Protein AF-A0A9P6S4E8-F1 (afdb_monomer)

Mean predicted aligned error: 19.09 Å

Secondary structure (DSSP, 8-state):
-----EEEEEETTTEEEEEEEETTTTEEEEEEEE--B-SSTTS--BPPPP-SSEEE-SSPPPBPP------THHHHS-GGG--SS--HHHHH---B-TTT--EEEEEEEGGGGSTTPPPEEEEEEE--STTTS--TT-GGG-THHHHHHHHHTT---EEEEE----HHHHS---HHHHHHHHHHHHH-SSPPPGGGG-SS-HHHHHHHHHHHHHHHHGGGGTEEEEEEEEEEETHHHHHHHHHHH-GGGTTS-SEEEEES--TTSS--EEIIIIIHHHHHHHHHHTT--TTS-HHHHHHHHHHS-HHHHHHHHHHHS-TT----EE-SSSSS-SSS-HHHHTT-GGGS-TT--EEEEEEETBTTHHHHHHH----GGGHHHHHHHH--STTTHHHHHHHH---SSHHHHHHHHHHHHIIIIIIHHHHHHHHHHHHHHHHT-GGGPPEEEEEEE----HHHHHH-TT-SSBTTTTHHHHH---HHHH---HHHHHHHHHHHHHHHHHHTT--SS-TT-----TTT-TTEEE-TT-------SS---------------TTSS-----SS----HHHHHHHH----HHHHHHHHHHSB--HHHHHHHHHHHHHHHHHT-TTTTGGGS----TTSPPPP--HHHHHHHHHHS--SBHHHHHHHHHHHHHTT--TT-EEEEGGGGSEEEE-SEEEE--EETTEE-EEEEEESS-GGGTT-EEEEETTEEHHHHHHHHHHHH--S-S-HHHHHHHHS-EEEEETTTTEEEEE--TTTEESSPPSSSEEEEEEEETTEEEEEEEE-EEEE-SS----SSHHHIIIIIIBPPP---SSS------TTHHHHHHHTS--------GGGT-------S------------S-EEE-S---SSEEEEEESSSTTEEEEEE--B--SS-HHHHHHHHHHHHHHHHHTT--EEEEE-TT---B-HHHHHHHHHHH-TTS-GGGSS--EEE---HHHHHHHHHHTTT-TT-TT-TTSS-BTTTTB-------S------GGGTTSTTTT-GGGEEEEE-S---THHHHHHHIIIIIT--EEEEESS-TTS--BS-S-----EEEHHHHHHHHHHHTS--SSPPPSBSEEEEEE-EEEB-TT-SSBTTS-SS--B-SEEEPPPTTTTT-HHHHHHHHHHHHT--

Foldseek 3Di:
DPPFDWDWFAFPQAGIEIWGADPVLQKTKFALAALWWDPAFQFATHGDHHDPDYHYRHDHAAAEQADADQQCLCVLAPLLQPLPQGACCVNVVHHYDLTRNFGKMKMFRNQLVDPPHAAAFEEEEFEAQLLHTDHNPRLLQPQSNLQSLCVVVVLHYMYMYTHFHGFCRAAAFAPLSLVVLVVVQVPDPDHDALLSSFGGHNRLSSVLSVLVCCLRTCVSRRHHSQLYEYEYFHLSLQSVQLLFQFPVNFPSHQEYEREQDYVQLADAAANYPLNHLLLVQLCVLVVPDPPDDSNVSVVVLSVDDSNRSNVSSVVRDDSNSGDDHPRCPRRDHNPDGVLVLLLALVSGRLSHAEYEYEYEPQAQLSVCSRPDPLALVCVVVVCCVPVVDPVCSVVLCVVLNRDPGSVSSSSSRRCCSSCNNGVVSRLSNLVSVVVNQVVLDDPSGYHYWYKYAQDDFPSVVSSPVSQGRYRVSCSCLQSVRDCVSRVGDPLSVVSSSLNSVLVSCVSVVHDSDDPDDQPPPPPRPPRMGIDPPSDDPPPDPDDDDDDDDDDDDDDDPVPPPDDDDDDDDPDQLVLCCLPVVADALCSLVCLQQPAFADLVLLVQVLQFLLCCLVFFFACQVCLQPFQEDPPLDADRAHLNVQSVVLNVDDDGHHLVSQVSNQLSQLSSLFPQFGWDQQLQLQKKWAWQFAWDWFQDPNDTFIAGCGGNPDRQRHGWTFQDKQNHGPLVVLLVVLSRPHSLFSASQLSSVQQHKFWAQDPVVRDTDIDGHCVRMPSGSDPDQWMWTWTQGPVGIDIDIIGIDIDRDDPQSPDNGSVRSCVRRWFDDDPDDPPDDPDPPPPVVVVVLVVVLDDDDDVPPCVVVDDPDPDDPDDDDDPPPPDDDAFWDWFADAAQQWTKIAGPVCNLEIEIEGNEQADPDDLVVRLVRVLVRLVRSQVSNHQAYEYELANYAYYDLQNLLVVLCLQEVPDDSLLRDWAKAFRDDPLLVLLLVLCPPPDPPDPSNNQDHQDLVVRDDDDDPPNYDDDDDDVVRVPHNRHLNLLRYEYEYQQSQHASSQSNQCCSCVRSPRAYEHEGTDPVDFGARYGYHFDRKDKSVSSVVSCSSSVHDNPHDPNRTPIITMHRRMFTAHVVGSDGPSRDYHRHRGPYYDYHHSPCSSPVNVVVVVCVCVSDVD

Solvent-accessible surface area (backbone atoms only — not comparable to full-atom values): 63477 Å² total; per-residue (Å²): 135,81,79,75,49,67,49,78,43,62,38,95,83,41,35,31,36,30,19,35,45,42,79,90,62,42,34,33,36,33,22,39,44,69,45,31,29,33,86,46,88,88,48,66,61,41,72,63,76,61,51,87,63,74,44,77,10,68,49,85,47,36,34,41,57,54,51,82,54,79,47,44,58,66,80,51,35,64,82,85,64,48,60,74,62,48,36,54,47,82,77,71,70,36,52,68,29,82,39,65,12,32,23,28,30,38,36,33,35,47,73,39,68,40,93,86,48,72,65,25,32,28,39,39,36,35,58,28,44,42,44,35,43,54,51,43,78,41,61,44,64,37,46,63,48,42,26,31,49,21,46,75,69,76,48,51,35,31,42,33,25,38,31,48,47,18,26,77,66,7,30,46,28,26,64,41,57,45,52,44,48,53,49,51,54,72,70,43,96,58,90,70,56,59,52,66,67,43,52,16,42,42,20,60,52,39,47,50,42,43,33,52,42,42,43,76,43,34,53,63,63,26,25,28,48,87,39,26,26,38,33,18,33,34,46,15,8,22,49,55,46,48,37,36,53,26,76,95,39,50,70,57,40,32,27,40,37,27,31,48,33,33,66,52,38,55,80,90,35,34,32,84,54,56,18,30,54,53,44,55,45,44,33,58,72,67,70,45,70,86,85,55,56,49,60,57,49,51,53,50,59,70,67,46,54,70,71,58,49,33,49,44,48,61,71,65,46,65,77,79,70,33,53,70,36,51,45,80,43,32,54,35,71,63,90,53,59,67,61,61,43,59,56,38,49,90,45,45,37,87,55,51,40,34,40,36,41,36,40,45,69,27,38,10,25,55,53,38,62,41,76,50,78,50,34,53,90,43,44,68,60,49,44,47,69,77,30,67,52,77,82,42,40,63,54,52,37,69,74,60,48,80,60,89,39,36,66,42,31,41,49,35,45,15,52,51,43,18,38,65,31,36,51,52,29,42,50,55,38,49,58,20,50,53,50,34,28,65,69,32,58,74,99,64,38,38,45,79,46,41,44,38,37,57,49,58,50,69,71,55,38,73,51,39,74,76,31,54,15,18,57,76,54,58,43,54,38,44,26,40,31,70,69,86,68,75,63,68,50,76,64,54,48,52,48,17,53,57,48,33,53,31,58,45,27,47,59,69,74,40,75,68,60,71,96,90,60,78,63,74,58,87,86,76,51,79,46,50,46,52,42,89,80,77,58,82,79,78,73,69,98,68,87,90,80,88,83,84,90,82,91,83,87,85,86,90,75,93,78,74,90,71,90,86,81,84,82,75,83,76,66,52,36,30,16,49,40,41,67,65,79,57,64,47,40,69,42,52,53,43,26,45,60,64,38,64,45,48,69,68,52,51,53,46,39,50,53,32,51,51,49,44,48,73,47,45,30,37,58,54,72,53,35,54,63,53,60,44,64,82,82,40,44,58,79,63,39,57,61,68,58,47,54,50,50,59,71,70,54,89,64,78,25,34,51,60,52,56,50,52,53,29,50,47,36,40,65,71,27,40,75,50,34,41,50,46,54,45,55,68,41,31,41,29,34,32,46,52,58,28,41,34,61,30,44,56,97,88,40,79,43,29,27,28,67,41,31,77,82,49,66,86,49,44,69,16,33,40,52,25,40,77,87,34,52,29,55,63,46,51,46,56,48,20,70,75,69,44,25,61,19,51,36,62,20,23,20,43,36,56,32,24,43,46,62,43,75,34,84,90,77,72,42,74,39,86,38,72,9,49,73,30,42,29,55,59,83,67,98,56,61,56,50,44,36,36,30,48,37,100,92,41,81,44,80,47,78,44,54,41,44,48,39,77,58,50,95,74,66,77,27,60,27,55,67,38,35,45,55,64,44,24,40,41,76,77,82,72,72,92,72,85,73,98,62,79,80,53,86,66,55,60,59,46,51,66,64,52,74,56,77,90,73,68,92,64,65,53,72,79,80,63,70,79,79,79,79,74,93,85,74,94,77,80,89,78,72,83,70,90,79,68,46,65,48,79,41,73,70,72,41,84,27,36,41,38,33,35,30,63,92,44,55,44,32,29,35,44,38,37,58,35,40,48,59,100,65,63,65,68,58,45,52,50,37,52,53,53,32,52,51,54,40,37,76,67,58,25,48,33,37,36,41,36,33,44,68,8,66,18,50,41,54,63,50,24,43,49,56,51,38,70,42,34,64,88,57,56,71,80,81,52,51,69,50,53,29,62,59,88,32,70,68,42,50,54,45,29,61,43,29,63,94,78,55,91,91,50,99,61,44,72,77,40,37,42,43,81,93,74,75,50,85,42,93,55,83,77,86,68,76,87,80,77,89,67,78,89,55,84,82,44,68,40,53,71,29,36,89,27,36,33,40,35,22,34,11,37,12,12,26,22,35,14,51,34,45,46,44,41,36,77,76,54,60,22,52,28,36,24,40,47,44,45,90,93,54,86,44,35,43,40,29,41,47,54,44,53,63,48,38,53,70,54,51,52,52,48,21,59,75,27,73,43,88,64,94,64,57,79,59,58,42,33,57,50,42,34,26,31,38,25,37,29,25,46,80,95,50,94,43,46,50,76,49,38,88,72,71,54,55,32,80,39,76,44,75,27,31,82,61,38,65,76,30,70,50,54,40,50,51,52,48,51,51,71,75,66,62,129

Nearest PDB structures (foldseek):
  6emi-assembly1_A  TM=8.366E-01  e=3.484E-32  Homo sapiens
  4tpk-assembly2_B  TM=8.397E-01  e=1.160E-31  Homo sapiens
  8am2-assembly1_A  TM=8.288E-01  e=8.933E-32  Homo sapiens
  6ep4-assembly1_A  TM=8.294E-01  e=1.288E-31  Homo sapiens
  1w76-assembly1_B  TM=8.508E-01  e=3.856E-29  Tetronarce californica

Structure (mmCIF, N/CA/C/O backbone):
data_AF-A0A9P6S4E8-F1
#
_entry.id   AF-A0A9P6S4E8-F1
#
loop_
_atom_site.group_PDB
_atom_site.id
_atom_site.type_symbol
_atom_site.label_atom_id
_atom_site.label_alt_id
_atom_site.label_comp_id
_atom_site.label_asym_id
_atom_site.label_entity_id
_atom_site.label_seq_id
_atom_site.pdbx_PDB_ins_code
_atom_site.Cartn_x
_atom_site.Cartn_y
_atom_site.Cartn_z
_atom_site.occupancy
_atom_site.B_iso_or_equiv
_atom_site.auth_seq_id
_atom_site.auth_comp_id
_atom_site.auth_asym_id
_atom_site.auth_atom_id
_atom_site.pdbx_PDB_model_num
ATOM 1 N N . MET A 1 1 ? 14.312 -62.614 -5.361 1.00 31.05 1 MET A N 1
ATOM 2 C CA . MET A 1 1 ? 13.147 -61.709 -5.361 1.00 31.05 1 MET A CA 1
ATOM 3 C C . MET A 1 1 ? 12.627 -61.646 -3.935 1.00 31.05 1 MET A C 1
ATOM 5 O O . MET A 1 1 ? 11.891 -62.528 -3.521 1.00 31.05 1 MET A O 1
ATOM 9 N N . SER A 1 2 ? 13.133 -60.696 -3.148 1.00 33.31 2 SER A N 1
ATOM 10 C CA . SER A 1 2 ? 12.588 -60.382 -1.824 1.00 33.31 2 SER A CA 1
ATOM 11 C C . SER A 1 2 ? 11.302 -59.605 -2.072 1.00 33.31 2 SER A C 1
ATOM 13 O O . SER A 1 2 ? 11.372 -58.550 -2.695 1.00 33.31 2 SER A O 1
ATOM 15 N N . THR A 1 3 ? 10.144 -60.134 -1.686 1.00 43.81 3 THR A N 1
ATOM 16 C CA . THR A 1 3 ? 8.875 -59.398 -1.747 1.00 43.81 3 THR A CA 1
ATOM 17 C C . THR A 1 3 ? 9.039 -58.122 -0.930 1.00 43.81 3 THR A C 1
ATOM 19 O O . THR A 1 3 ? 9.299 -58.213 0.268 1.00 43.81 3 THR A O 1
ATOM 22 N N . ALA A 1 4 ? 8.978 -56.952 -1.573 1.00 63.09 4 ALA A N 1
ATOM 23 C CA . ALA A 1 4 ? 8.935 -55.688 -0.849 1.00 63.09 4 ALA A CA 1
ATOM 24 C C . ALA A 1 4 ? 7.734 -55.738 0.102 1.00 63.09 4 ALA A C 1
ATOM 26 O O . ALA A 1 4 ? 6.643 -56.146 -0.301 1.00 63.09 4 ALA A O 1
ATOM 27 N N . GLU A 1 5 ? 7.953 -55.415 1.372 1.00 88.25 5 GLU A N 1
ATOM 28 C CA . GLU A 1 5 ? 6.874 -55.378 2.348 1.00 88.25 5 GLU A CA 1
ATOM 29 C C . GLU A 1 5 ? 5.882 -54.283 1.934 1.00 88.25 5 GLU A C 1
ATOM 31 O O . GLU A 1 5 ? 6.279 -53.210 1.472 1.00 88.25 5 GLU A O 1
ATOM 36 N N . THR A 1 6 ? 4.588 -54.588 2.003 1.00 94.56 6 THR A N 1
ATOM 37 C CA . THR A 1 6 ? 3.515 -53.684 1.568 1.00 94.56 6 THR A CA 1
ATOM 38 C C . THR A 1 6 ? 2.557 -53.430 2.713 1.00 94.56 6 THR A C 1
ATOM 40 O O . THR A 1 6 ? 2.434 -54.251 3.623 1.00 94.56 6 THR A O 1
ATOM 43 N N . ILE A 1 7 ? 1.885 -52.285 2.665 1.00 95.75 7 ILE A N 1
ATOM 44 C CA . ILE A 1 7 ? 0.932 -51.862 3.685 1.00 95.75 7 ILE A CA 1
ATOM 45 C C . ILE A 1 7 ? -0.312 -51.266 3.029 1.00 95.75 7 ILE A C 1
ATOM 47 O O . ILE A 1 7 ? -0.205 -50.457 2.106 1.00 95.75 7 ILE A O 1
ATOM 51 N N . ASP A 1 8 ? -1.485 -51.670 3.514 1.00 96.94 8 ASP A N 1
ATOM 52 C CA . ASP A 1 8 ? -2.780 -51.222 3.002 1.00 96.94 8 ASP A CA 1
ATOM 53 C C . ASP A 1 8 ? -3.402 -50.202 3.962 1.00 96.94 8 ASP A C 1
ATOM 55 O O . ASP A 1 8 ? -3.561 -50.478 5.151 1.00 96.94 8 ASP A O 1
ATOM 59 N N . ILE A 1 9 ? -3.796 -49.039 3.440 1.00 96.56 9 ILE A N 1
ATOM 60 C CA . ILE A 1 9 ? -4.473 -47.974 4.192 1.00 96.56 9 ILE A CA 1
ATOM 61 C C . ILE A 1 9 ? -5.787 -47.626 3.503 1.00 96.56 9 ILE A C 1
ATOM 63 O O . ILE A 1 9 ? -5.840 -47.474 2.286 1.00 96.56 9 ILE A O 1
ATOM 67 N N . THR A 1 10 ? -6.868 -47.500 4.272 1.00 95.94 10 THR A N 1
ATOM 68 C CA . THR A 1 10 ? -8.190 -47.148 3.731 1.00 95.94 10 THR A CA 1
ATOM 69 C C . THR A 1 10 ? -8.468 -45.664 3.909 1.00 95.94 10 THR A C 1
ATOM 71 O O . THR A 1 10 ? -8.546 -45.176 5.033 1.00 95.94 10 THR A O 1
ATOM 74 N N . LEU A 1 11 ? -8.647 -44.958 2.792 1.00 94.88 11 LEU A N 1
ATOM 75 C CA . LEU A 1 11 ? -9.002 -43.544 2.761 1.00 94.88 11 LEU A CA 1
ATOM 76 C C . LEU A 1 11 ? -10.533 -43.390 2.872 1.00 94.88 11 LEU A C 1
ATOM 78 O O . LEU A 1 11 ? -11.239 -43.930 2.015 1.00 94.88 11 LEU A O 1
ATOM 82 N N . PRO A 1 12 ? -11.065 -42.645 3.863 1.00 85.12 12 PRO A N 1
ATOM 83 C CA . PRO A 1 12 ? -12.494 -42.626 4.197 1.00 85.12 12 PRO A CA 1
ATOM 84 C C . PRO A 1 12 ? -13.455 -42.316 3.042 1.00 85.12 12 PRO A C 1
ATOM 86 O O . PRO A 1 12 ? -14.548 -42.872 3.000 1.00 85.12 12 PRO A O 1
ATOM 89 N N . ASN A 1 13 ? -13.053 -41.452 2.106 1.00 84.75 13 ASN A N 1
ATOM 90 C CA . ASN A 1 13 ? -13.916 -40.962 1.025 1.00 84.75 13 ASN A CA 1
ATOM 91 C C . ASN A 1 13 ? -13.570 -41.533 -0.358 1.00 84.75 13 ASN A C 1
ATOM 93 O O . ASN A 1 13 ? -14.162 -41.105 -1.345 1.00 84.75 13 ASN A O 1
ATOM 97 N N . TYR A 1 14 ? -12.617 -42.467 -0.446 1.00 92.69 14 TYR A N 1
ATOM 98 C CA . TYR A 1 14 ? -12.125 -42.959 -1.736 1.00 92.69 14 TYR A CA 1
ATOM 99 C C . TYR A 1 14 ? -12.048 -44.483 -1.816 1.00 92.69 14 TYR A C 1
ATOM 101 O O . TYR A 1 14 ? -12.737 -45.085 -2.632 1.00 92.69 14 TYR A O 1
ATOM 109 N N . GLY A 1 15 ? -11.214 -45.116 -0.994 1.00 94.06 15 GLY A N 1
ATOM 110 C CA . GLY A 1 15 ? -10.929 -46.545 -1.089 1.00 94.06 15 GLY A CA 1
ATOM 111 C C . GLY A 1 15 ? -9.581 -46.901 -0.469 1.00 94.06 15 GLY A C 1
ATOM 112 O O . GLY A 1 15 ? -8.918 -46.061 0.142 1.00 94.06 15 GLY A O 1
ATOM 113 N N . THR A 1 16 ? -9.166 -48.158 -0.609 1.00 97.44 16 THR A N 1
ATOM 114 C CA . THR A 1 16 ? -7.897 -48.640 -0.047 1.00 97.44 16 THR A CA 1
ATOM 115 C C . THR A 1 16 ? -6.741 -48.372 -1.009 1.00 97.44 16 THR A C 1
ATOM 117 O O . THR A 1 16 ? -6.879 -48.588 -2.213 1.00 97.44 16 THR A O 1
ATOM 120 N N . ILE A 1 17 ? -5.605 -47.912 -0.487 1.00 97.75 17 ILE A N 1
ATOM 121 C CA . ILE A 1 17 ? -4.327 -47.771 -1.198 1.00 97.75 17 ILE A CA 1
ATOM 122 C C . ILE A 1 17 ? -3.306 -48.755 -0.629 1.00 97.75 17 ILE A C 1
ATOM 124 O O . ILE A 1 17 ? -3.286 -48.980 0.581 1.00 97.75 17 ILE A O 1
ATOM 128 N N . ARG A 1 18 ? -2.449 -49.314 -1.487 1.00 97.94 18 ARG A N 1
ATOM 129 C CA . ARG A 1 18 ? -1.331 -50.186 -1.098 1.00 97.94 18 ARG A CA 1
ATOM 130 C C . ARG A 1 18 ? 0.002 -49.503 -1.338 1.00 97.94 18 ARG A C 1
ATOM 132 O O . ARG A 1 18 ? 0.370 -49.295 -2.487 1.00 97.94 18 ARG A O 1
ATOM 139 N N . GLY A 1 19 ? 0.724 -49.195 -0.269 1.00 97.25 19 GLY A N 1
ATOM 140 C CA . GLY A 1 19 ? 2.067 -48.622 -0.317 1.00 97.25 19 GLY A CA 1
ATOM 141 C C . GLY A 1 19 ? 3.172 -49.662 -0.131 1.00 97.25 19 GLY A C 1
ATOM 142 O O . GLY A 1 19 ? 2.920 -50.821 0.205 1.00 97.25 19 GLY A O 1
ATOM 143 N N . THR A 1 20 ? 4.415 -49.226 -0.323 1.00 96.94 20 THR A N 1
ATOM 144 C CA . THR A 1 20 ? 5.632 -49.986 0.017 1.00 96.94 20 THR A CA 1
ATOM 145 C C . THR A 1 20 ? 6.155 -49.591 1.390 1.00 96.94 20 THR A C 1
ATOM 147 O O . THR A 1 20 ? 6.039 -48.429 1.771 1.00 96.94 20 THR A O 1
ATOM 150 N N . VAL A 1 21 ? 6.815 -50.511 2.086 1.00 95.50 21 VAL A N 1
ATOM 151 C CA . VAL A 1 21 ? 7.513 -50.246 3.347 1.00 95.50 21 VAL A CA 1
ATOM 152 C C . VAL A 1 21 ? 9.022 -50.378 3.149 1.00 95.50 21 VAL A C 1
ATOM 154 O O . VAL A 1 21 ? 9.515 -51.421 2.718 1.00 95.50 21 VAL A O 1
ATOM 157 N N . ASP A 1 22 ? 9.766 -49.329 3.497 1.00 90.94 22 ASP A N 1
ATOM 158 C CA . ASP A 1 22 ? 11.217 -49.387 3.654 1.00 90.94 22 ASP A CA 1
ATOM 159 C C . ASP A 1 22 ? 11.556 -49.676 5.121 1.00 90.94 22 ASP A C 1
ATOM 161 O O . ASP A 1 22 ? 11.611 -48.786 5.973 1.00 90.94 22 ASP A O 1
ATOM 165 N N . THR A 1 23 ? 11.777 -50.954 5.426 1.00 87.62 23 THR A N 1
ATOM 166 C CA . THR A 1 23 ? 12.084 -51.419 6.784 1.00 87.62 23 THR A CA 1
ATOM 167 C C . THR A 1 23 ? 13.456 -50.985 7.287 1.00 87.62 23 THR A C 1
ATOM 169 O O . THR A 1 23 ? 13.696 -51.038 8.492 1.00 87.62 23 THR A O 1
ATOM 172 N N . LYS A 1 24 ? 14.375 -50.536 6.423 1.00 86.56 24 LYS A N 1
ATOM 173 C CA . LYS A 1 24 ? 15.703 -50.092 6.877 1.00 86.56 24 LYS A CA 1
ATOM 174 C C . LYS A 1 24 ? 15.640 -48.728 7.545 1.00 86.56 24 LYS A C 1
ATOM 176 O O . LYS A 1 24 ? 16.311 -48.513 8.547 1.00 86.56 24 LYS A O 1
ATOM 181 N N . ILE A 1 25 ? 14.832 -47.832 6.989 1.00 88.19 25 ILE A N 1
ATOM 182 C CA . ILE A 1 25 ? 14.649 -46.465 7.493 1.00 88.19 25 ILE A CA 1
ATOM 183 C C . ILE A 1 25 ? 13.302 -46.264 8.200 1.00 88.19 25 ILE A C 1
ATOM 185 O O . ILE A 1 25 ? 13.038 -45.174 8.691 1.00 88.19 25 ILE A O 1
ATOM 189 N N . GLN A 1 26 ? 12.480 -47.317 8.288 1.00 93.75 26 GLN A N 1
ATOM 190 C CA . GLN A 1 26 ? 11.189 -47.340 8.984 1.00 93.75 26 GLN A CA 1
ATOM 191 C C . GLN A 1 26 ? 10.168 -46.339 8.408 1.00 93.75 26 GLN A C 1
ATOM 193 O O . GLN A 1 26 ? 9.489 -45.629 9.151 1.00 93.75 26 GLN A O 1
ATOM 198 N N . VAL A 1 27 ? 10.031 -46.303 7.077 1.00 95.31 27 VAL A N 1
ATOM 199 C CA . VAL A 1 27 ? 9.114 -45.392 6.361 1.00 95.31 27 VAL A CA 1
ATOM 200 C C . VAL A 1 27 ? 8.192 -46.169 5.414 1.00 95.31 27 VAL A C 1
ATOM 202 O O . VAL A 1 27 ? 8.657 -46.965 4.600 1.00 95.31 27 VAL A O 1
ATOM 205 N N . ALA A 1 28 ? 6.885 -45.917 5.489 1.00 97.38 28 ALA A N 1
ATOM 206 C CA . ALA A 1 28 ? 5.897 -46.320 4.491 1.00 97.38 28 ALA A CA 1
ATOM 207 C C . ALA A 1 28 ? 5.759 -45.250 3.399 1.00 97.38 28 ALA A C 1
ATOM 209 O O . ALA A 1 28 ? 5.809 -44.051 3.671 1.00 97.38 28 ALA A O 1
ATOM 210 N N . ILE A 1 29 ? 5.579 -45.689 2.155 1.00 97.19 29 ILE A N 1
ATOM 211 C CA . ILE A 1 29 ? 5.563 -44.826 0.974 1.00 97.19 29 ILE A CA 1
ATOM 212 C C . ILE A 1 29 ? 4.371 -45.203 0.105 1.00 97.19 29 ILE A C 1
ATOM 214 O O . ILE A 1 29 ? 4.265 -46.346 -0.347 1.00 97.19 29 ILE A O 1
ATOM 218 N N . PHE A 1 30 ? 3.509 -44.229 -0.161 1.00 98.12 30 PHE A N 1
ATOM 219 C CA . PHE A 1 30 ? 2.349 -44.358 -1.035 1.00 98.12 30 PHE A CA 1
ATOM 220 C C . PHE A 1 30 ? 2.544 -43.429 -2.227 1.00 98.12 30 PHE A C 1
ATOM 222 O O . PHE A 1 30 ? 2.514 -42.213 -2.074 1.00 98.12 30 PHE A O 1
ATOM 229 N N . ARG A 1 31 ? 2.783 -43.993 -3.405 1.00 96.00 31 ARG A N 1
ATOM 230 C CA . ARG A 1 31 ? 2.985 -43.269 -4.663 1.00 96.00 31 ARG A CA 1
ATOM 231 C C . ARG A 1 31 ? 1.700 -43.223 -5.480 1.00 96.00 31 ARG A C 1
ATOM 233 O O . ARG A 1 31 ? 0.837 -44.075 -5.302 1.00 96.00 31 ARG A O 1
ATOM 240 N N . ASN A 1 32 ? 1.574 -42.268 -6.399 1.00 95.50 32 ASN A N 1
ATOM 241 C CA . ASN A 1 32 ? 0.439 -42.203 -7.333 1.00 95.50 32 ASN A CA 1
ATOM 242 C C . ASN A 1 32 ? -0.950 -42.184 -6.650 1.00 95.50 32 ASN A C 1
ATOM 244 O O . ASN A 1 32 ? -1.913 -42.801 -7.125 1.00 95.50 32 ASN A O 1
ATOM 248 N N . VAL A 1 33 ? -1.069 -41.504 -5.508 1.00 97.75 33 VAL A N 1
ATOM 249 C CA . VAL A 1 33 ? -2.364 -41.321 -4.845 1.00 97.75 33 VAL A CA 1
ATOM 250 C C . VAL A 1 33 ? -3.098 -40.185 -5.568 1.00 97.75 33 VAL A C 1
ATOM 252 O O . VAL A 1 33 ? -2.624 -39.050 -5.521 1.00 97.75 33 VAL A O 1
ATOM 255 N N . PRO A 1 34 ? -4.213 -40.441 -6.280 1.00 96.75 34 PRO A N 1
ATOM 256 C CA . PRO A 1 34 ? -4.893 -39.400 -7.041 1.00 96.75 34 PRO A CA 1
ATOM 257 C C . PRO A 1 34 ? -5.633 -38.457 -6.092 1.00 96.75 34 PRO A C 1
ATOM 259 O O . PRO A 1 34 ? -6.352 -38.908 -5.195 1.00 96.75 34 PRO A O 1
ATOM 262 N N . TYR A 1 35 ? -5.498 -37.152 -6.320 1.00 97.50 35 TYR A N 1
ATOM 263 C CA . TYR A 1 35 ? -6.255 -36.139 -5.578 1.00 97.50 35 TYR A CA 1
ATOM 264 C C . TYR A 1 35 ? -7.253 -35.384 -6.453 1.00 97.50 35 TYR A C 1
ATOM 266 O O . TYR A 1 35 ? -8.238 -34.855 -5.936 1.00 97.50 35 TYR A O 1
ATOM 274 N N . ALA A 1 36 ? -7.032 -35.376 -7.767 1.00 97.12 36 ALA A N 1
ATOM 275 C CA . ALA A 1 36 ? -7.933 -34.821 -8.762 1.00 97.12 36 ALA A CA 1
ATOM 276 C C . ALA A 1 36 ? -7.738 -35.536 -10.110 1.00 97.12 36 ALA A C 1
ATOM 278 O O . ALA A 1 36 ? -6.813 -36.327 -10.278 1.00 97.12 36 ALA A O 1
ATOM 279 N N . HIS A 1 37 ? -8.619 -35.265 -11.068 1.00 95.19 37 HIS A N 1
ATOM 280 C CA . HIS A 1 37 ? -8.402 -35.568 -12.479 1.00 95.19 37 HIS A CA 1
ATOM 281 C C . HIS A 1 37 ? -8.888 -34.399 -13.333 1.00 95.19 37 HIS A C 1
ATOM 283 O O . HIS A 1 37 ? -9.798 -33.663 -12.939 1.00 95.19 37 HIS A O 1
ATOM 289 N N . VAL A 1 38 ? -8.288 -34.229 -14.505 1.00 96.44 38 VAL A N 1
ATOM 290 C CA . VAL A 1 38 ? -8.667 -33.172 -15.445 1.00 96.44 38 VAL A CA 1
ATOM 291 C C . VAL A 1 38 ? -9.726 -33.735 -16.397 1.00 96.44 38 VAL A C 1
ATOM 293 O O . VAL A 1 38 ? -9.400 -34.617 -17.194 1.00 96.44 38 VAL A O 1
ATOM 296 N N . PRO A 1 39 ? -10.990 -33.273 -16.335 1.00 93.00 39 PRO A N 1
ATOM 297 C CA . PRO A 1 39 ? -12.054 -33.827 -17.177 1.00 93.00 39 PRO A CA 1
ATOM 298 C C . PRO A 1 39 ? -11.852 -33.476 -18.656 1.00 93.00 39 PRO A C 1
ATOM 300 O O . PRO A 1 39 ? -12.189 -34.251 -19.546 1.00 93.00 39 PRO A O 1
ATOM 303 N N . GLU A 1 40 ? -11.285 -32.299 -18.912 1.00 92.25 40 GLU A N 1
ATOM 304 C CA . GLU A 1 40 ? -10.992 -31.776 -20.238 1.00 92.25 40 GLU A CA 1
ATOM 305 C C . GLU A 1 40 ? -9.848 -30.756 -20.120 1.00 92.25 40 GLU A C 1
ATOM 307 O O . GLU A 1 40 ? -9.741 -30.060 -19.104 1.00 92.25 40 GLU A O 1
ATOM 312 N N . ARG A 1 41 ? -9.001 -30.635 -21.152 1.00 94.06 41 ARG A N 1
ATOM 313 C CA . ARG A 1 41 ? -7.935 -29.617 -21.224 1.00 94.06 41 ARG A CA 1
ATOM 314 C C . ARG A 1 41 ? -8.498 -28.233 -20.853 1.00 94.06 41 ARG A C 1
ATOM 316 O O . ARG A 1 41 ? -9.635 -27.922 -21.193 1.00 94.06 41 ARG A O 1
ATOM 323 N N . TRP A 1 42 ? -7.750 -27.402 -20.127 1.00 94.38 42 TRP A N 1
ATOM 324 C CA . TRP A 1 42 ? -8.190 -26.036 -19.764 1.00 94.38 42 TRP A CA 1
ATOM 325 C C . TRP A 1 42 ? -9.554 -25.954 -19.052 1.00 94.38 42 TRP A C 1
ATOM 327 O O . TRP A 1 42 ? -10.335 -25.019 -19.244 1.00 94.38 42 TRP A O 1
ATOM 337 N N . ARG A 1 43 ? -9.858 -26.962 -18.230 1.00 92.25 43 ARG A N 1
ATOM 338 C CA . ARG A 1 43 ? -10.940 -26.936 -17.241 1.00 92.25 43 ARG A CA 1
ATOM 339 C C . ARG A 1 43 ? -10.390 -27.102 -15.841 1.00 92.25 43 ARG A C 1
ATOM 341 O O . ARG A 1 43 ? -9.305 -27.650 -15.641 1.00 92.25 43 ARG A O 1
ATOM 348 N N . VAL A 1 44 ? -11.157 -26.659 -14.858 1.00 93.75 44 VAL A N 1
ATOM 349 C CA . VAL A 1 44 ? -10.869 -26.954 -13.454 1.00 93.75 44 VAL A CA 1
ATOM 350 C C . VAL A 1 44 ? -10.892 -28.466 -13.247 1.00 93.75 44 VAL A C 1
ATOM 352 O O . VAL A 1 44 ? -11.749 -29.166 -13.789 1.00 93.75 44 VAL A O 1
ATOM 355 N N . ALA A 1 45 ? -9.898 -28.978 -12.523 1.00 96.00 45 ALA A N 1
ATOM 356 C CA . ALA A 1 45 ? -9.839 -30.391 -12.194 1.00 96.00 45 ALA A CA 1
ATOM 357 C C . ALA A 1 45 ? -10.923 -30.745 -11.169 1.00 96.00 45 ALA A C 1
ATOM 359 O O . ALA A 1 45 ? -11.384 -29.900 -10.406 1.00 96.00 45 ALA A O 1
ATOM 360 N N . VAL A 1 46 ? -11.332 -32.007 -11.132 1.00 93.56 46 VAL A N 1
ATOM 361 C CA . VAL A 1 46 ? -12.387 -32.469 -10.225 1.00 93.56 46 VAL A CA 1
ATOM 362 C C . VAL A 1 46 ? -11.889 -33.621 -9.363 1.00 93.56 46 VAL A C 1
ATOM 364 O O . VAL A 1 46 ? -10.975 -34.356 -9.739 1.00 93.56 46 VAL A O 1
ATOM 367 N N . LYS A 1 47 ? -12.493 -33.788 -8.184 1.00 93.88 47 LYS A N 1
ATOM 368 C CA . LYS A 1 47 ? -12.129 -34.854 -7.238 1.00 93.88 47 LYS A CA 1
ATOM 369 C C . LYS A 1 47 ? -12.301 -36.233 -7.899 1.00 93.88 47 LYS A C 1
ATOM 371 O O . LYS A 1 47 ? -13.251 -36.426 -8.665 1.00 93.88 47 LYS A O 1
ATOM 376 N N . PRO A 1 48 ? -11.400 -37.198 -7.641 1.00 92.25 48 PRO A N 1
ATOM 377 C CA . PRO A 1 48 ? -11.504 -38.521 -8.229 1.00 92.25 48 PRO A CA 1
ATOM 378 C C . PRO A 1 48 ? -12.724 -39.245 -7.663 1.00 92.25 48 PRO A C 1
ATOM 380 O O . PRO A 1 48 ? -13.130 -39.026 -6.520 1.00 92.25 48 PRO A O 1
ATOM 383 N N . GLN A 1 49 ? -13.305 -40.129 -8.468 1.00 89.94 49 GLN A N 1
ATOM 384 C CA . GLN A 1 49 ? -14.365 -41.005 -7.985 1.00 89.94 49 GLN A CA 1
ATOM 385 C C . GLN A 1 49 ? -13.792 -42.028 -6.989 1.00 89.94 49 GLN A C 1
ATOM 387 O O . GLN A 1 49 ? -12.655 -42.481 -7.176 1.00 89.94 49 GLN A O 1
ATOM 392 N N . PRO A 1 50 ? -14.557 -42.428 -5.956 1.00 92.69 50 PRO A N 1
ATOM 393 C CA . PRO A 1 50 ? -14.176 -43.539 -5.091 1.00 92.69 50 PRO A CA 1
ATOM 394 C C . PRO A 1 50 ? -13.903 -44.806 -5.912 1.00 92.69 50 PRO A C 1
ATOM 396 O O . PRO A 1 50 ? -14.629 -45.105 -6.862 1.00 92.69 50 PRO A O 1
ATOM 399 N N . TRP A 1 51 ? -12.870 -45.567 -5.548 1.00 93.25 51 TRP A N 1
ATOM 400 C CA . TRP A 1 51 ? -12.514 -46.813 -6.228 1.00 93.25 51 TRP A CA 1
ATOM 401 C C . TRP A 1 51 ? -12.845 -48.031 -5.370 1.00 93.25 51 TRP A C 1
ATOM 403 O O . TRP A 1 51 ? -12.724 -48.027 -4.146 1.00 93.25 51 TRP A O 1
ATOM 413 N N . THR A 1 52 ? -13.242 -49.117 -6.028 1.00 90.12 52 THR A N 1
ATOM 414 C CA . THR A 1 52 ? -13.482 -50.404 -5.371 1.00 90.12 52 THR A CA 1
ATOM 415 C C . THR A 1 52 ? -12.201 -51.227 -5.306 1.00 90.12 52 THR A C 1
ATOM 417 O O . THR A 1 52 ? -11.488 -51.338 -6.302 1.00 90.12 52 THR A O 1
ATOM 420 N N . GLY A 1 53 ? -11.951 -51.876 -4.170 1.00 91.56 53 GLY A N 1
ATOM 421 C CA . GLY A 1 53 ? -10.764 -52.708 -3.970 1.00 91.56 53 GLY A CA 1
ATOM 422 C C . GLY A 1 53 ? -9.535 -51.902 -3.542 1.00 91.56 53 GLY A C 1
ATOM 423 O O . GLY A 1 53 ? -9.653 -50.822 -2.965 1.00 91.56 53 GLY A O 1
ATOM 424 N N . VAL A 1 54 ? -8.352 -52.465 -3.793 1.00 96.00 54 VAL A N 1
ATOM 425 C CA . VAL A 1 54 ? -7.065 -51.883 -3.394 1.00 96.00 54 VAL A CA 1
ATOM 426 C C . VAL A 1 54 ? -6.395 -51.260 -4.615 1.00 96.00 54 VAL A C 1
ATOM 428 O O . VAL A 1 54 ? -6.079 -51.968 -5.570 1.00 96.00 54 VAL A O 1
ATOM 431 N N . ARG A 1 55 ? -6.177 -49.944 -4.586 1.00 95.44 55 ARG A N 1
ATOM 432 C CA . ARG A 1 55 ? -5.401 -49.223 -5.598 1.00 95.44 55 ARG A CA 1
ATOM 433 C C . ARG A 1 55 ? -3.914 -49.393 -5.311 1.00 95.44 55 ARG A C 1
ATOM 435 O O . ARG A 1 55 ? -3.470 -49.199 -4.180 1.00 95.44 55 ARG A O 1
ATOM 442 N N . ASP A 1 56 ? -3.158 -49.742 -6.342 1.00 95.81 56 ASP A N 1
ATOM 443 C CA . ASP A 1 56 ? -1.710 -49.874 -6.243 1.00 95.81 56 ASP A CA 1
ATOM 444 C C . ASP A 1 56 ? -1.055 -48.489 -6.144 1.00 95.81 56 ASP A C 1
ATOM 446 O O . ASP A 1 56 ? -1.120 -47.693 -7.080 1.00 95.81 56 ASP A O 1
ATOM 450 N N . ALA A 1 57 ? -0.458 -48.216 -4.986 1.00 96.69 57 ALA A N 1
ATOM 451 C CA . ALA A 1 57 ? 0.318 -47.022 -4.684 1.00 96.69 57 ALA A CA 1
ATOM 452 C C . ALA A 1 57 ? 1.798 -47.384 -4.435 1.00 96.69 57 ALA A C 1
ATOM 454 O O . ALA A 1 57 ? 2.498 -46.728 -3.663 1.00 96.69 57 ALA A O 1
ATOM 455 N N . THR A 1 58 ? 2.292 -48.467 -5.046 1.00 95.06 58 THR A N 1
ATOM 456 C CA . THR A 1 58 ? 3.692 -48.905 -4.922 1.00 95.06 58 THR A CA 1
ATOM 457 C C . THR A 1 58 ? 4.600 -48.346 -6.020 1.00 95.06 58 THR A C 1
ATOM 459 O O . THR A 1 58 ? 5.816 -48.268 -5.832 1.00 95.06 58 THR A O 1
ATOM 462 N N . VAL A 1 59 ? 4.015 -47.901 -7.135 1.00 91.00 59 VAL A N 1
ATOM 463 C CA . VAL A 1 59 ? 4.703 -47.418 -8.343 1.00 91.00 59 VAL A CA 1
ATOM 464 C C . VAL A 1 59 ? 4.433 -45.938 -8.600 1.00 91.00 59 VAL A C 1
ATOM 466 O O . VAL A 1 59 ? 3.416 -45.402 -8.161 1.00 91.00 59 VAL A O 1
ATOM 469 N N . GLN A 1 60 ? 5.347 -45.272 -9.310 1.00 89.50 60 GLN A N 1
ATOM 470 C CA . GLN A 1 60 ? 5.163 -43.866 -9.667 1.00 89.50 60 GLN A CA 1
ATOM 471 C C . GLN A 1 60 ? 3.984 -43.674 -10.623 1.00 89.50 60 GLN A C 1
ATOM 473 O O . GLN A 1 60 ? 3.725 -44.509 -11.490 1.00 89.50 60 GLN A O 1
ATOM 478 N N . GLY A 1 61 ? 3.267 -42.570 -10.426 1.00 91.56 61 GLY A N 1
ATOM 479 C CA . GLY A 1 61 ? 2.172 -42.143 -11.290 1.00 91.56 61 GLY A CA 1
ATOM 480 C C . GLY A 1 61 ? 2.672 -41.324 -12.473 1.00 91.56 61 GLY A C 1
ATOM 481 O O . GLY A 1 61 ? 3.834 -40.917 -12.480 1.00 91.56 61 GLY A O 1
ATOM 482 N N . PRO A 1 62 ? 1.803 -41.046 -13.455 1.00 93.94 62 PRO A N 1
ATOM 483 C CA . PRO A 1 62 ? 2.167 -40.175 -14.557 1.00 93.94 62 PRO A CA 1
ATOM 484 C C . PRO A 1 62 ? 2.462 -38.753 -14.060 1.00 93.94 62 PRO A C 1
ATOM 486 O O . PRO A 1 62 ? 1.863 -38.277 -13.089 1.00 93.94 62 PRO A O 1
ATOM 489 N N . VAL A 1 63 ? 3.368 -38.064 -14.747 1.00 92.81 63 VAL A N 1
ATOM 490 C CA . VAL A 1 63 ? 3.706 -36.658 -14.491 1.00 92.81 63 VAL A CA 1
ATOM 491 C C . VAL A 1 63 ? 2.922 -35.732 -15.416 1.00 92.81 63 VAL A C 1
ATOM 493 O O . VAL A 1 63 ? 2.383 -36.155 -16.443 1.00 92.81 63 VAL A O 1
ATOM 496 N N . CYS A 1 64 ? 2.829 -34.456 -15.046 1.00 94.69 64 CYS A N 1
ATOM 497 C CA . CYS A 1 64 ? 2.169 -33.465 -15.889 1.00 94.69 64 CYS A CA 1
ATOM 498 C C . CYS A 1 64 ? 2.923 -33.285 -17.213 1.00 94.69 64 CYS A C 1
ATOM 500 O O . CYS A 1 64 ? 4.161 -33.355 -17.209 1.00 94.69 64 CYS A O 1
ATOM 502 N N . PRO A 1 65 ? 2.206 -33.015 -18.319 1.00 92.62 65 PRO A N 1
ATOM 503 C CA . PRO A 1 65 ? 2.831 -32.773 -19.603 1.00 92.62 65 PRO A CA 1
ATOM 504 C C . PRO A 1 65 ? 3.824 -31.618 -19.542 1.00 92.62 65 PRO A C 1
ATOM 506 O O . PRO A 1 65 ? 3.505 -30.545 -19.027 1.00 92.62 65 PRO A O 1
ATOM 509 N N . GLN A 1 66 ? 5.030 -31.859 -20.041 1.00 87.94 66 GLN A N 1
ATOM 510 C CA . GLN A 1 66 ? 6.129 -30.895 -20.060 1.00 87.94 66 GLN A CA 1
ATOM 511 C C . GLN A 1 66 ? 7.156 -31.318 -21.113 1.00 87.94 66 GLN A C 1
ATOM 513 O O . GLN A 1 66 ? 7.269 -32.506 -21.431 1.00 87.94 66 GLN A O 1
ATOM 518 N N . GLY A 1 67 ? 7.898 -30.371 -21.686 1.00 78.25 67 GLY A N 1
ATOM 519 C CA . GLY A 1 67 ? 8.912 -30.668 -22.693 1.00 78.25 67 GLY A CA 1
ATOM 520 C C . GLY A 1 67 ? 10.220 -31.185 -22.107 1.00 78.25 67 GLY A C 1
ATOM 521 O O . GLY A 1 67 ? 10.379 -31.312 -20.894 1.00 78.25 67 GLY A O 1
ATOM 522 N N . GLN A 1 68 ? 11.179 -31.528 -22.969 1.00 66.94 68 GLN A N 1
ATOM 523 C CA . GLN A 1 68 ? 12.533 -31.847 -22.520 1.00 66.94 68 GLN A CA 1
ATOM 524 C C . GLN A 1 68 ? 13.230 -30.548 -22.116 1.00 66.94 68 GLN A C 1
ATOM 526 O O . GLN A 1 68 ? 13.406 -29.639 -22.928 1.00 66.94 68 GLN A O 1
ATOM 531 N N . THR A 1 69 ? 13.613 -30.440 -20.854 1.00 56.25 69 THR A N 1
ATOM 532 C CA . THR A 1 69 ? 14.207 -29.213 -20.344 1.00 56.25 69 THR A CA 1
ATOM 533 C C . THR A 1 69 ? 15.609 -29.011 -20.900 1.00 56.25 69 THR A C 1
ATOM 535 O O . THR A 1 69 ? 16.509 -29.820 -20.692 1.00 56.25 69 THR A O 1
ATOM 538 N N . THR A 1 70 ? 15.819 -27.898 -21.593 1.00 44.56 70 THR A N 1
ATOM 539 C CA . THR A 1 70 ? 17.121 -27.476 -22.112 1.00 44.56 70 THR A CA 1
ATOM 540 C C . THR A 1 70 ? 17.823 -26.547 -21.120 1.00 44.56 70 THR A C 1
ATOM 542 O O . THR A 1 70 ? 18.169 -25.430 -21.482 1.00 44.56 70 THR A O 1
ATOM 545 N N . TYR A 1 71 ? 18.032 -26.959 -19.865 1.00 47.38 71 TYR A N 1
ATOM 546 C CA . TYR A 1 71 ? 18.959 -26.242 -18.975 1.00 47.38 71 TYR A CA 1
ATOM 547 C C . TYR A 1 71 ? 20.389 -26.647 -19.329 1.00 47.38 71 TYR A C 1
ATOM 549 O O . TYR A 1 71 ? 20.684 -27.812 -19.129 1.00 47.38 71 TYR A O 1
ATOM 557 N N . PRO A 1 72 ? 21.307 -25.788 -19.795 1.00 36.16 72 PRO A N 1
ATOM 558 C CA . PRO A 1 72 ? 22.735 -26.098 -19.939 1.00 36.16 72 PRO A CA 1
ATOM 559 C C . PRO A 1 72 ? 23.406 -26.841 -18.774 1.00 36.16 72 PRO A C 1
ATOM 561 O O . PRO A 1 72 ? 24.411 -27.504 -19.010 1.00 36.16 72 PRO A O 1
ATOM 564 N N . LEU A 1 73 ? 22.831 -26.837 -17.563 1.00 39.88 73 LEU A N 1
ATOM 565 C CA . LEU A 1 73 ? 23.194 -27.784 -16.503 1.00 39.88 73 LEU A CA 1
ATOM 566 C C . LEU A 1 73 ? 23.198 -29.241 -17.010 1.00 39.88 73 LEU A C 1
ATOM 568 O O . LEU A 1 73 ? 24.164 -29.943 -16.761 1.00 39.88 73 LEU A O 1
ATOM 572 N N . HIS A 1 74 ? 22.253 -29.680 -17.851 1.00 38.66 74 HIS A N 1
ATOM 573 C CA . HIS A 1 74 ? 22.279 -31.034 -18.431 1.00 38.66 74 HIS A CA 1
ATOM 574 C C . HIS A 1 74 ? 23.518 -31.342 -19.290 1.00 38.66 74 HIS A C 1
ATOM 576 O O . HIS A 1 74 ? 23.827 -32.506 -19.525 1.00 38.66 74 HIS A O 1
ATOM 582 N N . LYS A 1 75 ? 24.218 -30.311 -19.786 1.00 37.47 75 LYS A N 1
ATOM 583 C CA . LYS A 1 75 ? 25.471 -30.446 -20.550 1.00 37.47 75 LYS A CA 1
ATOM 584 C C . LYS A 1 75 ? 26.719 -30.335 -19.673 1.00 37.47 75 LYS A C 1
ATOM 586 O O . LYS A 1 75 ? 27.791 -30.738 -20.113 1.00 37.47 75 LYS A O 1
ATOM 591 N N . LEU A 1 76 ? 26.587 -29.768 -18.474 1.00 38.56 76 LEU A N 1
ATOM 592 C CA . LEU A 1 76 ? 27.669 -29.562 -17.505 1.00 38.56 76 LEU A CA 1
ATOM 593 C C . LEU A 1 76 ? 27.673 -30.644 -16.407 1.00 38.56 76 LEU A C 1
ATOM 595 O O . LEU A 1 76 ? 28.685 -30.864 -15.749 1.00 38.56 76 LEU A O 1
ATOM 599 N N . VAL A 1 77 ? 26.551 -31.342 -16.227 1.00 39.94 77 VAL A N 1
ATOM 600 C CA . VAL A 1 77 ? 26.303 -32.316 -15.164 1.00 39.94 77 VAL A CA 1
ATOM 601 C C . VAL A 1 77 ? 26.306 -33.735 -15.755 1.00 39.94 77 VAL A C 1
ATOM 603 O O . VAL A 1 77 ? 25.528 -34.004 -16.670 1.00 39.94 77 VAL A O 1
ATOM 606 N N . PRO A 1 78 ? 27.153 -34.669 -15.272 1.00 41.53 78 PRO A N 1
ATOM 607 C CA . PRO A 1 78 ? 27.123 -36.062 -15.718 1.00 41.53 78 PRO A CA 1
ATOM 608 C C . PRO A 1 78 ? 25.726 -36.677 -15.562 1.00 41.53 78 PRO A C 1
ATOM 610 O O . PRO A 1 78 ? 25.082 -36.456 -14.544 1.00 41.53 78 PRO A O 1
ATOM 613 N N . GLU A 1 79 ? 25.308 -37.510 -16.520 1.00 45.50 79 GLU A N 1
ATOM 614 C CA . GLU A 1 79 ? 23.943 -38.056 -16.677 1.00 45.50 79 GLU A CA 1
ATOM 615 C C . GLU A 1 79 ? 23.311 -38.627 -15.390 1.00 45.50 79 GLU A C 1
ATOM 617 O O . GLU A 1 79 ? 22.116 -38.508 -15.161 1.00 45.50 79 GLU A O 1
ATOM 622 N N . LYS A 1 80 ? 24.128 -39.173 -14.484 1.00 43.09 80 LYS A N 1
ATOM 623 C CA . LYS A 1 80 ? 23.692 -39.701 -13.178 1.00 43.09 80 LYS A CA 1
ATOM 624 C C . LYS A 1 80 ? 23.308 -38.645 -12.124 1.00 43.09 80 LYS A C 1
ATOM 626 O O . LYS A 1 80 ? 22.856 -39.024 -11.051 1.00 43.09 80 LYS A O 1
ATOM 631 N N . TYR A 1 81 ? 23.536 -37.358 -12.386 1.00 41.78 81 TYR A N 1
ATOM 632 C CA . TYR A 1 81 ? 23.320 -36.244 -11.450 1.00 41.78 81 TYR A CA 1
ATOM 633 C C . TYR A 1 81 ? 22.295 -35.215 -11.971 1.00 41.78 81 TYR A C 1
ATOM 635 O O . TYR A 1 81 ? 22.155 -34.147 -11.383 1.00 41.78 81 TYR A O 1
ATOM 643 N N . LEU A 1 82 ? 21.569 -35.527 -13.051 1.00 46.72 82 LEU A N 1
ATOM 644 C CA . LEU A 1 82 ? 20.629 -34.650 -13.773 1.00 46.72 82 LEU A CA 1
ATOM 645 C C . LEU A 1 82 ? 19.342 -34.270 -13.007 1.00 46.72 82 LEU A C 1
ATOM 647 O O . LEU A 1 82 ? 18.426 -33.685 -13.575 1.00 46.72 82 LEU A O 1
ATOM 651 N N . GLN A 1 83 ? 19.290 -34.501 -11.697 1.00 46.94 83 GLN A N 1
ATOM 652 C CA . GLN A 1 83 ? 18.064 -34.505 -10.894 1.00 46.94 83 GLN A CA 1
ATOM 653 C C . GLN A 1 83 ? 17.406 -33.125 -10.666 1.00 46.94 83 GLN A C 1
ATOM 655 O O . GLN A 1 83 ? 16.441 -33.039 -9.908 1.00 46.94 83 GLN A O 1
ATOM 660 N N . VAL A 1 84 ? 17.891 -32.043 -11.289 1.00 41.06 84 VAL A N 1
ATOM 661 C CA . VAL A 1 84 ? 17.295 -30.701 -11.180 1.00 41.06 84 VAL A CA 1
ATOM 662 C C . VAL A 1 84 ? 16.657 -30.306 -12.511 1.00 41.06 84 VAL A C 1
ATOM 664 O O . VAL A 1 84 ? 17.339 -29.987 -13.484 1.00 41.06 84 VAL A O 1
ATOM 667 N N . GLY A 1 85 ? 15.324 -30.287 -12.530 1.00 46.97 85 GLY A N 1
ATOM 668 C CA . GLY A 1 85 ? 14.543 -29.609 -13.565 1.00 46.97 85 GLY A CA 1
ATOM 669 C C . GLY A 1 85 ? 14.456 -30.319 -14.912 1.00 46.97 85 GLY A C 1
ATOM 670 O O . GLY A 1 85 ? 14.059 -29.682 -15.878 1.00 46.97 85 GLY A O 1
ATOM 671 N N . THR A 1 86 ? 14.804 -31.595 -15.030 1.00 51.47 86 THR A N 1
ATOM 672 C CA . THR A 1 86 ? 14.610 -32.402 -16.244 1.00 51.47 86 THR A CA 1
ATOM 673 C C . THR A 1 86 ? 13.214 -33.018 -16.307 1.00 51.47 86 THR A C 1
ATOM 675 O O . THR A 1 86 ? 12.475 -33.074 -15.326 1.00 51.47 86 THR A O 1
ATOM 678 N N . ASN A 1 87 ? 12.836 -33.486 -17.493 1.00 62.84 87 ASN A N 1
ATOM 679 C CA . ASN A 1 87 ? 11.565 -34.158 -17.704 1.00 62.84 87 ASN A CA 1
ATOM 680 C C . ASN A 1 87 ? 11.628 -35.618 -17.215 1.00 62.84 87 ASN A C 1
ATOM 682 O O . ASN A 1 87 ? 12.360 -36.418 -17.815 1.00 62.84 87 ASN A O 1
ATOM 686 N N . PRO A 1 88 ? 10.813 -36.008 -16.216 1.00 65.31 88 PRO A N 1
ATOM 687 C CA . PRO A 1 88 ? 10.829 -37.361 -15.660 1.00 65.31 88 PRO A CA 1
ATOM 688 C C . PRO A 1 88 ? 10.560 -38.478 -16.678 1.00 65.31 88 PRO A C 1
ATOM 690 O O . PRO A 1 88 ? 11.007 -39.607 -16.473 1.00 65.31 88 PRO A O 1
ATOM 693 N N . LYS A 1 89 ? 9.874 -38.182 -17.792 1.00 71.62 89 LYS A N 1
ATOM 694 C CA . LYS A 1 89 ? 9.625 -39.142 -18.882 1.00 71.62 89 LYS A CA 1
ATOM 695 C C . LYS A 1 89 ? 10.911 -39.638 -19.514 1.00 71.62 89 LYS A C 1
ATOM 697 O O . LYS A 1 89 ? 11.071 -40.838 -19.712 1.00 71.62 89 LYS A O 1
ATOM 702 N N . TYR A 1 90 ? 11.824 -38.721 -19.819 1.00 63.72 90 TYR A N 1
ATOM 703 C CA . TYR A 1 90 ? 13.062 -39.064 -20.514 1.00 63.72 90 TYR A CA 1
ATOM 704 C C . TYR A 1 90 ? 14.127 -39.611 -19.563 1.00 63.72 90 TYR A C 1
ATOM 706 O O . TYR A 1 90 ? 14.917 -40.452 -19.976 1.00 63.72 90 TYR A O 1
ATOM 714 N N . GLU A 1 91 ? 14.132 -39.173 -18.302 1.00 61.41 91 GLU A N 1
ATOM 715 C CA . GLU A 1 91 ? 15.175 -39.554 -17.340 1.00 61.41 91 GLU A CA 1
ATOM 716 C C . GLU A 1 91 ? 14.824 -40.793 -16.506 1.00 61.41 91 GLU A C 1
ATOM 718 O O . GLU A 1 91 ? 15.684 -41.632 -16.249 1.00 61.41 91 GLU A O 1
ATOM 723 N N . PHE A 1 92 ? 13.555 -40.948 -16.114 1.00 68.81 92 PHE A N 1
ATOM 724 C CA . PHE A 1 92 ? 13.114 -42.009 -15.197 1.00 68.81 92 PHE A CA 1
ATOM 725 C C . PHE A 1 92 ? 12.099 -42.974 -15.825 1.00 68.81 92 PHE A C 1
ATOM 727 O O . PHE A 1 92 ? 11.640 -43.898 -15.154 1.00 68.81 92 PHE A O 1
ATOM 734 N N . GLY A 1 93 ? 11.743 -42.776 -17.100 1.00 72.56 93 GLY A N 1
ATOM 735 C CA . GLY A 1 93 ? 10.783 -43.624 -17.810 1.00 72.56 93 GLY A CA 1
ATOM 736 C C . GLY A 1 93 ? 9.359 -43.531 -17.258 1.00 72.56 93 GLY A C 1
ATOM 737 O O . GLY A 1 93 ? 8.631 -44.519 -17.296 1.00 72.56 93 GLY A O 1
ATOM 738 N N . VAL A 1 94 ? 8.978 -42.374 -16.705 1.00 82.69 94 VAL A N 1
ATOM 739 C CA . VAL A 1 94 ? 7.639 -42.140 -16.140 1.00 82.69 94 VAL A CA 1
ATOM 740 C C . VAL A 1 94 ? 6.711 -41.539 -17.197 1.00 82.69 94 VAL A C 1
ATOM 742 O O . VAL A 1 94 ? 7.063 -40.568 -17.862 1.00 82.69 94 VAL A O 1
ATOM 745 N N 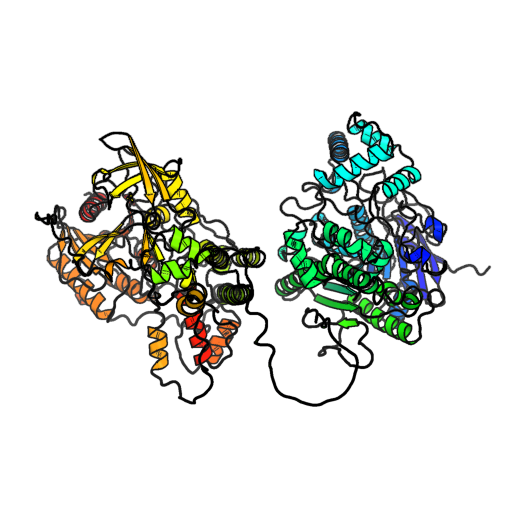. ASP A 1 95 ? 5.507 -42.085 -17.349 1.00 90.06 95 ASP A N 1
ATOM 746 C CA . ASP A 1 95 ? 4.554 -41.597 -18.350 1.00 90.06 95 ASP A CA 1
ATOM 747 C C . ASP A 1 95 ? 4.109 -40.145 -18.092 1.00 90.06 95 ASP A C 1
ATOM 749 O O . ASP A 1 95 ? 4.118 -39.656 -16.963 1.00 90.06 95 ASP A O 1
ATOM 753 N N . GLN A 1 96 ? 3.682 -39.451 -19.150 1.00 92.06 96 GLN A N 1
ATOM 754 C CA . GLN A 1 96 ? 3.017 -38.146 -19.058 1.00 92.06 96 GLN A CA 1
ATOM 755 C C . GLN A 1 96 ? 1.527 -38.301 -19.354 1.00 92.06 96 GLN A C 1
ATOM 757 O O . GLN A 1 96 ? 1.150 -39.060 -20.246 1.00 92.06 96 GLN A O 1
ATOM 762 N N . SER A 1 97 ? 0.678 -37.560 -18.643 1.00 93.94 97 SER A N 1
ATOM 763 C CA . SER A 1 97 ? -0.771 -37.587 -18.864 1.00 93.94 97 SER A CA 1
ATOM 764 C C . SER A 1 97 ? -1.405 -36.229 -18.591 1.00 93.94 97 SER A C 1
ATOM 766 O O . SER A 1 97 ? -1.149 -35.638 -17.555 1.00 93.94 97 SER A O 1
ATOM 768 N N . GLU A 1 98 ? -2.323 -35.781 -19.447 1.00 93.25 98 GLU A N 1
ATOM 769 C CA . GLU A 1 98 ? -3.136 -34.585 -19.177 1.00 93.25 98 GLU A CA 1
ATOM 770 C C . GLU A 1 98 ? -4.237 -34.831 -18.142 1.00 93.25 98 GLU A C 1
ATOM 772 O O . GLU A 1 98 ? -4.517 -33.947 -17.337 1.00 93.25 98 GLU A O 1
ATOM 777 N N . GLN A 1 99 ? -4.872 -36.010 -18.169 1.00 93.81 99 GLN A N 1
ATOM 778 C CA . GLN A 1 99 ? -6.026 -36.303 -17.312 1.00 93.81 99 GLN A CA 1
ATOM 779 C C . GLN A 1 99 ? -5.633 -36.800 -15.915 1.00 93.81 99 GLN A C 1
ATOM 781 O O . GLN A 1 99 ? -6.187 -36.332 -14.920 1.00 93.81 99 GLN A O 1
ATOM 786 N N . ASP A 1 100 ? -4.666 -37.719 -15.848 1.00 93.62 100 ASP A N 1
ATOM 787 C CA . ASP A 1 100 ? -4.366 -38.513 -14.649 1.00 93.62 100 ASP A CA 1
ATOM 788 C C . ASP A 1 100 ? -3.094 -38.093 -13.881 1.00 93.62 100 ASP A C 1
ATOM 790 O O . ASP A 1 100 ? -2.699 -38.750 -12.913 1.00 93.62 100 ASP A O 1
ATOM 794 N N . SER A 1 101 ? -2.425 -37.004 -14.273 1.00 95.44 101 SER A N 1
ATOM 795 C CA . SER A 1 101 ? -1.174 -36.563 -13.631 1.00 95.44 101 SER A CA 1
ATOM 796 C C . SER A 1 101 ? -1.351 -35.887 -12.268 1.00 95.44 101 SER A C 1
ATOM 798 O O . SER A 1 101 ? -0.360 -35.670 -11.570 1.00 95.44 101 SER A O 1
ATOM 800 N N . LEU A 1 102 ? -2.585 -35.567 -11.860 1.00 98.25 102 LEU A N 1
ATOM 801 C CA . LEU A 1 102 ? -2.900 -34.907 -10.586 1.00 98.25 102 LEU A CA 1
ATOM 802 C C . LEU A 1 102 ? -2.908 -35.908 -9.418 1.00 98.25 102 LEU A C 1
ATOM 804 O O . LEU A 1 102 ? -3.935 -36.251 -8.820 1.00 98.25 102 LEU A O 1
ATOM 808 N N . ASN A 1 103 ? -1.708 -36.392 -9.112 1.00 97.69 103 ASN A N 1
ATOM 809 C CA . ASN A 1 103 ? -1.418 -37.351 -8.056 1.00 97.69 103 ASN A CA 1
ATOM 810 C C . ASN A 1 103 ? -0.356 -36.825 -7.073 1.00 97.69 103 ASN A C 1
ATOM 812 O O . ASN A 1 103 ? 0.319 -35.819 -7.314 1.00 97.69 103 ASN A O 1
ATOM 816 N N . MET A 1 104 ? -0.233 -37.508 -5.937 1.00 98.31 104 MET A N 1
ATOM 817 C CA . MET A 1 104 ? 0.738 -37.207 -4.888 1.00 98.31 104 MET A CA 1
ATOM 818 C C . MET A 1 104 ? 1.482 -38.454 -4.411 1.00 98.31 104 MET A C 1
ATOM 820 O O . MET A 1 104 ? 0.967 -39.575 -4.505 1.00 98.31 104 MET A O 1
ATOM 824 N N . ASN A 1 105 ? 2.667 -38.231 -3.845 1.00 97.81 105 ASN A N 1
ATOM 825 C CA . ASN A 1 105 ? 3.414 -39.229 -3.091 1.00 97.81 105 ASN A CA 1
ATOM 826 C C . ASN A 1 105 ? 3.377 -38.870 -1.602 1.00 97.81 105 ASN A C 1
ATOM 828 O O . ASN A 1 105 ? 3.511 -37.702 -1.246 1.00 97.81 105 ASN A O 1
ATOM 832 N N . ILE A 1 106 ? 3.194 -39.863 -0.733 1.00 98.62 106 ILE A N 1
ATOM 833 C CA . ILE A 1 106 ? 3.056 -39.687 0.716 1.00 98.62 106 ILE A CA 1
ATOM 834 C C . ILE A 1 106 ? 4.081 -40.565 1.427 1.00 98.62 106 ILE A C 1
ATOM 836 O O . ILE A 1 106 ? 4.124 -41.777 1.212 1.00 98.62 106 ILE A O 1
ATOM 840 N N . PHE A 1 107 ? 4.878 -39.952 2.295 1.00 98.19 107 PHE A N 1
ATOM 841 C CA . PHE A 1 107 ? 5.935 -40.585 3.074 1.00 98.19 107 PHE A CA 1
ATOM 842 C C . PHE A 1 107 ? 5.571 -40.509 4.556 1.00 98.19 107 PHE A C 1
ATOM 844 O O . PHE A 1 107 ? 5.391 -39.418 5.101 1.00 98.19 107 PHE A O 1
ATOM 851 N N . VAL A 1 108 ? 5.444 -41.665 5.204 1.00 98.38 108 VAL A N 1
ATOM 852 C CA . VAL A 1 108 ? 4.901 -41.788 6.562 1.00 98.38 108 VAL A CA 1
ATOM 853 C C . VAL A 1 108 ? 5.862 -42.606 7.428 1.00 98.38 108 VAL A C 1
ATOM 855 O O . VAL A 1 108 ? 6.200 -43.724 7.037 1.00 98.38 108 VAL A O 1
ATOM 858 N N . PRO A 1 109 ? 6.297 -42.125 8.606 1.00 97.00 109 PRO A N 1
ATOM 859 C CA . PRO A 1 109 ? 7.030 -42.966 9.548 1.00 97.00 109 PRO A CA 1
ATOM 860 C C . PRO A 1 109 ? 6.171 -44.155 9.990 1.00 97.00 109 PRO A C 1
ATOM 862 O O . PRO A 1 109 ? 4.998 -43.980 10.312 1.00 97.00 109 PRO A O 1
ATOM 865 N N . LEU A 1 110 ? 6.735 -45.362 10.069 1.00 95.69 110 LEU A N 1
ATOM 866 C CA . LEU A 1 110 ? 5.959 -46.542 10.480 1.00 95.69 110 LEU A CA 1
ATOM 867 C C . LEU A 1 110 ? 5.364 -46.408 11.887 1.00 95.69 110 LEU A C 1
ATOM 869 O O . LEU A 1 110 ? 4.243 -46.860 12.109 1.00 95.69 110 LEU A O 1
ATOM 873 N N . SER A 1 111 ? 6.062 -45.722 12.796 1.00 93.69 111 SER A N 1
ATOM 874 C CA . SER A 1 111 ? 5.582 -45.441 14.155 1.00 93.69 111 SER A CA 1
ATOM 875 C C . SER A 1 111 ? 4.269 -44.649 14.189 1.00 93.69 111 SER A C 1
ATOM 877 O O . SER A 1 111 ? 3.504 -44.770 15.139 1.00 93.69 111 SER A O 1
ATOM 879 N N . VAL A 1 112 ? 3.971 -43.867 13.146 1.00 96.00 112 VAL A N 1
ATOM 880 C CA . VAL A 1 112 ? 2.736 -43.071 13.025 1.00 96.00 112 VAL A CA 1
ATOM 881 C C . VAL A 1 112 ? 1.545 -43.924 12.571 1.00 96.00 112 VAL A C 1
ATOM 883 O O . VAL A 1 112 ? 0.395 -43.572 12.820 1.00 96.00 112 VAL A O 1
ATOM 886 N N . LEU A 1 113 ? 1.805 -45.072 11.938 1.00 94.69 113 LEU A N 1
ATOM 887 C CA . LEU A 1 113 ? 0.773 -46.017 11.500 1.00 94.69 113 LEU A CA 1
ATOM 888 C C . LEU A 1 113 ? 0.411 -47.047 12.584 1.00 94.69 113 LEU A C 1
ATOM 890 O O . LEU A 1 113 ? -0.481 -47.875 12.383 1.00 94.69 113 LEU A O 1
ATOM 894 N N . GLU A 1 114 ? 1.080 -47.010 13.738 1.00 91.38 114 GLU A N 1
ATOM 895 C CA . GLU A 1 114 ? 0.752 -47.861 14.876 1.00 91.38 114 GLU A CA 1
ATOM 896 C C . GLU A 1 114 ? -0.605 -47.488 15.487 1.00 91.38 114 GLU A C 1
ATOM 898 O O . GLU A 1 114 ? -1.017 -46.327 15.565 1.00 91.38 114 GLU A O 1
ATOM 903 N N . LYS A 1 115 ? -1.334 -48.500 15.963 1.00 85.69 115 LYS A N 1
ATOM 904 C CA . LYS A 1 115 ? -2.657 -48.288 16.550 1.00 85.69 115 LYS A CA 1
ATOM 905 C C . LYS A 1 115 ? -2.545 -47.463 17.836 1.00 85.69 115 LYS A C 1
ATOM 907 O O . LYS A 1 115 ? -2.013 -47.945 18.830 1.00 85.69 115 LYS A O 1
ATOM 912 N N . GLY A 1 116 ? -3.167 -46.285 17.839 1.00 84.81 116 GLY A N 1
ATOM 913 C CA . GLY A 1 116 ? -3.181 -45.377 18.989 1.00 84.81 116 GLY A CA 1
ATOM 914 C C . GLY A 1 116 ? -2.057 -44.340 18.986 1.00 84.81 116 GLY A C 1
ATOM 915 O O . GLY A 1 116 ? -1.917 -43.640 19.984 1.00 84.81 116 GLY A O 1
ATOM 916 N N . ALA A 1 117 ? -1.282 -44.231 17.901 1.00 91.56 117 ALA A N 1
ATOM 917 C CA . ALA A 1 117 ? -0.355 -43.122 17.704 1.00 91.56 117 ALA A CA 1
ATOM 918 C C . ALA A 1 117 ? -1.103 -41.777 17.630 1.00 91.56 117 ALA A C 1
ATOM 920 O O . ALA A 1 117 ? -2.210 -41.690 17.088 1.00 91.56 117 ALA A O 1
ATOM 921 N N . GLU A 1 118 ? -0.489 -40.729 18.178 1.00 93.06 118 GLU A N 1
ATOM 922 C CA . GLU A 1 118 ? -1.025 -39.368 18.114 1.00 93.06 118 GLU A CA 1
ATOM 923 C C . GLU A 1 118 ? -0.842 -38.769 16.705 1.00 93.06 118 GLU A C 1
ATOM 925 O O . GLU A 1 118 ? 0.186 -39.020 16.069 1.00 93.06 118 GLU A O 1
ATOM 930 N N . PRO A 1 119 ? -1.791 -37.949 16.209 1.00 96.25 119 PRO A N 1
ATOM 931 C CA . PRO A 1 119 ? -1.664 -37.307 14.903 1.00 96.25 119 PRO A CA 1
ATOM 932 C C . PRO A 1 119 ? -0.462 -36.357 14.808 1.00 96.25 119 PRO A C 1
ATOM 934 O O . PRO A 1 119 ? -0.282 -35.487 15.663 1.00 96.25 119 PRO A O 1
ATOM 937 N N . VAL A 1 120 ? 0.308 -36.454 13.722 1.00 98.25 120 VAL A N 1
ATOM 938 C CA . VAL A 1 120 ? 1.556 -35.687 13.527 1.00 98.25 120 VAL A CA 1
ATOM 939 C C . VAL A 1 120 ? 1.421 -34.552 12.501 1.00 98.25 120 VAL A C 1
ATOM 941 O O . VAL A 1 120 ? 0.515 -34.605 11.665 1.00 98.25 120 VAL A O 1
ATOM 944 N N . PRO A 1 121 ? 2.291 -33.520 12.512 1.00 98.44 121 PRO A N 1
ATOM 945 C CA . PRO A 1 121 ? 2.284 -32.474 11.487 1.00 98.44 121 PRO A CA 1
ATOM 946 C C . PRO A 1 121 ? 2.482 -33.024 10.069 1.00 98.44 121 PRO A C 1
ATOM 948 O O . PRO A 1 121 ? 3.162 -34.035 9.863 1.00 98.44 121 PRO A O 1
ATOM 951 N N . VAL A 1 122 ? 1.909 -32.329 9.084 1.00 98.75 122 VAL A N 1
ATOM 952 C CA . VAL A 1 122 ? 1.988 -32.706 7.667 1.00 98.75 122 VAL A CA 1
ATOM 953 C C . VAL A 1 122 ? 2.672 -31.601 6.879 1.00 98.75 122 VAL A C 1
ATOM 955 O O . VAL A 1 122 ? 2.194 -30.472 6.854 1.00 98.75 122 VAL A O 1
ATOM 958 N N . VAL A 1 123 ? 3.759 -31.932 6.192 1.00 98.69 123 VAL A N 1
ATOM 959 C CA . VAL A 1 123 ? 4.480 -31.029 5.295 1.00 98.69 123 VAL A CA 1
ATOM 960 C C . VAL A 1 123 ? 4.112 -31.369 3.853 1.00 98.69 123 VAL A C 1
ATOM 962 O O . VAL A 1 123 ? 4.328 -32.491 3.405 1.00 98.69 123 VAL A O 1
ATOM 965 N N . THR A 1 124 ? 3.539 -30.422 3.117 1.00 98.81 124 THR A N 1
ATOM 966 C CA . THR A 1 124 ? 3.125 -30.613 1.719 1.00 98.81 124 THR A CA 1
ATOM 967 C C . THR A 1 124 ? 4.019 -29.797 0.794 1.00 98.81 124 THR A C 1
ATOM 969 O O . THR A 1 124 ? 3.983 -28.569 0.818 1.00 98.81 124 THR A O 1
ATOM 972 N N . TRP A 1 125 ? 4.823 -30.496 -0.002 1.00 98.25 125 TRP A N 1
ATOM 973 C CA . TRP A 1 125 ? 5.781 -29.958 -0.957 1.00 98.25 125 TRP A CA 1
ATOM 974 C C . TRP A 1 125 ? 5.128 -29.607 -2.296 1.00 98.25 125 TRP A C 1
ATOM 976 O O . TRP A 1 125 ? 4.561 -30.479 -2.966 1.00 98.25 125 TRP A O 1
ATOM 986 N N . VAL A 1 126 ? 5.281 -28.346 -2.703 1.00 98.31 126 VAL A N 1
ATOM 987 C CA . VAL A 1 126 ? 4.914 -27.813 -4.018 1.00 98.31 126 VAL A CA 1
ATOM 988 C C . VAL A 1 126 ? 6.201 -27.499 -4.777 1.00 98.31 126 VAL A C 1
ATOM 990 O O . VAL A 1 126 ? 6.948 -26.598 -4.400 1.00 98.31 126 VAL A O 1
ATOM 993 N N . HIS A 1 127 ? 6.475 -28.253 -5.842 1.00 93.44 127 HIS A N 1
ATOM 994 C CA . HIS A 1 127 ? 7.729 -28.117 -6.581 1.00 93.44 127 HIS A CA 1
ATOM 995 C C . HIS A 1 127 ? 7.809 -26.813 -7.396 1.00 93.44 127 HIS A C 1
ATOM 997 O O . HIS A 1 127 ? 6.801 -26.312 -7.909 1.00 93.44 127 HIS A O 1
ATOM 1003 N N . GLY A 1 128 ? 9.036 -26.308 -7.556 1.00 88.81 128 GLY A N 1
ATOM 1004 C CA . GLY A 1 128 ? 9.391 -25.230 -8.478 1.00 88.81 128 GLY A CA 1
ATOM 1005 C C . GLY A 1 128 ? 9.426 -25.674 -9.946 1.00 88.81 128 GLY A C 1
ATOM 1006 O O . GLY A 1 128 ? 8.776 -26.650 -10.323 1.00 88.81 128 GLY A O 1
ATOM 1007 N N . GLY A 1 129 ? 10.192 -24.948 -10.769 1.00 84.25 129 GLY A N 1
ATOM 1008 C CA . GLY A 1 129 ? 10.343 -25.222 -12.209 1.00 84.25 129 GLY A CA 1
ATOM 1009 C C . GLY A 1 129 ? 9.655 -24.211 -13.135 1.00 84.25 129 GLY A C 1
ATOM 1010 O O . GLY A 1 129 ? 9.174 -24.573 -14.212 1.00 84.25 129 GLY A O 1
ATOM 1011 N N . ALA A 1 130 ? 9.590 -22.939 -12.711 1.00 84.81 130 ALA A N 1
ATOM 1012 C CA . ALA A 1 130 ? 9.064 -21.807 -13.491 1.00 84.81 130 ALA A CA 1
ATOM 1013 C C . ALA A 1 130 ? 7.649 -22.033 -14.064 1.00 84.81 130 ALA A C 1
ATOM 1015 O O . ALA A 1 130 ? 7.357 -21.624 -15.1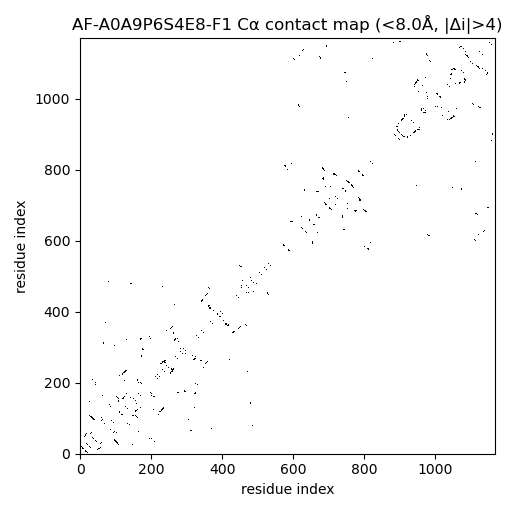84 1.00 84.81 130 ALA A O 1
ATOM 1016 N N . PHE A 1 131 ? 6.793 -22.757 -13.329 1.00 89.50 131 PHE A N 1
ATOM 1017 C CA . PHE A 1 131 ? 5.456 -23.182 -13.772 1.00 89.50 131 PHE A CA 1
ATOM 1018 C C . PHE A 1 131 ? 5.433 -24.016 -15.062 1.00 89.50 131 PHE A C 1
ATOM 1020 O O . PHE A 1 131 ? 4.361 -24.267 -15.600 1.00 89.50 131 PHE A O 1
ATOM 1027 N N . ARG A 1 132 ? 6.589 -24.463 -15.561 1.00 85.19 132 ARG A N 1
ATOM 1028 C CA . ARG A 1 132 ? 6.771 -25.098 -16.873 1.00 85.19 132 ARG A CA 1
ATOM 1029 C C . ARG A 1 132 ? 7.224 -26.549 -16.761 1.00 85.19 132 ARG A C 1
ATOM 1031 O O . ARG A 1 132 ? 6.807 -27.380 -17.558 1.00 85.19 132 ARG A O 1
ATOM 1038 N N . ASN A 1 133 ? 8.077 -26.848 -15.789 1.00 82.12 133 ASN A N 1
ATOM 1039 C CA . ASN A 1 133 ? 8.604 -28.184 -15.527 1.00 82.12 133 ASN A CA 1
ATOM 1040 C C . ASN A 1 133 ? 8.527 -28.521 -14.032 1.00 82.12 133 ASN A C 1
ATOM 1042 O O . ASN A 1 133 ? 8.176 -27.675 -13.211 1.00 82.12 133 ASN A O 1
ATOM 1046 N N . GLY A 1 134 ? 8.812 -29.779 -13.705 1.00 85.62 134 GLY A N 1
ATOM 1047 C CA . GLY A 1 134 ? 8.811 -30.296 -12.341 1.00 85.62 134 GLY A CA 1
ATOM 1048 C C . GLY A 1 134 ? 7.835 -31.456 -12.138 1.00 85.62 134 GLY A C 1
ATOM 1049 O O . GLY A 1 134 ? 6.985 -31.745 -12.985 1.00 85.62 134 GLY A O 1
ATOM 1050 N N . SER A 1 135 ? 8.011 -32.175 -11.028 1.00 89.19 135 SER A N 1
ATOM 1051 C CA . SER A 1 135 ? 7.164 -33.306 -10.642 1.00 89.19 135 SER A CA 1
ATOM 1052 C C . SER A 1 135 ? 7.367 -33.692 -9.174 1.00 89.19 135 SER A C 1
ATOM 1054 O O . SER A 1 135 ? 8.439 -33.494 -8.599 1.00 89.19 135 SER A O 1
ATOM 1056 N N . ASN A 1 136 ? 6.356 -34.335 -8.593 1.00 90.81 136 ASN A N 1
ATOM 1057 C CA . ASN A 1 136 ? 6.379 -34.965 -7.276 1.00 90.81 136 ASN A CA 1
ATOM 1058 C C . ASN A 1 136 ? 7.361 -36.143 -7.144 1.00 90.81 136 ASN A C 1
ATOM 1060 O O . ASN A 1 136 ? 7.604 -36.607 -6.025 1.00 90.81 136 ASN A O 1
ATOM 1064 N N . CYS A 1 137 ? 7.869 -36.658 -8.267 1.00 84.75 137 CYS A N 1
ATOM 1065 C CA . CYS A 1 137 ? 8.679 -37.871 -8.334 1.00 84.75 137 CYS A CA 1
ATOM 1066 C C . CYS A 1 137 ? 10.150 -37.606 -8.670 1.00 84.75 137 CYS A C 1
ATOM 1068 O O . CYS A 1 137 ? 10.889 -38.561 -8.908 1.00 84.75 137 CYS A O 1
ATOM 1070 N N . ILE A 1 138 ? 10.570 -36.338 -8.719 1.00 80.00 138 ILE A N 1
ATOM 1071 C CA . ILE A 1 138 ? 11.980 -35.985 -8.898 1.00 80.00 138 ILE A CA 1
ATOM 1072 C C . ILE A 1 138 ? 12.766 -36.529 -7.688 1.00 80.00 138 ILE A C 1
ATOM 1074 O O . ILE A 1 138 ? 12.381 -36.231 -6.554 1.00 80.00 138 ILE A O 1
ATOM 1078 N N . PRO A 1 139 ? 13.851 -37.306 -7.888 1.00 76.25 139 PRO A N 1
ATOM 1079 C CA . PRO A 1 139 ? 14.578 -37.951 -6.788 1.00 76.25 139 PRO A CA 1
ATOM 1080 C C . PRO A 1 139 ? 15.119 -36.979 -5.733 1.00 76.25 139 PRO A C 1
ATOM 1082 O O . PRO A 1 139 ? 15.197 -37.327 -4.556 1.00 76.25 139 PRO A O 1
ATOM 1085 N N . LEU A 1 140 ? 15.413 -35.739 -6.134 1.00 75.31 140 LEU A N 1
ATOM 1086 C CA . LEU A 1 140 ? 15.809 -34.656 -5.237 1.00 75.31 140 LEU A CA 1
ATOM 1087 C C . LEU A 1 140 ? 14.788 -34.386 -4.118 1.00 75.31 140 LEU A C 1
ATOM 1089 O O . LEU A 1 140 ? 15.171 -33.973 -3.028 1.00 75.31 140 LEU A O 1
ATOM 1093 N N . TYR A 1 141 ? 13.503 -34.626 -4.381 1.00 80.69 141 TYR A N 1
ATOM 1094 C CA . TYR A 1 141 ? 12.402 -34.388 -3.444 1.00 80.69 141 TYR A CA 1
ATOM 1095 C C . TYR A 1 141 ? 11.970 -35.670 -2.717 1.00 80.69 141 TYR A C 1
ATOM 1097 O O . TYR A 1 141 ? 10.897 -35.716 -2.110 1.00 80.69 141 TYR A O 1
ATOM 1105 N N . ASP A 1 142 ? 12.768 -36.741 -2.793 1.00 84.44 142 ASP A N 1
ATOM 1106 C CA . ASP A 1 142 ? 12.486 -37.973 -2.068 1.00 84.44 142 ASP A CA 1
ATOM 1107 C C . ASP A 1 142 ? 12.644 -37.751 -0.559 1.00 84.44 142 ASP A C 1
ATOM 1109 O O . ASP A 1 142 ? 13.743 -37.699 -0.006 1.00 84.44 142 ASP A O 1
ATOM 1113 N N . ALA A 1 143 ? 11.506 -37.641 0.120 1.00 92.00 143 ALA A N 1
ATOM 1114 C CA . ALA A 1 143 ? 11.444 -37.278 1.526 1.00 92.00 143 ALA A CA 1
ATOM 1115 C C . ALA A 1 143 ? 11.691 -38.447 2.491 1.00 92.00 143 ALA A C 1
ATOM 1117 O O . ALA A 1 143 ? 11.548 -38.269 3.700 1.00 92.00 143 ALA A O 1
ATOM 1118 N N . ARG A 1 144 ? 12.061 -39.641 2.008 1.00 90.69 144 ARG A N 1
ATOM 1119 C CA . ARG A 1 144 ? 12.313 -40.816 2.860 1.00 90.69 144 ARG A CA 1
ATOM 1120 C C . ARG A 1 144 ? 13.273 -40.527 4.011 1.00 90.69 144 ARG A C 1
ATOM 1122 O O . ARG A 1 144 ? 12.971 -40.854 5.155 1.00 90.69 144 ARG A O 1
ATOM 1129 N N . ASN A 1 145 ? 14.415 -39.914 3.712 1.00 88.69 145 ASN A N 1
ATOM 1130 C CA . ASN A 1 145 ? 15.444 -39.641 4.713 1.00 88.69 145 ASN A CA 1
ATOM 1131 C C . ASN A 1 145 ? 15.029 -38.517 5.662 1.00 88.69 145 ASN A C 1
ATOM 1133 O O . ASN A 1 145 ? 15.198 -38.662 6.869 1.00 88.69 145 ASN A O 1
ATOM 1137 N N . PHE A 1 146 ? 14.414 -37.454 5.138 1.00 93.62 146 PHE A N 1
ATOM 1138 C CA . PHE A 1 146 ? 13.829 -36.381 5.942 1.00 93.62 146 PHE A CA 1
ATOM 1139 C C . PHE A 1 146 ? 12.806 -36.924 6.958 1.00 93.62 146 PHE A C 1
ATOM 1141 O O . PHE A 1 146 ? 12.876 -36.642 8.155 1.00 93.62 146 PHE A O 1
ATOM 1148 N N . VAL A 1 147 ? 11.886 -37.777 6.498 1.00 96.69 147 VAL A N 1
ATOM 1149 C CA . VAL A 1 147 ? 10.844 -38.413 7.318 1.00 96.69 147 VAL A CA 1
ATOM 1150 C C . VAL A 1 147 ? 11.458 -39.371 8.338 1.00 96.69 147 VAL A C 1
ATOM 1152 O O . VAL A 1 147 ? 11.099 -39.321 9.516 1.00 96.69 147 VAL A O 1
ATOM 1155 N N . ALA A 1 148 ? 12.424 -40.196 7.930 1.00 94.19 148 ALA A N 1
ATOM 1156 C CA . ALA A 1 148 ? 13.138 -41.090 8.838 1.00 94.19 148 ALA A CA 1
ATOM 1157 C C . ALA A 1 148 ? 13.875 -40.313 9.939 1.00 94.19 148 ALA A C 1
ATOM 1159 O O . ALA A 1 148 ? 13.792 -40.671 11.114 1.00 94.19 148 ALA A O 1
ATOM 1160 N N . HIS A 1 149 ? 14.548 -39.219 9.583 1.00 94.12 149 HIS A N 1
ATOM 1161 C CA . HIS A 1 149 ? 15.245 -38.373 10.543 1.00 94.12 149 HIS A CA 1
ATOM 1162 C C . HIS A 1 149 ? 14.267 -37.694 11.512 1.00 94.12 149 HIS A C 1
ATOM 1164 O O . HIS A 1 149 ? 14.510 -37.694 12.716 1.00 94.12 149 HIS A O 1
ATOM 1170 N N . SER A 1 150 ? 13.107 -37.227 11.039 1.00 96.69 150 SER A N 1
ATOM 1171 C CA . SER A 1 150 ? 12.056 -36.681 11.913 1.00 96.69 150 SER A CA 1
ATOM 1172 C C . SER A 1 150 ? 11.596 -37.669 12.990 1.00 96.69 150 SER A C 1
ATOM 1174 O O . SER A 1 150 ? 11.449 -37.306 14.158 1.00 96.69 150 SER A O 1
ATOM 1176 N N . ALA A 1 151 ? 11.464 -38.950 12.635 1.00 94.88 151 ALA A N 1
ATOM 1177 C CA . ALA A 1 151 ? 11.132 -39.999 13.590 1.00 94.88 151 ALA A CA 1
ATOM 1178 C C . ALA A 1 151 ? 12.277 -40.251 14.587 1.00 94.88 151 ALA A C 1
ATOM 1180 O O . ALA A 1 151 ? 12.022 -40.420 15.777 1.00 94.88 151 ALA A O 1
ATOM 1181 N N . GLN A 1 152 ? 13.535 -40.215 14.132 1.00 94.38 152 GLN A N 1
ATOM 1182 C CA . GLN A 1 152 ? 14.718 -40.351 14.998 1.00 94.38 152 GLN A CA 1
ATOM 1183 C C . GLN A 1 152 ? 14.851 -39.202 16.006 1.00 94.38 152 GLN A C 1
ATOM 1185 O O . GLN A 1 152 ? 15.323 -39.419 17.120 1.00 94.38 152 GLN A O 1
ATOM 1190 N N . LEU A 1 153 ? 14.398 -38.000 15.643 1.00 94.00 153 LEU A N 1
ATOM 1191 C CA . LEU A 1 153 ? 14.340 -36.834 16.529 1.00 94.00 153 LEU A CA 1
ATOM 1192 C C . LEU A 1 153 ? 13.161 -36.880 17.513 1.00 94.00 153 LEU A C 1
ATOM 1194 O O . LEU A 1 153 ? 13.003 -35.962 18.312 1.00 94.00 153 LEU A O 1
ATOM 1198 N N . ASN A 1 154 ? 12.328 -37.929 17.467 1.00 93.69 154 ASN A N 1
ATOM 1199 C CA . ASN A 1 154 ? 11.062 -38.014 18.199 1.00 93.69 154 ASN A CA 1
ATOM 1200 C C . ASN A 1 154 ? 10.112 -36.842 17.876 1.00 93.69 154 ASN A C 1
ATOM 1202 O O . ASN A 1 154 ? 9.325 -36.395 18.710 1.00 93.69 154 ASN A O 1
ATOM 1206 N N . GLN A 1 155 ? 10.202 -36.345 16.642 1.00 96.25 155 GLN A N 1
ATOM 1207 C CA . GLN A 1 155 ? 9.376 -35.286 16.074 1.00 96.25 155 GLN A CA 1
ATOM 1208 C C . GLN A 1 155 ? 8.865 -35.736 14.702 1.00 96.25 155 GLN A C 1
ATOM 1210 O O . GLN A 1 155 ? 9.152 -35.093 13.691 1.00 96.25 155 GLN A O 1
ATOM 1215 N N . PRO A 1 156 ? 8.139 -36.867 14.631 1.00 97.56 156 PRO A N 1
ATOM 1216 C CA . PRO A 1 156 ? 7.707 -37.431 13.361 1.00 97.56 156 PRO A CA 1
ATOM 1217 C C . PRO A 1 156 ? 6.886 -36.418 12.561 1.00 97.56 156 PRO A C 1
ATOM 1219 O O . PRO A 1 156 ? 6.058 -35.701 13.123 1.00 97.56 156 PRO A O 1
ATOM 1222 N N . VAL A 1 157 ? 7.105 -36.374 11.250 1.00 98.31 157 VAL A N 1
ATOM 1223 C CA . VAL A 1 157 ? 6.271 -35.626 10.303 1.00 98.31 157 VAL A CA 1
ATOM 1224 C C . VAL A 1 157 ? 5.915 -36.505 9.112 1.00 98.31 157 VAL A C 1
ATOM 1226 O O . VAL A 1 157 ? 6.672 -37.402 8.737 1.00 98.31 157 VAL A O 1
ATOM 1229 N N . ILE A 1 158 ? 4.764 -36.235 8.505 1.00 98.75 158 ILE A N 1
ATOM 1230 C CA . ILE A 1 158 ? 4.391 -36.811 7.210 1.00 98.75 158 ILE A CA 1
ATOM 1231 C C . ILE A 1 158 ? 4.771 -35.820 6.122 1.00 98.75 158 ILE A C 1
ATOM 1233 O O . ILE A 1 158 ? 4.470 -34.635 6.252 1.00 98.75 158 ILE A O 1
ATOM 1237 N N . VAL A 1 159 ? 5.382 -36.299 5.039 1.00 98.69 159 VAL A N 1
ATOM 1238 C CA . VAL A 1 159 ? 5.653 -35.469 3.858 1.00 98.69 159 VAL A CA 1
ATOM 1239 C C . VAL A 1 159 ? 4.776 -35.916 2.695 1.00 98.69 159 VAL A C 1
ATOM 1241 O O . VAL A 1 159 ? 4.674 -37.109 2.408 1.00 98.69 159 VAL A O 1
ATOM 1244 N N . VAL A 1 160 ? 4.152 -34.953 2.023 1.00 98.81 160 VAL A N 1
ATOM 1245 C CA . VAL A 1 160 ? 3.359 -35.139 0.805 1.00 98.81 160 VAL A CA 1
ATOM 1246 C C . VAL A 1 160 ? 4.022 -34.352 -0.321 1.00 98.81 160 VAL A C 1
ATOM 1248 O O . VAL A 1 160 ? 4.248 -33.163 -0.154 1.00 98.81 160 VAL A O 1
ATOM 1251 N N . THR A 1 161 ? 4.314 -34.963 -1.467 1.00 97.94 161 THR A N 1
ATOM 1252 C CA . THR A 1 161 ? 4.778 -34.250 -2.673 1.00 97.94 161 THR A CA 1
ATOM 1253 C C . THR A 1 161 ? 3.691 -34.309 -3.743 1.00 97.94 161 THR A C 1
ATOM 1255 O O . THR A 1 161 ? 3.117 -35.374 -3.976 1.00 97.94 161 THR A O 1
ATOM 1258 N N . ILE A 1 162 ? 3.367 -33.183 -4.388 1.00 98.50 162 ILE A N 1
ATOM 1259 C CA . ILE A 1 162 ? 2.219 -33.089 -5.312 1.00 98.50 162 ILE A CA 1
ATOM 1260 C C . ILE A 1 162 ? 2.652 -32.733 -6.735 1.00 98.50 162 ILE A C 1
ATOM 1262 O O . ILE A 1 162 ? 3.610 -31.990 -6.924 1.00 98.50 162 ILE A O 1
ATOM 1266 N N . ASN A 1 163 ? 1.940 -33.258 -7.731 1.00 97.56 163 ASN A N 1
ATOM 1267 C CA . ASN A 1 163 ? 1.960 -32.716 -9.092 1.00 97.56 163 ASN A CA 1
ATOM 1268 C C . ASN A 1 163 ? 0.892 -31.627 -9.219 1.00 97.56 163 ASN A C 1
ATOM 1270 O O . ASN A 1 163 ? -0.141 -31.724 -8.565 1.00 97.56 163 ASN A O 1
ATOM 1274 N N . TYR A 1 164 ? 1.089 -30.649 -10.100 1.00 97.88 164 TYR A N 1
ATOM 1275 C CA . TYR A 1 164 ? 0.069 -29.690 -10.556 1.00 97.88 164 TYR A CA 1
ATOM 1276 C C . TYR A 1 164 ? 0.300 -29.381 -12.040 1.00 97.88 164 TYR A C 1
ATOM 1278 O O . TYR A 1 164 ? 1.419 -29.574 -12.519 1.00 97.88 164 TYR A O 1
ATOM 1286 N N . ARG A 1 165 ? -0.720 -28.966 -12.808 1.00 97.44 165 ARG A N 1
ATOM 1287 C CA . ARG A 1 165 ? -0.526 -28.697 -14.246 1.00 97.44 165 ARG A CA 1
ATOM 1288 C C . ARG A 1 165 ? 0.468 -27.563 -14.493 1.00 97.44 165 ARG A C 1
ATOM 1290 O O . ARG A 1 165 ? 0.482 -26.567 -13.775 1.00 97.44 165 ARG A O 1
ATOM 1297 N N . LEU A 1 166 ? 1.239 -27.710 -15.567 1.00 93.31 166 LEU A N 1
ATOM 1298 C CA . LEU A 1 166 ? 2.350 -26.837 -15.948 1.00 93.31 166 LEU A CA 1
ATOM 1299 C C . LEU A 1 166 ? 2.169 -26.296 -17.371 1.00 93.31 166 LEU A C 1
ATOM 1301 O O . LEU A 1 166 ? 1.330 -26.783 -18.134 1.00 93.31 166 LEU A O 1
ATOM 1305 N N . GLY A 1 167 ? 2.968 -25.291 -17.719 1.00 91.88 167 GLY A N 1
ATOM 1306 C CA . GLY A 1 167 ? 3.088 -24.697 -19.043 1.00 91.88 167 GLY A CA 1
ATOM 1307 C C . GLY A 1 167 ? 1.736 -24.354 -19.657 1.00 91.88 167 GLY A C 1
ATOM 1308 O O . GLY A 1 167 ? 0.816 -23.898 -18.975 1.00 91.88 167 GLY A O 1
ATOM 1309 N N . VAL A 1 168 ? 1.589 -24.675 -20.942 1.00 93.56 168 VAL A N 1
ATOM 1310 C CA . VAL A 1 168 ? 0.349 -24.468 -21.698 1.00 93.56 168 VAL A CA 1
ATOM 1311 C C . VAL A 1 168 ? -0.870 -25.199 -21.110 1.00 93.56 168 VAL A C 1
ATOM 1313 O O . VAL A 1 168 ? -2.004 -24.819 -21.380 1.00 93.56 168 VAL A O 1
ATOM 1316 N N . PHE A 1 169 ? -0.690 -26.232 -20.282 1.00 95.62 169 PHE A N 1
ATOM 1317 C CA . PHE A 1 169 ? -1.808 -26.982 -19.694 1.00 95.62 169 PHE A CA 1
ATOM 1318 C C . PHE A 1 169 ? -2.314 -26.371 -18.382 1.00 95.62 169 PHE A C 1
ATOM 1320 O O . PHE A 1 169 ? -3.502 -26.491 -18.074 1.00 95.62 169 PHE A O 1
ATOM 1327 N N . GLY A 1 170 ? -1.429 -25.737 -17.608 1.00 94.81 170 GLY A N 1
ATOM 1328 C CA . GLY A 1 170 ? -1.747 -25.139 -16.307 1.00 94.81 170 GLY A CA 1
ATOM 1329 C C . GLY A 1 170 ? -1.946 -23.626 -16.338 1.00 94.81 170 GLY A C 1
ATOM 1330 O O . GLY A 1 170 ? -2.755 -23.116 -15.561 1.00 94.81 170 GLY A O 1
ATOM 1331 N N . PHE A 1 171 ? -1.242 -22.940 -17.243 1.00 93.81 171 PHE A N 1
ATOM 1332 C CA . PHE A 1 171 ? -1.067 -21.487 -17.251 1.00 93.81 171 PHE A CA 1
ATOM 1333 C C . PHE A 1 171 ? -1.191 -20.896 -18.661 1.00 93.81 171 PHE A C 1
ATOM 1335 O O . PHE A 1 171 ? -0.298 -20.217 -19.150 1.00 93.81 171 PHE A O 1
ATOM 1342 N N . PHE A 1 172 ? -2.296 -21.173 -19.353 1.00 93.81 172 PHE A N 1
ATOM 1343 C CA . PHE A 1 172 ? -2.556 -20.635 -20.692 1.00 93.81 172 PHE A CA 1
ATOM 1344 C C . PHE A 1 172 ? -3.832 -19.803 -20.704 1.00 93.81 172 PHE A C 1
ATOM 1346 O O . PHE A 1 172 ? -4.891 -20.274 -20.293 1.00 93.81 172 PHE A O 1
ATOM 1353 N N . ALA A 1 173 ? -3.733 -18.564 -21.166 1.00 93.69 173 ALA A N 1
ATOM 1354 C CA . ALA A 1 173 ? -4.848 -17.633 -21.172 1.00 93.69 173 ALA A CA 1
ATOM 1355 C C . ALA A 1 173 ? -4.942 -16.910 -22.508 1.00 93.69 173 ALA A C 1
ATOM 1357 O O . ALA A 1 173 ? -3.925 -16.615 -23.118 1.00 93.69 173 ALA A O 1
ATOM 1358 N N . SER A 1 174 ? -6.159 -16.612 -22.951 1.00 95.00 174 SER A N 1
ATOM 1359 C CA . SER A 1 174 ? -6.409 -15.742 -24.099 1.00 95.00 174 SER A CA 1
ATOM 1360 C C . SER A 1 174 ? -7.845 -15.242 -24.083 1.00 95.00 174 SER A C 1
ATOM 1362 O O . SER A 1 174 ? -8.694 -15.761 -23.346 1.00 95.00 174 SER A O 1
ATOM 1364 N N . LYS A 1 175 ? -8.141 -14.263 -24.939 1.00 95.44 175 LYS A N 1
ATOM 1365 C CA . LYS A 1 175 ? -9.515 -13.790 -25.125 1.00 95.44 175 LYS A CA 1
ATOM 1366 C C . LYS A 1 175 ? -10.400 -14.888 -25.711 1.00 95.44 175 LYS A C 1
ATOM 1368 O O . LYS A 1 175 ? -11.550 -15.009 -25.305 1.00 95.44 175 LYS A O 1
ATOM 1373 N N . GLU A 1 176 ? -9.873 -15.715 -26.610 1.00 96.44 176 GLU A N 1
ATOM 1374 C CA . GLU A 1 176 ? -10.596 -16.844 -27.197 1.00 96.44 176 GLU A CA 1
ATOM 1375 C C . GLU A 1 176 ? -10.950 -17.907 -26.150 1.00 96.44 176 GLU A C 1
ATOM 1377 O O . GLU A 1 176 ? -12.082 -18.388 -26.122 1.00 96.44 176 GLU A O 1
ATOM 1382 N N . LEU A 1 177 ? -10.020 -18.236 -25.245 1.00 95.50 177 LEU A N 1
ATOM 1383 C CA . LEU A 1 177 ? -10.296 -19.148 -24.131 1.00 95.50 177 LEU A CA 1
ATOM 1384 C C . LEU A 1 177 ? -11.319 -18.569 -23.155 1.00 95.50 177 LEU A C 1
ATOM 1386 O O . LEU A 1 177 ? -12.167 -19.306 -22.656 1.00 95.50 177 LEU A O 1
ATOM 1390 N N . GLN A 1 178 ? -11.273 -17.258 -22.901 1.00 94.56 178 GLN A N 1
ATOM 1391 C CA . GLN A 1 178 ? -12.284 -16.595 -22.082 1.00 94.56 178 GLN A CA 1
ATOM 1392 C C . GLN A 1 178 ? -13.665 -16.645 -22.741 1.00 94.56 178 GLN A C 1
ATOM 1394 O O . GLN A 1 178 ? -14.636 -16.984 -22.072 1.00 94.56 178 GLN A O 1
ATOM 1399 N N . GLN A 1 179 ? -13.761 -16.381 -24.045 1.00 95.38 179 GLN A N 1
ATOM 1400 C CA . GLN A 1 179 ? -15.024 -16.474 -24.784 1.00 95.38 179 GLN A CA 1
ATOM 1401 C C . GLN A 1 179 ? -15.603 -17.893 -24.764 1.00 95.38 179 GLN A C 1
ATOM 1403 O O . GLN A 1 179 ? -16.809 -18.062 -24.573 1.00 95.38 179 GLN A O 1
ATOM 1408 N N . GLU A 1 180 ? -14.746 -18.903 -24.919 1.00 95.00 180 GLU A N 1
ATOM 1409 C CA . GLU A 1 180 ? -15.133 -20.312 -24.841 1.00 95.00 180 GLU A CA 1
ATOM 1410 C C . GLU A 1 180 ? -15.609 -20.689 -23.431 1.00 95.00 180 GLU A C 1
ATOM 1412 O O . GLU A 1 180 ? -16.652 -21.324 -23.282 1.00 95.00 180 GLU A O 1
ATOM 1417 N N . MET A 1 181 ? -14.916 -20.226 -22.385 1.00 94.12 181 MET A N 1
ATOM 1418 C CA . MET A 1 181 ? -15.358 -20.403 -21.000 1.00 94.12 181 MET A CA 1
ATOM 1419 C C . MET A 1 181 ? -16.702 -19.712 -20.740 1.00 94.12 181 MET A C 1
ATOM 1421 O O . MET A 1 181 ? -17.586 -20.304 -20.125 1.00 94.12 181 MET A O 1
ATOM 1425 N N . ASP A 1 182 ? -16.904 -18.491 -21.236 1.00 94.06 182 ASP A N 1
ATOM 1426 C CA . ASP A 1 182 ? -18.167 -17.773 -21.062 1.00 94.06 182 ASP A CA 1
ATOM 1427 C C . ASP A 1 182 ? -19.329 -18.516 -21.742 1.00 94.06 182 ASP A C 1
ATOM 1429 O O . ASP A 1 182 ? -20.450 -18.531 -21.229 1.00 94.06 182 ASP A O 1
ATOM 1433 N N . GLU A 1 183 ? -19.090 -19.147 -22.896 1.00 94.56 183 GLU A N 1
ATOM 1434 C CA . GLU A 1 183 ? -20.078 -20.009 -23.547 1.00 94.56 183 GLU A CA 1
ATOM 1435 C C . GLU A 1 183 ? -20.350 -21.285 -22.750 1.00 94.56 183 GLU A C 1
ATOM 1437 O O . GLU A 1 183 ? -21.514 -21.637 -22.543 1.00 94.56 183 GLU A O 1
ATOM 1442 N N . TYR A 1 184 ? -19.301 -21.939 -22.252 1.00 92.25 184 TYR A N 1
ATOM 1443 C CA . TYR A 1 184 ? -19.425 -23.101 -21.379 1.00 92.25 184 TYR A CA 1
ATOM 1444 C C . TYR A 1 184 ? -20.263 -22.781 -20.130 1.00 92.25 184 TYR A C 1
ATOM 1446 O O . TYR A 1 184 ? -21.188 -23.522 -19.798 1.00 92.25 184 TYR A O 1
ATOM 1454 N N . VAL A 1 185 ? -20.023 -21.630 -19.492 1.00 93.88 185 VAL A N 1
ATOM 1455 C CA . VAL A 1 185 ? -20.799 -21.149 -18.338 1.00 93.88 185 VAL A CA 1
ATOM 1456 C C . VAL A 1 185 ? -22.253 -20.864 -18.714 1.00 93.88 185 VAL A C 1
ATOM 1458 O O . VAL A 1 185 ? -23.151 -21.290 -17.988 1.00 93.88 185 VAL A O 1
ATOM 1461 N N . ARG A 1 186 ? -22.516 -20.199 -19.849 1.00 94.75 186 ARG A N 1
ATOM 1462 C CA . ARG A 1 186 ? -23.889 -19.926 -20.325 1.00 94.75 186 ARG A CA 1
ATOM 1463 C C . ARG A 1 186 ? -24.685 -21.198 -20.612 1.00 94.75 186 ARG A C 1
ATOM 1465 O O . ARG A 1 186 ? -25.891 -21.218 -20.381 1.00 94.75 186 ARG A O 1
ATOM 1472 N N . ASN A 1 187 ? -24.021 -22.231 -21.125 1.00 93.31 187 ASN A N 1
ATOM 1473 C CA . ASN A 1 187 ? -24.650 -23.493 -21.514 1.00 93.31 187 ASN A CA 1
ATOM 1474 C C . ASN A 1 187 ? -24.686 -24.528 -20.378 1.00 93.31 187 ASN A C 1
ATOM 1476 O O . ASN A 1 187 ? -25.305 -25.584 -20.532 1.00 93.31 187 ASN A O 1
ATOM 1480 N N . SER A 1 188 ? -24.034 -24.253 -19.245 1.00 90.56 188 SER A N 1
ATOM 1481 C CA . SER A 1 188 ? -23.992 -25.174 -18.115 1.00 90.56 188 SER A CA 1
ATOM 1482 C C . SER A 1 188 ? -25.378 -25.314 -17.466 1.00 90.56 188 SER A C 1
ATOM 1484 O O . SER A 1 188 ? -26.007 -24.310 -17.122 1.00 90.56 188 SER A O 1
ATOM 1486 N N . PRO A 1 189 ? -25.864 -26.546 -17.220 1.00 89.56 189 PRO A N 1
ATOM 1487 C CA . PRO A 1 189 ? -27.137 -26.769 -16.532 1.00 89.56 189 PRO A CA 1
ATOM 1488 C C . PRO A 1 189 ? -27.079 -26.395 -15.041 1.00 89.56 189 PRO A C 1
ATOM 1490 O O . PRO A 1 189 ? -28.118 -26.297 -14.388 1.00 89.56 189 PRO A O 1
ATOM 1493 N N . THR A 1 190 ? -25.876 -26.205 -14.493 1.00 89.81 190 THR A N 1
ATOM 1494 C CA . THR A 1 190 ? -25.629 -25.839 -13.096 1.00 89.81 190 THR A CA 1
ATOM 1495 C C . THR A 1 190 ? -24.732 -24.604 -13.009 1.00 89.81 190 THR A C 1
ATOM 1497 O O . THR A 1 190 ? -23.760 -24.523 -13.764 1.00 89.81 190 THR A O 1
ATOM 1500 N N . PRO A 1 191 ? -24.991 -23.663 -12.080 1.00 88.69 191 PRO A N 1
ATOM 1501 C CA . PRO A 1 191 ? -24.121 -22.509 -11.883 1.00 88.69 191 PRO A CA 1
ATOM 1502 C C . PRO A 1 191 ? -22.682 -22.938 -11.588 1.00 88.69 191 PRO A C 1
ATOM 1504 O O . PRO A 1 191 ? -22.446 -23.724 -10.672 1.00 88.69 191 PRO A O 1
ATOM 1507 N N . ILE A 1 192 ? -21.737 -22.404 -12.358 1.00 89.25 192 ILE A N 1
ATOM 1508 C CA . ILE A 1 192 ? -20.305 -22.614 -12.138 1.00 89.25 192 ILE A CA 1
ATOM 1509 C C . ILE A 1 192 ? -19.813 -21.512 -11.191 1.00 89.25 192 ILE A C 1
ATOM 1511 O O . ILE A 1 192 ? -20.016 -20.331 -11.499 1.00 89.25 192 ILE A O 1
ATOM 1515 N N . PRO A 1 193 ? -19.198 -21.844 -10.041 1.00 89.19 193 PRO A N 1
ATOM 1516 C CA . PRO A 1 193 ? -18.625 -20.859 -9.129 1.00 89.19 193 PRO A CA 1
ATOM 1517 C C . PRO A 1 193 ? -17.650 -19.916 -9.834 1.00 89.19 193 PRO A C 1
ATOM 1519 O O . PRO A 1 193 ? -16.896 -20.341 -10.700 1.00 89.19 193 PRO A O 1
ATOM 1522 N N . LEU A 1 194 ? -17.625 -18.642 -9.436 1.00 88.81 194 LEU A N 1
ATOM 1523 C CA . LEU A 1 194 ? -16.845 -17.608 -10.126 1.00 88.81 194 LEU A CA 1
ATOM 1524 C C . LEU A 1 194 ? -15.352 -17.964 -10.269 1.00 88.81 194 LEU A C 1
ATOM 1526 O O . LEU A 1 194 ? -14.786 -17.800 -11.344 1.00 88.81 194 LEU A O 1
ATOM 1530 N N . TYR A 1 195 ? -14.736 -18.522 -9.225 1.00 87.12 195 TYR A N 1
ATOM 1531 C CA . TYR A 1 195 ? -13.330 -18.940 -9.259 1.00 87.12 195 TYR A CA 1
ATOM 1532 C C . TYR A 1 195 ? -13.070 -20.114 -10.215 1.00 87.12 195 TYR A C 1
ATOM 1534 O O . TYR A 1 195 ? -11.978 -20.230 -10.770 1.00 87.12 195 TYR A O 1
ATOM 1542 N N . GLU A 1 196 ? -14.080 -20.949 -10.477 1.00 88.56 196 GLU A N 1
ATOM 1543 C CA . GLU A 1 196 ? -13.984 -22.040 -11.450 1.00 88.56 196 GLU A CA 1
ATOM 1544 C C . GLU A 1 196 ? -14.113 -21.551 -12.903 1.00 88.56 196 GLU A C 1
ATOM 1546 O O . GLU A 1 196 ? -13.773 -22.276 -13.836 1.00 88.56 196 GLU A O 1
ATOM 1551 N N . GLN A 1 197 ? -14.549 -20.303 -13.104 1.00 91.69 197 GLN A N 1
ATOM 1552 C CA . GLN A 1 197 ? -14.598 -19.640 -14.413 1.00 91.69 197 GLN A CA 1
ATOM 1553 C C . GLN A 1 197 ? -13.250 -19.004 -14.799 1.00 91.69 197 GLN A C 1
ATOM 1555 O O . GLN A 1 197 ? -13.132 -18.397 -15.864 1.00 91.69 197 GLN A O 1
ATOM 1560 N N . SER A 1 198 ? -12.239 -19.100 -13.928 1.00 91.38 198 SER A N 1
ATOM 1561 C CA . SER A 1 198 ? -10.886 -18.599 -14.172 1.00 91.38 198 SER A CA 1
ATOM 1562 C C . SER A 1 198 ? -10.244 -19.257 -15.397 1.00 91.38 198 SER A C 1
ATOM 1564 O O . SER A 1 198 ? -10.319 -20.475 -15.585 1.00 91.38 198 SER A O 1
ATOM 1566 N N . VAL A 1 199 ? -9.571 -18.440 -16.206 1.00 91.44 199 VAL A N 1
ATOM 1567 C CA . VAL A 1 199 ? -8.798 -18.862 -17.377 1.00 91.44 199 VAL A CA 1
ATOM 1568 C C . VAL A 1 199 ? -7.329 -18.544 -17.118 1.00 91.44 199 VAL A C 1
ATOM 1570 O O . VAL A 1 199 ? -6.995 -17.418 -16.760 1.00 91.44 199 VAL A O 1
ATOM 1573 N N . GLY A 1 200 ? -6.455 -19.541 -17.282 1.00 91.31 200 GLY A N 1
ATOM 1574 C CA . GLY A 1 200 ? -5.007 -19.381 -17.113 1.00 91.31 200 GLY A CA 1
ATOM 1575 C C . GLY A 1 200 ? -4.445 -19.672 -15.723 1.00 91.31 200 GLY A C 1
ATOM 1576 O O . GLY A 1 200 ? -3.236 -19.612 -15.557 1.00 91.31 200 GLY A O 1
ATOM 1577 N N . ASN A 1 201 ? -5.267 -20.028 -14.731 1.00 94.12 201 ASN A N 1
ATOM 1578 C CA . ASN A 1 201 ? -4.797 -20.310 -13.364 1.00 94.12 201 ASN A CA 1
ATOM 1579 C C . ASN A 1 201 ? -5.117 -21.735 -12.885 1.00 94.12 201 ASN A C 1
ATOM 1581 O O . ASN A 1 201 ? -5.292 -21.978 -11.688 1.00 94.12 201 ASN A O 1
ATOM 1585 N N . TRP A 1 202 ? -5.223 -22.701 -13.798 1.00 95.75 202 TRP A N 1
ATOM 1586 C CA . TRP A 1 202 ? -5.602 -24.069 -13.438 1.00 95.75 202 TRP A CA 1
ATOM 1587 C C . TRP A 1 202 ? -4.547 -24.777 -12.592 1.00 95.75 202 TRP A C 1
ATOM 1589 O O . TRP A 1 202 ? -4.920 -25.526 -11.696 1.00 95.75 202 TRP A O 1
ATOM 1599 N N . GLY A 1 203 ? -3.259 -24.486 -12.801 1.00 96.50 203 GLY A N 1
ATOM 1600 C CA . GLY A 1 203 ? -2.193 -25.019 -11.950 1.00 96.50 203 GLY A CA 1
ATOM 1601 C C . GLY A 1 203 ? -2.359 -24.626 -10.474 1.00 96.50 203 GLY A C 1
ATOM 1602 O O . GLY A 1 203 ? -2.207 -25.475 -9.600 1.00 96.50 203 GLY A O 1
ATOM 1603 N N . LEU A 1 204 ? -2.770 -23.383 -10.177 1.00 96.25 204 LEU A N 1
ATOM 1604 C CA . LEU A 1 204 ? -3.082 -22.958 -8.801 1.00 96.25 204 LEU A CA 1
ATOM 1605 C C . LEU A 1 204 ? -4.324 -23.674 -8.248 1.00 96.25 204 LEU A C 1
ATOM 1607 O O . LEU A 1 204 ? -4.363 -24.043 -7.075 1.00 96.25 204 LEU A O 1
ATOM 1611 N N . GLN A 1 205 ? -5.343 -23.901 -9.078 1.00 96.19 205 GLN A N 1
ATOM 1612 C CA . GLN A 1 205 ? -6.533 -24.641 -8.647 1.00 96.19 205 GLN A CA 1
ATOM 1613 C C . GLN A 1 205 ? -6.237 -26.124 -8.381 1.00 96.19 205 GLN A C 1
ATOM 1615 O O . GLN A 1 205 ? -6.805 -26.704 -7.456 1.00 96.19 205 GLN A O 1
ATOM 1620 N N . ASP A 1 206 ? -5.310 -26.730 -9.123 1.00 98.25 206 ASP A N 1
ATOM 1621 C CA . ASP A 1 206 ? -4.848 -28.094 -8.859 1.00 98.25 206 ASP A CA 1
ATOM 1622 C C . ASP A 1 206 ? -4.163 -28.180 -7.487 1.00 98.25 206 ASP A C 1
ATOM 1624 O O . ASP A 1 206 ? -4.497 -29.039 -6.671 1.00 98.25 206 ASP A O 1
ATOM 1628 N N . GLN A 1 207 ? -3.272 -27.230 -7.180 1.00 98.38 207 GLN A N 1
ATOM 1629 C CA . GLN A 1 207 ? -2.613 -27.152 -5.873 1.00 98.38 207 GLN A CA 1
ATOM 1630 C C . GLN A 1 207 ? -3.626 -26.961 -4.733 1.00 98.38 207 GLN A C 1
ATOM 1632 O O . GLN A 1 207 ? -3.547 -27.656 -3.717 1.00 98.38 207 GLN A O 1
ATOM 1637 N N . LYS A 1 208 ? -4.640 -26.100 -4.919 1.00 97.56 208 LYS A N 1
ATOM 1638 C CA . LYS A 1 208 ? -5.767 -25.946 -3.979 1.00 97.56 208 LYS A CA 1
ATOM 1639 C C . LYS A 1 208 ? -6.447 -27.288 -3.693 1.00 97.56 208 LYS A C 1
ATOM 1641 O O . LYS A 1 208 ? -6.655 -27.630 -2.530 1.00 97.56 208 LYS A O 1
ATOM 1646 N N . LEU A 1 209 ? -6.775 -28.063 -4.731 1.00 97.56 209 LEU A N 1
ATOM 1647 C CA . LEU A 1 209 ? -7.413 -29.375 -4.575 1.00 97.56 209 LEU A CA 1
ATOM 1648 C C . LEU A 1 209 ? -6.514 -30.378 -3.845 1.00 97.56 209 LEU A C 1
ATOM 1650 O O . LEU A 1 209 ? -7.019 -31.182 -3.060 1.00 97.56 209 LEU A O 1
ATOM 1654 N N . ALA A 1 210 ? -5.199 -30.317 -4.054 1.00 98.56 210 ALA A N 1
ATOM 1655 C CA . ALA A 1 210 ? -4.253 -31.151 -3.326 1.00 98.56 210 ALA A CA 1
ATOM 1656 C C . ALA A 1 210 ? -4.243 -30.820 -1.823 1.00 98.56 210 ALA A C 1
ATOM 1658 O O . ALA A 1 210 ? -4.349 -31.728 -0.998 1.00 98.56 210 ALA A O 1
ATOM 1659 N N . PHE A 1 211 ? -4.204 -29.536 -1.448 1.00 98.62 211 PHE A N 1
ATOM 1660 C CA . PHE A 1 211 ? -4.296 -29.121 -0.043 1.00 98.62 211 PHE A CA 1
ATOM 1661 C C . PHE A 1 211 ? -5.648 -29.483 0.587 1.00 98.62 211 PHE A C 1
ATOM 1663 O O . PHE A 1 211 ? -5.685 -29.999 1.706 1.00 98.62 211 PHE A O 1
ATOM 1670 N N . GLU A 1 212 ? -6.762 -29.305 -0.133 1.00 97.25 212 GLU A N 1
ATOM 1671 C CA . GLU A 1 212 ? -8.076 -29.779 0.324 1.00 97.25 212 GLU A CA 1
ATOM 1672 C C . GLU A 1 212 ? -8.084 -31.291 0.569 1.00 97.25 212 GLU A C 1
ATOM 1674 O O . GLU A 1 212 ? -8.636 -31.761 1.569 1.00 97.25 212 GLU A O 1
ATOM 1679 N N . TRP A 1 213 ? -7.463 -32.062 -0.329 1.00 97.88 213 TRP A N 1
ATOM 1680 C CA . TRP A 1 213 ? -7.332 -33.503 -0.173 1.00 97.88 213 TRP A CA 1
ATOM 1681 C C . TRP A 1 213 ? -6.521 -33.846 1.076 1.00 97.88 213 TRP A C 1
ATOM 1683 O O . TRP A 1 213 ? -6.969 -34.676 1.870 1.00 97.88 213 TRP A O 1
ATOM 1693 N N . VAL A 1 214 ? -5.378 -33.183 1.289 1.00 98.25 214 VAL A N 1
ATOM 1694 C CA . VAL A 1 214 ? -4.518 -33.399 2.461 1.00 98.25 214 VAL A CA 1
ATOM 1695 C C . VAL A 1 214 ? -5.304 -33.135 3.741 1.00 98.25 214 VAL A C 1
ATOM 1697 O O . VAL A 1 214 ? -5.418 -34.034 4.575 1.00 98.25 214 VAL A O 1
ATOM 1700 N N . ARG A 1 215 ? -5.937 -31.963 3.878 1.00 96.69 215 ARG A N 1
ATOM 1701 C CA . ARG A 1 215 ? -6.716 -31.617 5.080 1.00 96.69 215 ARG A CA 1
ATOM 1702 C C . ARG A 1 215 ? -7.825 -32.627 5.375 1.00 96.69 215 ARG A C 1
ATOM 1704 O O . ARG A 1 215 ? -8.065 -32.949 6.537 1.00 96.69 215 ARG A O 1
ATOM 1711 N N . ALA A 1 216 ? -8.492 -33.130 4.336 1.00 95.44 216 ALA A N 1
ATOM 1712 C CA . ALA A 1 216 ? -9.633 -34.027 4.487 1.00 95.44 216 ALA A CA 1
ATOM 1713 C C . ALA A 1 216 ? -9.257 -35.501 4.725 1.00 95.44 216 ALA A C 1
ATOM 1715 O O . ALA A 1 216 ? -10.050 -36.223 5.327 1.00 95.44 216 ALA A O 1
ATOM 1716 N N . ASN A 1 217 ? -8.094 -35.969 4.251 1.00 96.00 217 ASN A N 1
ATOM 1717 C CA . ASN A 1 217 ? -7.812 -37.410 4.160 1.00 96.00 217 ASN A CA 1
ATOM 1718 C C . ASN A 1 217 ? -6.538 -37.865 4.881 1.00 96.00 217 ASN A C 1
ATOM 1720 O O . ASN A 1 217 ? -6.415 -39.055 5.174 1.00 96.00 217 ASN A O 1
ATOM 1724 N N . ILE A 1 218 ? -5.606 -36.964 5.208 1.00 97.38 218 ILE A N 1
ATOM 1725 C CA . ILE A 1 218 ? -4.290 -37.361 5.738 1.00 97.38 218 ILE A CA 1
ATOM 1726 C C . ILE A 1 218 ? -4.349 -37.999 7.135 1.00 97.38 218 ILE A C 1
ATOM 1728 O O . ILE A 1 218 ? -3.436 -38.720 7.533 1.00 97.38 218 ILE A O 1
ATOM 1732 N N . SER A 1 219 ? -5.454 -37.817 7.862 1.00 96.19 219 SER A N 1
ATOM 1733 C CA . SER A 1 219 ? -5.702 -38.473 9.152 1.00 96.19 219 SER A CA 1
ATOM 1734 C C . SER A 1 219 ? -5.770 -39.996 9.058 1.00 96.19 219 SER A C 1
ATOM 1736 O O . SER A 1 219 ? -5.396 -40.676 10.010 1.00 96.19 219 SER A O 1
ATOM 1738 N N . ALA A 1 220 ? -6.150 -40.548 7.901 1.00 95.50 220 ALA A N 1
ATOM 1739 C CA . ALA A 1 220 ? -6.108 -41.990 7.649 1.00 95.50 220 ALA A CA 1
ATOM 1740 C C . ALA A 1 220 ? -4.678 -42.560 7.648 1.00 95.50 220 ALA A C 1
ATOM 1742 O O . ALA A 1 220 ? -4.490 -43.763 7.808 1.00 95.50 220 ALA A O 1
ATOM 1743 N N . LEU A 1 221 ? -3.683 -41.690 7.472 1.00 97.19 221 LEU A N 1
ATOM 1744 C CA . LEU A 1 221 ? -2.254 -41.997 7.463 1.00 97.19 221 LEU A CA 1
ATOM 1745 C C . LEU A 1 221 ? -1.559 -41.490 8.743 1.00 97.19 221 LEU A C 1
ATOM 1747 O O . LEU A 1 221 ? -0.337 -41.430 8.786 1.00 97.19 221 LEU A O 1
ATOM 1751 N N . GLY A 1 222 ? -2.332 -41.108 9.770 1.00 96.62 222 GLY A N 1
ATOM 1752 C CA . GLY A 1 222 ? -1.832 -40.596 11.052 1.00 96.62 222 GLY A CA 1
ATOM 1753 C C . GLY A 1 222 ? -1.414 -39.120 11.041 1.00 96.62 222 GLY A C 1
ATOM 1754 O O . GLY A 1 222 ? -0.795 -38.643 11.988 1.00 96.62 222 GLY A O 1
ATOM 1755 N N . GLY A 1 223 ? -1.759 -38.366 9.993 1.00 97.62 223 GLY A N 1
ATOM 1756 C CA . GLY A 1 223 ? -1.481 -36.932 9.904 1.00 97.62 223 GLY A CA 1
ATOM 1757 C C . GLY A 1 223 ? -2.551 -36.050 10.546 1.00 97.62 223 GLY A C 1
ATOM 1758 O O . GLY A 1 223 ? -3.742 -36.364 10.558 1.00 97.62 223 GLY A O 1
ATOM 1759 N N . ASN A 1 224 ? -2.149 -34.881 11.024 1.00 97.62 224 ASN A N 1
ATOM 1760 C CA . ASN A 1 224 ? -3.046 -33.852 11.523 1.00 97.62 224 ASN A CA 1
ATOM 1761 C C . ASN A 1 224 ? -3.409 -32.865 10.402 1.00 97.62 224 ASN A C 1
ATOM 1763 O O . ASN A 1 224 ? -2.680 -31.915 10.134 1.00 97.62 224 ASN A O 1
ATOM 1767 N N . GLY A 1 225 ? -4.592 -33.030 9.801 1.00 95.75 225 GLY A N 1
ATOM 1768 C CA . GLY A 1 225 ? -5.114 -32.117 8.770 1.00 95.75 225 GLY A CA 1
ATOM 1769 C C . GLY A 1 225 ? -5.389 -30.674 9.234 1.00 95.75 225 GLY A C 1
ATOM 1770 O O . GLY A 1 225 ? -5.841 -29.865 8.432 1.00 95.75 225 GLY A O 1
ATOM 1771 N N . ARG A 1 226 ? -5.145 -30.343 10.513 1.00 95.25 226 ARG A N 1
ATOM 1772 C CA . ARG A 1 226 ? -5.208 -28.984 11.092 1.00 95.25 226 ARG A CA 1
ATOM 1773 C C . ARG A 1 226 ? -3.836 -28.436 11.518 1.00 95.25 226 ARG A C 1
ATOM 1775 O O . ARG A 1 226 ? -3.774 -27.444 12.240 1.00 95.25 226 ARG A O 1
ATOM 1782 N N . ASN A 1 227 ? -2.763 -29.129 11.147 1.00 97.12 227 ASN A N 1
ATOM 1783 C CA . ASN A 1 227 ? -1.387 -28.665 11.266 1.00 97.12 227 ASN A CA 1
ATOM 1784 C C . ASN A 1 227 ? -0.658 -29.019 9.963 1.00 97.12 227 ASN A C 1
ATOM 1786 O O . ASN A 1 227 ? 0.074 -30.010 9.883 1.00 97.12 227 ASN A O 1
ATOM 1790 N N . VAL A 1 228 ? -0.971 -28.245 8.921 1.00 98.62 228 VAL A N 1
ATOM 1791 C CA . VAL A 1 228 ? -0.416 -28.425 7.578 1.00 98.62 228 VAL A CA 1
ATOM 1792 C C . VAL A 1 228 ? 0.586 -27.312 7.291 1.00 98.62 228 VAL A C 1
ATOM 1794 O O . VAL A 1 228 ? 0.224 -26.136 7.283 1.00 98.62 228 VAL A O 1
ATOM 1797 N N . THR A 1 229 ? 1.827 -27.697 7.010 1.00 98.69 229 THR A N 1
ATOM 1798 C CA . THR A 1 229 ? 2.898 -26.817 6.542 1.00 98.69 229 THR A CA 1
ATOM 1799 C C . THR A 1 229 ? 3.019 -26.946 5.032 1.00 98.69 229 THR A C 1
ATOM 1801 O O . THR A 1 229 ? 3.400 -27.999 4.524 1.00 98.69 229 THR A O 1
ATOM 1804 N N . ALA A 1 230 ? 2.716 -25.886 4.296 1.00 98.81 230 ALA A N 1
ATOM 1805 C CA . ALA A 1 230 ? 3.063 -25.790 2.890 1.00 98.81 230 ALA A CA 1
ATOM 1806 C C . ALA A 1 230 ? 4.561 -25.501 2.743 1.00 98.81 230 ALA A C 1
ATOM 1808 O O . ALA A 1 230 ? 5.102 -24.649 3.441 1.00 98.81 230 ALA A O 1
ATOM 1809 N N . TRP A 1 231 ? 5.238 -26.207 1.848 1.00 98.31 231 TRP A N 1
ATOM 1810 C CA . TRP A 1 231 ? 6.669 -26.061 1.609 1.00 98.31 231 TRP A CA 1
ATOM 1811 C C . TRP A 1 231 ? 6.909 -25.942 0.108 1.00 98.31 231 TRP A C 1
ATOM 1813 O O . TRP A 1 231 ? 6.484 -26.812 -0.645 1.00 98.31 231 TRP A O 1
ATOM 1823 N N . GLY A 1 232 ? 7.532 -24.857 -0.344 1.00 97.25 232 GLY A N 1
ATOM 1824 C CA . GLY A 1 232 ? 7.755 -24.637 -1.766 1.00 97.25 232 GLY A CA 1
ATOM 1825 C C . GLY A 1 232 ? 9.030 -23.867 -2.050 1.00 97.25 232 GLY A C 1
ATOM 1826 O O . GLY A 1 232 ? 9.484 -23.065 -1.234 1.00 97.25 232 GLY A O 1
ATOM 1827 N N . GLU A 1 233 ? 9.570 -24.107 -3.238 1.00 94.31 233 GLU A N 1
ATOM 1828 C CA . GLU A 1 233 ? 10.763 -23.453 -3.769 1.00 94.31 233 GLU A CA 1
ATOM 1829 C C . GLU A 1 233 ? 10.464 -22.856 -5.145 1.00 94.31 233 GLU A C 1
ATOM 1831 O O . GLU A 1 233 ? 9.634 -23.394 -5.889 1.00 94.31 233 GLU A O 1
ATOM 1836 N N . SER A 1 234 ? 11.071 -21.707 -5.459 1.00 92.75 234 SER A N 1
ATOM 1837 C CA . SER A 1 234 ? 10.882 -21.007 -6.735 1.00 92.75 234 SER A CA 1
ATOM 1838 C C . SER A 1 234 ? 9.388 -20.831 -7.047 1.00 92.75 234 SER A C 1
ATOM 1840 O O . SER A 1 234 ? 8.621 -20.434 -6.171 1.00 92.75 234 SER A O 1
ATOM 1842 N N . ALA A 1 235 ? 8.918 -21.183 -8.248 1.00 91.31 235 ALA A N 1
ATOM 1843 C CA . ALA A 1 235 ? 7.495 -21.158 -8.623 1.00 91.31 235 ALA A CA 1
ATOM 1844 C C . ALA A 1 235 ? 6.550 -21.860 -7.616 1.00 91.31 235 ALA A C 1
ATOM 1846 O O . ALA A 1 235 ? 5.402 -21.437 -7.443 1.00 91.31 235 ALA A O 1
ATOM 1847 N N . GLY A 1 236 ? 7.020 -22.886 -6.901 1.00 95.31 236 GLY A N 1
ATOM 1848 C CA . GLY A 1 236 ? 6.278 -23.510 -5.808 1.00 95.31 236 GLY A CA 1
ATOM 1849 C C . GLY A 1 236 ? 6.073 -22.543 -4.643 1.00 95.31 236 GLY A C 1
ATOM 1850 O O . GLY A 1 236 ? 4.940 -22.328 -4.218 1.00 95.31 236 GLY A O 1
ATOM 1851 N N . SER A 1 237 ? 7.141 -21.867 -4.204 1.00 96.81 237 SER A N 1
ATOM 1852 C CA . SER A 1 237 ? 7.085 -20.797 -3.195 1.00 96.81 237 SER A CA 1
ATOM 1853 C C . SER A 1 237 ? 6.195 -19.626 -3.629 1.00 96.81 237 SER A C 1
ATOM 1855 O O . SER A 1 237 ? 5.402 -19.113 -2.835 1.00 96.81 237 SER A O 1
ATOM 1857 N N . PHE A 1 238 ? 6.249 -19.236 -4.910 1.00 91.81 238 PHE A N 1
ATOM 1858 C CA . PHE A 1 238 ? 5.370 -18.188 -5.443 1.00 91.81 238 PHE A CA 1
ATOM 1859 C C . PHE A 1 238 ? 3.919 -18.605 -5.270 1.00 91.81 238 PHE A C 1
ATOM 1861 O O . PHE A 1 238 ? 3.104 -17.817 -4.798 1.00 91.81 238 PHE A O 1
ATOM 1868 N N . SER A 1 239 ? 3.603 -19.849 -5.639 1.00 95.31 239 SER A N 1
ATOM 1869 C CA . SER A 1 239 ? 2.248 -20.376 -5.547 1.00 95.31 239 SER A CA 1
ATOM 1870 C C . SER A 1 239 ? 1.729 -20.337 -4.112 1.00 95.31 239 SER A C 1
ATOM 1872 O O . SER A 1 239 ? 0.602 -19.899 -3.888 1.00 95.31 239 SER A O 1
ATOM 1874 N N . LEU A 1 240 ? 2.563 -20.697 -3.126 1.00 97.94 240 LEU A N 1
ATOM 1875 C CA . LEU A 1 240 ? 2.198 -20.586 -1.709 1.00 97.94 240 LEU A CA 1
ATOM 1876 C C . LEU A 1 240 ? 1.847 -19.149 -1.330 1.00 97.94 240 LEU A C 1
ATOM 1878 O O . LEU A 1 240 ? 0.841 -18.911 -0.664 1.00 97.94 240 LEU A O 1
ATOM 1882 N N . HIS A 1 241 ? 2.632 -18.185 -1.804 1.00 96.44 241 HIS A N 1
ATOM 1883 C CA . HIS A 1 241 ? 2.340 -16.782 -1.567 1.00 96.44 241 HIS A CA 1
ATOM 1884 C C . HIS A 1 241 ? 1.018 -16.343 -2.226 1.00 96.44 241 HIS A C 1
ATOM 1886 O O . HIS A 1 241 ? 0.201 -15.697 -1.574 1.00 96.44 241 HIS A O 1
ATOM 1892 N N . TYR A 1 242 ? 0.734 -16.768 -3.461 1.00 94.38 242 TYR A N 1
ATOM 1893 C CA . TYR A 1 242 ? -0.574 -16.547 -4.091 1.00 94.38 242 TYR A CA 1
ATOM 1894 C C . TYR A 1 242 ? -1.723 -17.152 -3.274 1.00 94.38 242 TYR A C 1
ATOM 1896 O O . TYR A 1 242 ? -2.744 -16.495 -3.073 1.00 94.38 242 TYR A O 1
ATOM 1904 N N . HIS A 1 243 ? -1.572 -18.373 -2.756 1.00 96.56 243 HIS A N 1
ATOM 1905 C CA . HIS A 1 243 ? -2.589 -19.005 -1.910 1.00 96.56 243 HIS A CA 1
ATOM 1906 C C . HIS A 1 243 ? -2.882 -18.211 -0.631 1.00 96.56 243 HIS A C 1
ATOM 1908 O O . HIS A 1 243 ? -4.034 -18.168 -0.207 1.00 96.56 243 HIS A O 1
ATOM 1914 N N . MET A 1 244 ? -1.884 -17.527 -0.066 1.00 96.62 244 MET A N 1
ATOM 1915 C CA . MET A 1 244 ? -2.077 -16.653 1.095 1.00 96.62 244 MET A CA 1
ATOM 1916 C C . MET A 1 244 ? -2.754 -15.319 0.765 1.00 96.62 244 MET A C 1
ATOM 1918 O O . MET A 1 244 ? -3.152 -14.623 1.690 1.00 96.62 244 MET A O 1
ATOM 1922 N N . LEU A 1 245 ? -2.889 -14.946 -0.511 1.00 93.81 245 LEU A N 1
ATOM 1923 C CA . LEU A 1 245 ? -3.462 -13.660 -0.937 1.00 93.81 245 LEU A CA 1
ATOM 1924 C C . LEU A 1 245 ? -4.785 -13.798 -1.695 1.00 93.81 245 LEU A C 1
ATOM 1926 O O . LEU A 1 245 ? -5.526 -12.827 -1.818 1.00 93.81 245 LEU A O 1
ATOM 1930 N N . ILE A 1 246 ? -5.090 -14.985 -2.221 1.00 92.44 246 ILE A N 1
ATOM 1931 C CA . ILE A 1 246 ? -6.345 -15.274 -2.916 1.00 92.44 246 ILE A CA 1
ATOM 1932 C C . ILE A 1 246 ? -7.396 -15.665 -1.866 1.00 92.44 246 ILE A C 1
ATOM 1934 O O . ILE A 1 246 ? -7.289 -16.749 -1.294 1.00 92.44 246 ILE A O 1
ATOM 1938 N N . PRO A 1 247 ? -8.460 -14.869 -1.636 1.00 90.44 247 PRO A N 1
ATOM 1939 C CA . PRO A 1 247 ? -9.426 -15.157 -0.571 1.00 90.44 247 PRO A CA 1
ATOM 1940 C C . PRO A 1 247 ? -10.119 -16.521 -0.705 1.00 90.44 247 PRO A C 1
ATOM 1942 O O . PRO A 1 247 ? -10.407 -17.180 0.291 1.00 90.44 247 PRO A O 1
ATOM 1945 N N . ALA A 1 248 ? -10.336 -16.994 -1.938 1.00 88.88 248 ALA A N 1
ATOM 1946 C CA . ALA A 1 248 ? -10.899 -18.320 -2.213 1.00 88.88 248 ALA A CA 1
ATOM 1947 C C . ALA A 1 248 ? -9.960 -19.490 -1.837 1.00 88.88 248 ALA A C 1
ATOM 1949 O O . ALA A 1 248 ? -10.373 -20.650 -1.881 1.00 88.88 248 ALA A O 1
ATOM 1950 N N . HIS A 1 249 ? -8.701 -19.195 -1.501 1.00 94.19 249 HIS A N 1
ATOM 1951 C CA . HIS A 1 249 ? -7.659 -20.141 -1.100 1.00 94.19 249 HIS A CA 1
ATOM 1952 C C . HIS A 1 249 ? -7.299 -20.044 0.392 1.00 94.19 249 HIS A C 1
ATOM 1954 O O . HIS A 1 249 ? -6.394 -20.741 0.844 1.00 94.19 249 HIS A O 1
ATOM 1960 N N . PHE A 1 250 ? -7.990 -19.216 1.178 1.00 95.62 250 PHE A N 1
ATOM 1961 C CA . PHE A 1 250 ? -7.705 -19.097 2.606 1.00 95.62 250 PHE A CA 1
ATOM 1962 C C . PHE A 1 250 ? -8.035 -20.393 3.363 1.00 95.62 250 PHE A C 1
ATOM 1964 O O . PHE A 1 250 ? -9.033 -21.063 3.091 1.00 95.62 250 PHE A O 1
ATOM 1971 N N . GLY A 1 251 ? -7.188 -20.748 4.330 1.00 95.62 251 GLY A N 1
ATOM 1972 C CA . GLY A 1 251 ? -7.328 -21.931 5.177 1.00 95.62 251 GLY A CA 1
ATOM 1973 C C . GLY A 1 251 ? -6.844 -23.246 4.553 1.00 95.62 251 GLY A C 1
ATOM 1974 O O . GLY A 1 251 ? -7.112 -24.312 5.116 1.00 95.62 251 GLY A O 1
ATOM 1975 N N . LEU A 1 252 ? -6.138 -23.211 3.414 1.00 97.31 252 LEU A N 1
ATOM 1976 C CA . LEU A 1 252 ? -5.559 -24.413 2.791 1.00 97.31 252 LEU A CA 1
ATOM 1977 C C . LEU A 1 252 ? -4.417 -25.025 3.615 1.00 97.31 252 LEU A C 1
ATOM 1979 O O . LEU A 1 252 ? -4.265 -26.247 3.659 1.00 97.31 252 LEU A O 1
ATOM 1983 N N . PHE A 1 253 ? -3.641 -24.193 4.302 1.00 98.38 253 PHE A N 1
ATOM 1984 C CA . PHE A 1 253 ? -2.550 -24.601 5.182 1.00 98.38 253 PHE A CA 1
ATOM 1985 C C . PHE A 1 253 ? -2.418 -23.627 6.353 1.00 98.38 253 PHE A C 1
ATOM 1987 O O . PHE A 1 253 ? -2.949 -22.521 6.328 1.00 98.38 253 PHE A O 1
ATOM 1994 N N . ASP A 1 254 ? -1.742 -24.075 7.405 1.00 97.19 254 ASP A N 1
ATOM 1995 C CA . ASP A 1 254 ? -1.576 -23.342 8.659 1.00 97.19 254 ASP A CA 1
ATOM 1996 C C . ASP A 1 254 ? -0.208 -22.637 8.721 1.00 97.19 254 ASP A C 1
ATOM 1998 O O . ASP A 1 254 ? -0.058 -21.614 9.393 1.00 97.19 254 ASP A O 1
ATOM 2002 N N . HIS A 1 255 ? 0.784 -23.175 8.003 1.00 97.75 255 HIS A N 1
ATOM 2003 C CA . HIS A 1 255 ? 2.180 -22.740 8.036 1.00 97.75 255 HIS A CA 1
ATOM 2004 C C . HIS A 1 255 ? 2.785 -22.757 6.629 1.00 97.75 255 HIS A C 1
ATOM 2006 O O . HIS A 1 255 ? 2.379 -23.581 5.812 1.00 97.75 255 HIS A O 1
ATOM 2012 N N . ALA A 1 256 ? 3.756 -21.889 6.339 1.00 98.38 256 ALA A N 1
ATOM 2013 C CA . ALA A 1 256 ? 4.412 -21.832 5.031 1.00 98.38 256 ALA A CA 1
ATOM 2014 C C . ALA A 1 256 ? 5.940 -21.762 5.148 1.00 98.38 256 ALA A C 1
ATOM 2016 O O . ALA A 1 256 ? 6.469 -21.007 5.955 1.00 98.38 256 ALA A O 1
ATOM 2017 N N . ILE A 1 257 ? 6.645 -22.517 4.309 1.00 98.19 257 ILE A N 1
ATOM 2018 C CA . ILE A 1 257 ? 8.083 -22.391 4.067 1.00 98.19 257 ILE A CA 1
ATOM 2019 C C . ILE A 1 257 ? 8.260 -21.950 2.615 1.00 98.19 257 ILE A C 1
ATOM 2021 O O . ILE A 1 257 ? 7.916 -22.693 1.694 1.00 98.19 257 ILE A O 1
ATOM 2025 N N . MET A 1 258 ? 8.777 -20.740 2.437 1.00 97.75 258 MET A N 1
ATOM 2026 C CA . MET A 1 258 ? 8.902 -20.034 1.168 1.00 97.75 258 MET A CA 1
ATOM 2027 C C . MET A 1 258 ? 10.376 -19.859 0.803 1.00 97.75 258 MET A C 1
ATOM 2029 O O . MET A 1 258 ? 11.070 -19.022 1.382 1.00 97.75 258 MET A O 1
ATOM 2033 N N . GLN A 1 259 ? 10.858 -20.664 -0.140 1.00 95.06 259 GLN A N 1
ATOM 2034 C CA . GLN A 1 259 ? 12.256 -20.664 -0.563 1.00 95.06 259 GLN A CA 1
ATOM 2035 C C . GLN A 1 259 ? 12.404 -19.995 -1.928 1.00 95.06 259 GLN A C 1
ATOM 2037 O O . GLN A 1 259 ? 11.775 -20.420 -2.900 1.00 95.06 259 GLN A O 1
ATOM 2042 N N . SER A 1 260 ? 13.226 -18.949 -2.003 1.00 92.94 260 SER A N 1
ATOM 2043 C CA . SER A 1 260 ? 13.668 -18.341 -3.263 1.00 92.94 260 SER A CA 1
ATOM 2044 C C . SER A 1 260 ? 12.517 -17.955 -4.201 1.00 92.94 260 SER A C 1
ATOM 2046 O O . SER A 1 260 ? 12.569 -18.175 -5.411 1.00 92.94 260 SER A O 1
ATOM 2048 N N . GLY A 1 261 ? 11.425 -17.403 -3.657 1.00 91.88 261 GLY A N 1
ATOM 2049 C CA . GLY A 1 261 ? 10.305 -17.002 -4.500 1.00 91.88 261 GLY A CA 1
ATOM 2050 C C . GLY A 1 261 ? 9.100 -16.403 -3.786 1.00 91.88 261 GLY A C 1
ATOM 2051 O O . GLY A 1 261 ? 8.616 -16.943 -2.791 1.00 91.88 261 GLY A O 1
ATOM 2052 N N . VAL A 1 262 ? 8.572 -15.310 -4.336 1.00 93.62 262 VAL A N 1
ATOM 2053 C CA . VAL A 1 262 ? 7.382 -14.600 -3.849 1.00 93.62 262 VAL A CA 1
ATOM 2054 C C . VAL A 1 262 ? 6.594 -13.976 -5.009 1.00 93.62 262 VAL A C 1
ATOM 2056 O O . VAL A 1 262 ? 7.081 -13.878 -6.134 1.00 93.62 262 VAL A O 1
ATOM 2059 N N . VAL A 1 263 ? 5.377 -13.485 -4.746 1.00 88.44 263 VAL A N 1
ATOM 2060 C CA . VAL A 1 263 ? 4.727 -12.502 -5.625 1.00 88.44 263 VAL A CA 1
ATOM 2061 C C . VAL A 1 263 ? 5.677 -11.321 -5.862 1.00 88.44 263 VAL A C 1
ATOM 2063 O O . VAL A 1 263 ? 6.173 -10.729 -4.908 1.00 88.44 263 VAL A O 1
ATOM 2066 N N . GLY A 1 264 ? 5.922 -10.991 -7.133 1.00 78.75 264 GLY A N 1
ATOM 2067 C CA . GLY A 1 264 ? 6.896 -9.976 -7.553 1.00 78.75 264 GLY A CA 1
ATOM 2068 C C . GLY A 1 264 ? 8.172 -10.553 -8.173 1.00 78.75 264 GLY A C 1
ATOM 2069 O O . GLY A 1 264 ? 8.819 -9.849 -8.938 1.00 78.75 264 GLY A O 1
ATOM 2070 N N . THR A 1 265 ? 8.485 -11.836 -7.942 1.00 79.75 265 THR A N 1
ATOM 2071 C CA . THR A 1 265 ? 9.629 -12.517 -8.583 1.00 79.75 265 THR A CA 1
ATOM 2072 C C . THR A 1 265 ? 9.406 -12.736 -10.088 1.00 79.75 265 THR A C 1
ATOM 2074 O O . THR A 1 265 ? 10.352 -12.783 -10.865 1.00 79.75 265 THR A O 1
ATOM 2077 N N . THR A 1 266 ? 8.153 -12.775 -10.549 1.00 71.88 266 THR A N 1
ATOM 2078 C CA . THR A 1 266 ? 7.798 -12.600 -11.969 1.00 71.88 266 THR A CA 1
ATOM 2079 C C . THR A 1 266 ? 6.852 -11.414 -12.146 1.00 71.88 266 THR A C 1
ATOM 2081 O O . THR A 1 266 ? 6.021 -11.170 -11.258 1.00 71.88 266 THR A O 1
ATOM 2084 N N . PRO A 1 267 ? 6.916 -10.703 -13.290 1.00 66.56 267 PRO A N 1
ATOM 2085 C CA . PRO A 1 267 ? 5.946 -9.665 -13.622 1.00 66.56 267 PRO A CA 1
ATOM 2086 C C . PRO A 1 267 ? 4.507 -10.187 -13.568 1.00 66.56 267 PRO A C 1
ATOM 2088 O O . PRO A 1 267 ? 4.250 -11.367 -13.821 1.00 66.56 267 PRO A O 1
ATOM 2091 N N . ALA A 1 268 ? 3.568 -9.298 -13.240 1.00 69.06 268 ALA A N 1
ATOM 2092 C CA . ALA A 1 268 ? 2.146 -9.609 -13.326 1.00 69.06 268 ALA A CA 1
ATOM 2093 C C . ALA A 1 268 ? 1.779 -9.880 -14.789 1.00 69.06 268 ALA A C 1
ATOM 2095 O O . ALA A 1 268 ? 2.154 -9.097 -15.658 1.00 69.06 268 ALA A O 1
ATOM 2096 N N . GLN A 1 269 ? 1.038 -10.956 -15.045 1.00 82.00 269 GLN A N 1
ATOM 2097 C CA . GLN A 1 269 ? 0.547 -11.279 -16.382 1.00 82.00 269 GLN A CA 1
ATOM 2098 C C . GLN A 1 269 ? -0.952 -11.009 -16.468 1.00 82.00 269 GLN A C 1
ATOM 2100 O O . GLN A 1 269 ? -1.684 -11.216 -15.498 1.00 82.00 269 GLN A O 1
ATOM 2105 N N . THR A 1 270 ? -1.423 -10.566 -17.626 1.00 86.75 270 THR A N 1
ATOM 2106 C CA . THR A 1 270 ? -2.844 -10.345 -17.919 1.00 86.75 270 THR A CA 1
ATOM 2107 C C . THR A 1 270 ? -3.293 -11.238 -19.066 1.00 86.75 270 THR A C 1
ATOM 2109 O O . THR A 1 270 ? -2.498 -11.618 -19.932 1.00 86.75 270 THR A O 1
ATOM 2112 N N . VAL A 1 271 ? -4.580 -11.585 -19.085 1.00 87.56 271 VAL A N 1
ATOM 2113 C CA . VAL A 1 271 ? -5.158 -12.365 -20.189 1.00 87.56 271 VAL A CA 1
ATOM 2114 C C . VAL A 1 271 ? -5.032 -11.592 -21.507 1.00 87.56 271 VAL A C 1
ATOM 2116 O O . VAL A 1 271 ? -4.780 -12.175 -22.560 1.00 87.56 271 VAL A O 1
ATOM 2119 N N . GLU A 1 272 ? -5.186 -10.269 -21.455 1.00 87.62 272 GLU A N 1
ATOM 2120 C CA . GLU A 1 272 ? -5.291 -9.404 -22.624 1.00 87.62 272 GLU A CA 1
ATOM 2121 C C . GLU A 1 272 ? -3.960 -9.097 -23.314 1.00 87.62 272 GLU A C 1
ATOM 2123 O O . GLU A 1 272 ? -3.994 -8.783 -24.509 1.00 87.62 272 GLU A O 1
ATOM 2128 N N . LEU A 1 273 ? -2.837 -9.152 -22.589 1.00 87.19 273 LEU A N 1
ATOM 2129 C CA . LEU A 1 273 ? -1.501 -8.845 -23.107 1.00 87.19 273 LEU A CA 1
ATOM 2130 C C . LEU A 1 273 ? -0.646 -10.106 -23.224 1.00 87.19 273 LEU A C 1
ATOM 2132 O O . LEU A 1 273 ? -0.486 -10.634 -24.323 1.00 87.19 273 LEU A O 1
ATOM 2136 N N . GLU A 1 274 ? -0.109 -10.600 -22.108 1.00 88.25 274 GLU A N 1
ATOM 2137 C CA . GLU A 1 274 ? 0.818 -11.733 -22.099 1.00 88.25 274 GLU A CA 1
ATOM 2138 C C . GLU A 1 274 ? 0.116 -13.013 -22.555 1.00 88.25 274 GLU A C 1
ATOM 2140 O O . GLU A 1 274 ? 0.641 -13.733 -23.402 1.00 88.25 274 GLU A O 1
ATOM 2145 N N . GLY A 1 275 ? -1.105 -13.255 -22.065 1.00 90.25 275 GLY A N 1
ATOM 2146 C CA . GLY A 1 275 ? -1.900 -14.412 -22.468 1.00 90.25 275 GLY A CA 1
ATOM 2147 C C . GLY A 1 275 ? -2.170 -14.415 -23.973 1.00 90.25 275 GLY A C 1
ATOM 2148 O O . GLY A 1 275 ? -1.860 -15.384 -24.666 1.00 90.25 275 GLY A O 1
ATOM 2149 N N . GLN A 1 276 ? -2.667 -13.295 -24.507 1.00 93.00 276 GLN A N 1
ATOM 2150 C CA . GLN A 1 276 ? -2.943 -13.181 -25.937 1.00 93.00 276 GLN A CA 1
ATOM 2151 C C . GLN A 1 276 ? -1.682 -13.335 -26.796 1.00 93.00 276 GLN A C 1
ATOM 2153 O O . GLN A 1 276 ? -1.728 -14.027 -27.808 1.00 93.00 276 GLN A O 1
ATOM 2158 N N . ALA A 1 277 ? -0.550 -12.752 -26.390 1.00 90.25 277 ALA A N 1
ATOM 2159 C CA . ALA A 1 277 ? 0.709 -12.904 -27.119 1.00 90.25 277 ALA A CA 1
ATOM 2160 C C . ALA A 1 277 ? 1.160 -14.373 -27.177 1.00 90.25 277 ALA A C 1
ATOM 2162 O O . ALA A 1 277 ? 1.572 -14.854 -28.236 1.00 90.25 277 ALA A O 1
ATOM 2163 N N . ILE A 1 278 ? 1.024 -15.101 -26.062 1.00 89.69 278 ILE A N 1
ATOM 2164 C CA . ILE A 1 278 ? 1.300 -16.540 -26.010 1.00 89.69 278 ILE A CA 1
ATOM 2165 C C . ILE A 1 278 ? 0.335 -17.290 -26.937 1.00 89.69 278 ILE A C 1
ATOM 2167 O O . ILE A 1 278 ? 0.746 -18.127 -27.736 1.00 89.69 278 ILE A O 1
ATOM 2171 N N . PHE A 1 279 ? -0.954 -16.970 -26.898 1.00 93.44 279 PHE A N 1
ATOM 2172 C CA . PHE A 1 279 ? -1.944 -17.606 -27.763 1.00 93.44 279 PHE A CA 1
ATOM 2173 C C . PHE A 1 279 ? -1.654 -17.398 -29.253 1.00 93.44 279 PHE A C 1
ATOM 2175 O O . PHE A 1 279 ? -1.588 -18.372 -30.002 1.00 93.44 279 PHE A O 1
ATOM 2182 N N . ASP A 1 280 ? -1.423 -16.158 -29.678 1.00 93.00 280 ASP A N 1
ATOM 2183 C CA . ASP A 1 280 ? -1.201 -15.807 -31.082 1.00 93.00 280 ASP A CA 1
ATOM 2184 C C . ASP A 1 280 ? 0.048 -16.496 -31.646 1.00 93.00 280 ASP A C 1
ATOM 2186 O O . ASP A 1 280 ? 0.041 -17.010 -32.768 1.00 93.00 280 ASP A O 1
ATOM 2190 N N . GLN A 1 281 ? 1.118 -16.569 -30.852 1.00 91.56 281 GLN A N 1
ATOM 2191 C CA . GLN A 1 281 ? 2.341 -17.244 -31.263 1.00 91.56 281 GLN A CA 1
ATOM 2192 C C . GLN A 1 281 ? 2.161 -18.764 -31.338 1.00 91.56 281 GLN A C 1
ATOM 2194 O O . GLN A 1 281 ? 2.685 -19.394 -32.256 1.00 91.56 281 GLN A O 1
ATOM 2199 N N . LEU A 1 282 ? 1.394 -19.362 -30.422 1.00 92.81 282 LEU A N 1
ATOM 2200 C CA . LEU A 1 282 ? 1.095 -20.793 -30.464 1.00 92.81 282 LEU A CA 1
ATOM 2201 C C . LEU A 1 282 ? 0.241 -21.157 -31.687 1.00 92.81 282 LEU A C 1
ATOM 2203 O O . LEU A 1 282 ? 0.517 -22.153 -32.353 1.00 92.81 282 LEU A O 1
ATOM 2207 N N . ILE A 1 283 ? -0.753 -20.326 -32.013 1.00 94.19 283 ILE A N 1
ATOM 2208 C CA . ILE A 1 283 ? -1.565 -20.437 -33.234 1.00 94.19 283 ILE A CA 1
ATOM 2209 C C . ILE A 1 283 ? -0.673 -20.401 -34.480 1.00 94.19 283 ILE A C 1
ATOM 2211 O O . ILE A 1 283 ? -0.843 -21.235 -35.369 1.00 94.19 283 ILE A O 1
ATOM 2215 N N . ALA A 1 284 ? 0.300 -19.486 -34.521 1.00 92.88 284 ALA A N 1
ATOM 2216 C CA . ALA A 1 284 ? 1.245 -19.376 -35.627 1.00 92.88 284 ALA A CA 1
ATOM 2217 C C . ALA A 1 284 ? 2.175 -20.596 -35.741 1.00 92.88 284 ALA A C 1
ATOM 2219 O O . ALA A 1 284 ? 2.371 -21.101 -36.840 1.00 92.88 284 ALA A O 1
ATOM 2220 N N . VAL A 1 285 ? 2.725 -21.094 -34.627 1.00 93.06 285 VAL A N 1
ATOM 2221 C CA . VAL A 1 285 ? 3.620 -22.271 -34.619 1.00 93.06 285 VAL A CA 1
ATOM 2222 C C . VAL A 1 285 ? 2.898 -23.551 -35.051 1.00 93.06 285 VAL A C 1
ATOM 2224 O O . VAL A 1 285 ? 3.517 -24.423 -35.652 1.00 93.06 285 VAL A O 1
ATOM 2227 N N . LEU A 1 286 ? 1.601 -23.661 -34.762 1.00 94.62 286 LEU A N 1
ATOM 2228 C CA . LEU A 1 286 ? 0.766 -24.810 -35.129 1.00 94.62 286 LEU A CA 1
ATOM 2229 C C . LEU A 1 286 ? 0.072 -24.654 -36.494 1.00 94.62 286 LEU A C 1
ATOM 2231 O O . LEU A 1 286 ? -0.803 -25.455 -36.821 1.00 94.62 286 LEU A O 1
ATOM 2235 N N . ASP A 1 287 ? 0.411 -23.615 -37.266 1.00 93.94 287 ASP A N 1
ATOM 2236 C CA . ASP A 1 287 ? -0.201 -23.301 -38.564 1.00 93.94 287 ASP A CA 1
ATOM 2237 C C . ASP A 1 287 ? -1.746 -23.252 -38.520 1.00 93.94 287 ASP A C 1
ATOM 2239 O O . ASP A 1 287 ? -2.445 -23.589 -39.484 1.00 93.94 287 ASP A O 1
ATOM 2243 N N . ILE A 1 288 ? -2.317 -22.821 -37.389 1.00 94.81 288 ILE A N 1
ATOM 2244 C CA . ILE A 1 288 ? -3.761 -22.617 -37.257 1.00 94.81 288 ILE A CA 1
ATOM 2245 C C . ILE A 1 288 ? -4.102 -21.263 -37.906 1.00 94.81 288 ILE A C 1
ATOM 2247 O O . ILE A 1 288 ? -3.538 -20.243 -37.511 1.00 94.81 288 ILE A O 1
ATOM 2251 N N . PRO A 1 289 ? -5.024 -21.197 -38.891 1.00 93.44 289 PRO A N 1
ATOM 2252 C CA . PRO A 1 289 ? -5.316 -19.937 -39.569 1.00 93.44 289 PRO A CA 1
ATOM 2253 C C . PRO A 1 289 ? -5.830 -18.859 -38.604 1.00 93.44 289 PRO A C 1
ATOM 2255 O O . PRO A 1 289 ? -6.794 -19.062 -37.858 1.00 93.44 289 PRO A O 1
ATOM 2258 N N . ALA A 1 290 ? -5.173 -17.697 -38.623 1.00 89.62 290 ALA A N 1
ATOM 2259 C CA . ALA A 1 290 ? -5.432 -16.601 -37.692 1.00 89.62 290 ALA A CA 1
ATOM 2260 C C . ALA A 1 290 ? -6.803 -15.923 -37.894 1.00 89.62 290 ALA A C 1
ATOM 2262 O O . ALA A 1 290 ? -7.272 -15.225 -36.997 1.00 89.62 290 ALA A O 1
ATOM 2263 N N . ASP A 1 291 ? -7.455 -16.132 -39.039 1.00 92.00 291 ASP A N 1
ATOM 2264 C CA . ASP A 1 291 ? -8.766 -15.584 -39.405 1.00 92.00 291 ASP A CA 1
ATOM 2265 C C . ASP A 1 291 ? -9.954 -16.466 -38.983 1.00 92.00 291 ASP A C 1
ATOM 2267 O O . ASP A 1 291 ? -11.106 -16.066 -39.154 1.00 92.00 291 ASP A O 1
ATOM 2271 N N . LEU A 1 292 ? -9.698 -17.648 -38.409 1.00 94.94 292 LEU A N 1
ATOM 2272 C CA . LEU A 1 292 ? -10.751 -18.492 -37.845 1.00 94.94 292 LEU A CA 1
ATOM 2273 C C . LEU A 1 292 ? -11.475 -17.805 -36.681 1.00 94.94 292 LEU A C 1
ATOM 2275 O O . LEU A 1 292 ? -10.894 -17.016 -35.931 1.00 94.94 292 LEU A O 1
ATOM 2279 N N . ASP A 1 293 ? -12.741 -18.182 -36.498 1.00 95.12 293 ASP A N 1
ATOM 2280 C CA . ASP A 1 293 ? -13.512 -17.812 -35.314 1.00 95.12 293 ASP A CA 1
ATOM 2281 C C . ASP A 1 293 ? -12.815 -18.281 -34.024 1.00 95.12 293 ASP A C 1
ATOM 2283 O O . ASP A 1 293 ? -12.175 -19.338 -33.993 1.00 95.12 293 ASP A O 1
ATOM 2287 N N . ALA A 1 294 ? -12.956 -17.496 -32.955 1.00 92.94 294 ALA A N 1
ATOM 2288 C CA . ALA A 1 294 ? -12.319 -17.734 -31.663 1.00 92.94 294 ALA A CA 1
ATOM 2289 C C . ALA A 1 294 ? -12.579 -19.146 -31.115 1.00 92.94 294 ALA A C 1
ATOM 2291 O O . ALA A 1 294 ? -11.649 -19.834 -30.684 1.00 92.94 294 ALA A O 1
ATOM 2292 N N . LEU A 1 295 ? -13.827 -19.614 -31.185 1.00 95.12 295 LEU A N 1
ATOM 2293 C CA . LEU A 1 295 ? -14.218 -20.921 -30.658 1.00 95.12 295 LEU A CA 1
ATOM 2294 C C . LEU A 1 295 ? -13.643 -22.054 -31.509 1.00 95.12 295 LEU A C 1
ATOM 2296 O O . LEU A 1 295 ? -13.214 -23.083 -30.985 1.00 95.12 295 LEU A O 1
ATOM 2300 N N . GLU A 1 296 ? -13.577 -21.855 -32.827 1.00 97.19 296 GLU A N 1
ATOM 2301 C CA . GLU A 1 296 ? -12.968 -22.816 -33.746 1.00 97.19 296 GLU A CA 1
ATOM 2302 C C . GLU A 1 296 ? -11.447 -22.905 -33.536 1.00 97.19 296 GLU A C 1
ATOM 2304 O O . GLU A 1 296 ? -10.899 -24.009 -33.568 1.00 97.19 296 GLU A O 1
ATOM 2309 N N . LYS A 1 297 ? -10.761 -21.792 -33.233 1.00 96.31 297 LYS A N 1
ATOM 2310 C CA . LYS A 1 297 ? -9.341 -21.813 -32.837 1.00 96.31 297 LYS A CA 1
ATOM 2311 C C . LYS A 1 297 ? -9.122 -22.630 -31.565 1.00 96.31 297 LYS A C 1
ATOM 2313 O O . LYS A 1 297 ? -8.282 -23.530 -31.562 1.00 96.31 297 LYS A O 1
ATOM 2318 N N . VAL A 1 298 ? -9.900 -22.375 -30.507 1.00 96.31 298 VAL A N 1
ATOM 2319 C CA . VAL A 1 298 ? -9.799 -23.125 -29.239 1.00 96.31 298 VAL A CA 1
ATOM 2320 C C . VAL A 1 298 ? -10.093 -24.607 -29.456 1.00 96.31 298 VAL A C 1
ATOM 2322 O O . VAL A 1 298 ? -9.358 -25.462 -28.964 1.00 96.31 298 VAL A O 1
ATOM 2325 N N . LYS A 1 299 ? -11.121 -24.935 -30.243 1.00 95.88 299 LYS A N 1
ATOM 2326 C CA . LYS A 1 299 ? -11.461 -26.317 -30.595 1.00 95.88 299 LYS A CA 1
ATOM 2327 C C . LYS A 1 299 ? -10.323 -27.026 -31.330 1.00 95.88 299 LYS A C 1
ATOM 2329 O O . LYS A 1 299 ? -10.026 -28.177 -31.014 1.00 95.88 299 LYS A O 1
ATOM 2334 N N . ARG A 1 300 ? -9.668 -26.357 -32.285 1.00 96.31 300 ARG A N 1
ATOM 2335 C CA . ARG A 1 300 ? -8.499 -26.913 -32.984 1.00 96.31 300 ARG A CA 1
ATOM 2336 C C . ARG A 1 300 ? -7.336 -27.131 -32.037 1.00 96.31 300 ARG A C 1
ATOM 2338 O O . ARG A 1 300 ? -6.787 -28.224 -32.032 1.00 96.31 300 ARG A O 1
ATOM 2345 N N . LEU A 1 301 ? -7.029 -26.154 -31.187 1.00 95.44 301 LEU A N 1
ATOM 2346 C CA . LEU A 1 301 ? -5.979 -26.299 -30.186 1.00 95.44 301 LEU A CA 1
ATOM 2347 C C . LEU A 1 301 ? -6.259 -27.441 -29.191 1.00 95.44 301 LEU A C 1
ATOM 2349 O O . LEU A 1 301 ? -5.343 -28.177 -28.835 1.00 95.44 301 LEU A O 1
ATOM 2353 N N . ARG A 1 302 ? -7.514 -27.646 -28.765 1.00 94.50 302 ARG A N 1
ATOM 2354 C CA . ARG A 1 302 ? -7.921 -28.799 -27.932 1.00 94.50 302 ARG A CA 1
ATOM 2355 C C . ARG A 1 302 ? -7.715 -30.140 -28.642 1.00 94.50 302 ARG A C 1
ATOM 2357 O O . ARG A 1 302 ? -7.437 -31.134 -27.980 1.00 94.50 302 ARG A O 1
ATOM 2364 N N . ALA A 1 303 ? -7.842 -30.170 -29.968 1.00 95.81 303 ALA A N 1
ATOM 2365 C CA . ALA A 1 303 ? -7.636 -31.370 -30.775 1.00 95.81 303 ALA A CA 1
ATOM 2366 C C . ALA A 1 303 ? -6.153 -31.684 -31.046 1.00 95.81 303 ALA A C 1
ATOM 2368 O O . ALA A 1 303 ? -5.852 -32.792 -31.493 1.00 95.81 303 ALA A O 1
ATOM 2369 N N . VAL A 1 304 ? -5.233 -30.749 -30.773 1.00 96.81 304 VAL A N 1
ATOM 2370 C CA . VAL A 1 304 ? -3.790 -30.985 -30.929 1.00 96.81 304 VAL A CA 1
ATOM 2371 C C . VAL A 1 304 ? -3.339 -32.066 -29.937 1.00 96.81 304 VAL A C 1
ATOM 2373 O O . VAL A 1 304 ? -3.637 -31.950 -28.737 1.00 96.81 304 VAL A O 1
ATOM 2376 N N . PRO A 1 305 ? -2.623 -33.109 -30.397 1.00 96.25 305 PRO A N 1
ATOM 2377 C CA . PRO A 1 305 ? -2.041 -34.126 -29.528 1.00 96.25 305 PRO A CA 1
ATOM 2378 C C . PRO A 1 305 ? -1.168 -33.526 -28.419 1.00 96.25 305 PRO A C 1
ATOM 2380 O O . PRO A 1 305 ? -0.456 -32.551 -28.637 1.00 96.25 305 PRO A O 1
ATOM 2383 N N . MET A 1 306 ? -1.192 -34.136 -27.232 1.00 94.19 306 MET A N 1
ATOM 2384 C CA . MET A 1 306 ? -0.463 -33.670 -26.042 1.00 94.19 306 MET A CA 1
ATOM 2385 C C . MET A 1 306 ? 1.025 -33.395 -26.308 1.00 94.19 306 MET A C 1
ATOM 2387 O O . MET A 1 306 ? 1.512 -32.307 -26.000 1.00 94.19 306 MET A O 1
ATOM 2391 N N . ASP A 1 307 ? 1.733 -34.357 -26.909 1.00 90.88 307 ASP A N 1
ATOM 2392 C CA . ASP A 1 307 ? 3.172 -34.239 -27.178 1.00 90.88 307 ASP A CA 1
ATOM 2393 C C . ASP A 1 307 ? 3.462 -33.116 -28.201 1.00 90.88 307 ASP A C 1
ATOM 2395 O O . ASP A 1 307 ? 4.418 -32.360 -28.035 1.00 90.88 307 ASP A O 1
ATOM 2399 N N . GLU A 1 308 ? 2.608 -32.958 -29.221 1.00 94.19 308 GLU A N 1
ATOM 2400 C CA . GLU A 1 308 ? 2.732 -31.907 -30.244 1.00 94.19 308 GLU A CA 1
ATOM 2401 C C . GLU A 1 308 ? 2.483 -30.516 -29.650 1.00 94.19 308 GLU A C 1
ATOM 2403 O O . GLU A 1 308 ? 3.279 -29.600 -29.856 1.00 94.19 308 GLU A O 1
ATOM 2408 N N . LEU A 1 309 ? 1.429 -30.368 -28.841 1.00 93.38 309 LEU A N 1
ATOM 2409 C CA . LEU A 1 309 ? 1.116 -29.116 -28.154 1.00 93.38 309 LEU A CA 1
ATOM 2410 C C . LEU A 1 309 ? 2.231 -28.719 -27.180 1.00 93.38 309 LEU A C 1
ATOM 2412 O O . LEU A 1 309 ? 2.609 -27.551 -27.108 1.00 93.38 309 LEU A O 1
ATOM 2416 N N . THR A 1 310 ? 2.779 -29.699 -26.461 1.00 89.75 310 THR A N 1
ATOM 2417 C CA . THR A 1 310 ? 3.922 -29.500 -25.566 1.00 89.75 310 THR A CA 1
ATOM 2418 C C . THR A 1 310 ? 5.125 -28.986 -26.354 1.00 89.75 310 THR A C 1
ATOM 2420 O O . THR A 1 310 ? 5.687 -27.952 -26.008 1.00 89.75 310 THR A O 1
ATOM 2423 N N . GLN A 1 311 ? 5.497 -29.647 -27.453 1.00 87.69 311 GLN A N 1
ATOM 2424 C CA . GLN A 1 311 ? 6.639 -29.243 -28.277 1.00 87.69 311 GLN A CA 1
ATOM 2425 C C . GLN A 1 311 ? 6.457 -27.857 -28.913 1.00 87.69 311 GLN A C 1
ATOM 2427 O O . GLN A 1 311 ? 7.400 -27.060 -28.931 1.00 87.69 311 GLN A O 1
ATOM 2432 N N . ALA A 1 312 ? 5.256 -27.554 -29.412 1.00 89.81 312 ALA A N 1
ATOM 2433 C CA . ALA A 1 312 ? 4.928 -26.247 -29.972 1.00 89.81 312 ALA A CA 1
ATOM 2434 C C . ALA A 1 312 ? 5.047 -25.142 -28.914 1.00 89.81 312 ALA A C 1
ATOM 2436 O O . ALA A 1 312 ? 5.696 -24.127 -29.156 1.00 89.81 312 ALA A O 1
ATOM 2437 N N . SER A 1 313 ? 4.509 -25.387 -27.715 1.00 87.25 313 SER A N 1
ATOM 2438 C CA . SER A 1 313 ? 4.663 -24.518 -26.546 1.00 87.25 313 SER A CA 1
ATOM 2439 C C . SER A 1 313 ? 6.139 -24.260 -26.222 1.00 87.25 313 SER A C 1
ATOM 2441 O O . SER A 1 313 ? 6.547 -23.110 -26.083 1.00 87.25 313 SER A O 1
ATOM 2443 N N . GLU A 1 314 ? 6.974 -25.302 -26.163 1.00 79.38 314 GLU A N 1
ATOM 2444 C CA . GLU A 1 314 ? 8.400 -25.120 -25.854 1.00 79.38 314 GLU A CA 1
ATOM 2445 C C . GLU A 1 314 ? 9.193 -24.392 -26.933 1.00 79.38 314 GLU A C 1
ATOM 2447 O O . GLU A 1 314 ? 10.212 -23.774 -26.636 1.00 79.38 314 GLU A O 1
ATOM 2452 N N . THR A 1 315 ? 8.748 -24.483 -28.182 1.00 78.31 315 THR A N 1
ATOM 2453 C CA . THR A 1 315 ? 9.382 -23.783 -29.302 1.00 78.31 315 THR A CA 1
ATOM 2454 C C . THR A 1 315 ? 8.999 -22.307 -29.307 1.00 78.31 315 THR A C 1
ATOM 2456 O O . THR A 1 315 ? 9.815 -21.451 -29.647 1.00 78.31 315 THR A O 1
ATOM 2459 N N . ALA A 1 316 ? 7.753 -22.008 -28.947 1.00 75.00 316 ALA A N 1
ATOM 2460 C CA . ALA A 1 316 ? 7.204 -20.668 -29.012 1.00 75.00 316 ALA A CA 1
ATOM 2461 C C . ALA A 1 316 ? 7.702 -19.763 -27.872 1.00 75.00 316 ALA A C 1
ATOM 2463 O O . ALA A 1 316 ? 7.952 -18.581 -28.110 1.00 75.00 316 ALA A O 1
ATOM 2464 N N . PHE A 1 317 ? 7.878 -20.288 -26.654 1.00 76.00 317 PHE A N 1
ATOM 2465 C CA . PHE A 1 317 ? 7.999 -19.437 -25.464 1.00 76.00 317 PHE A CA 1
ATOM 2466 C C . PHE A 1 317 ? 9.318 -19.579 -24.695 1.00 76.00 317 PHE A C 1
ATOM 2468 O O . PHE A 1 317 ? 9.836 -20.685 -24.532 1.00 76.00 317 PHE A O 1
ATOM 2475 N N . PRO A 1 318 ? 9.854 -18.472 -24.142 1.00 66.38 318 PRO A N 1
ATOM 2476 C CA . PRO A 1 318 ? 10.965 -18.536 -23.201 1.00 66.38 318 PRO A CA 1
ATOM 2477 C C . PRO A 1 318 ? 10.538 -19.162 -21.859 1.00 66.38 318 PRO A C 1
ATOM 2479 O O . PRO A 1 318 ? 9.366 -19.160 -21.493 1.00 66.38 318 PRO A O 1
ATOM 2482 N N . ILE A 1 319 ? 11.512 -19.642 -21.075 1.00 62.81 319 ILE A N 1
ATOM 2483 C CA . ILE A 1 319 ? 11.280 -20.407 -19.831 1.00 62.81 319 ILE A CA 1
ATOM 2484 C C . ILE A 1 319 ? 10.423 -19.681 -18.776 1.00 62.81 319 ILE A C 1
ATOM 2486 O O . ILE A 1 319 ? 9.709 -20.349 -18.037 1.00 62.81 319 ILE A O 1
ATOM 2490 N N . MET A 1 320 ? 10.449 -18.346 -18.732 1.00 70.00 320 MET A N 1
ATOM 2491 C CA . MET A 1 320 ? 9.703 -17.530 -17.757 1.00 70.00 320 MET A CA 1
ATOM 2492 C C . MET A 1 320 ? 8.383 -16.967 -18.317 1.00 70.00 320 MET A C 1
ATOM 2494 O O . MET A 1 320 ? 7.849 -16.003 -17.775 1.00 70.00 320 MET A O 1
ATOM 2498 N N . ALA A 1 321 ? 7.874 -17.520 -19.424 1.00 74.69 321 ALA A N 1
ATOM 2499 C CA . ALA A 1 321 ? 6.632 -17.050 -20.039 1.00 74.69 321 ALA A CA 1
ATOM 2500 C C . ALA A 1 321 ? 5.374 -17.469 -19.265 1.00 74.69 321 ALA A C 1
ATOM 2502 O O . ALA A 1 321 ? 4.366 -16.778 -19.327 1.00 74.69 321 ALA A O 1
ATOM 2503 N N . TYR A 1 322 ? 5.424 -18.579 -18.525 1.00 83.50 322 TYR A N 1
ATOM 2504 C CA . TYR A 1 322 ? 4.265 -19.122 -17.821 1.00 83.50 322 TYR A CA 1
ATOM 2505 C C . TYR A 1 322 ? 4.213 -18.674 -16.360 1.00 83.50 322 TYR A C 1
ATOM 2507 O O . TYR A 1 322 ? 5.217 -18.697 -15.651 1.00 83.50 322 TYR A O 1
ATOM 2515 N N . GLY A 1 323 ? 3.020 -18.296 -15.904 1.00 88.44 323 GLY A N 1
ATOM 2516 C CA . GLY A 1 323 ? 2.751 -17.923 -14.520 1.00 88.44 323 GLY A CA 1
ATOM 2517 C C . GLY A 1 323 ? 1.279 -17.563 -14.303 1.00 88.44 323 GLY A C 1
ATOM 2518 O O . GLY A 1 323 ? 0.490 -17.620 -15.247 1.00 88.44 323 GLY A O 1
ATOM 2519 N N . PRO A 1 324 ? 0.882 -17.222 -13.066 1.00 89.75 324 PRO A N 1
ATOM 2520 C CA . PRO A 1 324 ? -0.490 -16.818 -12.771 1.00 89.75 324 PRO A CA 1
ATOM 2521 C C . PRO A 1 324 ? -0.914 -15.534 -13.503 1.00 89.75 324 PRO A C 1
ATOM 2523 O O . PRO A 1 324 ? -0.154 -14.567 -13.567 1.00 89.75 324 PRO A O 1
ATOM 2526 N N . PHE A 1 325 ? -2.156 -15.508 -13.993 1.00 88.62 325 PHE A N 1
ATOM 2527 C CA . PHE A 1 325 ? -2.756 -14.393 -14.730 1.00 88.62 325 PHE A CA 1
ATOM 2528 C C . PHE A 1 325 ? -3.783 -13.634 -13.896 1.00 88.62 325 PHE A C 1
ATOM 2530 O O . PHE A 1 325 ? -4.652 -14.234 -13.262 1.00 88.62 325 PHE A O 1
ATOM 2537 N N . HIS A 1 326 ? -3.772 -12.308 -13.998 1.00 87.56 326 HIS A N 1
ATOM 2538 C CA . HIS A 1 326 ? -4.901 -11.464 -13.630 1.00 87.56 326 HIS A CA 1
ATOM 2539 C C . HIS A 1 326 ? -6.091 -11.761 -14.550 1.00 87.56 326 HIS A C 1
ATOM 2541 O O . HIS A 1 326 ? -6.115 -11.347 -15.704 1.00 87.56 326 HIS A O 1
ATOM 2547 N N . ASP A 1 327 ? -7.086 -12.478 -14.028 1.00 84.44 327 ASP A N 1
ATOM 2548 C CA . ASP A 1 327 ? -8.216 -13.036 -14.787 1.00 84.44 327 ASP A CA 1
ATOM 2549 C C . ASP A 1 327 ? -9.519 -12.221 -14.666 1.00 84.44 327 ASP A C 1
ATOM 2551 O O . ASP A 1 327 ? -10.627 -12.721 -14.912 1.00 84.44 327 ASP A O 1
ATOM 2555 N N . GLY A 1 328 ? -9.383 -10.949 -14.281 1.00 80.88 328 GLY A N 1
ATOM 2556 C CA . GLY A 1 328 ? -10.489 -10.001 -14.182 1.00 80.88 328 GLY A CA 1
ATOM 2557 C C . GLY A 1 328 ? -11.399 -10.210 -12.969 1.00 80.88 328 GLY A C 1
ATOM 2558 O O . GLY A 1 328 ? -12.583 -9.893 -13.051 1.00 80.88 328 GLY A O 1
ATOM 2559 N N . GLY A 1 329 ? -10.886 -10.733 -11.850 1.00 83.50 329 GLY A N 1
ATOM 2560 C CA . GLY A 1 329 ? -11.677 -10.898 -10.624 1.00 83.50 329 GLY A CA 1
ATOM 2561 C C . GLY A 1 329 ? -12.265 -12.288 -10.417 1.00 83.50 329 GLY A C 1
ATOM 2562 O O . GLY A 1 329 ? -13.097 -12.441 -9.525 1.00 83.50 329 GLY A O 1
ATOM 2563 N N . LYS A 1 330 ? -11.908 -13.278 -11.248 1.00 89.00 330 LYS A N 1
ATOM 2564 C CA . LYS A 1 330 ? -12.522 -14.612 -11.178 1.00 89.00 330 LYS A CA 1
ATOM 2565 C C . LYS A 1 330 ? -11.887 -15.431 -10.065 1.00 89.00 330 LYS A C 1
ATOM 2567 O O . LYS A 1 330 ? -12.563 -15.782 -9.100 1.00 89.00 330 LYS A O 1
ATOM 2572 N N . LEU A 1 331 ? -10.586 -15.689 -10.181 1.00 89.44 331 LEU A N 1
ATOM 2573 C CA . LEU A 1 331 ? -9.762 -16.238 -9.107 1.00 89.44 331 LEU A CA 1
ATOM 2574 C C . LEU A 1 331 ? -8.877 -15.156 -8.486 1.00 89.44 331 LEU A C 1
ATOM 2576 O O . LEU A 1 331 ? -8.763 -15.081 -7.263 1.00 89.44 331 LEU A O 1
ATOM 2580 N N . MET A 1 332 ? -8.263 -14.319 -9.321 1.00 86.25 332 MET A N 1
ATOM 2581 C CA . MET A 1 332 ? -7.372 -13.254 -8.872 1.00 86.25 332 MET A CA 1
ATOM 2582 C C . MET A 1 332 ? -8.179 -12.010 -8.492 1.00 86.25 332 MET A C 1
ATOM 2584 O O . MET A 1 332 ? -9.088 -11.651 -9.238 1.00 86.25 332 MET A O 1
ATOM 2588 N N . PRO A 1 333 ? -7.865 -11.306 -7.389 1.00 75.94 333 PRO A N 1
ATOM 2589 C CA . PRO A 1 333 ? -8.578 -10.084 -7.015 1.00 75.94 333 PRO A CA 1
ATOM 2590 C C . PRO A 1 333 ? -8.564 -9.020 -8.130 1.00 75.94 333 PRO A C 1
ATOM 2592 O O . PRO A 1 333 ? -7.523 -8.755 -8.730 1.00 75.94 333 PRO A O 1
ATOM 2595 N N . SER A 1 334 ? -9.718 -8.397 -8.399 1.00 66.31 334 SER A N 1
ATOM 2596 C CA . SER A 1 334 ? -9.884 -7.365 -9.441 1.00 66.31 334 SER A CA 1
ATOM 2597 C C . SER A 1 334 ? -9.602 -5.938 -8.968 1.00 66.31 334 SER A C 1
ATOM 2599 O O . SER A 1 334 ? -9.467 -5.039 -9.793 1.00 66.31 334 SER A O 1
ATOM 2601 N N . THR A 1 335 ? -9.552 -5.707 -7.655 1.00 56.22 335 THR A N 1
ATOM 2602 C CA . THR A 1 335 ? -9.482 -4.363 -7.063 1.00 56.22 335 THR A CA 1
ATOM 2603 C C . THR A 1 335 ? -8.086 -3.750 -7.114 1.00 56.22 335 THR A C 1
ATOM 2605 O O . THR A 1 335 ? -7.972 -2.530 -7.186 1.00 56.22 335 THR A O 1
ATOM 2608 N N . MET A 1 336 ? -7.032 -4.572 -7.083 1.00 60.69 336 MET A N 1
ATOM 2609 C CA . MET A 1 336 ? -5.630 -4.151 -7.134 1.00 60.69 336 MET A CA 1
ATOM 2610 C C . MET A 1 336 ? -4.750 -5.261 -7.737 1.00 60.69 336 MET A C 1
ATOM 2612 O O . MET A 1 336 ? -5.071 -6.441 -7.565 1.00 60.69 336 MET A O 1
ATOM 2616 N N . PRO A 1 337 ? -3.616 -4.923 -8.387 1.00 75.81 337 PRO A N 1
ATOM 2617 C CA . PRO A 1 337 ? -2.598 -5.904 -8.749 1.00 75.81 337 PRO A CA 1
ATOM 2618 C C . PRO A 1 337 ? -2.158 -6.721 -7.530 1.00 75.81 337 PRO A C 1
ATOM 2620 O O . PRO A 1 337 ? -2.075 -6.206 -6.412 1.00 75.81 337 PRO A O 1
ATOM 2623 N N . ILE A 1 338 ? -1.845 -7.999 -7.732 1.00 76.31 338 ILE A N 1
ATOM 2624 C CA . ILE A 1 338 ? -1.538 -8.920 -6.632 1.00 76.31 338 ILE A CA 1
ATOM 2625 C C . ILE A 1 338 ? -0.230 -8.526 -5.939 1.00 76.31 338 ILE A C 1
ATOM 2627 O O . ILE A 1 338 ? -0.110 -8.704 -4.734 1.00 76.31 338 ILE A O 1
ATOM 2631 N N . GLN A 1 339 ? 0.696 -7.891 -6.665 1.00 80.75 339 GLN A N 1
ATOM 2632 C CA . GLN A 1 339 ? 1.898 -7.267 -6.109 1.00 80.75 339 GLN A CA 1
ATOM 2633 C C . GLN A 1 339 ? 1.564 -6.108 -5.164 1.00 80.75 339 GLN A C 1
ATOM 2635 O O . GLN A 1 339 ? 2.251 -5.888 -4.174 1.00 80.75 339 GLN A O 1
ATOM 2640 N N . THR A 1 340 ? 0.504 -5.347 -5.435 1.00 80.88 340 THR A N 1
ATOM 2641 C CA . THR A 1 340 ? 0.061 -4.289 -4.522 1.00 80.88 340 THR A CA 1
ATOM 2642 C C . THR A 1 340 ? -0.534 -4.910 -3.260 1.00 80.88 340 THR A C 1
ATOM 2644 O O . THR A 1 340 ? -0.156 -4.522 -2.151 1.00 80.88 340 THR A O 1
ATOM 2647 N N . LEU A 1 341 ? -1.389 -5.929 -3.421 1.00 82.75 341 LEU A N 1
ATOM 2648 C CA . LEU A 1 341 ? -1.998 -6.672 -2.312 1.00 82.75 341 LEU A CA 1
ATOM 2649 C C . LEU A 1 341 ? -0.957 -7.359 -1.426 1.00 82.75 341 LEU A C 1
ATOM 2651 O O . LEU A 1 341 ? -1.054 -7.279 -0.204 1.00 82.75 341 LEU A O 1
ATOM 2655 N N . SER A 1 342 ? 0.081 -7.954 -2.016 1.00 86.31 342 SER A N 1
ATOM 2656 C CA . SER A 1 342 ? 1.143 -8.644 -1.280 1.00 86.31 342 SER A CA 1
ATOM 2657 C C . SER A 1 342 ? 1.947 -7.723 -0.362 1.00 86.31 342 SER A C 1
ATOM 2659 O O . SER A 1 342 ? 2.640 -8.220 0.524 1.00 86.31 342 SER A O 1
ATOM 2661 N N . THR A 1 343 ? 1.846 -6.397 -0.536 1.00 85.06 343 THR A N 1
ATOM 2662 C CA . THR A 1 343 ? 2.481 -5.399 0.343 1.00 85.06 343 THR A CA 1
ATOM 2663 C C . THR A 1 343 ? 1.568 -4.844 1.444 1.00 85.06 343 THR A C 1
ATOM 2665 O O . THR A 1 343 ? 2.013 -4.014 2.251 1.00 85.06 343 THR A O 1
ATOM 2668 N N . SER A 1 344 ? 0.311 -5.295 1.493 1.00 86.75 344 SER A N 1
ATOM 2669 C CA . SER A 1 344 ? -0.693 -4.920 2.489 1.00 86.75 344 SER A CA 1
ATOM 2670 C C . SER A 1 344 ? -0.932 -6.078 3.469 1.00 86.75 344 SER A C 1
ATOM 2672 O O . SER A 1 344 ? -1.477 -7.107 3.065 1.00 86.75 344 SER A O 1
ATOM 2674 N N . PRO A 1 345 ? -0.571 -5.933 4.759 1.00 87.25 345 PRO A N 1
ATOM 2675 C CA . PRO A 1 345 ? -0.787 -6.968 5.774 1.00 87.25 345 PRO A CA 1
ATOM 2676 C C . PRO A 1 345 ? -2.230 -7.494 5.837 1.00 87.25 345 PRO A C 1
ATOM 2678 O O . PRO A 1 345 ? -2.450 -8.704 5.888 1.00 87.25 345 PRO A O 1
ATOM 2681 N N . ALA A 1 346 ? -3.219 -6.604 5.720 1.00 87.56 346 ALA A N 1
ATOM 2682 C CA . ALA A 1 346 ? -4.640 -6.949 5.765 1.00 87.56 346 ALA A CA 1
ATOM 2683 C C . ALA A 1 346 ? -5.109 -7.879 4.624 1.00 87.56 346 ALA A C 1
ATOM 2685 O O . ALA A 1 346 ? -6.206 -8.426 4.701 1.00 87.56 346 ALA A O 1
ATOM 2686 N N . SER A 1 347 ? -4.304 -8.059 3.570 1.00 90.31 347 SER A N 1
ATOM 2687 C CA . SER A 1 347 ? -4.651 -8.908 2.420 1.00 90.31 347 SER A CA 1
ATOM 2688 C C . SER A 1 347 ? -4.283 -10.383 2.611 1.00 90.31 347 SER A C 1
ATOM 2690 O O . SER A 1 347 ? -4.712 -11.215 1.816 1.00 90.31 347 SER A O 1
ATOM 2692 N N . TYR A 1 348 ? -3.485 -10.718 3.631 1.00 94.06 348 TYR A N 1
ATOM 2693 C CA . TYR A 1 348 ? -3.038 -12.090 3.875 1.00 94.06 348 TYR A CA 1
ATOM 2694 C C . TYR A 1 348 ? -4.101 -12.924 4.590 1.00 94.06 348 TYR A C 1
ATOM 2696 O O . TYR A 1 348 ? -4.783 -12.430 5.490 1.00 94.06 348 TYR A O 1
ATOM 2704 N N . ASP A 1 349 ? -4.147 -14.220 4.276 1.00 95.00 349 ASP A N 1
ATOM 2705 C CA . ASP A 1 349 ? -5.001 -15.219 4.919 1.00 95.00 349 ASP A CA 1
ATOM 2706 C C . ASP A 1 349 ? -4.943 -15.085 6.450 1.00 95.00 349 ASP A C 1
ATOM 2708 O O . ASP A 1 349 ? -3.873 -15.276 7.041 1.00 95.00 349 ASP A O 1
ATOM 2712 N N . PRO A 1 350 ? -6.051 -14.763 7.139 1.00 92.56 350 PRO A N 1
ATOM 2713 C CA . PRO A 1 350 ? -6.061 -14.641 8.596 1.00 92.56 350 PRO A CA 1
ATOM 2714 C C . PRO A 1 350 ? -5.683 -15.948 9.308 1.00 92.56 350 PRO A C 1
ATOM 2716 O O . PRO A 1 350 ? -5.268 -15.910 10.462 1.00 92.56 350 PRO A O 1
ATOM 2719 N N . ASN A 1 351 ? -5.770 -17.096 8.630 1.00 91.88 351 ASN A N 1
ATOM 2720 C CA . ASN A 1 351 ? -5.472 -18.404 9.204 1.00 91.88 351 ASN A CA 1
ATOM 2721 C C . ASN A 1 351 ? -3.985 -18.784 9.157 1.00 91.88 351 ASN A C 1
ATOM 2723 O O . ASN A 1 351 ? -3.619 -19.776 9.792 1.00 91.88 351 ASN A O 1
ATOM 2727 N N . ILE A 1 352 ? -3.127 -18.037 8.444 1.00 95.38 352 ILE A N 1
ATOM 2728 C CA . ILE A 1 352 ? -1.688 -18.334 8.431 1.00 95.38 352 ILE A CA 1
ATOM 2729 C C . ILE A 1 352 ? -1.063 -18.003 9.793 1.00 95.38 352 ILE A C 1
ATOM 2731 O O . ILE A 1 352 ? -1.158 -16.877 10.286 1.00 95.38 352 ILE A O 1
ATOM 2735 N N . LYS A 1 353 ? -0.433 -19.003 10.415 1.00 93.81 353 LYS A N 1
ATOM 2736 C CA . LYS A 1 353 ? 0.110 -18.931 11.783 1.00 93.81 353 LYS A CA 1
ATOM 2737 C C . LYS A 1 353 ? 1.619 -18.793 11.815 1.00 93.81 353 LYS A C 1
ATOM 2739 O O . LYS A 1 353 ? 2.147 -18.159 12.726 1.00 93.81 353 LYS A O 1
ATOM 2744 N N . SER A 1 354 ? 2.333 -19.380 10.856 1.00 94.06 354 SER A N 1
ATOM 2745 C CA . SER A 1 354 ? 3.778 -19.185 10.770 1.00 94.06 354 SER A CA 1
ATOM 2746 C C . SER A 1 354 ? 4.316 -19.231 9.350 1.00 94.06 354 SER A C 1
ATOM 2748 O O . SER A 1 354 ? 3.799 -19.951 8.497 1.00 94.06 354 SER A O 1
ATOM 2750 N N . ILE A 1 355 ? 5.353 -18.435 9.101 1.00 95.50 355 ILE A N 1
ATOM 2751 C CA . ILE A 1 355 ? 6.041 -18.343 7.816 1.00 95.50 355 ILE A CA 1
ATOM 2752 C C . ILE A 1 355 ? 7.549 -18.426 8.057 1.00 95.50 355 ILE A C 1
ATOM 2754 O O . ILE A 1 355 ? 8.095 -17.696 8.883 1.00 95.50 355 ILE A O 1
ATOM 2758 N N . MET A 1 356 ? 8.223 -19.302 7.321 1.00 93.69 356 MET A N 1
ATOM 2759 C CA . MET A 1 356 ? 9.669 -19.294 7.141 1.00 93.69 356 MET A CA 1
ATOM 2760 C C . MET A 1 356 ? 9.974 -18.833 5.719 1.00 93.69 356 MET A C 1
ATOM 2762 O O . MET A 1 356 ? 9.392 -19.363 4.779 1.00 93.69 356 MET A O 1
ATOM 2766 N N . ILE A 1 357 ? 10.876 -17.869 5.551 1.00 94.44 357 ILE A N 1
ATOM 2767 C CA . ILE A 1 357 ? 11.228 -17.320 4.236 1.00 94.44 357 ILE A CA 1
ATOM 2768 C C . ILE A 1 357 ? 12.743 -17.168 4.080 1.00 94.44 357 ILE A C 1
ATOM 2770 O O . ILE A 1 357 ? 13.431 -16.784 5.027 1.00 94.44 357 ILE A O 1
ATOM 2774 N N . GLY A 1 358 ? 13.277 -17.470 2.899 1.00 91.31 358 GLY A N 1
ATOM 2775 C CA . GLY A 1 358 ? 14.709 -17.347 2.638 1.00 91.31 358 GLY A CA 1
ATOM 2776 C C . GLY A 1 358 ? 15.083 -17.437 1.165 1.00 91.31 358 GLY A C 1
ATOM 2777 O O . GLY A 1 358 ? 14.228 -17.664 0.312 1.00 91.31 358 GLY A O 1
ATOM 2778 N N . ALA A 1 359 ? 16.367 -17.221 0.896 1.00 91.88 359 ALA A N 1
ATOM 2779 C CA . ALA A 1 359 ? 16.971 -17.220 -0.434 1.00 91.88 359 ALA A CA 1
ATOM 2780 C C . ALA A 1 359 ? 18.410 -17.750 -0.364 1.00 91.88 359 ALA A C 1
ATOM 2782 O O . ALA A 1 359 ? 19.022 -17.751 0.716 1.00 91.88 359 ALA A O 1
ATOM 2783 N N . THR A 1 360 ? 18.957 -18.169 -1.500 1.00 88.75 360 THR A N 1
ATOM 2784 C CA . THR A 1 360 ? 20.369 -18.541 -1.631 1.00 88.75 360 THR A CA 1
ATOM 2785 C C . THR A 1 360 ? 21.240 -17.313 -1.919 1.00 88.75 360 THR A C 1
ATOM 2787 O O . THR A 1 360 ? 20.734 -16.234 -2.226 1.00 88.75 360 THR A O 1
ATOM 2790 N N . ARG A 1 361 ? 22.565 -17.428 -1.762 1.00 88.38 361 ARG A N 1
ATOM 2791 C CA . ARG A 1 361 ? 23.494 -16.320 -2.050 1.00 88.38 361 ARG A CA 1
ATOM 2792 C C . ARG A 1 361 ? 23.566 -15.998 -3.544 1.00 88.38 361 ARG A C 1
ATOM 2794 O O . ARG A 1 361 ? 23.531 -14.830 -3.911 1.00 88.38 361 ARG A O 1
ATOM 2801 N N . ASP A 1 362 ? 23.672 -17.017 -4.393 1.00 88.31 362 ASP A N 1
ATOM 2802 C CA . ASP A 1 362 ? 23.955 -16.866 -5.827 1.00 88.31 362 ASP A CA 1
ATOM 2803 C C . ASP A 1 362 ? 22.740 -17.251 -6.680 1.00 88.31 362 ASP A C 1
ATOM 2805 O O . ASP A 1 362 ? 22.823 -18.071 -7.594 1.00 88.31 362 ASP A O 1
ATOM 2809 N N . GLU A 1 363 ? 21.580 -16.669 -6.369 1.00 89.94 363 GLU A N 1
ATOM 2810 C CA . GLU A 1 363 ? 20.298 -16.966 -7.024 1.00 89.94 363 GLU A CA 1
ATOM 2811 C C . GLU A 1 363 ? 20.374 -16.897 -8.560 1.00 89.94 363 GLU A C 1
ATOM 2813 O O . GLU A 1 363 ? 19.775 -17.706 -9.263 1.00 89.94 363 GLU A O 1
ATOM 2818 N N . GLY A 1 364 ? 21.148 -15.962 -9.119 1.00 88.00 364 GLY A N 1
ATOM 2819 C CA . GLY A 1 364 ? 21.239 -15.784 -10.567 1.00 88.00 364 GLY A CA 1
ATOM 2820 C C . GLY A 1 364 ? 22.111 -16.810 -11.295 1.00 88.00 364 GLY A C 1
ATOM 2821 O O . GLY A 1 364 ? 21.936 -16.999 -12.500 1.00 88.00 364 GLY A O 1
ATOM 2822 N N . SER A 1 365 ? 23.036 -17.495 -10.620 1.00 86.94 365 SER A N 1
ATOM 2823 C CA . SER A 1 365 ? 24.173 -18.172 -11.265 1.00 86.94 365 SER A CA 1
ATOM 2824 C C . SER A 1 365 ? 23.739 -19.315 -12.188 1.00 86.94 365 SER A C 1
ATOM 2826 O O . SER A 1 365 ? 24.221 -19.435 -13.321 1.00 86.94 365 SER A O 1
ATOM 2828 N N . ALA A 1 366 ? 22.758 -20.108 -11.746 1.00 79.69 366 ALA A N 1
ATOM 2829 C CA . ALA A 1 366 ? 22.161 -21.183 -12.531 1.00 79.69 366 ALA A CA 1
ATOM 2830 C C . ALA A 1 366 ? 21.447 -20.645 -13.782 1.00 79.69 366 ALA A C 1
ATOM 2832 O O . ALA A 1 366 ? 21.524 -21.256 -14.850 1.00 79.69 366 ALA A O 1
ATOM 2833 N N . PHE A 1 367 ? 20.804 -19.476 -13.682 1.00 80.25 367 PHE A N 1
ATOM 2834 C CA . PHE A 1 367 ? 20.140 -18.814 -14.806 1.00 80.25 367 PHE A CA 1
ATOM 2835 C C . PHE A 1 367 ? 21.164 -18.266 -15.805 1.00 80.25 367 PHE A C 1
ATOM 2837 O O . PHE A 1 367 ? 20.981 -18.422 -17.011 1.00 80.25 367 PHE A O 1
ATOM 2844 N N . VAL A 1 368 ? 22.279 -17.692 -15.344 1.00 81.19 368 VAL A N 1
ATOM 2845 C CA . VAL A 1 368 ? 23.342 -17.227 -16.250 1.00 81.19 368 VAL A CA 1
ATOM 2846 C C . VAL A 1 368 ? 23.888 -18.380 -17.084 1.00 81.19 368 VAL A C 1
ATOM 2848 O O . VAL A 1 368 ? 23.940 -18.273 -18.310 1.00 81.19 368 VAL A O 1
ATOM 2851 N N . LEU A 1 369 ? 24.224 -19.505 -16.442 1.00 73.88 369 LEU A N 1
ATOM 2852 C CA . LEU A 1 369 ? 24.673 -20.703 -17.156 1.00 73.88 369 LEU A CA 1
ATOM 2853 C C . LEU A 1 369 ? 23.596 -21.249 -18.089 1.00 73.88 369 LEU A C 1
ATOM 2855 O O . LEU A 1 369 ? 23.927 -21.788 -19.143 1.00 73.88 369 LEU A O 1
ATOM 2859 N N . ALA A 1 370 ? 22.323 -21.120 -17.712 1.00 65.81 370 ALA A N 1
ATOM 2860 C CA . ALA A 1 370 ? 21.223 -21.656 -18.489 1.00 65.81 370 ALA A CA 1
ATOM 2861 C C . ALA A 1 370 ? 20.844 -20.817 -19.725 1.00 65.81 370 ALA A C 1
ATOM 2863 O O . ALA A 1 370 ? 20.370 -21.379 -20.714 1.00 65.81 370 ALA A O 1
ATOM 2864 N N . PHE A 1 371 ? 21.033 -19.494 -19.678 1.00 63.28 371 PHE A N 1
ATOM 2865 C CA . PHE A 1 371 ? 20.429 -18.558 -20.637 1.00 63.28 371 PHE A CA 1
ATOM 2866 C C . PHE A 1 371 ? 21.411 -17.608 -21.334 1.00 63.28 371 PHE A C 1
ATOM 2868 O O . PHE A 1 371 ? 21.000 -16.927 -22.274 1.00 63.28 371 PHE A O 1
ATOM 2875 N N . GLY A 1 372 ? 22.669 -17.519 -20.891 1.00 61.09 372 GLY A N 1
ATOM 2876 C CA . GLY A 1 372 ? 23.601 -16.483 -21.341 1.00 61.09 372 GLY A CA 1
ATOM 2877 C C . GLY A 1 372 ? 24.851 -17.003 -22.049 1.00 61.09 372 GLY A C 1
ATOM 2878 O O . GLY A 1 372 ? 25.508 -17.933 -21.589 1.00 61.09 372 GLY A O 1
ATOM 2879 N N . GLU A 1 373 ? 25.264 -16.313 -23.115 1.00 65.00 373 GLU A N 1
ATOM 2880 C CA . GLU A 1 373 ? 26.693 -16.180 -23.397 1.00 65.00 373 GLU A CA 1
ATOM 2881 C C . GLU A 1 373 ? 27.231 -15.106 -22.446 1.00 65.00 373 GLU A C 1
ATOM 2883 O O . GLU A 1 373 ? 27.099 -13.914 -22.721 1.00 65.00 373 GLU A O 1
ATOM 2888 N N . ALA A 1 374 ? 27.793 -15.509 -21.304 1.00 78.19 374 ALA A N 1
ATOM 2889 C CA . ALA A 1 374 ? 28.461 -14.599 -20.372 1.00 78.19 374 ALA A CA 1
ATOM 2890 C C . ALA A 1 374 ? 29.779 -14.089 -20.984 1.00 78.19 374 ALA A C 1
ATOM 2892 O O . ALA A 1 374 ? 30.866 -14.470 -20.564 1.00 78.19 374 ALA A O 1
ATOM 2893 N N . LYS A 1 375 ? 29.669 -13.287 -22.046 1.00 84.81 375 LYS A N 1
ATOM 2894 C CA . LYS A 1 375 ? 30.782 -12.748 -22.823 1.00 84.81 375 LYS A CA 1
ATOM 2895 C C . LYS A 1 375 ? 30.738 -11.235 -22.837 1.00 84.81 375 LYS A C 1
ATOM 2897 O O . LYS A 1 375 ? 29.673 -10.650 -23.034 1.00 84.81 375 LYS A O 1
ATOM 2902 N N . VAL A 1 376 ? 31.899 -10.590 -22.747 1.00 87.50 376 VAL A N 1
ATOM 2903 C CA . VAL A 1 376 ? 32.012 -9.120 -22.845 1.00 87.50 376 VAL A CA 1
ATOM 2904 C C . VAL A 1 376 ? 31.416 -8.606 -24.155 1.00 87.50 376 VAL A C 1
ATOM 2906 O O . VAL A 1 376 ? 30.771 -7.560 -24.177 1.00 87.50 376 VAL A O 1
ATOM 2909 N N . SER A 1 377 ? 31.551 -9.369 -25.244 1.00 86.12 377 SER A N 1
ATOM 2910 C CA . SER A 1 377 ? 30.971 -9.021 -26.545 1.00 86.12 377 SER A CA 1
ATOM 2911 C C . SER A 1 377 ? 29.442 -8.917 -26.538 1.00 86.12 377 SER A C 1
ATOM 2913 O O . SER A 1 377 ? 28.900 -8.204 -27.373 1.00 86.12 377 SER A O 1
ATOM 2915 N N . ALA A 1 378 ? 28.758 -9.605 -25.618 1.00 85.12 378 ALA A N 1
ATOM 2916 C CA . ALA A 1 378 ? 27.301 -9.578 -25.476 1.00 85.12 378 ALA A CA 1
ATOM 2917 C C . ALA A 1 378 ? 26.814 -8.476 -24.515 1.00 85.12 378 ALA A C 1
ATOM 2919 O O . ALA A 1 378 ? 25.611 -8.264 -24.377 1.00 85.12 378 ALA A O 1
ATOM 2920 N N . TYR A 1 379 ? 27.724 -7.754 -23.849 1.00 85.81 379 TYR A N 1
ATOM 2921 C CA . TYR A 1 379 ? 27.365 -6.725 -22.873 1.00 85.81 379 TYR A CA 1
ATOM 2922 C C . TYR A 1 379 ? 26.449 -5.613 -23.425 1.00 85.81 379 TYR A C 1
ATOM 2924 O O . TYR A 1 379 ? 25.500 -5.251 -22.729 1.00 85.81 379 TYR A O 1
ATOM 2932 N N . PRO A 1 380 ? 26.638 -5.092 -24.657 1.00 84.31 380 PRO A N 1
ATOM 2933 C CA . PRO A 1 380 ? 25.712 -4.106 -25.219 1.00 84.31 380 PRO A CA 1
ATOM 2934 C C . PRO A 1 380 ? 24.270 -4.626 -25.317 1.00 84.31 380 PRO A C 1
ATOM 2936 O O . PRO A 1 380 ? 23.339 -3.916 -24.938 1.00 84.31 380 PRO A O 1
ATOM 2939 N N . ASP A 1 381 ? 24.094 -5.879 -25.745 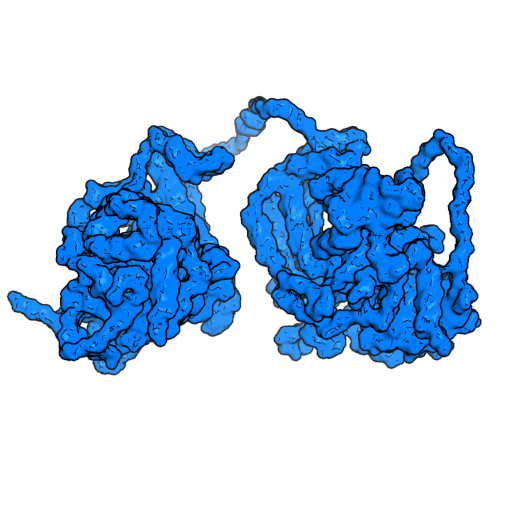1.00 82.88 381 ASP A N 1
ATOM 2940 C CA . ASP A 1 381 ? 22.778 -6.514 -25.874 1.00 82.88 381 ASP A CA 1
ATOM 2941 C C . ASP A 1 381 ? 22.153 -6.784 -24.496 1.00 82.88 381 ASP A C 1
ATOM 2943 O O . ASP A 1 381 ? 20.951 -6.606 -24.304 1.00 82.88 381 ASP A O 1
ATOM 2947 N N . ILE A 1 382 ? 22.975 -7.160 -23.509 1.00 81.50 382 ILE A N 1
ATOM 2948 C CA . ILE A 1 382 ? 22.574 -7.325 -22.103 1.00 81.50 382 ILE A CA 1
ATOM 2949 C C . ILE A 1 382 ? 22.029 -6.005 -21.545 1.00 81.50 382 ILE A C 1
ATOM 2951 O O . ILE A 1 382 ? 20.932 -5.981 -20.988 1.00 81.50 382 ILE A O 1
ATOM 2955 N N . VAL A 1 383 ? 22.758 -4.901 -21.730 1.00 82.19 383 VAL A N 1
ATOM 2956 C CA . VAL A 1 383 ? 22.324 -3.569 -21.286 1.00 82.19 383 VAL A CA 1
ATOM 2957 C C . VAL A 1 383 ? 21.041 -3.157 -22.000 1.00 82.19 383 VAL A C 1
ATOM 2959 O O . VAL A 1 383 ? 20.111 -2.700 -21.347 1.00 82.19 383 VAL A O 1
ATOM 2962 N N . GLN A 1 384 ? 20.939 -3.373 -23.314 1.00 81.50 384 GLN A N 1
ATOM 2963 C CA . GLN A 1 384 ? 19.717 -3.070 -24.060 1.00 81.50 384 GLN A CA 1
ATOM 2964 C C . GLN A 1 384 ? 18.515 -3.896 -23.574 1.00 81.50 384 GLN A C 1
ATOM 2966 O O . GLN A 1 384 ? 17.394 -3.393 -23.546 1.00 81.50 384 GLN A O 1
ATOM 2971 N N . LYS A 1 385 ? 18.734 -5.156 -23.182 1.00 78.06 385 LYS A N 1
ATOM 2972 C CA . LYS A 1 385 ? 17.681 -6.053 -22.697 1.00 78.06 385 LYS A CA 1
ATOM 2973 C C . LYS A 1 385 ? 17.194 -5.689 -21.293 1.00 78.06 385 LYS A C 1
ATOM 2975 O O . LYS A 1 385 ? 15.992 -5.730 -21.051 1.00 78.06 385 LYS A O 1
ATOM 2980 N N . PHE A 1 386 ? 18.103 -5.367 -20.374 1.00 76.56 386 PHE A N 1
ATOM 2981 C CA . PHE A 1 386 ? 17.773 -5.144 -18.959 1.00 76.56 386 PHE A CA 1
ATOM 2982 C C . PHE A 1 386 ? 17.584 -3.670 -18.582 1.00 76.56 386 PHE A C 1
ATOM 2984 O O . PHE A 1 386 ? 16.889 -3.369 -17.616 1.00 76.56 386 PHE A O 1
ATOM 2991 N N . ALA A 1 387 ? 18.140 -2.751 -19.368 1.00 78.19 387 ALA A N 1
ATOM 2992 C CA . ALA A 1 387 ? 17.957 -1.308 -19.254 1.00 78.19 387 ALA A CA 1
ATOM 2993 C C . ALA A 1 387 ? 17.555 -0.717 -20.625 1.00 78.19 387 ALA A C 1
ATOM 2995 O O . ALA A 1 387 ? 18.312 0.058 -21.214 1.00 78.19 387 ALA A O 1
ATOM 2996 N N . PRO A 1 388 ? 16.368 -1.079 -21.161 1.00 72.94 388 PRO A N 1
ATOM 2997 C CA . PRO A 1 388 ? 15.938 -0.664 -22.498 1.00 72.94 388 PRO A CA 1
ATOM 2998 C C . PRO A 1 388 ? 15.704 0.848 -22.618 1.00 72.94 388 PRO A C 1
ATOM 3000 O O . PRO A 1 388 ? 15.798 1.394 -23.717 1.00 72.94 388 PRO A O 1
ATOM 3003 N N . ASP A 1 389 ? 15.420 1.535 -21.504 1.00 78.50 389 ASP A N 1
ATOM 3004 C CA . ASP A 1 389 ? 15.433 2.998 -21.447 1.00 78.50 389 ASP A CA 1
ATOM 3005 C C . ASP A 1 389 ? 16.888 3.489 -21.290 1.00 78.50 389 ASP A C 1
ATOM 3007 O O . ASP A 1 389 ? 17.527 3.182 -20.276 1.00 78.50 389 ASP A O 1
ATOM 3011 N N . PRO A 1 390 ? 17.412 4.308 -22.225 1.00 77.12 390 PRO A N 1
ATOM 3012 C CA . PRO A 1 390 ? 18.755 4.882 -22.132 1.00 77.12 390 PRO A CA 1
ATOM 3013 C C . PRO A 1 390 ? 19.051 5.613 -20.814 1.00 77.12 390 PRO A C 1
ATOM 3015 O O . PRO A 1 390 ? 20.212 5.716 -20.422 1.00 77.12 390 PRO A O 1
ATOM 3018 N N . LYS A 1 391 ? 18.028 6.112 -20.107 1.00 80.12 391 LYS A N 1
ATOM 3019 C CA . LYS A 1 391 ? 18.172 6.766 -18.797 1.00 80.12 391 LYS A CA 1
ATOM 3020 C C . LYS A 1 391 ? 18.520 5.796 -17.666 1.00 80.12 391 LYS A C 1
ATOM 3022 O O . LYS A 1 391 ? 19.076 6.230 -16.662 1.00 80.12 391 LYS A O 1
ATOM 3027 N N . LEU A 1 392 ? 18.205 4.508 -17.815 1.00 78.12 392 LEU A N 1
ATOM 3028 C CA . LEU A 1 392 ? 18.499 3.468 -16.823 1.00 78.12 392 LEU A CA 1
ATOM 3029 C C . LEU A 1 392 ? 19.905 2.887 -16.986 1.00 78.12 392 LEU A C 1
ATOM 3031 O O . LEU A 1 392 ? 20.438 2.311 -16.041 1.00 78.12 392 LEU A O 1
ATOM 3035 N N . VAL A 1 393 ? 20.535 3.078 -18.148 1.00 80.69 393 VAL A N 1
ATOM 3036 C CA . VAL A 1 393 ? 21.878 2.556 -18.436 1.00 80.69 393 VAL A CA 1
ATOM 3037 C C . VAL A 1 393 ? 22.932 3.057 -17.438 1.00 80.69 393 VAL A C 1
ATOM 3039 O O . VAL A 1 393 ? 23.657 2.215 -16.906 1.00 80.69 393 VAL A O 1
ATOM 3042 N N . PRO A 1 394 ? 23.018 4.362 -17.094 1.00 81.81 394 PRO A N 1
ATOM 3043 C CA . PRO A 1 394 ? 23.976 4.828 -16.090 1.00 81.81 394 PRO A CA 1
ATOM 3044 C C . PRO A 1 394 ? 23.720 4.232 -14.703 1.00 81.81 394 PRO A C 1
ATOM 3046 O O . PRO A 1 394 ? 24.672 3.927 -13.991 1.00 81.81 394 PRO A O 1
ATOM 3049 N N . LEU A 1 395 ? 22.450 4.031 -14.329 1.00 80.25 395 LEU A N 1
ATOM 3050 C CA . LEU A 1 395 ? 22.084 3.419 -13.052 1.00 80.25 395 LEU A CA 1
ATOM 3051 C C . LEU A 1 395 ? 22.516 1.950 -13.014 1.00 80.25 395 LEU A C 1
ATOM 3053 O O . LEU A 1 395 ? 23.238 1.557 -12.102 1.00 80.25 395 LEU A O 1
ATOM 3057 N N . PHE A 1 396 ? 22.161 1.174 -14.039 1.00 80.00 396 PHE A N 1
ATOM 3058 C CA . PHE A 1 396 ? 22.572 -0.221 -14.190 1.00 80.00 396 PHE A CA 1
ATOM 3059 C C . PHE A 1 396 ? 24.101 -0.366 -14.121 1.00 80.00 396 PHE A C 1
ATOM 3061 O O . PHE A 1 396 ? 24.618 -1.174 -13.355 1.00 80.00 396 PHE A O 1
ATOM 3068 N N . GLN A 1 397 ? 24.831 0.489 -14.844 1.00 83.62 397 GLN A N 1
ATOM 3069 C CA . GLN A 1 397 ? 26.297 0.520 -14.830 1.00 83.62 397 GLN A CA 1
ATOM 3070 C C . GLN A 1 397 ? 26.883 0.948 -13.480 1.00 83.62 397 GLN A C 1
ATOM 3072 O O . GLN A 1 397 ? 27.945 0.465 -13.102 1.00 83.62 397 GLN A O 1
ATOM 3077 N N . SER A 1 398 ? 26.223 1.850 -12.750 1.00 81.62 398 SER A N 1
ATOM 3078 C CA . SER A 1 398 ? 26.690 2.294 -11.431 1.00 81.62 398 SER A CA 1
ATOM 3079 C C . SER A 1 398 ? 26.525 1.225 -10.350 1.00 81.62 398 SER A C 1
ATOM 3081 O O . SER A 1 398 ? 27.364 1.139 -9.458 1.00 81.62 398 SER A O 1
ATOM 3083 N N . VAL A 1 399 ? 25.469 0.410 -10.445 1.00 82.12 399 VAL A N 1
ATOM 3084 C CA . VAL A 1 399 ? 25.155 -0.643 -9.471 1.00 82.12 399 VAL A CA 1
ATOM 3085 C C . VAL A 1 399 ? 25.967 -1.904 -9.759 1.00 82.12 399 VAL A C 1
ATOM 3087 O O . VAL A 1 399 ? 26.604 -2.437 -8.855 1.00 82.12 399 VAL A O 1
ATOM 3090 N N . TYR A 1 400 ? 25.999 -2.350 -11.018 1.00 83.69 400 TYR A N 1
ATOM 3091 C CA . TYR A 1 400 ? 26.597 -3.637 -11.392 1.00 83.69 400 TYR A CA 1
ATOM 3092 C C . TYR A 1 400 ? 27.979 -3.526 -12.055 1.00 83.69 400 TYR A C 1
ATOM 3094 O O . TYR A 1 400 ? 28.639 -4.537 -12.299 1.00 83.69 400 TYR A O 1
ATOM 3102 N N . GLY A 1 401 ? 28.450 -2.305 -12.316 1.00 85.75 401 GLY A N 1
ATOM 3103 C CA . GLY A 1 401 ? 29.730 -2.043 -12.969 1.00 85.75 401 GLY A CA 1
ATOM 3104 C C . GLY A 1 401 ? 29.696 -2.214 -14.491 1.00 85.75 401 GLY A C 1
ATOM 3105 O O . GLY A 1 401 ? 28.688 -2.578 -15.093 1.00 85.75 401 GLY A O 1
ATOM 3106 N N . ILE A 1 402 ? 30.833 -1.928 -15.133 1.00 88.19 402 ILE A N 1
ATOM 3107 C CA . ILE A 1 402 ? 31.054 -2.184 -16.563 1.00 88.19 402 ILE A CA 1
ATOM 3108 C C . ILE A 1 402 ? 32.050 -3.347 -16.678 1.00 88.19 402 ILE A C 1
ATOM 3110 O O . ILE A 1 402 ? 33.218 -3.169 -16.309 1.00 88.19 402 ILE A O 1
ATOM 3114 N N . PRO A 1 403 ? 31.630 -4.517 -17.186 1.00 88.56 403 PRO A N 1
ATOM 3115 C CA . PRO A 1 403 ? 32.455 -5.716 -17.184 1.00 88.56 403 PRO A CA 1
ATOM 3116 C C . PRO A 1 403 ? 33.644 -5.574 -18.141 1.00 88.56 403 PRO A C 1
ATOM 3118 O O . PRO A 1 403 ? 33.496 -5.068 -19.254 1.00 88.56 403 PRO A O 1
ATOM 3121 N N . GLN A 1 404 ? 34.826 -6.023 -17.708 1.00 90.81 404 GLN A N 1
ATOM 3122 C CA . GLN A 1 404 ? 36.054 -6.019 -18.518 1.00 90.81 404 GLN A CA 1
ATOM 3123 C C . GLN A 1 404 ? 36.419 -7.421 -19.021 1.00 90.81 404 GLN A C 1
ATOM 3125 O O . GLN A 1 404 ? 37.142 -7.564 -20.006 1.00 90.81 404 GLN A O 1
ATOM 3130 N N . THR A 1 405 ? 35.918 -8.457 -18.351 1.00 91.38 405 THR A N 1
ATOM 3131 C CA . THR A 1 405 ? 36.158 -9.868 -18.650 1.00 91.38 405 THR A CA 1
ATOM 3132 C C . THR A 1 405 ? 34.848 -10.654 -18.709 1.00 91.38 405 THR A C 1
ATOM 3134 O O . THR A 1 405 ? 33.824 -10.226 -18.180 1.00 91.38 405 THR A O 1
ATOM 3137 N N . ASP A 1 406 ? 34.871 -11.830 -19.337 1.00 87.69 406 ASP A N 1
ATOM 3138 C CA . ASP A 1 406 ? 33.708 -12.730 -19.408 1.00 87.69 406 ASP A CA 1
ATOM 3139 C C . ASP A 1 406 ? 33.240 -13.162 -18.001 1.00 87.69 406 ASP A C 1
ATOM 3141 O O . ASP A 1 406 ? 32.044 -13.289 -17.741 1.00 87.69 406 ASP A O 1
ATOM 3145 N N . ALA A 1 407 ? 34.178 -13.292 -17.056 1.00 86.69 407 ALA A N 1
ATOM 3146 C CA . ALA A 1 407 ? 33.874 -13.542 -15.649 1.00 86.69 407 ALA A CA 1
ATOM 3147 C C . ALA A 1 407 ? 33.132 -12.363 -14.992 1.00 86.69 407 ALA A C 1
ATOM 3149 O O . ALA A 1 407 ? 32.204 -12.588 -14.215 1.00 86.69 407 ALA A O 1
ATOM 3150 N N . ASP A 1 408 ? 33.480 -11.119 -15.340 1.00 88.38 408 ASP A N 1
ATOM 3151 C CA . ASP A 1 408 ? 32.752 -9.939 -14.858 1.00 88.38 408 ASP A CA 1
ATOM 3152 C C . ASP A 1 408 ? 31.323 -9.908 -15.408 1.00 88.38 408 ASP A C 1
ATOM 3154 O O . ASP A 1 408 ? 30.402 -9.543 -14.685 1.00 88.38 408 ASP A O 1
ATOM 3158 N N . VAL A 1 409 ? 31.117 -10.324 -16.667 1.00 88.25 409 VAL A N 1
ATOM 3159 C CA . VAL A 1 409 ? 29.767 -10.450 -17.246 1.00 88.25 409 VAL A CA 1
ATOM 3160 C C . VAL A 1 409 ? 28.965 -11.514 -16.511 1.00 88.25 409 VAL A C 1
ATOM 3162 O O . VAL A 1 409 ? 27.799 -11.285 -16.200 1.00 88.25 409 VAL A O 1
ATOM 3165 N N . PHE A 1 410 ? 29.579 -12.661 -16.205 1.00 88.56 410 PHE A N 1
ATOM 3166 C CA . PHE A 1 410 ? 28.923 -13.708 -15.427 1.00 88.56 410 PHE A CA 1
ATOM 3167 C C . PHE A 1 410 ? 28.476 -13.185 -14.062 1.00 88.56 410 PHE A C 1
ATOM 3169 O O . PHE A 1 410 ? 27.309 -13.331 -13.705 1.00 88.56 410 PHE A O 1
ATOM 3176 N N . LYS A 1 411 ? 29.387 -12.537 -13.327 1.00 88.38 411 LYS A N 1
ATOM 3177 C CA . LYS A 1 411 ? 29.099 -11.959 -12.012 1.00 88.38 411 LYS A CA 1
ATOM 3178 C C . LYS A 1 411 ? 27.998 -10.900 -12.097 1.00 88.38 411 LYS A C 1
ATOM 3180 O O . LYS A 1 411 ? 27.046 -10.963 -11.334 1.00 88.38 411 LYS A O 1
ATOM 3185 N N . LEU A 1 412 ? 28.089 -9.978 -13.054 1.00 89.75 412 LEU A N 1
ATOM 3186 C CA . LEU A 1 412 ? 27.076 -8.946 -13.281 1.00 89.75 412 LEU A CA 1
ATOM 3187 C C . LEU A 1 412 ? 25.692 -9.553 -13.522 1.00 89.75 412 LEU A C 1
ATOM 3189 O O . LEU A 1 412 ? 24.713 -9.088 -12.949 1.00 89.75 412 LEU A O 1
ATOM 3193 N N . LEU A 1 413 ? 25.601 -10.586 -14.362 1.00 86.50 413 LEU A N 1
ATOM 3194 C CA . LEU A 1 413 ? 24.330 -11.249 -14.643 1.00 86.50 413 LEU A CA 1
ATOM 3195 C C . LEU A 1 413 ? 23.821 -12.053 -13.442 1.00 86.50 413 LEU A C 1
ATOM 3197 O O . LEU A 1 413 ? 22.616 -12.063 -13.213 1.00 86.50 413 LEU A O 1
ATOM 3201 N N . ASN A 1 414 ? 24.707 -12.705 -12.684 1.00 89.56 414 ASN A N 1
ATOM 3202 C CA . ASN A 1 414 ? 24.350 -13.406 -11.451 1.00 89.56 414 ASN A CA 1
ATOM 3203 C C . ASN A 1 414 ? 23.738 -12.435 -10.441 1.00 89.56 414 ASN A C 1
ATOM 3205 O O . ASN A 1 414 ? 22.627 -12.667 -9.976 1.00 89.56 414 ASN A O 1
ATOM 3209 N N . ASP A 1 415 ? 24.441 -11.336 -10.170 1.00 88.69 415 ASP A N 1
ATOM 3210 C CA . ASP A 1 415 ? 24.030 -10.327 -9.199 1.00 88.69 415 ASP A CA 1
ATOM 3211 C C . ASP A 1 415 ? 22.722 -9.661 -9.661 1.00 88.69 415 ASP A C 1
ATOM 3213 O O . ASP A 1 415 ? 21.755 -9.621 -8.913 1.00 88.69 415 ASP A O 1
ATOM 3217 N N . PHE A 1 416 ? 22.623 -9.239 -10.929 1.00 86.88 416 PHE A N 1
ATOM 3218 C CA . PHE A 1 416 ? 21.406 -8.607 -11.452 1.00 86.88 416 PHE A CA 1
ATOM 3219 C C . PHE A 1 416 ? 20.186 -9.534 -11.414 1.00 86.88 416 PHE A C 1
ATOM 3221 O O . PHE A 1 416 ? 19.107 -9.121 -10.989 1.00 86.88 416 PHE A O 1
ATOM 3228 N N . ILE A 1 417 ? 20.330 -10.779 -11.881 1.00 84.94 417 ILE A N 1
ATOM 3229 C CA . ILE A 1 417 ? 19.227 -11.745 -11.880 1.00 84.94 417 ILE A CA 1
ATOM 3230 C C . ILE A 1 417 ? 18.849 -12.091 -10.439 1.00 84.94 417 ILE A C 1
ATOM 3232 O O . ILE A 1 417 ? 17.664 -12.084 -10.113 1.00 84.94 417 ILE A O 1
ATOM 3236 N N . GLY A 1 418 ? 19.832 -12.361 -9.579 1.00 88.25 418 GLY A N 1
ATOM 3237 C CA . GLY A 1 418 ? 19.596 -12.673 -8.175 1.00 88.25 418 GLY A CA 1
ATOM 3238 C C . GLY A 1 418 ? 18.866 -11.545 -7.453 1.00 88.25 418 GLY A C 1
ATOM 3239 O O . GLY A 1 418 ? 17.821 -11.784 -6.848 1.00 88.25 418 GLY A O 1
ATOM 3240 N N . ASP A 1 419 ? 19.348 -10.313 -7.607 1.00 85.75 419 ASP A N 1
ATOM 3241 C CA . ASP A 1 419 ? 18.766 -9.125 -6.992 1.00 85.75 419 ASP A CA 1
ATOM 3242 C C . ASP A 1 419 ? 17.350 -8.861 -7.496 1.00 85.75 419 ASP A C 1
ATOM 3244 O O . ASP A 1 419 ? 16.409 -8.794 -6.709 1.00 85.75 419 ASP A O 1
ATOM 3248 N N . MET A 1 420 ? 17.183 -8.700 -8.809 1.00 83.00 420 MET A N 1
ATOM 3249 C CA . MET A 1 420 ? 15.945 -8.161 -9.371 1.00 83.00 420 MET A CA 1
ATOM 3250 C C . MET A 1 420 ? 14.821 -9.186 -9.442 1.00 83.00 420 MET A C 1
ATOM 3252 O O . MET A 1 420 ? 13.653 -8.809 -9.355 1.00 83.00 420 MET A O 1
ATOM 3256 N N . ILE A 1 421 ? 15.157 -10.464 -9.621 1.00 83.88 421 ILE A N 1
ATOM 3257 C CA . ILE A 1 421 ? 14.160 -11.528 -9.706 1.00 83.88 421 ILE A CA 1
ATOM 3258 C C . ILE A 1 421 ? 13.852 -12.030 -8.295 1.00 83.88 421 ILE A C 1
ATOM 3260 O O . ILE A 1 421 ? 12.692 -12.041 -7.904 1.00 83.88 421 ILE A O 1
ATOM 3264 N N . PHE A 1 422 ? 14.851 -12.374 -7.482 1.00 88.06 422 PHE A N 1
ATOM 3265 C CA . PHE A 1 422 ? 14.616 -13.101 -6.231 1.00 88.06 422 PHE A CA 1
ATOM 3266 C C . PHE A 1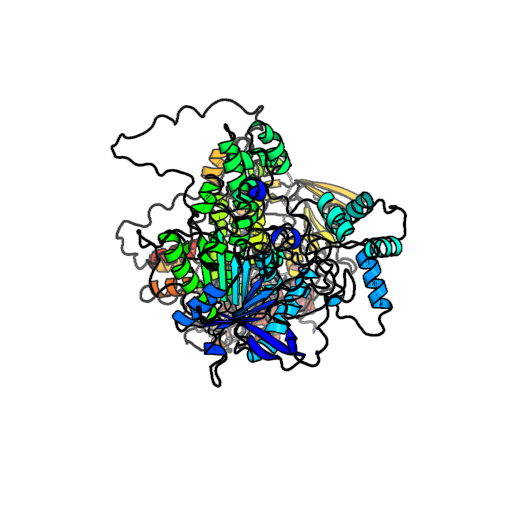 422 ? 14.706 -12.219 -4.988 1.00 88.06 422 PHE A C 1
ATOM 3268 O O . PHE A 1 422 ? 13.712 -12.063 -4.275 1.00 88.06 422 PHE A O 1
ATOM 3275 N N . LEU A 1 423 ? 15.875 -11.634 -4.725 1.00 87.88 423 LEU A N 1
ATOM 3276 C CA . LEU A 1 423 ? 16.177 -11.012 -3.436 1.00 87.88 423 LEU A CA 1
ATOM 3277 C C . LEU A 1 423 ? 15.325 -9.765 -3.187 1.00 87.88 423 LEU A C 1
ATOM 3279 O O . LEU A 1 423 ? 14.704 -9.654 -2.134 1.00 87.88 423 LEU A O 1
ATOM 3283 N N . TYR A 1 424 ? 15.225 -8.856 -4.159 1.00 86.12 424 TYR A N 1
ATOM 3284 C CA . TYR A 1 424 ? 14.472 -7.613 -3.998 1.00 86.12 424 TYR A CA 1
ATOM 3285 C C . TYR A 1 424 ? 12.979 -7.855 -3.719 1.00 86.12 424 TYR A C 1
ATOM 3287 O O . TYR A 1 424 ? 12.479 -7.317 -2.725 1.00 86.12 424 TYR A O 1
ATOM 3295 N N . PRO A 1 425 ? 12.250 -8.687 -4.495 1.00 87.44 425 PRO A N 1
ATOM 3296 C CA . PRO A 1 425 ? 10.873 -9.028 -4.150 1.00 87.44 425 PRO A CA 1
ATOM 3297 C C . PRO A 1 425 ? 10.756 -9.707 -2.783 1.00 87.44 425 PRO A C 1
ATOM 3299 O O . PRO A 1 425 ? 9.858 -9.362 -2.016 1.00 87.44 425 PRO A O 1
ATOM 3302 N N . ILE A 1 426 ? 11.665 -10.627 -2.435 1.00 90.12 426 ILE A N 1
ATOM 3303 C CA . ILE A 1 426 ? 11.655 -11.290 -1.122 1.00 90.12 426 ILE A CA 1
ATOM 3304 C C . ILE A 1 426 ? 11.769 -10.259 0.005 1.00 90.12 426 ILE A C 1
ATOM 3306 O O . ILE A 1 426 ? 10.963 -10.318 0.932 1.00 90.12 426 ILE A O 1
ATOM 3310 N N . GLU A 1 427 ? 12.671 -9.275 -0.089 1.00 85.62 427 GLU A N 1
ATOM 3311 C CA . GLU A 1 427 ? 12.792 -8.218 0.927 1.00 85.62 427 GLU A CA 1
ATOM 3312 C C . GLU A 1 427 ? 11.503 -7.410 1.094 1.00 85.62 427 GLU A C 1
ATOM 3314 O O . GLU A 1 427 ? 11.048 -7.188 2.217 1.00 85.62 427 GLU A O 1
ATOM 3319 N N . GLN A 1 428 ? 10.864 -7.011 -0.010 1.00 84.81 428 GLN A N 1
ATOM 3320 C CA . GLN A 1 428 ? 9.602 -6.263 0.052 1.00 84.81 428 GLN A CA 1
ATOM 3321 C C . GLN A 1 428 ? 8.497 -7.044 0.776 1.00 84.81 428 GLN A C 1
ATOM 3323 O O . GLN A 1 428 ? 7.652 -6.472 1.483 1.00 84.81 428 GLN A O 1
ATOM 3328 N N . ILE A 1 429 ? 8.487 -8.361 0.588 1.00 91.69 429 ILE A N 1
ATOM 3329 C CA . ILE A 1 429 ? 7.522 -9.249 1.222 1.00 91.69 429 ILE A CA 1
ATOM 3330 C C . ILE A 1 429 ? 7.885 -9.500 2.678 1.00 91.69 429 ILE A C 1
ATOM 3332 O O . ILE A 1 429 ? 6.995 -9.399 3.518 1.00 91.69 429 ILE A O 1
ATOM 3336 N N . VAL A 1 430 ? 9.159 -9.708 3.015 1.00 88.44 430 VAL A N 1
ATOM 3337 C CA . VAL A 1 430 ? 9.625 -9.802 4.408 1.00 88.44 430 VAL A CA 1
ATOM 3338 C C . VAL A 1 430 ? 9.192 -8.571 5.203 1.00 88.44 430 VAL A C 1
ATOM 3340 O O . VAL A 1 430 ? 8.569 -8.725 6.252 1.00 88.44 430 VAL A O 1
ATOM 3343 N N . ASP A 1 431 ? 9.401 -7.363 4.675 1.00 85.38 431 ASP A N 1
ATOM 3344 C CA . ASP A 1 431 ? 8.942 -6.118 5.305 1.00 85.38 431 ASP A CA 1
ATOM 3345 C C . ASP A 1 431 ? 7.433 -6.123 5.581 1.00 85.38 431 ASP A C 1
ATOM 3347 O O . ASP A 1 431 ? 6.956 -5.607 6.596 1.00 85.38 431 ASP A O 1
ATOM 3351 N N . THR A 1 432 ? 6.655 -6.710 4.675 1.00 88.75 432 THR A N 1
ATOM 3352 C CA . THR A 1 432 ? 5.204 -6.826 4.832 1.00 88.75 432 THR A CA 1
ATOM 3353 C C . THR A 1 432 ? 4.825 -7.880 5.867 1.00 88.75 432 THR A C 1
ATOM 3355 O O . THR A 1 432 ? 3.937 -7.632 6.681 1.00 88.75 432 THR A O 1
ATOM 3358 N N . LEU A 1 433 ? 5.519 -9.017 5.896 1.00 90.06 433 LEU A N 1
ATOM 3359 C CA . LEU A 1 433 ? 5.308 -10.074 6.882 1.00 90.06 433 LEU A CA 1
ATOM 3360 C C . LEU A 1 433 ? 5.686 -9.625 8.300 1.00 90.06 433 LEU A C 1
ATOM 3362 O O . LEU A 1 433 ? 5.013 -10.011 9.254 1.00 90.06 433 LEU A O 1
ATOM 3366 N N . ILE A 1 434 ? 6.701 -8.766 8.452 1.00 87.44 434 ILE A N 1
ATOM 3367 C CA . ILE A 1 434 ? 7.038 -8.130 9.735 1.00 87.44 434 ILE A CA 1
ATOM 3368 C C . ILE A 1 434 ? 5.868 -7.266 10.216 1.00 87.44 434 ILE A C 1
ATOM 3370 O O . ILE A 1 434 ? 5.448 -7.390 11.367 1.00 87.44 434 ILE A O 1
ATOM 3374 N N . ARG A 1 435 ? 5.301 -6.422 9.339 1.00 87.88 435 ARG A N 1
ATOM 3375 C CA . ARG A 1 435 ? 4.110 -5.621 9.676 1.00 87.88 435 ARG A CA 1
ATOM 3376 C C . ARG A 1 435 ? 2.928 -6.516 10.054 1.00 87.88 435 ARG A C 1
ATOM 3378 O O . ARG A 1 435 ? 2.310 -6.300 11.090 1.00 87.88 435 ARG A O 1
ATOM 3385 N N . LEU A 1 436 ? 2.681 -7.577 9.285 1.00 88.00 436 LEU A N 1
ATOM 3386 C CA . LEU A 1 436 ? 1.628 -8.555 9.568 1.00 88.00 436 LEU A CA 1
ATOM 3387 C C . LEU A 1 436 ? 1.797 -9.226 10.938 1.00 88.00 436 LEU A C 1
ATOM 3389 O O . LEU A 1 436 ? 0.833 -9.355 11.693 1.00 88.00 436 LEU A O 1
ATOM 3393 N N . GLN A 1 437 ? 3.022 -9.626 11.287 1.00 87.31 437 GLN A N 1
ATOM 3394 C CA . GLN A 1 437 ? 3.335 -10.179 12.603 1.00 87.31 437 GLN A CA 1
ATOM 3395 C C . GLN A 1 437 ? 3.070 -9.180 13.733 1.00 87.31 437 GLN A C 1
ATOM 3397 O O . GLN A 1 437 ? 2.575 -9.579 14.789 1.00 87.31 437 GLN A O 1
ATOM 3402 N N . GLN A 1 438 ? 3.409 -7.906 13.533 1.00 85.12 438 GLN A N 1
ATOM 3403 C CA . GLN A 1 438 ? 3.174 -6.850 14.518 1.00 85.12 438 GLN A CA 1
ATOM 3404 C C . GLN A 1 438 ? 1.677 -6.575 14.716 1.00 85.12 438 GLN A C 1
ATOM 3406 O O . GLN A 1 438 ? 1.249 -6.346 15.847 1.00 85.12 438 GLN A O 1
ATOM 3411 N N . GLU A 1 439 ? 0.883 -6.640 13.645 1.00 85.81 439 GLU A N 1
ATOM 3412 C CA . GLU A 1 439 ? -0.565 -6.413 13.678 1.00 85.81 439 GLU A CA 1
ATOM 3413 C C . GLU A 1 439 ? -1.338 -7.543 14.379 1.00 85.81 439 GLU A C 1
ATOM 3415 O O . GLU A 1 439 ? -2.224 -7.265 15.186 1.00 85.81 439 GLU A O 1
ATOM 3420 N N . ARG A 1 440 ? -0.993 -8.818 14.142 1.00 83.06 440 ARG A N 1
ATOM 3421 C CA . ARG A 1 440 ? -1.730 -9.987 14.678 1.00 83.06 440 ARG A CA 1
ATOM 3422 C C . ARG A 1 440 ? -1.421 -10.335 16.149 1.00 83.06 440 ARG A C 1
ATOM 3424 O O . ARG A 1 440 ? -1.401 -11.501 16.515 1.00 83.06 440 ARG A O 1
ATOM 3431 N N . GLY A 1 441 ? -1.122 -9.365 17.015 1.00 68.56 441 GLY A N 1
ATOM 3432 C CA . GLY A 1 441 ? -0.631 -9.609 18.386 1.00 68.56 441 GLY A CA 1
ATOM 3433 C C . GLY A 1 441 ? -1.455 -10.596 19.253 1.00 68.56 441 GLY A C 1
ATOM 3434 O O . GLY A 1 441 ? -2.646 -10.806 19.053 1.00 68.56 441 GLY A O 1
ATOM 3435 N N . GLY A 1 442 ? -0.830 -11.185 20.284 1.00 61.38 442 GLY A N 1
ATOM 3436 C CA . GLY A 1 442 ? -1.500 -12.114 21.215 1.00 61.38 442 GLY A CA 1
ATOM 3437 C C . GLY A 1 442 ? -1.535 -13.577 20.721 1.00 61.38 442 GLY A C 1
ATOM 3438 O O . GLY A 1 442 ? -0.553 -14.023 20.134 1.00 61.38 442 GLY A O 1
ATOM 3439 N N . PRO A 1 443 ? -2.596 -14.367 20.987 1.00 49.47 443 PRO A N 1
ATOM 3440 C CA . PRO A 1 443 ? -2.693 -15.769 20.549 1.00 49.47 443 PRO A CA 1
ATOM 3441 C C . PRO A 1 443 ? -2.847 -15.946 19.026 1.00 49.47 443 PRO A C 1
ATOM 3443 O O . PRO A 1 443 ? -2.685 -17.059 18.536 1.00 49.47 443 PRO A O 1
ATOM 3446 N N . GLU A 1 444 ? -3.124 -14.867 18.287 1.00 63.56 444 GLU A N 1
ATOM 3447 C CA . GLU A 1 444 ? -3.183 -14.833 16.815 1.00 63.56 444 GLU A CA 1
ATOM 3448 C C . GLU A 1 444 ? -1.828 -14.467 16.170 1.00 63.56 444 GLU A C 1
ATOM 3450 O O . GLU A 1 444 ? -1.735 -14.320 14.952 1.00 63.56 444 GLU A O 1
ATOM 3455 N N . LYS A 1 445 ? -0.759 -14.345 16.977 1.00 79.31 445 LYS A N 1
ATOM 3456 C CA . LYS A 1 445 ? 0.564 -13.886 16.536 1.00 79.31 445 LYS A CA 1
ATOM 3457 C C . LYS A 1 445 ? 1.135 -14.784 15.443 1.00 79.31 445 LYS A C 1
ATOM 3459 O O . LYS A 1 445 ? 1.411 -15.960 15.676 1.00 79.31 445 LYS A O 1
ATOM 3464 N N . LEU A 1 446 ? 1.424 -14.180 14.289 1.00 89.19 446 LEU A N 1
ATOM 3465 C CA . LEU A 1 446 ? 2.206 -14.811 13.230 1.00 89.19 446 LEU A CA 1
ATOM 3466 C C . LEU A 1 446 ? 3.638 -15.067 13.721 1.00 89.19 446 LEU A C 1
ATOM 3468 O O . LEU A 1 446 ? 4.334 -14.140 14.137 1.00 89.19 446 LEU A O 1
ATOM 3472 N N . SER A 1 447 ? 4.118 -16.302 13.638 1.00 89.38 447 SER A N 1
ATOM 3473 C CA . SER A 1 447 ? 5.541 -16.601 13.817 1.00 89.38 447 SER A CA 1
ATOM 3474 C C . SER A 1 447 ? 6.277 -16.433 12.487 1.00 89.38 447 SER A C 1
ATOM 3476 O O . SER A 1 447 ? 5.913 -17.061 11.499 1.00 89.38 447 SER A O 1
ATOM 3478 N N . LEU A 1 448 ? 7.299 -15.581 12.446 1.00 89.50 448 LEU A N 1
ATOM 3479 C CA . LEU A 1 448 ? 8.089 -15.312 11.244 1.00 89.50 448 LEU A CA 1
ATOM 3480 C C . LEU A 1 448 ? 9.531 -15.752 11.485 1.00 89.50 448 LEU A C 1
ATOM 3482 O O . LEU A 1 448 ? 10.143 -15.351 12.471 1.00 89.50 448 LEU A O 1
ATOM 3486 N N . SER A 1 449 ? 10.067 -16.573 10.590 1.00 87.19 449 SER A N 1
ATOM 3487 C CA . SER A 1 449 ? 11.452 -17.045 10.607 1.00 87.19 449 SER A CA 1
ATOM 3488 C C . SER A 1 449 ? 12.120 -16.759 9.274 1.00 87.19 449 SER A C 1
ATOM 3490 O O . SER A 1 449 ? 11.479 -16.802 8.225 1.00 87.19 449 SER A O 1
ATOM 3492 N N . ARG A 1 450 ? 13.415 -16.458 9.313 1.00 86.06 450 ARG A N 1
ATOM 3493 C CA . ARG A 1 450 ? 14.161 -16.041 8.134 1.00 86.06 450 ARG A CA 1
ATOM 3494 C C . ARG A 1 450 ? 15.505 -16.749 8.054 1.00 86.06 450 ARG A C 1
ATOM 3496 O O . ARG A 1 450 ? 16.182 -16.852 9.077 1.00 86.06 450 ARG A O 1
ATOM 3503 N N . TYR A 1 451 ? 15.881 -17.186 6.854 1.00 85.31 451 TYR A N 1
ATOM 3504 C CA . TYR A 1 451 ? 17.177 -17.809 6.591 1.00 85.31 451 TYR A CA 1
ATOM 3505 C C . TYR A 1 451 ? 17.852 -17.248 5.332 1.00 85.31 451 TYR A C 1
ATOM 3507 O O . TYR A 1 451 ? 17.185 -16.748 4.425 1.00 85.31 451 TYR A O 1
ATOM 3515 N N . HIS A 1 452 ? 19.176 -17.366 5.265 1.00 85.06 452 HIS A N 1
ATOM 3516 C CA . HIS A 1 452 ? 19.962 -17.138 4.052 1.00 85.06 452 HIS A CA 1
ATOM 3517 C C . HIS A 1 452 ? 20.926 -18.304 3.831 1.00 85.06 452 HIS A C 1
ATOM 3519 O O . HIS A 1 452 ? 21.682 -18.634 4.743 1.00 85.06 452 HIS A O 1
ATOM 3525 N N . TYR A 1 453 ? 20.885 -18.940 2.659 1.00 84.56 453 TYR A N 1
ATOM 3526 C CA . TYR A 1 453 ? 21.686 -20.127 2.344 1.00 84.56 453 TYR A CA 1
ATOM 3527 C C . TYR A 1 453 ? 22.962 -19.764 1.580 1.00 84.56 453 TYR A C 1
ATOM 3529 O O . TYR A 1 453 ? 22.903 -19.228 0.475 1.00 84.56 453 TYR A O 1
ATOM 3537 N N . ASN A 1 454 ? 24.119 -20.101 2.151 1.00 84.94 454 ASN A N 1
ATOM 3538 C CA . ASN A 1 454 ? 25.433 -19.684 1.656 1.00 84.94 454 ASN A CA 1
ATOM 3539 C C . ASN A 1 454 ? 26.372 -20.871 1.359 1.00 84.94 454 ASN A C 1
ATOM 3541 O O . ASN A 1 454 ? 27.594 -20.732 1.340 1.00 84.94 454 ASN A O 1
ATOM 3545 N N . VAL A 1 455 ? 25.823 -22.075 1.183 1.00 81.44 455 VAL A N 1
ATOM 3546 C CA . VAL A 1 455 ? 26.642 -23.287 1.044 1.00 81.44 455 VAL A CA 1
ATOM 3547 C C . VAL A 1 455 ? 26.883 -23.604 -0.416 1.00 81.44 455 VAL A C 1
ATOM 3549 O O . VAL A 1 455 ? 25.966 -23.879 -1.190 1.00 81.44 455 VAL A O 1
ATOM 3552 N N . GLU A 1 456 ? 28.160 -23.647 -0.758 1.00 84.75 456 GLU A N 1
ATOM 3553 C CA . GLU A 1 456 ? 28.644 -24.129 -2.038 1.00 84.75 456 GLU A CA 1
ATOM 3554 C C . GLU A 1 456 ? 28.798 -25.645 -1.971 1.00 84.75 456 GLU A C 1
ATOM 3556 O O . GLU A 1 456 ? 29.798 -26.163 -1.477 1.00 84.75 456 GLU A O 1
ATOM 3561 N N . MET A 1 457 ? 27.800 -26.381 -2.457 1.00 77.38 457 MET A N 1
ATOM 3562 C CA . MET A 1 457 ? 27.903 -27.838 -2.485 1.00 77.38 457 MET A CA 1
ATOM 3563 C C . MET A 1 457 ? 29.072 -28.269 -3.367 1.00 77.38 457 MET A C 1
ATOM 3565 O O . MET A 1 457 ? 29.127 -27.916 -4.549 1.00 77.38 457 MET A O 1
ATOM 3569 N N . SER A 1 458 ? 29.946 -29.112 -2.825 1.00 78.44 458 SER A N 1
ATOM 3570 C CA . SER A 1 458 ? 31.164 -29.603 -3.478 1.00 78.44 458 SER A CA 1
ATOM 3571 C C . SER A 1 458 ? 30.860 -30.159 -4.867 1.00 78.44 458 SER A C 1
ATOM 3573 O O . SER A 1 458 ? 31.547 -29.866 -5.843 1.00 78.44 458 SER A O 1
ATOM 3575 N N . LYS A 1 459 ? 29.755 -30.908 -4.979 1.00 73.38 459 LYS A N 1
ATOM 3576 C CA . LYS A 1 459 ? 29.333 -31.520 -6.237 1.00 73.38 459 LYS A CA 1
ATOM 3577 C C . LYS A 1 459 ? 28.863 -30.513 -7.285 1.00 73.38 459 LYS A C 1
ATOM 3579 O O . LYS A 1 459 ? 29.118 -30.723 -8.466 1.00 73.38 459 LYS A O 1
ATOM 3584 N N . LEU A 1 460 ? 28.213 -29.428 -6.865 1.00 74.00 460 LEU A N 1
ATOM 3585 C CA . LEU A 1 460 ? 27.839 -28.329 -7.756 1.00 74.00 460 LEU A CA 1
ATOM 3586 C C . LEU A 1 460 ? 29.081 -27.553 -8.211 1.00 74.00 460 LEU A C 1
ATOM 3588 O O . LEU A 1 460 ? 29.179 -27.202 -9.383 1.00 74.00 460 LEU A O 1
ATOM 3592 N N . GLN A 1 461 ? 30.081 -27.392 -7.342 1.00 79.12 461 GLN A N 1
ATOM 3593 C CA . GLN A 1 461 ? 31.335 -26.733 -7.721 1.00 79.12 461 GLN A CA 1
ATOM 3594 C C . GLN A 1 461 ? 32.182 -27.567 -8.699 1.00 79.12 461 GLN A C 1
ATOM 3596 O O . GLN A 1 461 ? 32.897 -26.998 -9.522 1.00 79.12 461 GLN A O 1
ATOM 3601 N N . GLU A 1 462 ? 32.077 -28.904 -8.679 1.00 75.62 462 GLU A N 1
ATOM 3602 C CA . GLU A 1 462 ? 32.676 -29.765 -9.717 1.00 75.62 462 GLU A CA 1
ATOM 3603 C C . GLU A 1 462 ? 32.056 -29.537 -11.107 1.00 75.62 462 GLU A C 1
ATOM 3605 O O . GLU A 1 462 ? 32.741 -29.705 -12.116 1.00 75.62 462 GLU A O 1
ATOM 3610 N N . ILE A 1 463 ? 30.766 -29.186 -11.163 1.00 71.94 463 ILE A N 1
ATOM 3611 C CA . ILE A 1 463 ? 30.033 -28.903 -12.406 1.00 71.94 463 ILE A CA 1
ATOM 3612 C C . ILE A 1 463 ? 30.470 -27.547 -12.963 1.00 71.94 463 ILE A C 1
ATOM 3614 O O . ILE A 1 463 ? 30.827 -27.433 -14.135 1.00 71.94 463 ILE A O 1
ATOM 3618 N N . SER A 1 464 ? 30.445 -26.517 -12.120 1.00 75.88 464 SER A N 1
ATOM 3619 C CA . SER A 1 464 ? 31.062 -25.229 -12.410 1.00 75.88 464 SER A CA 1
ATOM 3620 C C . SER A 1 464 ? 31.368 -24.498 -11.103 1.00 75.88 464 SER A C 1
ATOM 3622 O O . SER A 1 464 ? 30.442 -24.276 -10.321 1.00 75.88 464 SER A O 1
ATOM 3624 N N . PRO A 1 465 ? 32.608 -24.024 -10.891 1.00 79.81 465 PRO A N 1
ATOM 3625 C CA . PRO A 1 465 ? 32.965 -23.261 -9.694 1.00 79.81 465 PRO A CA 1
ATOM 3626 C C . PRO A 1 465 ? 32.304 -21.873 -9.648 1.00 79.81 465 PRO A C 1
ATOM 3628 O O . PRO A 1 465 ? 32.424 -21.164 -8.658 1.00 79.81 465 PRO A O 1
ATOM 3631 N N . THR A 1 466 ? 31.636 -21.444 -10.725 1.00 81.69 466 THR A N 1
ATOM 3632 C CA . THR A 1 466 ? 30.901 -20.170 -10.771 1.00 81.69 466 THR A CA 1
ATOM 3633 C C . THR A 1 466 ? 29.462 -20.284 -10.268 1.00 81.69 466 THR A C 1
ATOM 3635 O O . THR A 1 466 ? 28.765 -19.275 -10.214 1.00 81.69 466 THR A O 1
ATOM 3638 N N . LEU A 1 467 ? 28.987 -21.491 -9.937 1.00 79.94 467 LEU A N 1
ATOM 3639 C CA . LEU A 1 467 ? 27.625 -21.696 -9.439 1.00 79.94 467 LEU A CA 1
ATOM 3640 C C . LEU A 1 467 ? 27.440 -21.162 -8.019 1.00 79.94 467 LEU A C 1
ATOM 3642 O O . LEU A 1 467 ? 26.352 -20.684 -7.701 1.00 79.94 467 LEU A O 1
ATOM 3646 N N . GLY A 1 468 ? 28.471 -21.243 -7.174 1.00 86.50 468 GLY A N 1
ATOM 3647 C CA . GLY A 1 468 ? 28.357 -20.823 -5.782 1.00 86.50 468 GLY A CA 1
ATOM 3648 C C . GLY A 1 468 ? 27.189 -21.522 -5.067 1.00 86.50 468 GLY A C 1
ATOM 3649 O O . GLY A 1 468 ? 26.937 -22.711 -5.297 1.00 86.50 468 GLY A O 1
ATOM 3650 N N . ALA A 1 469 ? 26.460 -20.790 -4.224 1.00 85.56 469 ALA A N 1
ATOM 3651 C CA . ALA A 1 469 ? 25.210 -21.236 -3.608 1.00 85.56 469 ALA A CA 1
ATOM 3652 C C . ALA A 1 469 ? 24.023 -20.881 -4.522 1.00 85.56 469 ALA A C 1
ATOM 3654 O O . ALA A 1 469 ? 23.268 -19.942 -4.263 1.00 85.56 469 ALA A O 1
ATOM 3655 N N . MET A 1 470 ? 23.908 -21.613 -5.632 1.00 86.75 470 MET A N 1
ATOM 3656 C CA . MET A 1 470 ? 22.929 -21.352 -6.693 1.00 86.75 470 MET A CA 1
ATOM 3657 C C . MET A 1 470 ? 21.467 -21.501 -6.241 1.00 86.75 470 MET A C 1
ATOM 3659 O O . MET A 1 470 ? 21.197 -22.195 -5.262 1.00 86.75 470 MET A O 1
ATOM 3663 N N . HIS A 1 471 ? 20.532 -20.934 -7.010 1.00 88.31 471 HIS A N 1
ATOM 3664 C CA . HIS A 1 471 ? 19.084 -21.167 -6.871 1.00 88.31 471 HIS A CA 1
ATOM 3665 C C . HIS A 1 471 ? 18.738 -22.659 -6.753 1.00 88.31 471 HIS A C 1
ATOM 3667 O O . HIS A 1 471 ? 19.266 -23.481 -7.510 1.00 88.31 471 HIS A O 1
ATOM 3673 N N . ALA A 1 472 ? 17.849 -23.002 -5.816 1.00 84.94 472 ALA A N 1
ATOM 3674 C CA . ALA A 1 472 ? 17.485 -24.372 -5.435 1.00 84.94 472 ALA A CA 1
ATOM 3675 C C . ALA A 1 472 ? 18.644 -25.240 -4.892 1.00 84.94 472 ALA A C 1
ATOM 3677 O O . ALA A 1 472 ? 18.474 -26.447 -4.669 1.00 84.94 472 ALA A O 1
ATOM 3678 N N . GLY A 1 473 ? 19.834 -24.664 -4.689 1.00 81.81 473 GLY A N 1
ATOM 3679 C CA . GLY A 1 473 ? 21.034 -25.363 -4.233 1.00 81.81 473 GLY A CA 1
ATOM 3680 C C . GLY A 1 473 ? 20.925 -25.913 -2.810 1.00 81.81 473 GLY A C 1
ATOM 3681 O O . GLY A 1 473 ? 21.716 -26.772 -2.428 1.00 81.81 473 GLY A O 1
ATOM 3682 N N . GLU A 1 474 ? 19.943 -25.468 -2.028 1.00 83.25 474 GLU A N 1
ATOM 3683 C CA . GLU A 1 474 ? 19.677 -25.960 -0.679 1.00 83.25 474 GLU A CA 1
ATOM 3684 C C . GLU A 1 474 ? 18.843 -27.245 -0.641 1.00 83.25 474 GLU A C 1
ATOM 3686 O O . GLU A 1 474 ? 18.909 -27.993 0.336 1.00 83.25 474 GLU A O 1
ATOM 3691 N N . LEU A 1 475 ? 18.072 -27.547 -1.692 1.00 85.75 475 LEU A N 1
ATOM 3692 C CA . LEU A 1 475 ? 17.138 -28.678 -1.691 1.00 85.75 475 LEU A CA 1
ATOM 3693 C C . LEU A 1 475 ? 17.814 -30.040 -1.464 1.00 85.75 475 LEU A C 1
ATOM 3695 O O . LEU A 1 475 ? 17.286 -30.812 -0.657 1.00 85.75 475 LEU A O 1
ATOM 3699 N N . PRO A 1 476 ? 18.980 -30.357 -2.072 1.00 77.88 476 PRO A N 1
ATOM 3700 C CA . PRO A 1 476 ? 19.645 -31.634 -1.819 1.00 77.88 476 PRO A CA 1
ATOM 3701 C C . PRO A 1 476 ? 20.106 -31.767 -0.367 1.00 77.88 476 PRO A C 1
ATOM 3703 O O . PRO A 1 476 ? 20.096 -32.861 0.192 1.00 77.88 476 PRO A O 1
ATOM 3706 N N . ILE A 1 477 ? 20.489 -30.652 0.256 1.00 80.06 477 ILE A N 1
ATOM 3707 C CA . ILE A 1 477 ? 20.893 -30.617 1.659 1.00 80.06 477 ILE A CA 1
ATOM 3708 C C . ILE A 1 477 ? 19.667 -30.773 2.567 1.00 80.06 477 ILE A C 1
ATOM 3710 O O . ILE A 1 477 ? 19.727 -31.524 3.537 1.00 80.06 477 ILE A O 1
ATOM 3714 N N . ILE A 1 478 ? 18.535 -30.136 2.253 1.00 86.75 478 ILE A N 1
ATOM 3715 C CA . ILE A 1 478 ? 17.333 -30.206 3.096 1.00 86.75 478 ILE A CA 1
ATOM 3716 C C . ILE A 1 478 ? 16.651 -31.572 2.981 1.00 86.75 478 ILE A C 1
ATOM 3718 O O . ILE A 1 478 ? 16.433 -32.224 3.996 1.00 86.75 478 ILE A O 1
ATOM 3722 N N . PHE A 1 479 ? 16.325 -32.056 1.780 1.00 84.25 479 PHE A N 1
ATOM 3723 C CA . PHE A 1 479 ? 15.671 -33.365 1.629 1.00 84.25 479 PHE A CA 1
ATOM 3724 C C . PHE A 1 479 ? 16.596 -34.519 2.033 1.00 84.25 479 PHE A C 1
ATOM 3726 O O . PHE A 1 479 ? 16.123 -35.546 2.526 1.00 84.25 479 PHE A O 1
ATOM 3733 N N . GLY A 1 480 ? 17.911 -34.329 1.867 1.00 74.00 480 GLY A N 1
ATOM 3734 C CA . GLY A 1 480 ? 18.927 -35.339 2.133 1.00 74.00 480 GLY A CA 1
ATOM 3735 C C . GLY A 1 480 ? 18.613 -36.646 1.404 1.00 74.00 480 GLY A C 1
ATOM 3736 O O . GLY A 1 480 ? 18.490 -37.661 2.085 1.00 74.00 480 GLY A O 1
ATOM 3737 N N . PRO A 1 481 ? 18.417 -36.649 0.070 1.00 61.94 481 PRO A N 1
ATOM 3738 C CA . PRO A 1 481 ? 17.988 -37.821 -0.701 1.00 61.94 481 PRO A CA 1
ATOM 3739 C C . PRO A 1 481 ? 18.941 -39.016 -0.496 1.00 61.94 481 PRO A C 1
ATOM 3741 O O . PRO A 1 481 ? 20.039 -38.840 0.041 1.00 61.94 481 PRO A O 1
ATOM 3744 N N . PRO A 1 482 ? 18.545 -40.253 -0.868 1.00 54.84 482 PRO A N 1
ATOM 3745 C CA . PRO A 1 482 ? 19.301 -41.472 -0.576 1.00 54.84 482 PRO A CA 1
ATOM 3746 C C . PRO A 1 482 ? 20.806 -41.290 -0.798 1.00 54.84 482 PRO A C 1
ATOM 3748 O O . PRO A 1 482 ? 21.255 -41.057 -1.918 1.00 54.84 482 PRO A O 1
ATOM 3751 N N . LEU A 1 483 ? 21.574 -41.399 0.297 1.00 42.97 483 LEU A N 1
ATOM 3752 C CA . LEU A 1 483 ? 23.001 -41.046 0.416 1.00 42.97 483 LEU A CA 1
ATOM 3753 C C . LEU A 1 483 ? 23.908 -41.643 -0.680 1.00 42.97 483 LEU A C 1
ATOM 3755 O O . LEU A 1 483 ? 25.022 -41.171 -0.894 1.00 42.97 483 LEU A O 1
ATOM 3759 N N . SER A 1 484 ? 23.437 -42.671 -1.386 1.00 43.03 484 SER A N 1
ATOM 3760 C CA . SER A 1 484 ? 24.118 -43.306 -2.510 1.00 43.03 484 SER A CA 1
ATOM 3761 C C . SER A 1 484 ? 24.109 -42.508 -3.822 1.00 43.03 484 SER A C 1
ATOM 3763 O O . SER A 1 484 ? 24.936 -42.806 -4.679 1.00 43.03 484 SER A O 1
ATOM 3765 N N . GLU A 1 485 ? 23.201 -41.544 -4.018 1.00 49.56 485 GLU A N 1
ATOM 3766 C CA . GLU A 1 485 ? 22.993 -40.908 -5.334 1.00 49.56 485 GLU A CA 1
ATOM 3767 C C . GLU A 1 485 ? 23.738 -39.574 -5.512 1.00 49.56 485 GLU A C 1
ATOM 3769 O O . GLU A 1 485 ? 24.259 -39.314 -6.596 1.00 49.56 485 GLU A O 1
ATOM 3774 N N . LEU A 1 486 ? 23.890 -38.772 -4.452 1.00 53.75 486 LEU A N 1
ATOM 3775 C CA . LEU A 1 486 ? 24.574 -37.467 -4.517 1.00 53.75 486 LEU A CA 1
ATOM 3776 C C . LEU A 1 486 ? 25.984 -37.451 -3.905 1.00 53.75 486 LEU A C 1
ATOM 3778 O O . LEU A 1 486 ? 26.756 -36.551 -4.222 1.00 53.75 486 LEU A O 1
ATOM 3782 N N . ALA A 1 487 ? 26.346 -38.466 -3.105 1.00 60.09 487 ALA A N 1
ATOM 3783 C CA . ALA A 1 487 ? 27.646 -38.577 -2.431 1.00 60.09 487 ALA A CA 1
ATOM 3784 C C . ALA A 1 487 ? 28.049 -37.293 -1.672 1.00 60.09 487 ALA A C 1
ATOM 3786 O O . ALA A 1 487 ? 29.139 -36.764 -1.886 1.00 60.09 487 ALA A O 1
ATOM 3787 N N . LEU A 1 488 ? 27.157 -36.801 -0.799 1.00 70.94 488 LEU A N 1
ATOM 3788 C CA . LEU A 1 488 ? 27.460 -35.694 0.114 1.00 70.94 488 LEU A CA 1
ATOM 3789 C C . LEU A 1 488 ? 28.731 -36.004 0.919 1.00 70.94 488 LEU A C 1
ATOM 3791 O O . LEU A 1 488 ? 28.930 -37.133 1.377 1.00 70.94 488 LEU A O 1
ATOM 3795 N N . THR A 1 489 ? 29.580 -35.000 1.109 1.00 78.19 489 THR A N 1
ATOM 3796 C CA . THR A 1 489 ? 30.719 -35.082 2.032 1.00 78.19 489 THR A CA 1
ATOM 3797 C C . THR A 1 489 ? 30.232 -35.257 3.474 1.00 78.19 489 THR A C 1
ATOM 3799 O O . THR A 1 489 ? 29.082 -34.959 3.796 1.00 78.19 489 THR A O 1
ATOM 3802 N N . GLU A 1 490 ? 31.098 -35.716 4.384 1.00 78.75 490 GLU A N 1
ATOM 3803 C CA . GLU A 1 490 ? 30.715 -35.858 5.799 1.00 78.75 490 GLU A CA 1
ATOM 3804 C C . GLU A 1 490 ? 30.206 -34.545 6.413 1.00 78.75 490 GLU A C 1
ATOM 3806 O O . GLU A 1 490 ? 29.291 -34.568 7.236 1.00 78.75 490 GLU A O 1
ATOM 3811 N N . ASP A 1 491 ? 30.779 -33.409 6.013 1.00 77.94 491 ASP A N 1
ATOM 3812 C CA . ASP A 1 491 ? 30.378 -32.096 6.516 1.00 77.94 491 ASP A CA 1
ATOM 3813 C C . ASP A 1 491 ? 29.035 -31.650 5.929 1.00 77.94 491 ASP A C 1
ATOM 3815 O O . ASP A 1 491 ? 28.165 -31.208 6.678 1.00 77.94 491 ASP A O 1
ATOM 3819 N N . GLU A 1 492 ? 28.799 -31.870 4.633 1.00 78.38 492 GLU A N 1
ATOM 3820 C CA . GLU A 1 492 ? 27.493 -31.629 4.001 1.00 78.38 492 GLU A CA 1
ATOM 3821 C C . GLU A 1 492 ? 26.399 -32.541 4.578 1.00 78.38 492 GLU A C 1
ATOM 3823 O O . GLU A 1 492 ? 25.260 -32.112 4.744 1.00 78.38 492 GLU A O 1
ATOM 3828 N N . MET A 1 493 ? 26.730 -33.784 4.945 1.00 79.06 493 MET A N 1
ATOM 3829 C CA . MET A 1 493 ? 25.803 -34.684 5.637 1.00 79.06 493 MET A CA 1
ATOM 3830 C C . MET A 1 493 ? 25.456 -34.182 7.040 1.00 79.06 493 MET A C 1
ATOM 3832 O O . MET A 1 493 ? 24.287 -34.193 7.424 1.00 79.06 493 MET A O 1
ATOM 3836 N N . ARG A 1 494 ? 26.451 -33.738 7.821 1.00 80.81 494 ARG A N 1
ATOM 3837 C CA . ARG A 1 494 ? 26.208 -33.140 9.146 1.00 80.81 494 ARG A CA 1
ATOM 3838 C C . ARG A 1 494 ? 25.322 -31.906 9.015 1.00 80.81 494 ARG A C 1
ATOM 3840 O O . ARG A 1 494 ? 24.343 -31.783 9.744 1.00 80.81 494 ARG A O 1
ATOM 3847 N N . LEU A 1 495 ? 25.631 -31.047 8.050 1.00 79.88 495 LEU A N 1
ATOM 3848 C CA . LEU A 1 495 ? 24.849 -29.859 7.745 1.00 79.88 495 LEU A CA 1
ATOM 3849 C C . LEU A 1 495 ? 23.407 -30.207 7.336 1.00 79.88 495 LEU A C 1
ATOM 3851 O O . LEU A 1 495 ? 22.470 -29.602 7.850 1.00 79.88 495 LEU A O 1
ATOM 3855 N N . SER A 1 496 ? 23.220 -31.208 6.472 1.00 82.94 496 SER A N 1
ATOM 3856 C CA . SER A 1 496 ? 21.904 -31.708 6.056 1.00 82.94 496 SER A CA 1
ATOM 3857 C C . SER A 1 496 ? 21.046 -32.087 7.261 1.00 82.94 496 SER A C 1
ATOM 3859 O O . SER A 1 496 ? 19.933 -31.583 7.407 1.00 82.94 496 SER A O 1
ATOM 3861 N N . LEU A 1 497 ? 21.586 -32.880 8.190 1.00 85.06 497 LEU A N 1
ATOM 3862 C CA . LEU A 1 497 ? 20.871 -33.252 9.413 1.00 85.06 497 LEU A CA 1
ATOM 3863 C C . LEU A 1 497 ? 20.512 -32.019 10.263 1.00 85.06 497 LEU A C 1
ATOM 3865 O O . LEU A 1 497 ? 19.390 -31.909 10.757 1.00 85.06 497 LEU A O 1
ATOM 3869 N N . GLU A 1 498 ? 21.423 -31.064 10.417 1.00 83.56 498 GLU A N 1
ATOM 3870 C CA . GLU A 1 498 ? 21.157 -29.848 11.193 1.00 83.56 498 GLU A CA 1
ATOM 3871 C C . GLU A 1 498 ? 20.099 -28.934 10.557 1.00 83.56 498 GLU A C 1
ATOM 3873 O O . GLU A 1 498 ? 19.301 -28.313 11.265 1.00 83.56 498 GLU A O 1
ATOM 3878 N N . ILE A 1 499 ? 20.038 -28.858 9.230 1.00 85.94 499 ILE A N 1
ATOM 3879 C CA . ILE A 1 499 ? 19.010 -28.083 8.530 1.00 85.94 499 ILE A CA 1
ATOM 3880 C C . ILE A 1 499 ? 17.659 -28.799 8.598 1.00 85.94 499 ILE A C 1
ATOM 3882 O O . ILE A 1 499 ? 16.644 -28.173 8.907 1.00 85.94 499 ILE A O 1
ATOM 3886 N N . GLN A 1 500 ? 17.642 -30.120 8.406 1.00 90.31 500 GLN A N 1
ATOM 3887 C CA . GLN A 1 500 ? 16.437 -30.935 8.553 1.00 90.31 500 GLN A CA 1
ATOM 3888 C C . GLN A 1 500 ? 15.787 -30.747 9.919 1.00 90.31 500 GLN A C 1
ATOM 3890 O O . GLN A 1 500 ? 14.584 -30.505 9.987 1.00 90.31 500 GLN A O 1
ATOM 3895 N N . LYS A 1 501 ? 16.578 -30.777 11.001 1.00 89.44 501 LYS A N 1
ATOM 3896 C CA . LYS A 1 501 ? 16.094 -30.510 12.365 1.00 89.44 501 LYS A CA 1
ATOM 3897 C C . LYS A 1 501 ? 15.305 -29.206 12.454 1.00 89.44 501 LYS A C 1
ATOM 3899 O O . LYS A 1 501 ? 14.267 -29.176 13.104 1.00 89.44 501 LYS A O 1
ATOM 3904 N N . ARG A 1 502 ? 15.760 -28.146 11.782 1.00 89.62 502 ARG A N 1
ATOM 3905 C CA . ARG A 1 502 ? 15.111 -26.826 11.795 1.00 89.62 502 ARG A CA 1
ATOM 3906 C C . ARG A 1 502 ? 13.800 -26.829 11.002 1.00 89.62 502 ARG A C 1
ATOM 3908 O O . ARG A 1 502 ? 12.785 -26.358 11.506 1.00 89.62 502 ARG A O 1
ATOM 3915 N N . TRP A 1 503 ? 13.770 -27.439 9.819 1.00 93.19 503 TRP A N 1
ATOM 3916 C CA . TRP A 1 503 ? 12.523 -27.612 9.056 1.00 93.19 503 TRP A CA 1
ATOM 3917 C C . TRP A 1 503 ? 11.491 -28.457 9.822 1.00 93.19 503 TRP A C 1
ATOM 3919 O O . TRP A 1 503 ? 10.302 -28.134 9.843 1.00 93.19 503 TRP A O 1
ATOM 3929 N N . ILE A 1 504 ? 11.947 -29.516 10.495 1.00 95.75 504 ILE A N 1
ATOM 3930 C CA . ILE A 1 504 ? 11.113 -30.386 11.333 1.00 95.75 504 ILE A CA 1
ATOM 3931 C C . ILE A 1 504 ? 10.591 -29.611 12.550 1.00 95.75 504 ILE A C 1
ATOM 3933 O O . ILE A 1 504 ? 9.388 -29.630 12.811 1.00 95.75 504 ILE A O 1
ATOM 3937 N N . ALA A 1 505 ? 11.453 -28.869 13.250 1.00 92.81 505 ALA A N 1
ATOM 3938 C CA . ALA A 1 505 ? 11.062 -28.017 14.371 1.00 92.81 505 ALA A CA 1
ATOM 3939 C C . ALA A 1 505 ? 9.996 -26.993 13.955 1.00 92.81 505 ALA A C 1
ATOM 3941 O O . ALA A 1 505 ? 8.983 -26.856 14.644 1.00 92.81 505 ALA A O 1
ATOM 3942 N N . PHE A 1 506 ? 10.162 -26.351 12.793 1.00 94.50 506 PHE A N 1
ATOM 3943 C CA . PHE A 1 506 ? 9.172 -25.423 12.250 1.00 94.50 506 PHE A CA 1
ATOM 3944 C C . PHE A 1 506 ? 7.812 -26.094 12.027 1.00 94.50 506 PHE A C 1
ATOM 3946 O O . PHE A 1 506 ? 6.795 -25.553 12.449 1.00 94.50 506 PHE A O 1
ATOM 3953 N N . ALA A 1 507 ? 7.770 -27.295 11.436 1.00 96.06 507 ALA A N 1
ATOM 3954 C CA . ALA A 1 507 ? 6.518 -28.035 11.245 1.00 96.06 507 ALA A CA 1
ATOM 3955 C C . ALA A 1 507 ? 5.831 -28.409 12.577 1.00 96.06 507 ALA A C 1
ATOM 3957 O O . ALA A 1 507 ? 4.603 -28.425 12.673 1.00 96.06 507 ALA A O 1
ATOM 3958 N N . HIS A 1 508 ? 6.616 -28.647 13.629 1.00 95.12 508 HIS A N 1
ATOM 3959 C CA . HIS A 1 508 ? 6.126 -28.884 14.993 1.00 95.12 508 HIS A CA 1
ATOM 3960 C C . HIS A 1 508 ? 5.788 -27.604 15.772 1.00 95.12 508 HIS A C 1
ATOM 3962 O O . HIS A 1 508 ? 5.428 -27.694 16.944 1.00 95.12 508 HIS A O 1
ATOM 3968 N N . GLN A 1 509 ? 5.870 -26.425 15.145 1.00 90.38 509 GLN A N 1
ATOM 3969 C CA . GLN A 1 509 ? 5.687 -25.119 15.795 1.00 90.38 509 GLN A CA 1
ATOM 3970 C C . GLN A 1 509 ? 6.640 -24.893 16.970 1.00 90.38 509 GLN A C 1
ATOM 3972 O O . GLN A 1 509 ? 6.300 -24.253 17.966 1.00 90.38 509 GLN A O 1
ATOM 3977 N N . GLN A 1 510 ? 7.847 -25.437 16.852 1.00 88.62 510 GLN A N 1
ATOM 3978 C CA . GLN A 1 510 ? 8.927 -25.218 17.795 1.00 88.62 510 GLN A CA 1
ATOM 3979 C C . GLN A 1 510 ? 9.873 -24.127 17.285 1.00 88.62 510 GLN A C 1
ATOM 3981 O O . GLN A 1 510 ? 9.950 -23.891 16.075 1.00 88.62 510 GLN A O 1
ATOM 3986 N N . PRO A 1 511 ? 10.605 -23.453 18.189 1.00 76.56 511 PRO A N 1
ATOM 3987 C CA . PRO A 1 511 ? 11.622 -22.491 17.796 1.00 76.56 511 PRO A CA 1
ATOM 3988 C C . PRO A 1 511 ? 12.645 -23.123 16.847 1.00 76.56 511 PRO A C 1
ATOM 3990 O O . PRO A 1 511 ? 13.228 -24.164 17.141 1.00 76.56 511 PRO A O 1
ATOM 3993 N N . VAL A 1 512 ? 12.875 -22.466 15.711 1.00 77.31 512 VAL A N 1
ATOM 3994 C CA . VAL A 1 512 ? 13.922 -22.841 14.745 1.00 77.31 512 VAL A CA 1
ATOM 3995 C C . VAL A 1 512 ? 15.322 -22.391 15.175 1.00 77.31 512 VAL A C 1
ATOM 3997 O O . VAL A 1 512 ? 16.315 -22.852 14.614 1.00 77.31 512 VAL A O 1
ATOM 4000 N N . VAL A 1 513 ? 15.393 -21.528 16.194 1.00 65.12 513 VAL A N 1
ATOM 4001 C CA . VAL A 1 513 ? 16.608 -21.019 16.845 1.00 65.12 513 VAL A CA 1
ATOM 4002 C C . VAL A 1 513 ? 16.433 -21.167 18.366 1.00 65.12 513 VAL A C 1
ATOM 4004 O O . VAL A 1 513 ? 15.316 -21.035 18.867 1.00 65.12 513 VAL A O 1
ATOM 4007 N N . ALA A 1 514 ? 17.501 -21.477 19.109 1.00 48.41 514 ALA A N 1
ATOM 4008 C CA . ALA A 1 514 ? 17.457 -21.560 20.575 1.00 48.41 514 ALA A CA 1
ATOM 4009 C C . ALA A 1 514 ? 17.232 -20.171 21.219 1.00 48.41 514 ALA A C 1
ATOM 4011 O O . ALA A 1 514 ? 17.655 -19.164 20.659 1.00 48.41 514 ALA A O 1
ATOM 4012 N N . GLU A 1 515 ? 16.592 -20.102 22.397 1.00 35.03 515 GLU A N 1
ATOM 4013 C CA . GLU A 1 515 ? 16.348 -18.832 23.109 1.00 35.03 515 GLU A CA 1
ATOM 4014 C C . GLU A 1 515 ? 17.660 -18.072 23.402 1.00 35.03 515 GLU A C 1
ATOM 4016 O O . GLU A 1 515 ? 18.495 -18.543 24.176 1.00 35.03 515 GLU A O 1
ATOM 4021 N N . GLY A 1 516 ? 17.802 -16.864 22.837 1.00 36.03 516 GLY A N 1
ATOM 4022 C CA . GLY A 1 516 ? 18.821 -15.883 23.228 1.00 36.03 516 GLY A CA 1
ATOM 4023 C C . GLY A 1 516 ? 20.069 -15.777 22.343 1.00 36.03 516 GLY A C 1
ATOM 4024 O O . GLY A 1 516 ? 21.116 -15.387 22.861 1.00 36.03 516 GLY A O 1
ATOM 4025 N N . GLY A 1 517 ? 20.004 -16.076 21.041 1.00 32.72 517 GLY A N 1
ATOM 4026 C CA . GLY A 1 517 ? 21.185 -15.983 20.181 1.00 32.72 517 GLY A CA 1
ATOM 4027 C C . GLY A 1 517 ? 20.900 -15.629 18.724 1.00 32.72 517 GLY A C 1
ATOM 4028 O O . GLY A 1 517 ? 20.359 -16.440 17.977 1.00 32.72 517 GLY A O 1
ATOM 4029 N N . ARG A 1 518 ? 21.475 -14.506 18.263 1.00 37.88 518 ARG A N 1
ATOM 4030 C CA . ARG A 1 518 ? 22.129 -14.493 16.944 1.00 37.88 518 ARG A CA 1
ATOM 4031 C C . ARG A 1 518 ? 23.115 -15.663 16.946 1.00 37.88 518 ARG A C 1
ATOM 4033 O O . ARG A 1 518 ? 24.149 -15.5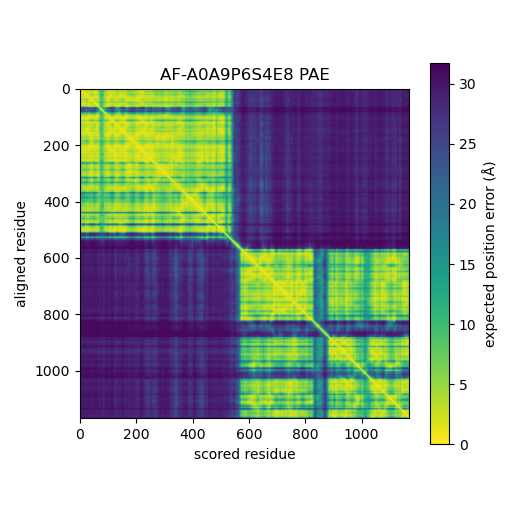85 17.607 1.00 37.88 518 ARG A O 1
ATOM 4040 N N . VAL A 1 519 ? 22.802 -16.751 16.247 1.00 39.81 519 VAL A N 1
ATOM 4041 C CA . VAL A 1 519 ? 23.774 -17.829 16.036 1.00 39.81 519 VAL A CA 1
ATOM 4042 C C . VAL A 1 519 ? 24.703 -17.388 14.910 1.00 39.81 519 VAL A C 1
ATOM 4044 O O . VAL A 1 519 ? 24.532 -17.738 13.750 1.00 39.81 519 VAL A O 1
ATOM 4047 N N . THR A 1 520 ? 25.685 -16.571 15.273 1.00 42.19 520 THR A N 1
ATOM 4048 C CA . THR A 1 520 ? 26.966 -16.492 14.571 1.00 42.19 520 THR A CA 1
ATOM 4049 C C . THR A 1 520 ? 28.016 -17.102 15.495 1.00 42.19 520 THR A C 1
ATOM 4051 O O . THR A 1 520 ? 28.920 -16.408 15.957 1.00 42.19 520 THR A O 1
ATOM 4054 N N . ASP A 1 521 ? 27.872 -18.386 15.838 1.00 32.53 521 ASP A N 1
ATOM 4055 C CA . ASP A 1 521 ? 28.992 -19.124 16.423 1.00 32.53 521 ASP A CA 1
ATOM 4056 C C . ASP A 1 521 ? 29.945 -19.466 15.274 1.00 32.53 521 ASP A C 1
ATOM 4058 O O . ASP A 1 521 ? 29.788 -20.452 14.544 1.00 32.53 521 ASP A O 1
ATOM 4062 N N . ALA A 1 522 ? 30.897 -18.550 15.083 1.00 39.25 522 ALA A N 1
ATOM 4063 C CA . ALA A 1 522 ? 32.006 -18.642 14.150 1.00 39.25 522 ALA A CA 1
ATOM 4064 C C . ALA A 1 522 ? 32.722 -19.986 14.350 1.00 39.25 522 ALA A C 1
ATOM 4066 O O . ALA A 1 522 ? 33.466 -20.189 15.314 1.00 39.25 522 ALA A O 1
ATOM 4067 N N . GLY A 1 523 ? 32.442 -20.931 13.455 1.00 36.50 523 GLY A N 1
ATOM 4068 C CA . GLY A 1 523 ? 33.083 -22.238 13.449 1.00 36.50 523 GLY A CA 1
ATOM 4069 C C . GLY A 1 523 ? 32.279 -23.375 12.822 1.00 36.50 523 GLY A C 1
ATOM 4070 O O . GLY A 1 523 ? 32.916 -24.300 12.322 1.00 36.50 523 GLY A O 1
ATOM 4071 N N . LYS A 1 524 ? 30.930 -23.360 12.842 1.00 38.16 524 LYS A N 1
ATOM 4072 C CA . LYS A 1 524 ? 30.115 -24.471 12.276 1.00 38.16 524 LYS A CA 1
ATOM 4073 C C . LYS A 1 524 ? 28.764 -24.099 11.638 1.00 38.16 524 LYS A C 1
ATOM 4075 O O . LYS A 1 524 ? 28.348 -24.810 10.731 1.00 38.16 524 LYS A O 1
ATOM 4080 N N . ASP A 1 525 ? 28.102 -23.017 12.058 1.00 43.66 525 ASP A N 1
ATOM 4081 C CA . ASP A 1 525 ? 26.765 -22.617 11.562 1.00 43.66 525 ASP A CA 1
ATOM 4082 C C . ASP A 1 525 ? 26.799 -21.540 10.443 1.00 43.66 525 ASP A C 1
ATOM 4084 O O . ASP A 1 525 ? 25.763 -21.010 10.058 1.00 43.66 525 ASP A O 1
ATOM 4088 N N . GLU A 1 526 ? 27.964 -21.230 9.856 1.00 45.81 526 GLU A N 1
ATOM 4089 C CA . GLU A 1 526 ? 28.126 -20.191 8.805 1.00 45.81 526 GLU A CA 1
ATOM 4090 C C . GLU A 1 526 ? 27.407 -20.504 7.471 1.00 45.81 526 GLU A C 1
ATOM 4092 O O . GLU A 1 526 ? 27.294 -19.651 6.592 1.00 45.81 526 GLU A O 1
ATOM 4097 N N . ALA A 1 527 ? 26.907 -21.731 7.326 1.00 53.50 527 ALA A N 1
ATOM 4098 C CA . ALA A 1 527 ? 26.233 -22.256 6.145 1.00 53.50 527 ALA A CA 1
ATOM 4099 C C . ALA A 1 527 ? 24.838 -21.651 5.893 1.00 53.50 527 ALA A C 1
ATOM 4101 O O . ALA A 1 527 ? 24.464 -21.394 4.745 1.00 53.50 527 ALA A O 1
ATOM 4102 N N . ILE A 1 528 ? 24.061 -21.447 6.963 1.00 56.69 528 ILE A N 1
ATOM 4103 C CA . ILE A 1 528 ? 22.750 -20.797 6.912 1.00 56.69 528 ILE A CA 1
ATOM 4104 C C . ILE A 1 528 ? 22.665 -19.771 8.033 1.00 56.69 528 ILE A C 1
ATOM 4106 O O . ILE A 1 528 ? 22.650 -20.131 9.209 1.00 56.69 528 ILE A O 1
ATOM 4110 N N . VAL A 1 529 ? 22.533 -18.499 7.664 1.00 60.47 529 VAL A N 1
ATOM 4111 C CA . VAL A 1 529 ? 22.381 -17.412 8.634 1.00 60.47 529 VAL A CA 1
ATOM 4112 C C . VAL A 1 529 ? 20.905 -17.247 8.977 1.00 60.47 529 VAL A C 1
ATOM 4114 O O . VAL A 1 529 ? 20.085 -16.965 8.103 1.00 60.47 529 VAL A O 1
ATOM 4117 N N . TRP A 1 530 ? 20.577 -17.414 10.259 1.00 64.56 530 TRP A N 1
ATOM 4118 C CA . TRP A 1 530 ? 19.247 -17.153 10.809 1.00 64.56 530 TRP A CA 1
ATOM 4119 C C . TRP A 1 530 ? 19.241 -15.787 11.478 1.00 64.56 530 TRP A C 1
ATOM 4121 O O . TRP A 1 530 ? 20.063 -15.504 12.350 1.00 64.56 530 TRP A O 1
ATOM 4131 N N . THR A 1 531 ? 18.310 -14.932 11.078 1.00 56.00 531 THR A N 1
ATOM 4132 C CA . THR A 1 531 ? 18.281 -13.538 11.532 1.00 56.00 531 THR A CA 1
ATOM 4133 C C . THR A 1 531 ? 17.091 -13.322 12.463 1.00 56.00 531 THR A C 1
ATOM 4135 O O . THR A 1 531 ? 15.944 -13.390 12.015 1.00 56.00 531 THR A O 1
ATOM 4138 N N . GLU A 1 532 ? 17.347 -13.037 13.744 1.00 50.03 532 GLU A N 1
ATOM 4139 C CA . GLU A 1 532 ? 16.302 -12.638 14.707 1.00 50.03 532 GLU A CA 1
ATOM 4140 C C . GLU A 1 532 ? 15.737 -11.234 14.417 1.00 50.03 532 GLU A C 1
ATOM 4142 O O . GLU A 1 532 ? 14.617 -10.925 14.808 1.00 50.03 532 GLU A O 1
ATOM 4147 N N . ASP A 1 533 ? 16.492 -10.376 13.724 1.00 48.38 533 ASP A N 1
ATOM 4148 C CA . ASP A 1 533 ? 16.140 -8.977 13.440 1.00 48.38 533 ASP A CA 1
ATOM 4149 C C . ASP A 1 533 ? 15.442 -8.772 12.086 1.00 48.38 533 ASP A C 1
ATOM 4151 O O . ASP A 1 533 ? 15.164 -7.636 11.700 1.00 48.38 533 ASP A O 1
ATOM 4155 N N . HIS A 1 534 ? 15.145 -9.865 11.375 1.00 51.81 534 HIS A N 1
ATOM 4156 C CA . HIS A 1 534 ? 14.533 -9.882 10.045 1.00 51.81 534 HIS A CA 1
ATOM 4157 C C . HIS A 1 534 ? 15.289 -9.079 8.964 1.00 51.81 534 HIS A C 1
ATOM 4159 O O . HIS A 1 534 ? 14.736 -8.846 7.888 1.00 51.81 534 HIS A O 1
ATOM 4165 N N . ARG A 1 535 ? 16.547 -8.679 9.195 1.00 40.12 535 ARG A N 1
ATOM 4166 C CA . ARG A 1 535 ? 17.358 -7.893 8.250 1.00 40.12 535 ARG A CA 1
ATOM 4167 C C . ARG A 1 535 ? 18.353 -8.787 7.513 1.00 40.12 535 ARG A C 1
ATOM 4169 O O . ARG A 1 535 ? 19.048 -9.572 8.145 1.00 40.12 535 ARG A O 1
ATOM 4176 N N . VAL A 1 536 ? 18.483 -8.624 6.195 1.00 38.06 536 VAL A N 1
ATOM 4177 C CA . VAL A 1 536 ? 19.678 -9.113 5.484 1.00 38.06 536 VAL A CA 1
ATOM 4178 C C . VAL A 1 536 ? 20.828 -8.196 5.850 1.00 38.06 536 VAL A C 1
ATOM 4180 O O . VAL A 1 536 ? 20.804 -7.006 5.528 1.00 38.06 536 VAL A O 1
ATOM 4183 N N . GLU A 1 537 ? 21.859 -8.733 6.494 1.00 33.94 537 GLU A N 1
ATOM 4184 C CA . GLU A 1 537 ? 23.182 -8.134 6.364 1.00 33.94 537 GLU A CA 1
ATOM 4185 C C . GLU A 1 537 ? 23.607 -8.380 4.915 1.00 33.94 537 GLU A C 1
ATOM 4187 O O . GLU A 1 537 ? 24.050 -9.471 4.565 1.00 33.94 537 GLU A O 1
ATOM 4192 N N . VAL A 1 538 ? 23.383 -7.391 4.041 1.00 28.73 538 VAL A N 1
ATOM 4193 C CA . VAL A 1 538 ? 23.961 -7.388 2.694 1.00 28.73 538 VAL A CA 1
ATOM 4194 C C . VAL A 1 538 ? 25.464 -7.288 2.913 1.00 28.73 538 VAL A C 1
ATOM 4196 O O . VAL A 1 538 ? 26.012 -6.196 3.080 1.00 28.73 538 VAL A O 1
ATOM 4199 N N . ALA A 1 539 ? 26.114 -8.444 3.045 1.00 27.20 539 ALA A N 1
ATOM 4200 C CA . ALA A 1 539 ? 27.549 -8.527 3.171 1.00 27.20 539 ALA A CA 1
ATOM 4201 C C . ALA A 1 539 ? 28.144 -7.805 1.964 1.00 27.20 539 ALA A C 1
ATOM 4203 O O . ALA A 1 539 ? 27.850 -8.108 0.809 1.00 27.20 539 ALA A O 1
ATOM 4204 N N . SER A 1 540 ? 28.931 -6.786 2.277 1.00 26.06 540 SER A N 1
ATOM 4205 C CA . SER A 1 540 ? 29.671 -5.952 1.351 1.00 26.06 540 SER A CA 1
ATOM 4206 C C . SER A 1 540 ? 30.217 -6.741 0.162 1.00 26.06 540 SER A C 1
ATOM 4208 O O . SER A 1 540 ? 31.040 -7.645 0.330 1.00 26.06 540 SER A O 1
ATOM 4210 N N . LEU A 1 541 ? 29.889 -6.289 -1.046 1.00 29.95 541 LEU A N 1
ATOM 4211 C CA . LEU A 1 541 ? 30.778 -6.407 -2.197 1.00 29.95 541 LEU A CA 1
ATOM 4212 C C . LEU A 1 541 ? 32.064 -5.612 -1.912 1.00 29.95 541 LEU A C 1
ATOM 4214 O O . LEU A 1 541 ? 32.240 -4.508 -2.411 1.00 29.95 541 LEU A O 1
ATOM 4218 N N . ALA A 1 542 ? 32.930 -6.148 -1.050 1.00 24.83 542 ALA A N 1
ATOM 4219 C CA . ALA A 1 542 ? 34.368 -5.906 -1.007 1.00 24.83 542 ALA A CA 1
ATOM 4220 C C . ALA A 1 542 ? 35.027 -6.689 0.143 1.00 24.83 542 ALA A C 1
ATOM 4222 O O . ALA A 1 542 ? 34.788 -6.438 1.320 1.00 24.83 542 ALA A O 1
ATOM 4223 N N . THR A 1 543 ? 35.991 -7.522 -0.252 1.00 24.78 543 THR A N 1
ATOM 4224 C CA . THR A 1 543 ? 37.208 -7.920 0.479 1.00 24.78 543 THR A CA 1
ATOM 4225 C C . THR A 1 543 ? 37.122 -8.956 1.605 1.00 24.78 543 THR A C 1
ATOM 4227 O O . THR A 1 543 ? 36.972 -8.622 2.773 1.00 24.78 543 THR A O 1
ATOM 4230 N N . VAL A 1 544 ? 37.508 -10.195 1.266 1.00 21.77 544 VAL A N 1
ATOM 4231 C CA . VAL A 1 544 ? 38.440 -10.978 2.093 1.00 21.77 544 VAL A CA 1
ATOM 4232 C C . VAL A 1 544 ? 39.541 -11.560 1.206 1.00 21.77 544 VAL A C 1
ATOM 4234 O O . VAL A 1 544 ? 39.336 -12.554 0.527 1.00 21.77 544 VAL A O 1
ATOM 4237 N N . THR A 1 545 ? 40.735 -10.971 1.281 1.00 23.41 545 THR A N 1
ATOM 4238 C CA . THR A 1 545 ? 41.983 -11.739 1.410 1.00 23.41 545 THR A CA 1
ATOM 4239 C C . THR A 1 545 ? 42.973 -10.926 2.242 1.00 23.41 545 THR A C 1
ATOM 4241 O O . THR A 1 545 ? 43.560 -9.956 1.777 1.00 23.41 545 THR A O 1
ATOM 4244 N N . THR A 1 546 ? 43.075 -11.317 3.513 1.00 27.06 546 THR A N 1
ATOM 4245 C CA . THR A 1 546 ? 44.277 -11.388 4.365 1.00 27.06 546 THR A CA 1
ATOM 4246 C C . THR A 1 546 ? 45.503 -10.533 3.989 1.00 27.06 546 THR A C 1
ATOM 4248 O O . THR A 1 546 ? 46.201 -10.852 3.031 1.00 27.06 546 THR A O 1
ATOM 4251 N N . THR A 1 547 ? 45.876 -9.555 4.829 1.00 23.44 547 THR A N 1
ATOM 4252 C CA . THR A 1 547 ? 47.096 -9.534 5.690 1.00 23.44 547 THR A CA 1
ATOM 4253 C C . THR A 1 547 ? 47.494 -8.109 6.147 1.00 23.44 547 THR A C 1
ATOM 4255 O O . THR A 1 547 ? 47.605 -7.196 5.345 1.00 23.44 547 THR A O 1
ATOM 4258 N N . ALA A 1 548 ? 47.698 -7.976 7.468 1.00 21.53 548 ALA A N 1
ATOM 4259 C CA . ALA A 1 548 ? 48.566 -7.081 8.267 1.00 21.53 548 ALA A CA 1
ATOM 4260 C C . ALA A 1 548 ? 48.896 -5.602 7.873 1.00 21.53 548 ALA A C 1
ATOM 4262 O O . ALA A 1 548 ? 49.443 -5.323 6.817 1.00 21.53 548 ALA A O 1
ATOM 4263 N N . HIS A 1 549 ? 48.671 -4.710 8.863 1.00 21.03 549 HIS A N 1
ATOM 4264 C CA . HIS A 1 549 ? 49.174 -3.341 9.204 1.00 21.03 549 HIS A CA 1
ATOM 4265 C C . HIS A 1 549 ? 50.501 -2.789 8.588 1.00 21.03 549 HIS A C 1
ATOM 4267 O O . HIS A 1 549 ? 51.300 -3.606 8.139 1.00 21.03 549 HIS A O 1
ATOM 4273 N N . PRO A 1 550 ? 50.890 -1.476 8.740 1.00 30.02 550 PRO A N 1
ATOM 4274 C CA . PRO A 1 550 ? 50.237 -0.307 9.392 1.00 30.02 550 PRO A CA 1
ATOM 4275 C C . PRO A 1 550 ? 50.256 1.052 8.611 1.00 30.02 550 PRO A C 1
ATOM 4277 O O . PRO A 1 550 ? 51.089 1.287 7.749 1.00 30.02 550 PRO A O 1
ATOM 4280 N N . ILE A 1 551 ? 49.369 1.970 9.036 1.00 26.36 551 ILE A N 1
ATOM 4281 C CA . ILE A 1 551 ? 49.485 3.451 9.167 1.00 26.36 551 ILE A CA 1
ATOM 4282 C C . ILE A 1 551 ? 50.223 4.245 8.064 1.00 26.36 551 ILE A C 1
ATOM 4284 O O . ILE A 1 551 ? 51.445 4.194 7.995 1.00 26.36 551 ILE A O 1
ATOM 4288 N N . LEU A 1 552 ? 49.500 5.152 7.386 1.00 23.59 552 LEU A N 1
ATOM 4289 C CA . LEU A 1 552 ? 49.901 6.554 7.162 1.00 23.59 552 LEU A CA 1
ATOM 4290 C C . LEU A 1 552 ? 48.653 7.432 6.913 1.00 23.59 552 LEU A C 1
ATOM 4292 O O . LEU A 1 552 ? 47.691 7.013 6.278 1.00 23.59 552 LEU A O 1
ATOM 4296 N N . GLU A 1 553 ? 48.690 8.624 7.500 1.00 25.02 553 GLU A N 1
ATOM 4297 C CA . GLU A 1 553 ? 47.673 9.687 7.552 1.00 25.02 553 GLU A CA 1
ATOM 4298 C C . GLU A 1 553 ? 47.544 10.476 6.202 1.00 25.02 553 GLU A C 1
ATOM 4300 O O . GLU A 1 553 ? 48.159 10.064 5.219 1.00 25.02 553 GLU A O 1
ATOM 4305 N N . PRO A 1 554 ? 46.719 11.545 6.072 1.00 33.31 554 PRO A N 1
ATOM 4306 C CA . PRO A 1 554 ? 45.722 11.680 5.003 1.00 33.31 554 PRO A CA 1
ATOM 4307 C C . PRO A 1 554 ? 46.104 12.548 3.778 1.00 33.31 554 PRO A C 1
ATOM 4309 O O . PRO A 1 554 ? 46.872 13.497 3.884 1.00 33.31 554 PRO A O 1
ATOM 4312 N N . ASP A 1 555 ? 45.413 12.249 2.664 1.00 41.06 555 ASP A N 1
ATOM 4313 C CA . ASP A 1 555 ? 44.965 13.101 1.530 1.00 41.06 555 ASP A CA 1
ATOM 4314 C C . ASP A 1 555 ? 46.021 13.828 0.657 1.00 41.06 555 ASP A C 1
ATOM 4316 O O . ASP A 1 555 ? 46.750 14.707 1.118 1.00 41.06 555 ASP A O 1
ATOM 4320 N N . PRO A 1 556 ? 46.047 13.537 -0.663 1.00 31.28 556 PRO A N 1
ATOM 4321 C CA . PRO A 1 556 ? 45.690 14.593 -1.616 1.00 31.28 556 PRO A CA 1
ATOM 4322 C C . PRO A 1 556 ? 44.980 14.041 -2.873 1.00 31.28 556 PRO A C 1
ATOM 4324 O O . PRO A 1 556 ? 45.580 13.890 -3.935 1.00 31.28 556 PRO A O 1
ATOM 4327 N N . LEU A 1 557 ? 43.682 13.764 -2.787 1.00 27.14 557 LEU A N 1
ATOM 4328 C CA . LEU A 1 557 ? 42.791 13.543 -3.937 1.00 27.14 557 LEU A CA 1
ATOM 4329 C C . LEU A 1 557 ? 41.599 14.510 -3.964 1.00 27.14 557 LEU A C 1
ATOM 4331 O O . LEU A 1 557 ? 40.764 14.465 -4.865 1.00 27.14 557 LEU A O 1
ATOM 4335 N N . LYS A 1 558 ? 41.619 15.511 -3.079 1.00 31.34 558 LYS A N 1
ATOM 4336 C CA . LYS A 1 558 ? 40.789 16.723 -3.140 1.00 31.34 558 LYS A CA 1
ATOM 4337 C C . LYS A 1 558 ? 41.133 17.713 -4.274 1.00 31.34 558 LYS A C 1
ATOM 4339 O O . LYS A 1 558 ? 40.675 18.850 -4.228 1.00 31.34 558 LYS A O 1
ATOM 4344 N N . ALA A 1 559 ? 41.906 17.326 -5.296 1.00 30.80 559 ALA A N 1
ATOM 4345 C CA . ALA A 1 559 ? 42.414 18.267 -6.308 1.00 30.80 559 ALA A CA 1
ATOM 4346 C C . ALA A 1 559 ? 42.188 17.892 -7.790 1.00 30.80 559 ALA A C 1
ATOM 4348 O O . ALA A 1 559 ? 42.721 18.592 -8.646 1.00 30.80 559 ALA A O 1
ATOM 4349 N N . PHE A 1 560 ? 41.407 16.855 -8.137 1.00 25.67 560 PHE A N 1
ATOM 4350 C CA . PHE A 1 560 ? 41.256 16.454 -9.555 1.00 25.67 560 PHE A CA 1
ATOM 4351 C C . PHE A 1 560 ? 39.819 16.315 -10.098 1.00 25.67 560 PHE A C 1
ATOM 4353 O O . PHE A 1 560 ? 39.643 15.925 -11.245 1.00 25.67 560 PHE A O 1
ATOM 4360 N N . LEU A 1 561 ? 38.778 16.689 -9.347 1.00 28.83 561 LEU A N 1
ATOM 4361 C CA . LEU A 1 561 ? 37.394 16.719 -9.869 1.00 28.83 561 LEU A CA 1
ATOM 4362 C C . LEU A 1 561 ? 36.760 18.115 -9.819 1.00 28.83 561 LEU A C 1
ATOM 4364 O O . LEU A 1 561 ? 35.580 18.289 -9.534 1.00 28.83 561 LEU A O 1
ATOM 4368 N N . LEU A 1 562 ? 37.567 19.118 -10.156 1.00 32.06 562 LEU A N 1
ATOM 4369 C CA . LEU A 1 562 ? 37.098 20.401 -10.668 1.00 32.06 562 LEU A CA 1
ATOM 4370 C C . LEU A 1 562 ? 37.667 20.571 -12.082 1.00 32.06 562 LEU A C 1
ATOM 4372 O O . LEU A 1 562 ? 38.863 20.376 -12.282 1.00 32.06 562 LEU A O 1
ATOM 4376 N N . THR A 1 563 ? 36.808 21.007 -13.013 1.00 29.84 563 THR A N 1
ATOM 4377 C CA . THR A 1 563 ? 37.048 21.358 -14.436 1.00 29.84 563 THR A CA 1
ATOM 4378 C C . THR A 1 563 ? 36.939 20.171 -15.413 1.00 29.84 563 THR A C 1
ATOM 4380 O O . THR A 1 563 ? 37.802 19.311 -15.476 1.00 29.84 563 THR A O 1
ATOM 4383 N N . THR A 1 564 ? 35.883 20.011 -16.221 1.00 26.92 564 THR A N 1
ATOM 4384 C CA . THR A 1 564 ? 35.490 20.840 -17.388 1.00 26.92 564 THR A CA 1
ATOM 4385 C C . THR A 1 564 ? 34.123 20.354 -17.954 1.00 26.92 564 THR A C 1
ATOM 4387 O O . THR A 1 564 ? 33.659 19.295 -17.544 1.00 26.92 564 THR A O 1
ATOM 4390 N N . PRO A 1 565 ? 33.412 21.109 -18.820 1.00 32.53 565 PRO A N 1
ATOM 4391 C CA . PRO A 1 565 ? 32.062 21.599 -18.531 1.00 32.53 565 PRO A CA 1
ATOM 4392 C C . PRO A 1 565 ? 30.922 20.955 -19.342 1.00 32.53 565 PRO A C 1
ATOM 4394 O O . PRO A 1 565 ? 31.068 20.633 -20.520 1.00 32.53 565 PRO A O 1
ATOM 4397 N N . LEU A 1 566 ? 29.733 20.909 -18.732 1.00 32.19 566 LEU A N 1
ATOM 4398 C CA . LEU A 1 566 ? 28.453 20.906 -19.449 1.00 32.19 566 LEU A CA 1
ATOM 4399 C C . LEU A 1 566 ? 28.292 22.271 -20.157 1.00 32.19 566 LEU A C 1
ATOM 4401 O O . LEU A 1 566 ? 28.490 23.317 -19.543 1.00 32.19 566 LEU A O 1
ATOM 4405 N N . SER A 1 567 ? 27.988 22.280 -21.454 1.00 26.52 567 SER A N 1
ATOM 4406 C CA . SER A 1 567 ? 27.667 23.507 -22.215 1.00 26.52 567 SER A CA 1
ATOM 4407 C C . SER A 1 567 ? 26.237 23.993 -21.916 1.00 26.52 567 SER A C 1
ATOM 4409 O O . SER A 1 567 ? 25.403 23.142 -21.616 1.00 26.52 567 SER A O 1
ATOM 4411 N N . PRO A 1 568 ? 25.864 25.239 -22.285 1.00 31.22 568 PRO A N 1
ATOM 4412 C CA . PRO A 1 568 ? 26.178 26.549 -21.680 1.00 31.22 568 PRO A CA 1
ATOM 4413 C C . PRO A 1 568 ? 25.445 26.755 -20.324 1.00 31.22 568 PRO A C 1
ATOM 4415 O O . PRO A 1 568 ? 24.661 25.890 -19.936 1.00 31.22 568 PRO A O 1
ATOM 4418 N N . PRO A 1 569 ? 25.657 27.866 -19.582 1.00 38.06 569 PRO A N 1
ATOM 4419 C CA . PRO A 1 569 ? 24.962 2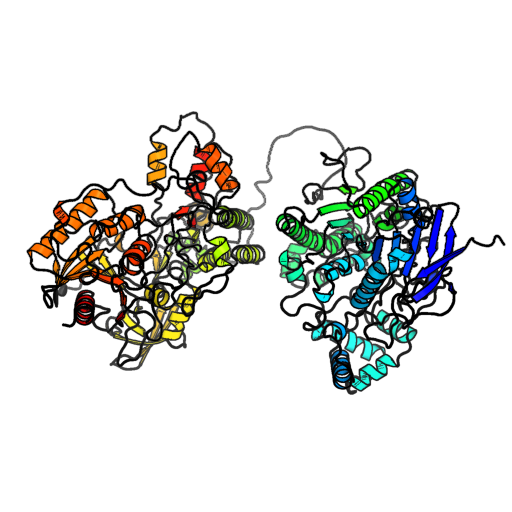8.078 -18.317 1.00 38.06 569 PRO A CA 1
ATOM 4420 C C . PRO A 1 569 ? 23.462 28.236 -18.586 1.00 38.06 569 PRO A C 1
ATOM 4422 O O . PRO A 1 569 ? 23.044 29.175 -19.260 1.00 38.06 569 PRO A O 1
ATOM 4425 N N . VAL A 1 570 ? 22.636 27.350 -18.026 1.00 45.38 570 VAL A N 1
ATOM 4426 C CA . VAL A 1 570 ? 21.378 27.862 -17.481 1.00 45.38 570 VAL A CA 1
ATOM 4427 C C . VAL A 1 570 ? 21.859 28.761 -16.361 1.00 45.38 570 VAL A C 1
ATOM 4429 O O . VAL A 1 570 ? 22.501 28.270 -15.430 1.00 45.38 570 VAL A O 1
ATOM 4432 N N . ASP A 1 571 ? 21.712 30.070 -16.544 1.00 55.66 571 ASP A N 1
ATOM 4433 C CA . ASP A 1 571 ? 22.077 31.044 -15.529 1.00 55.66 571 ASP A CA 1
ATOM 4434 C C . ASP A 1 571 ? 21.635 30.522 -14.159 1.00 55.66 571 ASP A C 1
ATOM 4436 O O . ASP A 1 571 ? 20.528 29.992 -14.039 1.00 55.66 571 ASP A O 1
ATOM 4440 N N . ASP A 1 572 ? 22.509 30.610 -13.155 1.00 74.56 572 ASP A N 1
ATOM 4441 C CA . ASP A 1 572 ? 22.202 30.196 -11.788 1.00 74.56 572 ASP A CA 1
ATOM 4442 C C . ASP A 1 572 ? 20.897 30.878 -11.357 1.00 74.56 572 ASP A C 1
ATOM 4444 O O . ASP A 1 572 ? 20.889 32.060 -11.019 1.00 74.56 572 ASP A O 1
ATOM 4448 N N . ALA A 1 573 ? 19.775 30.159 -11.452 1.00 84.25 573 ALA A N 1
ATOM 4449 C CA . ALA A 1 573 ? 18.449 30.757 -11.354 1.00 84.25 573 ALA A CA 1
ATOM 4450 C C . ALA A 1 573 ? 18.227 31.348 -9.960 1.00 84.25 573 ALA A C 1
ATOM 4452 O O . ALA A 1 573 ? 17.656 32.430 -9.814 1.00 84.25 573 ALA A O 1
ATOM 4453 N N . CYS A 1 574 ? 18.761 30.675 -8.938 1.00 86.25 574 CYS A N 1
ATOM 4454 C CA . CYS A 1 574 ? 18.807 31.191 -7.579 1.00 86.25 574 CYS A CA 1
ATOM 4455 C C . CYS A 1 574 ? 19.799 32.352 -7.439 1.00 86.25 574 CYS A C 1
ATOM 4457 O O . CYS A 1 574 ? 19.525 33.300 -6.709 1.00 86.25 574 CYS A O 1
ATOM 4459 N N . GLY A 1 575 ? 20.916 32.335 -8.166 1.00 85.19 575 GLY A N 1
ATOM 4460 C CA . GLY A 1 575 ? 21.839 33.465 -8.241 1.00 85.19 575 GLY A CA 1
ATOM 4461 C C . GLY A 1 575 ? 21.226 34.724 -8.857 1.00 85.19 575 GLY A C 1
ATOM 4462 O O . GLY A 1 575 ? 21.357 35.807 -8.285 1.00 85.19 575 GLY A O 1
ATOM 4463 N N . ILE A 1 576 ? 20.476 34.603 -9.958 1.00 83.12 576 ILE A N 1
ATOM 4464 C CA . ILE A 1 576 ? 19.708 35.713 -10.547 1.00 83.12 576 ILE A CA 1
ATOM 4465 C C . ILE A 1 576 ? 18.675 36.229 -9.545 1.00 83.12 576 ILE A C 1
ATOM 4467 O O . ILE A 1 576 ? 18.558 37.440 -9.345 1.00 83.12 576 ILE A O 1
ATOM 4471 N N . LEU A 1 577 ? 17.925 35.325 -8.912 1.00 85.56 577 LEU A N 1
ATOM 4472 C CA . LEU A 1 577 ? 16.890 35.685 -7.946 1.00 85.56 577 LEU A CA 1
ATOM 4473 C C . LEU A 1 577 ? 17.478 36.449 -6.747 1.00 85.56 577 LEU A C 1
ATOM 4475 O O . LEU A 1 577 ? 16.950 37.489 -6.359 1.00 85.56 577 LEU A O 1
ATOM 4479 N N . GLY A 1 578 ? 18.599 35.969 -6.207 1.00 81.38 578 GLY A N 1
ATOM 4480 C CA . GLY A 1 578 ? 19.274 36.554 -5.049 1.00 81.38 578 GLY A CA 1
ATOM 4481 C C . GLY A 1 578 ? 19.999 37.877 -5.330 1.00 81.38 578 GLY A C 1
ATOM 4482 O O . GLY A 1 578 ? 20.137 38.707 -4.436 1.00 81.38 578 GLY A O 1
ATOM 4483 N N . THR A 1 579 ? 20.434 38.115 -6.574 1.00 76.00 579 THR A N 1
ATOM 4484 C CA . THR A 1 579 ? 21.195 39.326 -6.950 1.00 76.00 579 THR A CA 1
ATOM 4485 C C . THR A 1 579 ? 20.356 40.429 -7.595 1.00 76.00 579 THR A C 1
ATOM 4487 O O . THR A 1 579 ? 20.695 41.602 -7.449 1.00 76.00 579 THR A O 1
ATOM 4490 N N . SER A 1 580 ? 19.273 40.090 -8.303 1.00 69.50 580 SER A N 1
ATOM 4491 C CA . SER A 1 580 ? 18.460 41.077 -9.032 1.00 69.50 580 SER A CA 1
ATOM 4492 C C . SER A 1 580 ? 17.483 41.855 -8.149 1.00 69.50 580 SER A C 1
ATOM 4494 O O . SER A 1 580 ? 17.074 42.948 -8.531 1.00 69.50 580 SER A O 1
ATOM 4496 N N . GLY A 1 581 ? 17.085 41.300 -6.997 1.00 66.56 581 GLY A N 1
ATOM 4497 C CA . GLY A 1 581 ? 16.014 41.856 -6.158 1.00 66.56 581 GLY A CA 1
ATOM 4498 C C . GLY A 1 581 ? 14.635 41.882 -6.837 1.00 66.56 581 GLY A C 1
ATOM 4499 O O . GLY A 1 581 ? 13.694 42.437 -6.278 1.00 66.56 581 GLY A O 1
ATOM 4500 N N . ASP A 1 582 ? 14.524 41.293 -8.032 1.00 73.94 582 ASP A N 1
ATOM 4501 C CA . ASP A 1 582 ? 13.323 41.230 -8.858 1.00 73.94 582 ASP A CA 1
ATOM 4502 C C . ASP A 1 582 ? 12.755 39.805 -8.826 1.00 73.94 582 ASP A C 1
ATOM 4504 O O . ASP A 1 582 ? 13.357 38.858 -9.348 1.00 73.94 582 ASP A O 1
ATOM 4508 N N . PHE A 1 583 ? 11.595 39.665 -8.185 1.00 82.31 583 PHE A N 1
ATOM 4509 C CA . PHE A 1 583 ? 10.944 38.392 -7.903 1.00 82.31 583 PHE A CA 1
ATOM 4510 C C . PHE A 1 583 ? 9.776 38.177 -8.876 1.00 82.31 583 PHE A C 1
ATOM 4512 O O . PHE A 1 583 ? 8.637 38.492 -8.549 1.00 82.31 583 PHE A O 1
ATOM 4519 N N . THR A 1 584 ? 10.038 37.634 -10.069 1.00 89.25 584 THR A N 1
ATOM 4520 C CA . THR A 1 584 ? 8.966 37.147 -10.961 1.00 89.25 584 THR A CA 1
ATOM 4521 C C . THR A 1 584 ? 8.656 35.680 -10.681 1.00 89.25 584 THR A C 1
ATOM 4523 O O . THR A 1 584 ? 9.505 34.950 -10.154 1.00 89.25 584 THR A O 1
ATOM 4526 N N . TYR A 1 585 ? 7.447 35.227 -11.032 1.00 92.19 585 TYR A N 1
ATOM 4527 C CA . TYR A 1 585 ? 7.055 33.827 -10.859 1.00 92.19 585 TYR A CA 1
ATOM 4528 C C . TYR A 1 585 ? 8.069 32.879 -11.514 1.00 92.19 585 TYR A C 1
ATOM 4530 O O . TYR A 1 585 ? 8.517 31.928 -10.879 1.00 92.19 585 TYR A O 1
ATOM 4538 N N . GLU A 1 586 ? 8.496 33.170 -12.744 1.00 91.25 586 GLU A N 1
ATOM 4539 C CA . GLU A 1 586 ? 9.416 32.325 -13.510 1.00 91.25 586 GLU A CA 1
ATOM 4540 C C . GLU A 1 586 ? 10.774 32.201 -12.819 1.00 91.25 586 GLU A C 1
ATOM 4542 O O . GLU A 1 586 ? 11.349 31.115 -12.784 1.00 91.25 586 GLU A O 1
ATOM 4547 N N . LYS A 1 587 ? 11.283 33.291 -12.229 1.00 89.75 587 LYS A N 1
ATOM 4548 C CA . LYS A 1 587 ? 12.561 33.284 -11.507 1.00 89.75 587 LYS A CA 1
ATOM 4549 C C . LYS A 1 587 ? 12.477 32.460 -10.223 1.00 89.75 587 LYS A C 1
ATOM 4551 O O . LYS A 1 587 ? 13.386 31.678 -9.947 1.00 89.75 587 LYS A O 1
ATOM 4556 N N . VAL A 1 588 ? 11.386 32.594 -9.463 1.00 91.12 588 VAL A N 1
ATOM 4557 C CA . VAL A 1 588 ? 11.166 31.802 -8.240 1.00 91.12 588 VAL A CA 1
ATOM 4558 C C . VAL A 1 588 ? 10.982 30.323 -8.582 1.00 91.12 588 VAL A C 1
ATOM 4560 O O . VAL A 1 588 ? 11.673 29.478 -8.015 1.00 91.12 588 VAL A O 1
ATOM 4563 N N . ALA A 1 589 ? 10.123 30.009 -9.557 1.00 92.06 589 ALA A N 1
ATOM 4564 C CA . ALA A 1 589 ? 9.884 28.647 -10.024 1.00 92.06 589 ALA A CA 1
ATOM 4565 C C . ALA A 1 589 ? 11.170 27.989 -10.543 1.00 92.06 589 ALA A C 1
ATOM 4567 O O . ALA A 1 589 ? 11.456 26.840 -10.211 1.00 92.06 589 ALA A O 1
ATOM 4568 N N . SER A 1 590 ? 11.969 28.723 -11.320 1.00 89.81 590 SER A N 1
ATOM 4569 C CA . SER A 1 590 ? 13.251 28.241 -11.838 1.00 89.81 590 SER A CA 1
ATOM 4570 C C . SER A 1 590 ? 14.250 27.969 -10.711 1.00 89.81 590 SER A C 1
ATOM 4572 O O . SER A 1 590 ? 14.859 26.902 -10.689 1.00 89.81 590 SER A O 1
ATOM 4574 N N . CYS A 1 591 ? 14.358 28.860 -9.715 1.00 90.44 591 CYS A N 1
ATOM 4575 C CA . CYS A 1 591 ? 15.205 28.611 -8.548 1.00 90.44 591 CYS A CA 1
ATOM 4576 C C . CYS A 1 591 ? 14.751 27.359 -7.773 1.00 90.44 591 CYS A C 1
ATOM 4578 O O . CYS A 1 591 ? 15.563 26.460 -7.559 1.00 90.44 591 CYS A O 1
ATOM 4580 N N . TYR A 1 592 ? 13.464 27.231 -7.430 1.00 92.31 592 TYR A N 1
ATOM 4581 C CA . TYR A 1 592 ? 12.946 26.069 -6.689 1.00 92.31 592 TYR A CA 1
ATOM 4582 C C . TYR A 1 592 ? 13.148 24.751 -7.446 1.00 92.31 592 TYR A C 1
ATOM 4584 O O . TYR A 1 592 ? 13.631 23.778 -6.871 1.00 92.31 592 TYR A O 1
ATOM 4592 N N . ASN A 1 593 ? 12.859 24.729 -8.749 1.00 89.44 593 ASN A N 1
ATOM 4593 C CA . ASN A 1 593 ? 13.024 23.536 -9.580 1.00 89.44 593 ASN A CA 1
ATOM 4594 C C . ASN A 1 593 ? 14.496 23.204 -9.891 1.00 89.44 593 ASN A C 1
ATOM 4596 O O . ASN A 1 593 ? 14.780 22.082 -10.309 1.00 89.44 593 ASN A O 1
ATOM 4600 N N . SER A 1 594 ? 15.427 24.146 -9.687 1.00 87.75 594 SER A N 1
ATOM 4601 C CA . SER A 1 594 ? 16.868 23.925 -9.881 1.00 87.75 594 SER A CA 1
ATOM 4602 C C . SER A 1 594 ? 17.546 23.207 -8.712 1.00 87.75 594 SER A C 1
ATOM 4604 O O . SER A 1 594 ? 18.674 22.739 -8.869 1.00 87.75 594 SER A O 1
ATOM 4606 N N . VAL A 1 595 ? 16.875 23.076 -7.558 1.00 87.69 595 VAL A N 1
ATOM 4607 C CA . VAL A 1 595 ? 17.399 22.312 -6.419 1.00 87.69 595 VAL A CA 1
ATOM 4608 C C . VAL A 1 595 ? 17.292 20.809 -6.725 1.00 87.69 595 VAL A C 1
ATOM 4610 O O . VAL A 1 595 ? 16.177 20.283 -6.832 1.00 87.69 595 VAL A O 1
ATOM 4613 N N . PRO A 1 596 ? 18.421 20.089 -6.880 1.00 79.50 596 PRO A N 1
ATOM 4614 C CA . PRO A 1 596 ? 18.393 18.670 -7.216 1.00 79.50 596 PRO A CA 1
ATOM 4615 C C . PRO A 1 596 ? 17.835 17.847 -6.054 1.00 79.50 596 PRO A C 1
ATOM 4617 O O . PRO A 1 596 ? 18.135 18.131 -4.894 1.00 79.50 596 PRO A O 1
ATOM 4620 N N . PHE A 1 597 ? 17.063 16.803 -6.372 1.00 83.62 597 PHE A N 1
ATOM 4621 C CA . PHE A 1 597 ? 16.491 15.909 -5.366 1.00 83.62 597 PHE A CA 1
ATOM 4622 C C . PHE A 1 597 ? 17.579 15.261 -4.502 1.00 83.62 597 PHE A C 1
ATOM 4624 O O . PHE A 1 597 ? 18.535 14.676 -5.020 1.00 83.62 597 PHE A O 1
ATOM 4631 N N . ASN A 1 598 ? 17.430 15.346 -3.179 1.00 82.06 598 ASN A N 1
ATOM 4632 C CA . ASN A 1 598 ? 18.377 14.767 -2.239 1.00 82.06 598 ASN A CA 1
ATOM 4633 C C . ASN A 1 598 ? 17.753 13.591 -1.473 1.00 82.06 598 ASN A C 1
ATOM 4635 O O . ASN A 1 598 ? 17.000 13.772 -0.518 1.00 82.06 598 ASN A O 1
ATOM 4639 N N . HIS A 1 599 ? 18.146 12.369 -1.842 1.00 75.62 599 HIS A N 1
ATOM 4640 C CA . HIS A 1 599 ? 17.644 11.133 -1.232 1.00 75.62 599 HIS A CA 1
ATOM 4641 C C . HIS A 1 599 ? 17.859 11.056 0.288 1.00 75.62 599 HIS A C 1
ATOM 4643 O O . HIS A 1 599 ? 17.032 10.485 0.996 1.00 75.62 599 HIS A O 1
ATOM 4649 N N . HIS A 1 600 ? 18.946 11.631 0.812 1.00 80.31 600 HIS A N 1
ATOM 4650 C CA . HIS A 1 600 ? 19.216 11.623 2.250 1.00 80.31 600 HIS A CA 1
ATOM 4651 C C . HIS A 1 600 ? 18.296 12.588 3.008 1.00 80.31 600 HIS A C 1
ATOM 4653 O O . HIS A 1 600 ? 17.771 12.236 4.069 1.00 80.31 600 HIS A O 1
ATOM 4659 N N . VAL A 1 601 ? 18.069 13.781 2.444 1.00 84.50 601 VAL A N 1
ATOM 4660 C CA . VAL A 1 601 ? 17.100 14.749 2.978 1.00 84.50 601 VAL A CA 1
ATOM 4661 C C . VAL A 1 601 ? 15.704 14.137 2.962 1.00 84.50 601 VAL A C 1
ATOM 4663 O O . VAL A 1 601 ? 15.029 14.143 3.989 1.00 84.50 601 VAL A O 1
ATOM 4666 N N . ALA A 1 602 ? 15.311 13.532 1.841 1.00 83.88 602 ALA A N 1
ATOM 4667 C CA . ALA A 1 602 ? 14.003 12.913 1.681 1.00 83.88 602 ALA A CA 1
ATOM 4668 C C . ALA A 1 602 ? 13.770 11.754 2.660 1.00 83.88 602 ALA A C 1
ATOM 4670 O O . ALA A 1 602 ? 12.756 11.735 3.355 1.00 83.88 602 ALA A O 1
ATOM 4671 N N . ALA A 1 603 ? 14.728 10.829 2.780 1.00 80.12 603 ALA A N 1
ATOM 4672 C CA . ALA A 1 603 ? 14.623 9.694 3.695 1.00 80.12 603 ALA A CA 1
ATOM 4673 C C . ALA A 1 603 ? 14.512 10.141 5.161 1.00 80.12 603 ALA A C 1
ATOM 4675 O O . ALA A 1 603 ? 13.652 9.647 5.888 1.00 80.12 603 ALA A O 1
ATOM 4676 N N . THR A 1 604 ? 15.339 11.104 5.581 1.00 85.69 604 THR A N 1
ATOM 4677 C CA . THR A 1 604 ? 15.334 11.613 6.962 1.00 85.69 604 THR A CA 1
ATOM 4678 C C . THR A 1 604 ? 14.054 12.390 7.268 1.00 85.69 604 THR A C 1
ATOM 4680 O O . THR A 1 604 ? 13.449 12.192 8.318 1.00 85.69 604 THR A O 1
ATOM 4683 N N . THR A 1 605 ? 13.601 13.241 6.343 1.00 91.06 605 THR A N 1
ATOM 4684 C CA . THR A 1 605 ? 12.337 13.972 6.485 1.00 91.06 605 THR A CA 1
ATOM 4685 C C . THR A 1 605 ? 11.150 13.006 6.575 1.00 91.06 605 THR A C 1
ATOM 4687 O O . THR A 1 605 ? 10.324 13.153 7.475 1.00 91.06 605 THR A O 1
ATOM 4690 N N . LEU A 1 606 ? 11.073 11.996 5.696 1.00 91.25 606 LEU A N 1
ATOM 4691 C CA . LEU A 1 606 ? 9.997 10.996 5.715 1.00 91.25 606 LEU A CA 1
ATOM 4692 C C . LEU A 1 606 ? 9.991 10.180 7.005 1.00 91.25 606 LEU A C 1
ATOM 4694 O O . LEU A 1 606 ? 8.920 9.946 7.556 1.00 91.25 606 LEU A O 1
ATOM 4698 N N . GLU A 1 607 ? 11.155 9.766 7.506 1.00 88.00 607 GLU A N 1
ATOM 4699 C CA . GLU A 1 607 ? 11.271 9.049 8.780 1.00 88.00 607 GLU A CA 1
ATOM 4700 C C . GLU A 1 607 ? 10.694 9.883 9.934 1.00 88.00 607 GLU A C 1
ATOM 4702 O O . GLU A 1 607 ? 9.857 9.395 10.698 1.00 88.00 607 GLU A O 1
ATOM 4707 N N . SER A 1 608 ? 11.063 11.163 10.019 1.00 88.38 608 SER A N 1
ATOM 4708 C CA . SER A 1 608 ? 10.603 12.051 11.090 1.00 88.38 608 SER A CA 1
ATOM 4709 C C . SER A 1 608 ? 9.115 12.375 10.998 1.00 88.38 608 SER A C 1
ATOM 4711 O O . SER A 1 608 ? 8.418 12.297 12.010 1.00 88.38 608 SER A O 1
ATOM 4713 N N . VAL A 1 609 ? 8.600 12.668 9.799 1.00 91.88 609 VAL A N 1
ATOM 4714 C CA . VAL A 1 609 ? 7.162 12.904 9.585 1.00 91.88 609 VAL A CA 1
ATOM 4715 C C . VAL A 1 609 ? 6.350 11.643 9.882 1.00 91.88 609 VAL A C 1
ATOM 4717 O O . VAL A 1 609 ? 5.371 11.717 10.622 1.00 91.88 609 VAL A O 1
ATOM 4720 N N . THR A 1 610 ? 6.783 10.481 9.381 1.00 92.19 610 THR A N 1
ATOM 4721 C CA . THR A 1 610 ? 6.107 9.195 9.625 1.00 92.19 610 THR A CA 1
ATOM 4722 C C . THR A 1 610 ? 6.036 8.897 11.115 1.00 92.19 610 THR A C 1
ATOM 4724 O O . THR A 1 610 ? 4.973 8.545 11.621 1.00 92.19 610 THR A O 1
ATOM 4727 N N . THR A 1 611 ? 7.141 9.085 11.841 1.00 87.62 611 THR A N 1
ATOM 4728 C CA . THR A 1 611 ? 7.181 8.811 13.282 1.00 87.62 611 THR A CA 1
ATOM 4729 C C . THR A 1 611 ? 6.274 9.769 14.051 1.00 87.62 611 THR A C 1
ATOM 4731 O O . THR A 1 611 ? 5.518 9.329 14.911 1.00 87.62 611 THR A O 1
ATOM 4734 N N . ILE A 1 612 ? 6.279 11.065 13.721 1.00 88.44 612 ILE A N 1
ATOM 4735 C CA . ILE A 1 612 ? 5.406 12.057 14.368 1.00 88.44 612 ILE A CA 1
ATOM 4736 C C . ILE A 1 612 ? 3.929 11.749 14.140 1.00 88.44 612 ILE A C 1
ATOM 4738 O O . ILE A 1 612 ? 3.151 11.707 15.094 1.00 88.44 612 ILE A O 1
ATOM 4742 N N . VAL A 1 613 ? 3.540 11.487 12.893 1.00 88.94 613 VAL A N 1
ATOM 4743 C CA . VAL A 1 613 ? 2.152 11.157 12.569 1.00 88.94 613 VAL A CA 1
ATOM 4744 C C . VAL A 1 613 ? 1.737 9.843 13.233 1.00 88.94 613 VAL A C 1
ATOM 4746 O O . VAL A 1 613 ? 0.634 9.744 13.762 1.00 88.94 613 VAL A O 1
ATOM 4749 N N . ASN A 1 614 ? 2.616 8.840 13.267 1.00 88.25 614 ASN A N 1
ATOM 4750 C CA . ASN A 1 614 ? 2.314 7.552 13.880 1.00 88.25 614 ASN A CA 1
ATOM 4751 C C . ASN A 1 614 ? 2.168 7.648 15.410 1.00 88.25 614 ASN A C 1
ATOM 4753 O O . ASN A 1 614 ? 1.244 7.058 15.981 1.00 88.25 614 ASN A O 1
ATOM 4757 N N . ASP A 1 615 ? 3.059 8.388 16.065 1.00 85.00 615 ASP A N 1
ATOM 4758 C CA . ASP A 1 615 ? 3.202 8.328 17.516 1.00 85.00 615 ASP A CA 1
ATOM 4759 C C . ASP A 1 615 ? 2.482 9.450 18.262 1.00 85.00 615 ASP A C 1
ATOM 4761 O O . ASP A 1 615 ? 2.116 9.238 19.420 1.00 85.00 615 ASP A O 1
ATOM 4765 N N . PHE A 1 616 ? 2.283 10.608 17.625 1.00 84.69 616 PHE A N 1
ATOM 4766 C CA . PHE A 1 616 ? 1.825 11.831 18.285 1.00 84.69 616 PHE A CA 1
ATOM 4767 C C . PHE A 1 616 ? 0.576 12.458 17.659 1.00 84.69 616 PHE A C 1
ATOM 4769 O O . PHE A 1 616 ? -0.152 13.139 18.379 1.00 84.69 616 PHE A O 1
ATOM 4776 N N . TYR A 1 617 ? 0.289 12.237 16.370 1.00 88.00 617 TYR A N 1
ATOM 4777 C CA . TYR A 1 617 ? -0.924 12.800 15.773 1.00 88.00 617 TYR A CA 1
ATOM 4778 C C . TYR A 1 617 ? -2.180 12.131 16.335 1.00 88.00 617 TYR A C 1
ATOM 4780 O O . TYR A 1 617 ? -2.393 10.924 16.197 1.00 88.00 617 TYR A O 1
ATOM 4788 N N . ALA A 1 618 ? -3.009 12.946 16.977 1.00 82.25 618 ALA A N 1
ATOM 4789 C CA . ALA A 1 618 ? -4.133 12.508 17.782 1.00 82.25 618 ALA A CA 1
ATOM 4790 C C . ALA A 1 618 ? -5.203 11.807 16.927 1.00 82.25 618 ALA A C 1
ATOM 4792 O O . ALA A 1 618 ? -5.591 10.688 17.241 1.00 82.25 618 ALA A O 1
ATOM 4793 N N . PHE A 1 619 ? -5.570 12.399 15.785 1.00 82.19 619 PHE A N 1
ATOM 4794 C CA . PHE A 1 619 ? -6.689 11.957 14.942 1.00 82.19 619 PHE A CA 1
ATOM 4795 C C . PHE A 1 619 ? -6.346 10.907 13.881 1.00 82.19 619 PHE A C 1
ATOM 4797 O O . PHE A 1 619 ? -7.189 10.578 13.046 1.00 82.19 619 PHE A O 1
ATOM 4804 N N . ARG A 1 620 ? -5.118 10.378 13.894 1.00 85.56 620 ARG A N 1
ATOM 4805 C CA . ARG A 1 620 ? -4.602 9.472 12.857 1.00 85.56 620 ARG A CA 1
ATOM 4806 C C . ARG A 1 620 ? -5.551 8.309 12.548 1.00 85.56 620 ARG A C 1
ATOM 4808 O O . ARG A 1 620 ? -5.803 8.026 11.385 1.00 85.56 620 ARG A O 1
ATOM 4815 N N . ASP A 1 621 ? -6.069 7.650 13.583 1.00 82.25 621 ASP A N 1
ATOM 4816 C CA . ASP A 1 621 ? -6.923 6.467 13.417 1.00 82.25 621 ASP A CA 1
ATOM 4817 C C . ASP A 1 621 ? -8.349 6.855 12.975 1.00 82.25 621 ASP A C 1
ATOM 4819 O O . ASP A 1 621 ? -8.956 6.167 12.157 1.00 82.25 621 ASP A O 1
ATOM 4823 N N . SER A 1 622 ? -8.857 8.000 13.443 1.00 79.12 622 SER A N 1
ATOM 4824 C CA . SER A 1 622 ? -10.176 8.531 13.062 1.00 79.12 622 SER A CA 1
ATOM 4825 C C . SER A 1 622 ? -10.237 8.956 11.586 1.00 79.12 622 SER A C 1
ATOM 4827 O O . SER A 1 622 ? -11.284 8.840 10.953 1.00 79.12 622 SER A O 1
ATOM 4829 N N . ALA A 1 623 ? -9.110 9.381 11.003 1.00 81.00 623 ALA A N 1
ATOM 4830 C CA . ALA A 1 623 ? -9.013 9.733 9.584 1.00 81.00 623 ALA A CA 1
ATOM 4831 C C . ALA A 1 623 ? -9.197 8.532 8.629 1.00 81.00 623 ALA A C 1
ATOM 4833 O O . ALA A 1 623 ? -9.601 8.730 7.485 1.00 81.00 623 ALA A O 1
ATOM 4834 N N . LEU A 1 624 ? -8.964 7.293 9.087 1.00 79.69 624 LEU A N 1
ATOM 4835 C CA . LEU A 1 624 ? -9.121 6.076 8.272 1.00 79.69 624 LEU A CA 1
ATOM 4836 C C . LEU A 1 624 ? -10.581 5.653 8.074 1.00 79.69 624 LEU A C 1
ATOM 4838 O O . LEU A 1 624 ? -10.882 4.888 7.163 1.00 79.69 624 LEU A O 1
ATOM 4842 N N . THR A 1 625 ? -11.485 6.097 8.946 1.00 73.69 625 THR A N 1
ATOM 4843 C CA . THR A 1 625 ? -12.909 5.729 8.907 1.00 73.69 625 THR A CA 1
ATOM 4844 C C . THR A 1 625 ? -13.781 6.919 9.330 1.00 73.69 625 THR A C 1
ATOM 4846 O O . THR A 1 625 ? -14.452 6.856 10.358 1.00 73.69 625 THR A O 1
ATOM 4849 N N . PRO A 1 626 ? -13.758 8.037 8.578 1.00 69.56 626 PRO A N 1
ATOM 4850 C CA . PRO A 1 626 ? -14.514 9.229 8.938 1.00 69.56 626 PRO A CA 1
ATOM 4851 C C . PRO A 1 626 ? -16.021 8.933 8.927 1.00 69.56 626 PRO A C 1
ATOM 4853 O O . PRO A 1 626 ? -16.595 8.623 7.886 1.00 69.56 626 PRO A O 1
ATOM 4856 N N . ASP A 1 627 ? -16.671 9.065 10.082 1.00 69.50 627 ASP A N 1
ATOM 4857 C CA . ASP A 1 627 ? -18.116 8.847 10.257 1.00 69.50 627 ASP A CA 1
ATOM 4858 C C . ASP A 1 627 ? -18.886 10.183 10.232 1.00 69.50 627 ASP A C 1
ATOM 4860 O O . ASP A 1 627 ? -19.578 10.562 11.177 1.00 69.50 627 ASP A O 1
ATOM 4864 N N . LEU A 1 628 ? -18.696 10.963 9.159 1.00 74.44 628 LEU A N 1
ATOM 4865 C CA . LEU A 1 628 ? -19.336 12.273 8.985 1.00 74.44 628 LEU A CA 1
ATOM 4866 C C . LEU A 1 628 ? -20.469 12.210 7.944 1.00 74.44 628 LEU A C 1
ATOM 4868 O O . LEU A 1 628 ? -20.272 11.668 6.854 1.00 74.44 628 LEU A O 1
ATOM 4872 N N . PRO A 1 629 ? -21.652 12.794 8.215 1.00 75.75 629 PRO A N 1
ATOM 4873 C CA . PRO A 1 629 ? -22.753 12.819 7.256 1.00 75.75 629 PRO A CA 1
ATOM 4874 C C . PRO A 1 629 ? -22.489 13.799 6.102 1.00 75.75 629 PRO A C 1
ATOM 4876 O O . PRO A 1 629 ? -21.900 14.863 6.291 1.00 75.75 629 PRO A O 1
ATOM 4879 N N . LYS A 1 630 ? -22.995 13.486 4.901 1.00 77.50 630 LYS A N 1
ATOM 4880 C CA . LYS A 1 630 ? -22.984 14.416 3.754 1.00 77.50 630 LYS A CA 1
ATOM 4881 C C . LYS A 1 630 ? -23.733 15.723 4.088 1.00 77.50 630 LYS A C 1
ATOM 4883 O O . LYS A 1 630 ? -24.771 15.650 4.747 1.00 77.50 630 LYS A O 1
ATOM 4888 N N . PRO A 1 631 ? -23.270 16.894 3.604 1.00 74.88 631 PRO A N 1
ATOM 4889 C CA . PRO A 1 631 ? -22.131 17.115 2.697 1.00 74.88 631 PRO A CA 1
ATOM 4890 C C . PRO A 1 631 ? -20.758 17.202 3.396 1.00 74.88 631 PRO A C 1
ATOM 4892 O O . PRO A 1 631 ? -19.755 17.434 2.735 1.00 74.88 631 PRO A O 1
ATOM 4895 N N . PHE A 1 632 ? -20.692 16.999 4.714 1.00 77.00 632 PHE A N 1
ATOM 4896 C CA . PHE A 1 632 ? -19.478 17.154 5.530 1.00 77.00 632 PHE A CA 1
ATOM 4897 C C . PHE A 1 632 ? -18.579 15.907 5.563 1.00 77.00 632 PHE A C 1
ATOM 4899 O O . PHE A 1 632 ? -17.550 15.898 6.237 1.00 77.00 632 PHE A O 1
ATOM 4906 N N . SER A 1 633 ? -18.976 14.835 4.871 1.00 72.62 633 SER A N 1
ATOM 4907 C CA . SER A 1 633 ? -18.174 13.622 4.727 1.00 72.62 633 SER A CA 1
ATOM 4908 C C . SER A 1 633 ? -16.886 13.926 3.962 1.00 72.62 633 SER A C 1
ATOM 4910 O O . SER A 1 633 ? -16.948 14.414 2.833 1.00 72.62 633 SER A O 1
ATOM 4912 N N . VAL A 1 634 ? -15.739 13.585 4.544 1.00 75.06 634 VAL A N 1
ATOM 4913 C CA . VAL A 1 634 ? -14.450 13.529 3.841 1.00 75.06 634 VAL A CA 1
ATOM 4914 C C . VAL A 1 634 ? -14.125 12.082 3.495 1.00 75.06 634 VAL A C 1
ATOM 4916 O O . VAL A 1 634 ? -14.575 11.167 4.184 1.00 75.06 634 VAL A O 1
ATOM 4919 N N . GLU A 1 635 ? -13.368 11.872 2.423 1.00 79.44 635 GLU A N 1
ATOM 4920 C CA . GLU A 1 635 ? -12.909 10.531 2.065 1.00 79.44 635 GLU A CA 1
ATOM 4921 C C . GLU A 1 635 ? -11.980 9.971 3.158 1.00 79.44 635 GLU A C 1
ATOM 4923 O O . GLU A 1 635 ? -11.202 10.735 3.743 1.00 79.44 635 GLU A O 1
ATOM 4928 N N . PRO A 1 636 ? -12.038 8.657 3.443 1.00 80.88 636 PRO A N 1
ATOM 4929 C CA . PRO A 1 636 ? -11.047 7.984 4.271 1.00 80.88 636 PRO A CA 1
ATOM 4930 C C . PRO A 1 636 ? -9.625 8.305 3.814 1.00 80.88 636 PRO A C 1
ATOM 4932 O O . PRO A 1 636 ? -9.301 8.170 2.633 1.00 80.88 636 PRO A O 1
ATOM 4935 N N . PHE A 1 637 ? -8.773 8.705 4.752 1.00 83.44 637 PHE A N 1
ATOM 4936 C CA . PHE A 1 637 ? -7.428 9.168 4.452 1.00 83.44 637 PHE A CA 1
ATOM 4937 C C . PHE A 1 637 ? -6.382 8.396 5.258 1.00 83.44 637 PHE A C 1
ATOM 4939 O O . PHE A 1 637 ? -6.285 8.529 6.480 1.00 83.44 637 PHE A O 1
ATOM 4946 N N . ASP A 1 638 ? -5.585 7.588 4.557 1.00 83.94 638 ASP A N 1
ATOM 4947 C CA . ASP A 1 638 ? -4.472 6.832 5.131 1.00 83.94 638 ASP A CA 1
ATOM 4948 C C . ASP A 1 638 ? -3.148 7.552 4.869 1.00 83.94 638 ASP A C 1
ATOM 4950 O O . ASP A 1 638 ? -2.438 7.293 3.899 1.00 83.94 638 ASP A O 1
ATOM 4954 N N . ILE A 1 639 ? -2.789 8.449 5.783 1.00 86.25 639 ILE A N 1
ATOM 4955 C CA . ILE A 1 639 ? -1.516 9.174 5.742 1.00 86.25 639 ILE A CA 1
ATOM 4956 C C . ILE A 1 639 ? -0.289 8.252 5.663 1.00 86.25 639 ILE A C 1
ATOM 4958 O O . ILE A 1 639 ? 0.713 8.624 5.060 1.00 86.25 639 ILE A O 1
ATOM 4962 N N . LEU A 1 640 ? -0.318 7.058 6.266 1.00 87.31 640 LEU A N 1
ATOM 4963 C CA . LEU A 1 640 ? 0.842 6.164 6.256 1.00 87.31 640 LEU A CA 1
ATOM 4964 C C . LEU A 1 640 ? 0.999 5.513 4.882 1.00 87.31 640 LEU A C 1
ATOM 4966 O O . LEU A 1 640 ? 2.127 5.321 4.421 1.00 87.31 640 LEU A O 1
ATOM 4970 N N . LYS A 1 641 ? -0.120 5.233 4.207 1.00 82.81 641 LYS A N 1
ATOM 4971 C CA . LYS A 1 641 ? -0.132 4.847 2.796 1.00 82.81 641 LYS A CA 1
ATOM 4972 C C . LYS A 1 641 ? 0.411 5.971 1.908 1.00 82.81 641 LYS A C 1
ATOM 4974 O O . LYS A 1 641 ? 1.325 5.705 1.136 1.00 82.81 641 LYS A O 1
ATOM 4979 N N . GLU A 1 642 ? -0.051 7.209 2.072 1.00 83.94 642 GLU A N 1
ATOM 4980 C CA . GLU A 1 642 ? 0.432 8.360 1.286 1.00 83.94 642 GLU A CA 1
ATOM 4981 C C . GLU A 1 642 ? 1.938 8.608 1.477 1.00 83.94 642 GLU A C 1
ATOM 4983 O O . GLU A 1 642 ? 2.687 8.750 0.513 1.00 83.94 642 GLU A O 1
ATOM 4988 N N . LEU A 1 643 ? 2.435 8.571 2.720 1.00 86.19 643 LEU A N 1
ATOM 4989 C CA . LEU A 1 643 ? 3.870 8.705 3.004 1.00 86.19 643 LEU A CA 1
ATOM 4990 C C . LEU A 1 643 ? 4.691 7.547 2.407 1.00 86.19 643 LEU A C 1
ATOM 4992 O O . LEU A 1 643 ? 5.836 7.751 1.991 1.00 86.19 643 LEU A O 1
ATOM 4996 N N . LYS A 1 644 ? 4.123 6.335 2.328 1.00 74.69 644 LYS A N 1
ATOM 4997 C CA . LYS A 1 644 ? 4.742 5.188 1.645 1.00 74.69 644 LYS A CA 1
ATOM 4998 C C . LYS A 1 644 ? 4.770 5.390 0.128 1.00 74.69 644 LYS A C 1
ATOM 5000 O O . LYS A 1 644 ? 5.777 5.055 -0.488 1.00 74.69 644 LYS A O 1
ATOM 5005 N N . GLU A 1 645 ? 3.719 5.944 -0.468 1.00 74.00 645 GLU A N 1
ATOM 5006 C CA . GLU A 1 645 ? 3.679 6.267 -1.899 1.00 74.00 645 GLU A CA 1
ATOM 5007 C C . GLU A 1 645 ? 4.691 7.364 -2.253 1.00 74.00 645 GLU A C 1
ATOM 5009 O O . GLU A 1 645 ? 5.481 7.181 -3.179 1.00 74.00 645 GLU A O 1
ATOM 5014 N N . ILE A 1 646 ? 4.789 8.423 -1.442 1.00 77.06 646 ILE A N 1
ATOM 5015 C CA . ILE A 1 646 ? 5.830 9.457 -1.573 1.00 77.06 646 ILE A CA 1
ATOM 5016 C C . ILE A 1 646 ? 7.230 8.844 -1.449 1.00 77.06 646 ILE A C 1
ATOM 5018 O O . ILE A 1 646 ? 8.128 9.192 -2.209 1.00 77.06 646 ILE A O 1
ATOM 5022 N N . LYS A 1 647 ? 7.444 7.887 -0.538 1.00 75.31 647 LYS A N 1
ATOM 5023 C CA . LYS A 1 647 ? 8.736 7.187 -0.420 1.00 75.31 647 LYS A CA 1
ATOM 5024 C C . LYS A 1 647 ? 9.120 6.418 -1.694 1.00 75.31 647 LYS A C 1
ATOM 5026 O O . LYS A 1 647 ? 10.310 6.250 -1.955 1.00 75.31 647 LYS A O 1
ATOM 5031 N N . LEU A 1 648 ? 8.138 5.919 -2.446 1.00 63.03 648 LEU A N 1
ATOM 5032 C CA . LEU A 1 648 ? 8.335 5.120 -3.661 1.00 63.03 648 LEU A CA 1
ATOM 5033 C C . LEU A 1 648 ? 8.353 5.967 -4.945 1.00 63.03 648 LEU A C 1
ATOM 5035 O O . LEU A 1 648 ? 8.774 5.471 -5.991 1.00 63.03 648 LEU A O 1
ATOM 5039 N N . ALA A 1 649 ? 7.906 7.222 -4.881 1.00 60.28 649 ALA A N 1
ATOM 5040 C CA . ALA A 1 649 ? 7.857 8.122 -6.023 1.00 60.28 649 ALA A CA 1
ATOM 5041 C C . ALA A 1 649 ? 9.261 8.558 -6.485 1.00 60.28 649 ALA A C 1
ATOM 5043 O O . ALA A 1 649 ? 10.182 8.778 -5.695 1.00 60.28 649 ALA A O 1
ATOM 5044 N N . LEU A 1 650 ? 9.422 8.697 -7.804 1.00 60.41 650 LEU A N 1
ATOM 5045 C CA . LEU A 1 650 ? 10.669 9.142 -8.425 1.00 60.41 650 LEU A CA 1
ATOM 5046 C C . LEU A 1 650 ? 10.678 10.668 -8.551 1.00 60.41 650 LEU A C 1
ATOM 5048 O O . LEU A 1 650 ? 9.991 11.237 -9.399 1.00 60.41 650 LEU A O 1
ATOM 5052 N N . TYR A 1 651 ? 11.498 11.326 -7.735 1.00 67.56 651 TYR A N 1
ATOM 5053 C CA . TYR A 1 651 ? 11.666 12.777 -7.753 1.00 67.56 651 TYR A CA 1
ATOM 5054 C C . TYR A 1 651 ? 12.931 13.189 -8.501 1.00 67.56 651 TYR A C 1
ATOM 5056 O O . TYR A 1 651 ? 14.020 12.681 -8.249 1.00 67.56 651 TYR A O 1
ATOM 5064 N N . THR A 1 652 ? 12.796 14.156 -9.409 1.00 69.56 652 THR A N 1
ATOM 5065 C CA . THR A 1 652 ? 13.934 14.751 -10.131 1.00 69.56 652 THR A CA 1
ATOM 5066 C C . THR A 1 652 ? 14.410 16.062 -9.509 1.00 69.56 652 THR A C 1
ATOM 5068 O O . THR A 1 652 ? 15.552 16.461 -9.720 1.00 69.56 652 THR A O 1
ATOM 5071 N N . ASN A 1 653 ? 13.549 16.742 -8.749 1.00 82.88 653 ASN A N 1
ATOM 5072 C CA . ASN A 1 653 ? 13.889 17.944 -7.995 1.00 82.88 653 ASN A CA 1
ATOM 5073 C C . ASN A 1 653 ? 13.332 17.857 -6.572 1.00 82.88 653 ASN A C 1
ATOM 5075 O O . ASN A 1 653 ? 12.363 17.145 -6.303 1.00 82.88 653 ASN A O 1
ATOM 5079 N N . ASP A 1 654 ? 13.984 18.579 -5.674 1.00 88.00 654 ASP A N 1
ATOM 5080 C CA . ASP A 1 654 ? 13.731 18.519 -4.240 1.00 88.00 654 ASP A CA 1
ATOM 5081 C C . ASP A 1 654 ? 12.425 19.228 -3.843 1.00 88.00 654 ASP A C 1
ATOM 5083 O O . ASP A 1 654 ? 11.638 18.705 -3.054 1.00 88.00 654 ASP A O 1
ATOM 5087 N N . HIS A 1 655 ? 12.122 20.359 -4.489 1.00 90.94 655 HIS A N 1
ATOM 5088 C CA . HIS A 1 655 ? 10.873 21.100 -4.305 1.00 90.94 655 HIS A CA 1
ATOM 5089 C C . HIS A 1 655 ? 9.628 20.214 -4.461 1.00 90.94 655 HIS A C 1
ATOM 5091 O O . HIS A 1 655 ? 8.726 20.278 -3.625 1.00 90.94 655 HIS A O 1
ATOM 5097 N N . ARG A 1 656 ? 9.575 19.360 -5.494 1.00 88.75 656 ARG A N 1
ATOM 5098 C CA . ARG A 1 656 ? 8.406 18.511 -5.753 1.00 88.75 656 ARG A CA 1
ATOM 5099 C C . ARG A 1 656 ? 8.175 17.474 -4.653 1.00 88.75 656 ARG A C 1
ATOM 5101 O O . ARG A 1 656 ? 7.027 17.248 -4.288 1.00 88.75 656 ARG A O 1
ATOM 5108 N N . PHE A 1 657 ? 9.239 16.901 -4.093 1.00 92.00 657 PHE A N 1
ATOM 5109 C CA . PHE A 1 657 ? 9.137 15.992 -2.948 1.00 92.00 657 PHE A CA 1
ATOM 5110 C C . PHE A 1 657 ? 8.530 16.695 -1.728 1.00 92.00 657 PHE A C 1
ATOM 5112 O O . PHE A 1 657 ? 7.586 16.195 -1.119 1.00 92.00 657 PHE A O 1
ATOM 5119 N N . HIS A 1 658 ? 9.035 17.886 -1.397 1.00 92.75 658 HIS A N 1
ATOM 5120 C CA . HIS A 1 658 ? 8.519 18.659 -0.270 1.00 92.75 658 HIS A CA 1
ATOM 5121 C C . HIS A 1 658 ? 7.080 19.139 -0.498 1.00 92.75 658 HIS A C 1
ATOM 5123 O O . HIS A 1 658 ? 6.296 19.155 0.448 1.00 92.75 658 HIS A O 1
ATOM 5129 N N . TYR A 1 659 ? 6.723 19.479 -1.741 1.00 88.56 659 TYR A N 1
ATOM 5130 C CA . TYR A 1 659 ? 5.353 19.802 -2.134 1.00 88.56 659 TYR A CA 1
ATOM 5131 C C . TYR A 1 659 ? 4.408 18.620 -1.889 1.00 88.56 659 TYR A C 1
ATOM 5133 O O . TYR A 1 659 ? 3.410 18.782 -1.190 1.00 88.56 659 TYR A O 1
ATOM 5141 N N . ASP A 1 660 ? 4.739 17.431 -2.402 1.00 88.88 660 ASP A N 1
ATOM 5142 C CA . ASP A 1 660 ? 3.899 16.237 -2.241 1.00 88.88 660 ASP A CA 1
ATOM 5143 C C . ASP A 1 660 ? 3.743 15.860 -0.766 1.00 88.88 660 ASP A C 1
ATOM 5145 O O . ASP A 1 660 ? 2.645 15.540 -0.319 1.00 88.88 660 ASP A O 1
ATOM 5149 N N . LEU A 1 661 ? 4.810 15.995 0.026 1.00 92.44 661 LEU A N 1
ATOM 5150 C CA . LEU A 1 661 ? 4.766 15.764 1.466 1.00 92.44 661 LEU A CA 1
ATOM 5151 C C . LEU A 1 661 ? 3.858 16.759 2.204 1.00 92.44 661 LEU A C 1
ATOM 5153 O O . LEU A 1 661 ? 3.088 16.358 3.078 1.00 92.44 661 LEU A O 1
ATOM 5157 N N . SER A 1 662 ? 3.903 18.047 1.849 1.00 88.81 662 SER A N 1
ATOM 5158 C CA . SER A 1 662 ? 2.962 19.041 2.382 1.00 88.81 662 SER A CA 1
ATOM 5159 C C . SER A 1 662 ? 1.516 18.725 1.979 1.00 88.81 662 SER A C 1
ATOM 5161 O O . SER A 1 662 ? 0.610 18.901 2.794 1.00 88.81 662 SER A O 1
ATOM 5163 N N . MET A 1 663 ? 1.293 18.220 0.761 1.00 85.88 663 MET A N 1
ATOM 5164 C CA . MET A 1 663 ? -0.038 17.839 0.270 1.00 85.88 663 MET A CA 1
ATOM 5165 C C . MET A 1 663 ? -0.581 16.558 0.897 1.00 85.88 663 MET A C 1
ATOM 5167 O O . MET A 1 663 ? -1.778 16.493 1.170 1.00 85.88 663 MET A O 1
ATOM 5171 N N . ALA A 1 664 ? 0.273 15.594 1.238 1.00 88.12 664 ALA A N 1
ATOM 5172 C CA . ALA A 1 664 ? -0.149 14.432 2.013 1.00 88.12 664 ALA A CA 1
ATOM 5173 C C . ALA A 1 664 ? -0.715 14.855 3.377 1.00 88.12 664 ALA A C 1
ATOM 5175 O O . ALA A 1 664 ? -1.806 14.443 3.752 1.00 88.12 664 ALA A O 1
ATOM 5176 N N . LEU A 1 665 ? -0.048 15.750 4.113 1.00 87.69 665 LEU A N 1
ATOM 5177 C CA . LEU A 1 665 ? -0.586 16.206 5.404 1.00 87.69 665 LEU A CA 1
ATOM 5178 C C . LEU A 1 665 ? -1.861 17.050 5.240 1.00 87.69 665 LEU A C 1
ATOM 5180 O O . LEU A 1 665 ? -2.766 16.965 6.069 1.00 87.69 665 LEU A O 1
ATOM 5184 N N . ALA A 1 666 ? -1.984 17.794 4.139 1.00 83.56 666 ALA A N 1
ATOM 5185 C CA . ALA A 1 666 ? -3.203 18.531 3.808 1.00 83.56 666 ALA A CA 1
ATOM 5186 C C . ALA A 1 666 ? -4.436 17.626 3.604 1.00 83.56 666 ALA A C 1
ATOM 5188 O O . ALA A 1 666 ? -5.571 18.092 3.763 1.00 83.56 666 ALA A O 1
ATOM 5189 N N . GLY A 1 667 ? -4.232 16.338 3.302 1.00 83.50 667 GLY A N 1
ATOM 5190 C CA . GLY A 1 667 ? -5.295 15.345 3.149 1.00 83.50 667 GLY A CA 1
ATOM 5191 C C . GLY A 1 667 ? -6.148 15.144 4.404 1.00 83.50 667 GLY A C 1
ATOM 5192 O O . GLY A 1 667 ? -7.339 14.868 4.285 1.00 83.50 667 GLY A O 1
ATOM 5193 N N . PHE A 1 668 ? -5.606 15.402 5.601 1.00 83.81 668 PHE A N 1
ATOM 5194 C CA . PHE A 1 668 ? -6.373 15.313 6.851 1.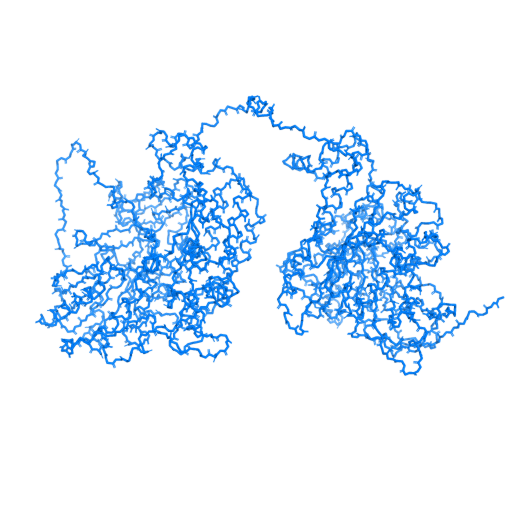00 83.81 668 PHE A CA 1
ATOM 5195 C C . PHE A 1 668 ? -7.524 16.317 6.956 1.00 83.81 668 PHE A C 1
ATOM 5197 O O . PHE A 1 668 ? -8.440 16.110 7.752 1.00 83.81 668 PHE A O 1
ATOM 5204 N N . LYS A 1 669 ? -7.462 17.427 6.204 1.00 83.25 669 LYS A N 1
ATOM 5205 C CA . LYS A 1 669 ? -8.340 18.596 6.402 1.00 83.25 669 LYS A CA 1
ATOM 5206 C C . LYS A 1 669 ? -8.323 19.109 7.851 1.00 83.25 669 LYS A C 1
ATOM 5208 O O . LYS A 1 669 ? -9.322 19.619 8.355 1.00 83.25 669 LYS A O 1
ATOM 5213 N N . ASP A 1 670 ? -7.159 18.982 8.486 1.00 82.44 670 ASP A N 1
ATOM 5214 C CA . ASP A 1 670 ? -6.839 19.491 9.815 1.00 82.44 670 ASP A CA 1
ATOM 5215 C C . ASP A 1 670 ? -5.775 20.589 9.678 1.00 82.44 670 ASP A C 1
ATOM 5217 O O . ASP A 1 670 ? -4.621 20.326 9.339 1.00 82.44 670 ASP A O 1
ATOM 5221 N N . ALA A 1 671 ? -6.157 21.833 9.965 1.00 80.94 671 ALA A N 1
ATOM 5222 C CA . ALA A 1 671 ? -5.261 22.985 9.888 1.00 80.94 671 ALA A CA 1
ATOM 5223 C C . ALA A 1 671 ? -4.097 22.941 10.898 1.00 80.94 671 ALA A C 1
ATOM 5225 O O . ALA A 1 671 ? -3.168 23.748 10.804 1.00 80.94 671 ALA A O 1
ATOM 5226 N N . HIS A 1 672 ? -4.142 22.039 11.881 1.00 82.31 672 HIS A N 1
ATOM 5227 C CA . HIS A 1 672 ? -3.068 21.818 12.845 1.00 82.31 672 HIS A CA 1
ATOM 5228 C C . HIS A 1 672 ? -2.038 20.790 12.368 1.00 82.31 672 HIS A C 1
ATOM 5230 O O . HIS A 1 672 ? -0.938 20.765 12.918 1.00 82.31 672 HIS A O 1
ATOM 5236 N N . ALA A 1 673 ? -2.363 19.975 11.358 1.00 86.75 673 ALA A N 1
ATOM 5237 C CA . ALA A 1 673 ? -1.493 18.946 10.796 1.00 86.75 673 ALA A CA 1
ATOM 5238 C C . ALA A 1 673 ? -0.784 19.463 9.534 1.00 86.75 673 ALA A C 1
ATOM 5240 O O . ALA A 1 673 ? -1.309 19.390 8.427 1.00 86.75 673 ALA A O 1
ATOM 5241 N N . THR A 1 674 ? 0.426 20.006 9.688 1.00 88.50 674 THR A N 1
ATOM 5242 C CA . THR A 1 674 ? 1.147 20.644 8.574 1.00 88.50 674 THR A CA 1
ATOM 5243 C C . THR A 1 674 ? 2.613 20.254 8.536 1.00 88.50 674 THR A C 1
ATOM 5245 O O . THR A 1 674 ? 3.269 20.201 9.577 1.00 88.50 674 THR A O 1
ATOM 5248 N N . TYR A 1 675 ? 3.148 20.103 7.327 1.00 91.69 675 TYR A N 1
ATOM 5249 C CA . TYR A 1 675 ? 4.580 20.011 7.071 1.00 91.69 675 TYR A CA 1
ATOM 5250 C C . TYR A 1 675 ? 5.043 21.242 6.297 1.00 91.69 675 TYR A C 1
ATOM 5252 O O . TYR A 1 675 ? 4.453 21.579 5.266 1.00 91.69 675 TYR A O 1
ATOM 5260 N N . THR A 1 676 ? 6.110 21.886 6.767 1.00 86.88 676 THR A N 1
ATOM 5261 C CA . THR A 1 676 ? 6.723 23.018 6.069 1.00 86.88 676 THR A CA 1
ATOM 5262 C C . THR A 1 676 ? 8.215 22.801 5.857 1.00 86.88 676 THR A C 1
ATOM 5264 O O . THR A 1 676 ? 8.954 22.433 6.768 1.00 86.88 676 THR A O 1
ATOM 5267 N N . ALA A 1 677 ? 8.665 23.091 4.637 1.00 88.75 677 ALA A N 1
ATOM 5268 C CA . ALA A 1 677 ? 10.064 23.324 4.305 1.00 88.75 677 ALA A CA 1
ATOM 5269 C C . ALA A 1 677 ? 10.220 24.816 3.988 1.00 88.75 677 ALA A C 1
ATOM 5271 O O . ALA A 1 677 ? 9.689 25.306 2.987 1.00 88.75 677 ALA A O 1
ATOM 5272 N N . ASN A 1 678 ? 10.906 25.559 4.861 1.00 83.88 678 ASN A N 1
ATOM 5273 C CA . ASN A 1 678 ? 10.918 27.026 4.839 1.00 83.88 678 ASN A CA 1
ATOM 5274 C C . ASN A 1 678 ? 11.490 27.597 3.537 1.00 83.88 678 ASN A C 1
ATOM 5276 O O . ASN A 1 678 ? 11.056 28.656 3.088 1.00 83.88 678 ASN A O 1
ATOM 5280 N N . CYS A 1 679 ? 12.434 26.899 2.907 1.00 85.38 679 CYS A N 1
ATOM 5281 C CA . CYS A 1 679 ? 13.021 27.319 1.639 1.00 85.38 679 CYS A CA 1
ATOM 5282 C C . CYS A 1 679 ? 12.007 27.434 0.500 1.00 85.38 679 CYS A C 1
ATOM 5284 O O . CYS A 1 679 ? 12.105 28.363 -0.304 1.00 85.38 679 CYS A O 1
ATOM 5286 N N . TYR A 1 680 ? 11.000 26.563 0.490 1.00 90.50 680 TYR A N 1
ATOM 5287 C CA . TYR A 1 680 ? 9.934 26.548 -0.511 1.00 90.50 680 TYR A CA 1
ATOM 5288 C C . TYR A 1 680 ? 8.697 27.366 -0.103 1.00 90.50 680 TYR A C 1
ATOM 5290 O O . TYR A 1 680 ? 7.741 27.452 -0.862 1.00 90.50 680 TYR A O 1
ATOM 5298 N N . HIS A 1 681 ? 8.740 28.005 1.073 1.00 85.56 681 HIS A N 1
ATOM 5299 C CA . HIS A 1 681 ? 7.714 28.924 1.594 1.00 85.56 681 HIS A CA 1
ATOM 5300 C C . HIS A 1 681 ? 8.231 30.368 1.740 1.00 85.56 681 HIS A C 1
ATOM 5302 O O . HIS A 1 681 ? 7.578 31.226 2.345 1.00 85.56 681 HIS A O 1
ATOM 5308 N N . ASN A 1 682 ? 9.429 30.647 1.213 1.00 84.88 682 ASN A N 1
ATOM 5309 C CA . ASN A 1 682 ? 10.073 31.956 1.328 1.00 84.88 682 ASN A CA 1
ATOM 5310 C C . ASN A 1 682 ? 9.331 33.048 0.540 1.00 84.88 682 ASN A C 1
ATOM 5312 O O . ASN A 1 682 ? 9.463 34.228 0.867 1.00 84.88 682 ASN A O 1
ATOM 5316 N N . TYR A 1 683 ? 8.526 32.655 -0.453 1.00 87.94 683 TYR A N 1
ATOM 5317 C CA . TYR A 1 683 ? 7.672 33.536 -1.243 1.00 87.94 683 TYR A CA 1
ATOM 5318 C C . TYR A 1 683 ? 6.200 33.118 -1.140 1.00 87.94 683 TYR A C 1
ATOM 5320 O O . TYR A 1 683 ? 5.885 31.932 -1.141 1.00 87.94 683 TYR A O 1
ATOM 5328 N N . ALA A 1 684 ? 5.306 34.103 -1.088 1.00 89.38 684 ALA A N 1
ATOM 5329 C CA . ALA A 1 684 ? 3.879 33.938 -1.351 1.00 89.38 684 ALA A CA 1
ATOM 5330 C C . ALA A 1 684 ? 3.554 34.475 -2.752 1.00 89.38 684 ALA A C 1
ATOM 5332 O O . ALA A 1 684 ? 4.285 35.306 -3.273 1.00 89.38 684 ALA A O 1
ATOM 5333 N N . PHE A 1 685 ? 2.459 34.038 -3.360 1.00 92.31 685 PHE A N 1
ATOM 5334 C CA . PHE A 1 685 ? 2.076 34.369 -4.730 1.00 92.31 685 PHE A CA 1
ATOM 5335 C C . PHE A 1 685 ? 0.684 34.981 -4.721 1.00 92.31 685 PHE A C 1
ATOM 5337 O O . PHE A 1 685 ? -0.267 34.351 -4.260 1.00 92.31 685 PHE A O 1
ATOM 5344 N N . MET A 1 686 ? 0.553 36.207 -5.218 1.00 91.75 686 MET A N 1
ATOM 5345 C CA . MET A 1 686 ? -0.690 36.972 -5.152 1.00 91.75 686 MET A CA 1
ATOM 5346 C C . MET A 1 686 ? -1.209 37.342 -6.542 1.00 91.75 686 MET A C 1
ATOM 5348 O O . MET A 1 686 ? -0.424 37.662 -7.429 1.00 91.75 686 MET A O 1
ATOM 5352 N N . GLN A 1 687 ? -2.528 37.315 -6.709 1.00 92.12 687 GLN A N 1
ATOM 5353 C CA . GLN A 1 687 ? -3.247 37.812 -7.889 1.00 92.12 687 GLN A CA 1
ATOM 5354 C C . GLN A 1 687 ? -3.786 39.225 -7.623 1.00 92.12 687 GLN A C 1
ATOM 5356 O O . GLN A 1 687 ? -4.073 39.571 -6.468 1.00 92.12 687 GLN A O 1
ATOM 5361 N N . SER A 1 688 ? -3.963 40.040 -8.670 1.00 90.44 688 SER A N 1
ATOM 5362 C CA . SER A 1 688 ? -4.569 41.371 -8.517 1.00 90.44 688 SER A CA 1
ATOM 5363 C C . SER A 1 688 ? -6.077 41.281 -8.229 1.00 90.44 688 SER A C 1
ATOM 5365 O O . SER A 1 688 ? -6.595 42.047 -7.406 1.00 90.44 688 SER A O 1
ATOM 5367 N N . LEU A 1 689 ? -6.754 40.295 -8.837 1.00 94.31 689 LEU A N 1
ATOM 5368 C CA . LEU A 1 689 ? -8.174 40.011 -8.655 1.00 94.31 689 LEU A CA 1
ATOM 5369 C C . LEU A 1 689 ? -8.429 39.283 -7.330 1.00 94.31 689 LEU A C 1
ATOM 5371 O O . LEU A 1 689 ? -8.068 38.119 -7.126 1.00 94.31 689 LEU A O 1
ATOM 5375 N N . VAL A 1 690 ? -9.115 39.974 -6.422 1.00 93.69 690 VAL A N 1
ATOM 5376 C CA . VAL A 1 690 ? -9.609 39.428 -5.157 1.00 93.69 690 VAL A CA 1
ATOM 5377 C C . VAL A 1 690 ? -11.084 39.078 -5.328 1.00 93.69 690 VAL A C 1
ATOM 5379 O O . VAL A 1 690 ? -11.904 39.951 -5.615 1.00 93.69 690 VAL A O 1
ATOM 5382 N N . LEU A 1 691 ? -11.422 37.798 -5.164 1.00 96.56 691 LEU A N 1
ATOM 5383 C CA . LEU A 1 691 ? -12.736 37.249 -5.518 1.00 96.56 691 LEU A CA 1
ATOM 5384 C C . LEU A 1 691 ? -13.610 36.961 -4.292 1.00 96.56 691 LEU A C 1
ATOM 5386 O O . LEU A 1 691 ? -13.107 36.658 -3.210 1.00 96.56 691 LEU A O 1
ATOM 5390 N N . TYR A 1 692 ? -14.927 37.011 -4.482 1.00 95.94 692 TYR A N 1
ATOM 5391 C CA . TYR A 1 692 ? -15.941 36.606 -3.501 1.00 95.94 692 TYR A CA 1
ATOM 5392 C C . TYR A 1 692 ? -17.152 35.968 -4.205 1.00 95.94 692 TYR A C 1
ATOM 5394 O O . TYR A 1 692 ? -17.265 36.057 -5.431 1.00 95.94 692 TYR A O 1
ATOM 5402 N N . ALA A 1 693 ? -18.040 35.313 -3.447 1.00 96.31 693 ALA A N 1
ATOM 5403 C CA . ALA A 1 693 ? -19.160 34.533 -3.988 1.00 96.31 693 ALA A CA 1
ATOM 5404 C C . ALA A 1 693 ? -20.541 35.048 -3.527 1.00 96.31 693 ALA A C 1
ATOM 5406 O O . ALA A 1 693 ? -21.180 34.403 -2.689 1.00 96.31 693 ALA A O 1
ATOM 5407 N N . PRO A 1 694 ? -21.011 36.209 -4.023 1.00 95.69 694 PRO A N 1
ATOM 5408 C CA . PRO A 1 694 ? -22.330 36.721 -3.672 1.00 95.69 694 PRO A CA 1
ATOM 5409 C C . PRO A 1 694 ? -23.466 35.942 -4.349 1.00 95.69 694 PRO A C 1
ATOM 5411 O O . PRO A 1 694 ? -23.310 35.352 -5.422 1.00 95.69 694 PRO A O 1
ATOM 5414 N N . VAL A 1 695 ? -24.648 36.017 -3.746 1.00 95.25 695 VAL A N 1
ATOM 5415 C CA . VAL A 1 695 ? -25.925 35.618 -4.331 1.00 95.25 695 VAL A CA 1
ATOM 5416 C C . VAL A 1 695 ? -26.585 36.852 -4.937 1.00 95.25 695 VAL A C 1
ATOM 5418 O O . VAL A 1 695 ? -26.890 37.819 -4.242 1.00 95.25 695 VAL A O 1
ATOM 5421 N N . VAL A 1 696 ? -26.809 36.812 -6.248 1.00 93.00 696 VAL A N 1
ATOM 5422 C CA . VAL A 1 696 ? -27.472 37.873 -7.017 1.00 93.00 696 VAL A CA 1
ATOM 5423 C C . VAL A 1 696 ? -28.667 37.253 -7.732 1.00 93.00 696 VAL A C 1
ATOM 5425 O O . VAL A 1 696 ? -28.525 36.226 -8.393 1.00 93.00 696 VAL A O 1
ATOM 5428 N N . ASP A 1 697 ? -29.856 37.831 -7.548 1.00 90.25 697 ASP A N 1
ATOM 5429 C CA . ASP A 1 697 ? -31.125 37.321 -8.095 1.00 90.25 697 ASP A CA 1
ATOM 5430 C C . ASP A 1 697 ? -31.380 35.830 -7.786 1.00 90.25 697 ASP A C 1
ATOM 5432 O O . ASP A 1 697 ? -31.874 35.066 -8.614 1.00 90.25 697 ASP A O 1
ATOM 5436 N N . GLY A 1 698 ? -31.003 35.393 -6.579 1.00 88.81 698 GLY A N 1
ATOM 5437 C CA . GLY A 1 698 ? -31.158 34.007 -6.128 1.00 88.81 698 GLY A CA 1
ATOM 5438 C C . GLY A 1 698 ? -30.142 33.018 -6.711 1.00 88.81 698 GLY A C 1
ATOM 5439 O O . GLY A 1 698 ? -30.254 31.821 -6.452 1.00 88.81 698 GLY A O 1
ATOM 5440 N N . LYS A 1 699 ? -29.142 33.484 -7.473 1.00 92.06 699 LYS A N 1
ATOM 5441 C CA . LYS A 1 699 ? -28.062 32.649 -8.011 1.00 92.06 699 LYS A CA 1
ATOM 5442 C C . LYS A 1 699 ? -26.718 33.016 -7.385 1.00 92.06 699 LYS A C 1
ATOM 5444 O O . LYS A 1 699 ? -26.298 34.170 -7.436 1.00 92.06 699 LYS A O 1
ATOM 5449 N N . GLN A 1 700 ? -26.017 32.015 -6.858 1.00 95.75 700 GLN A N 1
ATOM 5450 C CA . GLN A 1 700 ? -24.637 32.175 -6.411 1.00 95.75 700 GLN A CA 1
ATOM 5451 C C . GLN A 1 700 ? -23.697 32.298 -7.614 1.00 95.75 700 GLN A C 1
ATOM 5453 O O . GLN A 1 700 ? -23.740 31.481 -8.537 1.00 95.75 700 GLN A O 1
ATOM 5458 N N . ILE A 1 701 ? -22.871 33.340 -7.616 1.00 95.75 701 ILE A N 1
ATOM 5459 C CA . ILE A 1 701 ? -21.911 33.643 -8.682 1.00 95.75 701 ILE A CA 1
ATOM 5460 C C . ILE A 1 701 ? -20.574 34.061 -8.075 1.00 95.75 701 ILE A C 1
ATOM 5462 O O . ILE A 1 701 ? -20.530 34.494 -6.930 1.00 95.75 701 ILE A O 1
ATOM 5466 N N . ILE A 1 702 ? -19.492 33.986 -8.849 1.00 97.69 702 ILE A N 1
ATOM 5467 C CA . ILE A 1 702 ? -18.209 34.587 -8.471 1.00 97.69 702 ILE A CA 1
ATOM 5468 C C . ILE A 1 702 ? -18.147 36.007 -9.028 1.00 97.69 702 ILE A C 1
ATOM 5470 O O . ILE A 1 702 ? -18.465 36.247 -10.195 1.00 97.69 702 ILE A O 1
ATOM 5474 N N . GLN A 1 703 ? -17.740 36.961 -8.197 1.00 96.62 703 GLN A N 1
ATOM 5475 C CA . GLN A 1 703 ? -17.527 38.348 -8.596 1.00 96.62 703 GLN A CA 1
ATOM 5476 C C . GLN A 1 703 ? -16.158 38.849 -8.143 1.00 96.62 703 GLN A C 1
ATOM 5478 O O . GLN A 1 703 ? -15.589 38.380 -7.154 1.00 96.62 703 GLN A O 1
ATOM 5483 N N . VAL A 1 704 ? -15.651 39.850 -8.858 1.00 96.25 704 VAL A N 1
ATOM 5484 C CA . VAL A 1 704 ? -14.469 40.608 -8.445 1.00 96.25 704 VAL A CA 1
ATOM 5485 C C . VAL A 1 704 ? -14.870 41.521 -7.287 1.00 96.25 704 VAL A C 1
ATOM 5487 O O . VAL A 1 704 ? -15.648 42.462 -7.460 1.00 96.25 704 VAL A O 1
ATOM 5490 N N . HIS A 1 705 ? -14.353 41.243 -6.091 1.00 93.44 705 HIS A N 1
ATOM 5491 C CA . HIS A 1 705 ? -14.544 42.113 -4.932 1.00 93.44 705 HIS A CA 1
ATOM 5492 C C . HIS A 1 705 ? -13.743 43.401 -5.114 1.00 93.44 705 HIS A C 1
ATOM 5494 O O . HIS A 1 705 ? -14.267 44.505 -4.970 1.00 93.44 705 HIS A O 1
ATOM 5500 N N . THR A 1 706 ? -12.457 43.230 -5.412 1.00 91.75 706 THR A N 1
ATOM 5501 C CA . THR A 1 706 ? -11.486 44.298 -5.620 1.00 91.75 706 THR A CA 1
ATOM 5502 C C . THR A 1 706 ? -10.471 43.831 -6.645 1.00 91.75 706 THR A C 1
ATOM 5504 O O . THR A 1 706 ? -9.990 42.702 -6.569 1.00 91.75 706 THR A O 1
ATOM 5507 N N . ASP A 1 707 ? -10.125 44.723 -7.560 1.00 92.25 707 ASP A N 1
ATOM 5508 C CA . ASP A 1 707 ? -8.978 44.586 -8.446 1.00 92.25 707 ASP A CA 1
ATOM 5509 C C . ASP A 1 707 ? -7.946 45.637 -8.025 1.00 92.25 707 ASP A C 1
ATOM 5511 O O . ASP A 1 707 ? -8.252 46.829 -7.898 1.00 92.25 707 ASP A O 1
ATOM 5515 N N . ARG A 1 708 ? -6.736 45.175 -7.711 1.00 85.31 708 ARG A N 1
ATOM 5516 C CA . ARG A 1 708 ? -5.662 46.031 -7.195 1.00 85.31 708 ARG A CA 1
ATOM 5517 C C . ARG A 1 708 ? -4.985 46.864 -8.278 1.00 85.31 708 ARG A C 1
ATOM 5519 O O . ARG A 1 708 ? -4.388 47.880 -7.932 1.00 85.31 708 ARG A O 1
ATOM 5526 N N . GLU A 1 709 ? -5.086 46.457 -9.536 1.00 87.25 709 GLU A N 1
ATOM 5527 C CA . GLU A 1 709 ? -4.461 47.131 -10.673 1.00 87.25 709 GLU A CA 1
ATOM 5528 C C . GLU A 1 709 ? -5.488 47.926 -11.481 1.00 87.25 709 GLU A C 1
ATOM 5530 O O . GLU A 1 709 ? -5.249 49.087 -11.816 1.00 87.25 709 GLU A O 1
ATOM 5535 N N . ASN A 1 710 ? -6.668 47.352 -11.730 1.00 87.50 710 ASN A N 1
ATOM 5536 C CA . ASN A 1 710 ? -7.727 47.984 -12.508 1.00 87.50 710 ASN A CA 1
ATOM 5537 C C . ASN A 1 710 ? -9.079 47.983 -11.783 1.00 87.50 710 ASN A C 1
ATOM 5539 O O . ASN A 1 710 ? -9.933 47.119 -11.977 1.00 87.50 710 ASN A O 1
ATOM 5543 N N . ARG A 1 711 ? -9.345 49.061 -11.037 1.00 85.25 711 ARG A N 1
ATOM 5544 C CA . ARG A 1 711 ? -10.619 49.283 -10.325 1.00 85.25 711 ARG A CA 1
ATOM 5545 C C . ARG A 1 711 ? -11.872 49.197 -11.215 1.00 85.25 711 ARG A C 1
ATOM 5547 O O . ARG A 1 711 ? -12.967 49.030 -10.690 1.00 85.25 711 ARG A O 1
ATOM 5554 N N . GLY A 1 712 ? -11.743 49.291 -12.542 1.00 86.75 712 GLY A N 1
ATOM 5555 C CA . GLY A 1 712 ? -12.855 49.122 -13.481 1.00 86.75 712 GLY A CA 1
ATOM 5556 C C . GLY A 1 712 ? -13.448 47.709 -13.524 1.00 86.75 712 GLY A C 1
ATOM 5557 O O . GLY A 1 712 ? -14.562 47.548 -14.019 1.00 86.75 712 GLY A O 1
ATOM 5558 N N . HIS A 1 713 ? -12.746 46.699 -13.002 1.00 93.31 713 HIS A N 1
ATOM 5559 C CA . HIS A 1 713 ? -13.248 45.325 -12.923 1.00 93.31 713 HIS A CA 1
ATOM 5560 C C . HIS A 1 713 ? -14.068 45.038 -11.654 1.00 93.31 713 HIS A C 1
ATOM 5562 O O . HIS A 1 713 ? -14.659 43.964 -11.536 1.00 93.31 713 HIS A O 1
ATOM 5568 N N . GLU A 1 714 ? -14.130 45.964 -10.692 1.00 92.81 714 GLU A N 1
ATOM 5569 C CA . GLU A 1 714 ? -14.867 45.749 -9.444 1.00 92.81 714 GLU A CA 1
ATOM 5570 C C . GLU A 1 714 ? -16.364 45.528 -9.696 1.00 92.81 714 GLU A C 1
ATOM 5572 O O . GLU A 1 714 ? -17.029 46.301 -10.384 1.00 92.81 714 GLU A O 1
ATOM 5577 N N . GLY A 1 715 ? -16.915 44.458 -9.117 1.00 90.81 715 GLY A N 1
ATOM 5578 C CA . GLY A 1 715 ? -18.311 44.064 -9.313 1.00 90.81 715 GLY A CA 1
ATOM 5579 C C . GLY A 1 715 ? -18.591 43.304 -10.613 1.00 90.81 715 GLY A C 1
ATOM 5580 O O . GLY A 1 715 ? -19.714 42.832 -10.792 1.00 90.81 715 GLY A O 1
ATOM 5581 N N . CYS A 1 716 ? -17.606 43.119 -11.501 1.00 96.00 716 CYS A N 1
ATOM 5582 C CA . CYS A 1 716 ? -17.779 42.244 -12.658 1.00 96.00 716 CYS A CA 1
ATOM 5583 C C . CYS A 1 716 ? -17.975 40.788 -12.220 1.00 96.00 716 CYS A C 1
ATOM 5585 O O . CYS A 1 716 ? -17.338 40.309 -11.275 1.00 96.00 716 CYS A O 1
ATOM 5587 N N . ARG A 1 717 ? -18.848 40.064 -12.929 1.00 97.19 717 ARG A N 1
ATOM 5588 C CA . ARG A 1 717 ? -19.046 38.625 -12.719 1.00 97.19 717 ARG A CA 1
ATOM 5589 C C . ARG A 1 717 ? -17.912 37.859 -13.380 1.00 97.19 717 ARG A C 1
ATOM 5591 O O . ARG A 1 717 ? -17.718 37.996 -14.581 1.00 97.19 717 ARG A O 1
ATOM 5598 N N . VAL A 1 718 ? -17.232 37.002 -12.631 1.00 97.88 718 VAL A N 1
ATOM 5599 C CA . VAL A 1 718 ? -16.298 36.029 -13.198 1.00 97.88 718 VAL A CA 1
ATOM 5600 C C . VAL A 1 718 ? -17.127 34.875 -13.750 1.00 97.88 718 VAL A C 1
ATOM 5602 O O . VAL A 1 718 ? -17.813 34.183 -13.001 1.00 97.88 718 VAL A O 1
ATOM 5605 N N . GLN A 1 719 ? -17.139 34.724 -15.069 1.00 96.50 719 GLN A N 1
ATOM 5606 C CA . GLN A 1 719 ? -17.875 33.668 -15.754 1.00 96.50 719 GLN A CA 1
ATOM 5607 C C . GLN A 1 719 ? -17.038 32.398 -15.845 1.00 96.50 719 GLN A C 1
ATOM 5609 O O . GLN A 1 719 ? -17.508 31.344 -15.420 1.00 96.50 719 GLN A O 1
ATOM 5614 N N . LEU A 1 720 ? -15.808 32.514 -16.355 1.00 97.81 720 LEU A N 1
ATOM 5615 C CA . LEU A 1 720 ? -14.879 31.396 -16.480 1.00 97.81 720 LEU A CA 1
ATOM 5616 C C . LEU A 1 720 ? -13.555 31.692 -15.779 1.00 97.81 720 LEU A C 1
ATOM 5618 O O . LEU A 1 720 ? -13.078 32.828 -15.795 1.00 97.81 720 LEU A O 1
ATOM 5622 N N . ILE A 1 721 ? -12.960 30.648 -15.211 1.00 97.50 721 ILE A N 1
ATOM 5623 C CA . ILE A 1 721 ? -11.578 30.600 -14.740 1.00 97.50 721 ILE A CA 1
ATOM 5624 C C . ILE A 1 721 ? -10.917 29.438 -15.472 1.00 97.50 721 ILE A C 1
ATOM 5626 O O . ILE A 1 721 ? -11.395 28.308 -15.397 1.00 97.50 721 ILE A O 1
ATOM 5630 N N . ASP A 1 722 ? -9.865 29.718 -16.238 1.00 95.38 722 ASP A N 1
ATOM 5631 C CA . ASP A 1 722 ? -9.155 28.728 -17.056 1.00 95.38 722 ASP A CA 1
ATOM 5632 C C . ASP A 1 722 ? -10.070 27.899 -17.982 1.00 95.38 722 ASP A C 1
ATOM 5634 O O . ASP A 1 722 ? -9.826 26.724 -18.255 1.00 95.38 722 ASP A O 1
ATOM 5638 N N . GLY A 1 723 ? -11.140 28.526 -18.484 1.00 93.94 723 GLY A N 1
ATOM 5639 C CA . GLY A 1 723 ? -12.126 27.897 -19.369 1.00 93.94 723 GLY A CA 1
ATOM 5640 C C . GLY A 1 723 ? -13.210 27.072 -18.661 1.00 93.94 723 GLY A C 1
ATOM 5641 O O . GLY A 1 723 ? -14.085 26.533 -19.336 1.00 93.94 723 GLY A O 1
ATOM 5642 N N . GLU A 1 724 ? -13.197 26.993 -17.331 1.00 97.50 724 GLU A N 1
ATOM 5643 C CA . GLU A 1 724 ? -14.214 26.322 -16.513 1.00 97.50 724 GLU A CA 1
ATOM 5644 C C . GLU A 1 724 ? -15.122 27.340 -15.808 1.00 97.50 724 GLU A C 1
ATOM 5646 O O . GLU A 1 724 ? -14.679 28.437 -15.484 1.00 97.50 724 GLU A O 1
ATOM 5651 N N . ASP A 1 725 ? -16.387 26.990 -15.545 1.00 97.44 725 ASP A N 1
ATOM 5652 C CA . ASP A 1 725 ? -17.296 27.808 -14.727 1.00 97.44 725 ASP A CA 1
ATOM 5653 C C . ASP A 1 725 ? -16.636 28.223 -13.400 1.00 97.44 725 ASP A C 1
ATOM 5655 O O . ASP A 1 725 ? -16.130 27.384 -12.654 1.00 97.44 725 ASP A O 1
ATOM 5659 N N . ALA A 1 726 ? -16.648 29.524 -13.104 1.00 97.31 726 ALA A N 1
ATOM 5660 C CA . ALA A 1 726 ? -15.843 30.092 -12.024 1.00 97.31 726 ALA A CA 1
ATOM 5661 C C . ALA A 1 726 ? -16.167 29.516 -10.635 1.00 97.31 726 ALA A C 1
ATOM 5663 O O . ALA A 1 726 ? -15.256 29.275 -9.841 1.00 97.31 726 ALA A O 1
ATOM 5664 N N . LEU A 1 727 ? -17.452 29.285 -10.332 1.00 95.38 727 LEU A N 1
ATOM 5665 C CA . LEU A 1 727 ? -17.863 28.715 -9.045 1.00 95.38 727 LEU A CA 1
ATOM 5666 C C . LEU A 1 727 ? -17.419 27.253 -8.948 1.00 95.38 727 LEU A C 1
ATOM 5668 O O . LEU A 1 727 ? -16.847 26.850 -7.939 1.00 95.38 727 LEU A O 1
ATOM 5672 N N . THR A 1 728 ? -17.618 26.485 -10.021 1.00 95.56 728 THR A N 1
ATOM 5673 C CA . THR A 1 728 ? -17.169 25.089 -10.116 1.00 95.56 728 THR A CA 1
ATOM 5674 C C . THR A 1 728 ? -15.656 24.974 -9.931 1.00 95.56 728 THR A C 1
ATOM 5676 O O . THR A 1 728 ? -15.193 24.144 -9.146 1.00 95.56 728 THR A O 1
ATOM 5679 N N . HIS A 1 729 ? -14.890 25.834 -10.604 1.00 96.31 729 HIS A N 1
ATOM 5680 C CA . HIS A 1 729 ? -13.433 25.852 -10.536 1.00 96.31 729 HIS A CA 1
ATOM 5681 C C . HIS A 1 729 ? -12.929 26.145 -9.117 1.00 96.31 729 HIS A C 1
ATOM 5683 O O . HIS A 1 729 ? -12.101 25.408 -8.581 1.00 96.31 729 HIS A O 1
ATOM 5689 N N . ILE A 1 730 ? -13.455 27.196 -8.476 1.00 96.06 730 ILE A N 1
ATOM 5690 C CA . ILE A 1 730 ? -13.036 27.585 -7.123 1.00 96.06 730 ILE A CA 1
ATOM 5691 C C . ILE A 1 730 ? -13.423 26.519 -6.095 1.00 96.06 730 ILE A C 1
ATOM 5693 O O . ILE A 1 730 ? -12.604 26.213 -5.231 1.00 96.06 730 ILE A O 1
ATOM 5697 N N . THR A 1 731 ? -14.611 25.914 -6.190 1.00 93.06 731 THR A N 1
ATOM 5698 C CA . THR A 1 731 ? -15.018 24.842 -5.266 1.00 93.06 731 THR A CA 1
ATOM 5699 C C . THR A 1 731 ? -14.128 23.606 -5.413 1.00 93.06 731 THR A C 1
ATOM 5701 O O . THR A 1 731 ? -13.616 23.111 -4.412 1.00 93.06 731 THR A O 1
ATOM 5704 N N . LYS A 1 732 ? -13.841 23.155 -6.645 1.00 92.75 732 LYS A N 1
ATOM 5705 C CA . LYS A 1 732 ? -12.893 22.049 -6.886 1.00 92.75 732 LYS A CA 1
ATOM 5706 C C . LYS A 1 732 ? -11.504 22.359 -6.332 1.00 92.75 732 LYS A C 1
ATOM 5708 O O . LYS A 1 732 ? -10.876 21.506 -5.706 1.00 92.75 732 LYS A O 1
ATOM 5713 N N . TRP A 1 733 ? -11.026 23.585 -6.545 1.00 92.50 733 TRP A N 1
ATOM 5714 C CA . TRP A 1 733 ? -9.738 24.017 -6.018 1.00 92.50 733 TRP A CA 1
ATOM 5715 C C . TRP A 1 733 ? -9.728 24.029 -4.485 1.00 92.50 733 TRP A C 1
ATOM 5717 O O . TRP A 1 733 ? -8.766 23.548 -3.884 1.00 92.50 733 TRP A O 1
ATOM 5727 N N . ALA A 1 734 ? -10.796 24.527 -3.853 1.00 91.00 734 ALA A N 1
ATOM 5728 C CA . ALA A 1 734 ? -10.948 24.561 -2.401 1.00 91.00 734 ALA A CA 1
ATOM 5729 C C . ALA A 1 734 ? -10.945 23.158 -1.787 1.00 91.00 734 ALA A C 1
ATOM 5731 O O . ALA A 1 734 ? -10.280 22.934 -0.775 1.00 91.00 734 ALA A O 1
ATOM 5732 N N . ASP A 1 735 ? -11.624 22.204 -2.423 1.00 86.75 735 ASP A N 1
ATOM 5733 C CA . ASP A 1 735 ? -11.682 20.819 -1.961 1.00 86.75 735 ASP A CA 1
ATOM 5734 C C . ASP A 1 735 ? -10.315 20.134 -2.012 1.00 86.75 735 ASP A C 1
ATOM 5736 O O . ASP A 1 735 ? -9.956 19.416 -1.076 1.00 86.75 735 ASP A O 1
ATOM 5740 N N . ALA A 1 736 ? -9.521 20.400 -3.051 1.00 84.69 736 ALA A N 1
ATOM 5741 C CA . ALA A 1 736 ? -8.178 19.848 -3.183 1.00 84.69 736 ALA A CA 1
ATOM 5742 C C . ALA A 1 736 ? -7.164 20.527 -2.242 1.00 84.69 736 ALA A C 1
ATOM 5744 O O . ALA A 1 736 ? -6.392 19.839 -1.580 1.00 84.69 736 ALA A O 1
ATOM 5745 N N . ASN A 1 737 ? -7.194 21.859 -2.124 1.00 84.06 737 ASN A N 1
ATOM 5746 C CA . ASN A 1 737 ? -6.073 22.626 -1.563 1.00 84.06 737 ASN A CA 1
ATOM 5747 C C . ASN A 1 737 ? -6.335 23.231 -0.178 1.00 84.06 737 ASN A C 1
ATOM 5749 O O . ASN A 1 737 ? -5.389 23.446 0.575 1.00 84.06 737 ASN A O 1
ATOM 5753 N N . SER A 1 738 ? -7.589 23.519 0.184 1.00 86.62 738 SER A N 1
ATOM 5754 C CA . SER A 1 738 ? -7.880 24.122 1.488 1.00 86.62 738 SER A CA 1
ATOM 5755 C C . SER A 1 738 ? -7.922 23.047 2.574 1.00 86.62 738 SER A C 1
ATOM 5757 O O . SER A 1 738 ? -8.615 22.030 2.442 1.00 86.62 738 SER A O 1
ATOM 5759 N N . ILE A 1 739 ? -7.176 23.281 3.656 1.00 82.38 739 ILE A N 1
ATOM 5760 C CA . ILE A 1 739 ? -7.083 22.395 4.833 1.00 82.38 739 ILE A CA 1
ATOM 5761 C C . ILE A 1 739 ? -7.953 22.872 6.002 1.00 82.38 739 ILE A C 1
ATOM 5763 O O . ILE A 1 739 ? -8.021 22.221 7.037 1.00 82.38 739 ILE A O 1
ATOM 5767 N N . PHE A 1 740 ? -8.606 24.027 5.859 1.00 78.44 740 PHE A N 1
ATOM 5768 C CA . PHE A 1 740 ? -9.212 24.776 6.963 1.00 78.44 740 PHE A CA 1
ATOM 5769 C C . PHE A 1 740 ? -10.685 24.438 7.239 1.00 78.44 740 PHE A C 1
ATOM 5771 O O . PHE A 1 740 ? -11.390 25.268 7.817 1.00 78.44 740 PHE A O 1
ATOM 5778 N N . SER A 1 741 ? -11.169 23.263 6.823 1.00 85.19 741 SER A N 1
ATOM 5779 C CA . SER A 1 741 ? -12.437 22.658 7.263 1.00 85.19 741 SER A CA 1
ATOM 5780 C C . SER A 1 741 ? -12.689 21.320 6.560 1.00 85.19 741 SER A C 1
ATOM 5782 O O . SER A 1 741 ? -12.235 21.124 5.431 1.00 85.19 741 SER A O 1
ATOM 5784 N N . LYS A 1 742 ? -13.520 20.467 7.167 1.00 84.75 742 LYS A N 1
ATOM 5785 C CA . LYS A 1 742 ? -14.194 19.342 6.490 1.00 84.75 742 LYS A CA 1
ATOM 5786 C C . LYS A 1 742 ? -15.491 19.767 5.775 1.00 84.75 742 LYS A C 1
ATOM 5788 O O . LYS A 1 742 ? -16.036 19.012 4.980 1.00 84.75 742 LYS A O 1
ATOM 5793 N N . ASP A 1 743 ? -15.961 20.991 6.021 1.00 87.31 743 ASP A N 1
ATOM 5794 C CA . ASP A 1 743 ? -17.136 21.594 5.384 1.00 87.31 743 ASP A CA 1
ATOM 5795 C C . ASP A 1 743 ? -16.794 22.242 4.026 1.00 87.31 743 ASP A C 1
ATOM 5797 O O . ASP A 1 743 ? -15.978 23.174 3.992 1.00 87.31 743 ASP A O 1
ATOM 5801 N N . PRO A 1 744 ? -17.424 21.823 2.911 1.00 89.12 744 PRO A N 1
ATOM 5802 C CA . PRO A 1 744 ? -17.207 22.432 1.596 1.00 89.12 744 PRO A CA 1
ATOM 5803 C C . PRO A 1 744 ? -17.579 23.921 1.540 1.00 89.12 744 PRO A C 1
ATOM 5805 O O . PRO A 1 744 ? -16.849 24.709 0.938 1.00 89.12 744 PRO A O 1
ATOM 5808 N N . GLY A 1 745 ? -18.642 24.353 2.221 1.00 90.56 745 GLY A N 1
ATOM 5809 C CA . GLY A 1 745 ? -19.031 25.758 2.322 1.00 90.56 745 GLY A CA 1
ATOM 5810 C C . GLY A 1 745 ? -18.022 26.594 3.114 1.00 90.56 745 GLY A C 1
ATOM 5811 O O . GLY A 1 745 ? -17.660 27.694 2.693 1.00 90.56 745 GLY A O 1
ATOM 5812 N N . ALA A 1 746 ? -17.493 26.066 4.221 1.00 90.31 746 ALA A N 1
ATOM 5813 C CA . ALA A 1 746 ? -16.442 26.759 4.970 1.00 90.31 746 ALA A CA 1
ATOM 5814 C C . ALA A 1 746 ? -15.115 26.814 4.190 1.00 90.31 746 ALA A C 1
ATOM 5816 O O . ALA A 1 746 ? -14.411 27.824 4.252 1.00 90.31 746 ALA A O 1
ATOM 5817 N N . ARG A 1 747 ? -14.776 25.768 3.419 1.00 91.38 747 ARG A N 1
ATOM 5818 C CA . ARG A 1 747 ? -13.631 25.778 2.489 1.00 91.38 747 ARG A CA 1
ATOM 5819 C C . ARG A 1 747 ? -13.820 26.824 1.392 1.00 91.38 747 ARG A C 1
ATOM 5821 O O . ARG A 1 747 ? -12.917 27.632 1.191 1.00 91.38 747 ARG A O 1
ATOM 5828 N N . LEU A 1 748 ? -14.996 26.888 0.761 1.00 93.62 748 LEU A N 1
ATOM 5829 C CA . LEU A 1 748 ? -15.322 27.929 -0.219 1.00 93.62 748 LEU A CA 1
ATOM 5830 C C . LEU A 1 748 ? -15.142 29.324 0.385 1.00 93.62 748 LEU A C 1
ATOM 5832 O O . LEU A 1 748 ? -14.499 30.185 -0.215 1.00 93.62 748 LEU A O 1
ATOM 5836 N N . ASN A 1 749 ? -15.645 29.531 1.604 1.00 93.25 749 ASN A N 1
ATOM 5837 C CA . ASN A 1 749 ? -15.408 30.773 2.314 1.00 93.25 749 ASN A CA 1
ATOM 5838 C C . ASN A 1 749 ? -13.906 31.013 2.487 1.00 93.25 749 ASN A C 1
ATOM 5840 O O . ASN A 1 749 ? -13.468 32.080 2.088 1.00 93.25 749 ASN A O 1
ATOM 5844 N N . ASN A 1 750 ? -13.111 30.073 3.015 1.00 90.50 750 ASN A N 1
ATOM 5845 C CA . ASN A 1 750 ? -11.665 30.236 3.255 1.00 90.50 750 ASN A CA 1
ATOM 5846 C C . ASN A 1 750 ? -10.866 30.685 2.026 1.00 90.50 750 ASN A C 1
ATOM 5848 O O . ASN A 1 750 ? -10.006 31.566 2.142 1.00 90.50 750 ASN A O 1
ATOM 5852 N N . VAL A 1 751 ? -11.166 30.117 0.859 1.00 93.88 751 VAL A N 1
ATOM 5853 C CA . VAL A 1 751 ? -10.421 30.417 -0.370 1.00 93.88 751 VAL A CA 1
ATOM 5854 C C . VAL A 1 751 ? -10.808 31.756 -1.001 1.00 93.88 751 VAL A C 1
ATOM 5856 O O . VAL A 1 751 ? -10.066 32.271 -1.838 1.00 93.88 751 VAL A O 1
ATOM 5859 N N . LEU A 1 752 ? -11.917 32.354 -0.562 1.00 94.75 752 LEU A N 1
ATOM 5860 C CA . LEU A 1 752 ? -12.435 33.639 -1.025 1.00 94.75 752 LEU A CA 1
ATOM 5861 C C . LEU A 1 752 ? -12.153 34.782 -0.040 1.00 94.75 752 LEU A C 1
ATOM 5863 O O . LEU A 1 752 ? -11.687 34.594 1.089 1.00 94.75 752 LEU A O 1
ATOM 5867 N N . ALA A 1 753 ? -12.393 36.008 -0.494 1.00 91.94 753 ALA A N 1
ATOM 5868 C CA . ALA A 1 753 ? -12.145 37.206 0.290 1.00 91.94 753 ALA A CA 1
ATOM 5869 C C . ALA A 1 753 ? -13.018 37.286 1.553 1.00 91.94 753 ALA A C 1
ATOM 5871 O O . ALA A 1 753 ? -14.148 36.805 1.586 1.00 91.94 753 ALA A O 1
ATOM 5872 N N . THR A 1 754 ? -12.489 37.928 2.595 1.00 87.75 754 THR A N 1
ATOM 5873 C CA . THR A 1 754 ? -13.217 38.213 3.842 1.00 87.75 754 THR A CA 1
ATOM 5874 C C . THR A 1 754 ? -12.781 39.547 4.437 1.00 87.75 754 THR A C 1
ATOM 5876 O O . THR A 1 754 ? -11.763 40.117 4.043 1.00 87.75 754 THR A O 1
ATOM 5879 N N . LEU A 1 755 ? -13.524 40.029 5.426 1.00 87.50 755 LEU A N 1
ATOM 5880 C CA . LEU A 1 755 ? -13.173 41.195 6.223 1.00 87.50 755 LEU A CA 1
ATOM 5881 C C . LEU A 1 755 ? -12.494 40.762 7.528 1.00 87.50 755 LEU A C 1
ATOM 5883 O O . LEU A 1 755 ? -13.060 40.009 8.321 1.00 87.50 755 LEU A O 1
ATOM 5887 N N . LYS A 1 756 ? -11.281 41.270 7.772 1.00 84.94 756 LYS A N 1
ATOM 5888 C CA . LYS A 1 756 ? -10.519 41.080 9.014 1.00 84.94 756 LYS A CA 1
ATOM 5889 C C . LYS A 1 756 ? -10.464 42.390 9.793 1.00 84.94 756 LYS A C 1
ATOM 5891 O O . LYS A 1 756 ? -10.132 43.432 9.231 1.00 84.94 756 LYS A O 1
ATOM 5896 N N . TYR A 1 757 ? -10.741 42.342 11.092 1.00 84.38 757 TYR A N 1
ATOM 5897 C CA . TYR A 1 757 ? -10.587 43.504 11.963 1.00 84.38 757 TYR A CA 1
ATOM 5898 C C . TYR A 1 757 ? -9.102 43.850 12.172 1.00 84.38 757 TYR A C 1
ATOM 5900 O O . TYR A 1 757 ? -8.287 42.979 12.480 1.00 84.38 757 TYR A O 1
ATOM 5908 N N . SER A 1 758 ? -8.744 45.124 12.002 1.00 79.25 758 SER A N 1
ATOM 5909 C CA . SER A 1 758 ? -7.404 45.652 12.264 1.00 79.25 758 SER A CA 1
ATOM 5910 C C . SER A 1 758 ? -7.420 46.459 13.557 1.00 79.25 758 SER A C 1
ATOM 5912 O O . SER A 1 758 ? -8.022 47.529 13.621 1.00 79.25 758 SER A O 1
ATOM 5914 N N . THR A 1 759 ? -6.710 45.985 14.581 1.00 73.75 759 THR A N 1
ATOM 5915 C CA . THR A 1 759 ? -6.576 46.682 15.874 1.00 73.75 759 THR A CA 1
ATOM 5916 C C . THR A 1 759 ? -5.862 48.029 15.733 1.00 73.75 759 THR A C 1
ATOM 5918 O O . THR A 1 759 ? -6.184 48.980 16.444 1.00 73.75 759 THR A O 1
ATOM 5921 N N . LYS A 1 760 ? -4.947 48.145 14.759 1.00 73.69 760 LYS A N 1
ATOM 5922 C CA . LYS A 1 760 ? -4.195 49.372 14.460 1.00 73.69 760 LYS A CA 1
ATOM 5923 C C . LYS A 1 760 ? -5.085 50.493 13.927 1.00 73.69 760 LYS A C 1
ATOM 5925 O O . LYS A 1 760 ? -4.977 51.624 14.389 1.00 73.69 760 LYS A O 1
ATOM 5930 N N . THR A 1 761 ? -5.935 50.196 12.942 1.00 76.44 761 THR A N 1
ATOM 5931 C CA . THR A 1 761 ? -6.837 51.198 12.343 1.00 76.44 761 THR A CA 1
ATOM 5932 C C . THR A 1 761 ? -8.225 51.206 12.971 1.00 76.44 761 THR A C 1
ATOM 5934 O O . THR A 1 761 ? -9.026 52.070 12.636 1.00 76.44 761 THR A O 1
ATOM 5937 N N . LYS A 1 762 ? -8.507 50.263 13.879 1.00 76.31 762 LYS A N 1
ATOM 5938 C CA . LYS A 1 762 ? -9.812 50.046 14.518 1.00 76.31 762 LYS A CA 1
ATOM 5939 C C . LYS A 1 762 ? -10.950 49.905 13.502 1.00 76.31 762 LYS A C 1
ATOM 5941 O O . LYS A 1 762 ? -12.042 50.428 13.695 1.00 76.31 762 LYS A O 1
ATOM 5946 N N . SER A 1 763 ? -10.669 49.225 12.393 1.00 80.44 763 SER A N 1
ATOM 5947 C CA . SER A 1 763 ? -11.591 49.071 11.268 1.00 80.44 763 SER A CA 1
ATOM 5948 C C . SER A 1 763 ? -11.444 47.705 10.604 1.00 80.44 763 SER A C 1
ATOM 5950 O O . SER A 1 763 ? -10.412 47.041 10.732 1.00 80.44 763 SER A O 1
ATOM 5952 N N . PHE A 1 764 ? -12.485 47.279 9.889 1.00 84.12 764 PHE A N 1
ATOM 5953 C CA . PHE A 1 764 ? -12.453 46.070 9.072 1.00 84.12 764 PHE A CA 1
ATOM 5954 C C . PHE A 1 764 ? -11.730 46.333 7.751 1.00 84.12 764 PHE A C 1
ATOM 5956 O O . PHE A 1 764 ? -11.958 47.347 7.095 1.00 84.12 764 PHE A O 1
ATOM 5963 N N . LYS A 1 765 ? -10.851 45.409 7.359 1.00 84.81 765 LYS A N 1
ATOM 5964 C CA . LYS A 1 765 ? -10.090 45.465 6.111 1.00 84.81 765 LYS A CA 1
ATOM 5965 C C . LYS A 1 765 ? -10.304 44.209 5.290 1.00 84.81 765 LYS A C 1
ATOM 5967 O O . LYS A 1 765 ? -10.361 43.108 5.834 1.00 84.81 765 LYS A O 1
ATOM 5972 N N . LEU A 1 766 ? -10.337 44.381 3.974 1.00 86.44 766 LEU A N 1
ATOM 5973 C CA . LEU A 1 766 ? -10.366 43.269 3.038 1.00 86.44 766 LEU A CA 1
ATOM 5974 C C . LEU A 1 766 ? -9.093 42.426 3.160 1.00 86.44 766 LEU A C 1
ATOM 5976 O O . LEU A 1 766 ? -7.974 42.934 3.066 1.00 86.44 766 LEU A O 1
ATOM 5980 N N . LYS A 1 767 ? -9.280 41.121 3.321 1.00 85.81 767 LYS A N 1
ATOM 5981 C CA . LYS A 1 767 ? -8.244 40.097 3.254 1.00 85.81 767 LYS A CA 1
ATOM 5982 C C . LYS A 1 767 ? -8.537 39.200 2.052 1.00 85.81 767 LYS A C 1
ATOM 5984 O O . LYS A 1 767 ? -9.652 38.704 1.909 1.00 85.81 767 LYS A O 1
ATOM 5989 N N . ALA A 1 768 ? -7.530 38.986 1.207 1.00 89.94 768 ALA A N 1
ATOM 5990 C CA . ALA A 1 768 ? -7.613 38.015 0.119 1.00 89.94 768 ALA A CA 1
ATOM 5991 C C . ALA A 1 768 ? -7.723 36.585 0.676 1.00 89.94 768 ALA A C 1
ATOM 5993 O O . ALA A 1 768 ? -7.115 36.273 1.705 1.00 89.94 768 ALA A O 1
ATOM 5994 N N . GLY A 1 769 ? -8.505 35.743 0.004 1.00 90.31 769 GLY A N 1
ATOM 5995 C CA . GLY A 1 769 ? -8.580 34.313 0.299 1.00 90.31 769 GLY A CA 1
ATOM 5996 C C . GLY A 1 769 ? -7.439 33.520 -0.337 1.00 90.31 769 GLY A C 1
ATOM 5997 O O . GLY A 1 769 ? -6.673 34.055 -1.141 1.00 90.31 769 GLY A O 1
ATOM 5998 N N . GLU A 1 770 ? -7.346 32.237 0.015 1.00 90.75 770 GLU A N 1
ATOM 5999 C CA . GLU A 1 770 ? -6.271 31.324 -0.419 1.00 90.75 770 GLU A CA 1
ATOM 6000 C C . GLU A 1 770 ? -6.201 31.140 -1.942 1.00 90.75 770 GLU A C 1
ATOM 6002 O O . GLU A 1 770 ? -5.136 30.851 -2.485 1.00 90.75 770 GLU A O 1
ATOM 6007 N N . PHE A 1 771 ? -7.315 31.352 -2.653 1.00 93.81 771 PHE A N 1
ATOM 6008 C CA . PHE A 1 771 ? -7.319 31.271 -4.110 1.00 93.81 771 PHE A CA 1
ATOM 6009 C C . PHE A 1 771 ? -6.527 32.420 -4.745 1.00 93.81 771 PHE A C 1
ATOM 6011 O O . PHE A 1 771 ? -5.769 32.189 -5.682 1.00 93.81 771 PHE A O 1
ATOM 6018 N N . SER A 1 772 ? -6.672 33.642 -4.218 1.00 93.00 772 SER A N 1
ATOM 6019 C CA . SER A 1 772 ? -5.988 34.847 -4.717 1.00 93.00 772 SER A CA 1
ATOM 6020 C C . SER A 1 772 ? -4.613 35.074 -4.070 1.00 93.00 772 SER A C 1
ATOM 6022 O O . SER A 1 772 ? -3.854 35.914 -4.552 1.00 93.00 772 SER A O 1
ATOM 6024 N N . LEU A 1 773 ? -4.289 34.375 -2.976 1.00 90.62 773 LEU A N 1
ATOM 6025 C CA . LEU A 1 773 ? -3.005 34.451 -2.274 1.00 90.62 773 LEU A CA 1
ATOM 6026 C C . LEU A 1 773 ? -2.541 33.046 -1.860 1.00 90.62 773 LEU A C 1
ATOM 6028 O O . LEU A 1 773 ? -3.042 32.492 -0.883 1.00 90.62 773 LEU A O 1
ATOM 6032 N N . ARG A 1 774 ? -1.552 32.499 -2.572 1.00 88.75 774 ARG A N 1
ATOM 6033 C CA . ARG A 1 774 ? -1.006 31.152 -2.357 1.00 88.75 774 ARG A CA 1
ATOM 6034 C C . ARG A 1 774 ? 0.343 31.204 -1.647 1.00 88.75 774 ARG A C 1
ATOM 6036 O O . ARG A 1 774 ? 1.170 32.058 -1.946 1.00 88.75 774 ARG A O 1
ATOM 6043 N N . THR A 1 775 ? 0.591 30.278 -0.728 1.00 84.88 775 THR A N 1
ATOM 6044 C CA . THR A 1 775 ? 1.891 30.136 -0.039 1.00 84.88 775 THR A CA 1
ATOM 6045 C C . THR A 1 775 ? 2.787 29.067 -0.660 1.00 84.88 775 THR A C 1
ATOM 6047 O O . THR A 1 775 ? 3.984 29.059 -0.403 1.00 84.88 775 THR A O 1
ATOM 6050 N N . MET A 1 776 ? 2.210 28.182 -1.475 1.00 86.38 776 MET A N 1
ATOM 6051 C CA . MET A 1 776 ? 2.923 27.193 -2.285 1.00 86.38 776 MET A CA 1
ATOM 6052 C C . MET A 1 776 ? 3.077 27.723 -3.710 1.00 86.38 776 MET A C 1
ATOM 6054 O O . MET A 1 776 ? 2.206 28.458 -4.186 1.00 86.38 776 MET A O 1
ATOM 6058 N N . LEU A 1 777 ? 4.148 27.317 -4.399 1.00 90.56 777 LEU A N 1
ATOM 6059 C CA . LEU A 1 777 ? 4.365 27.662 -5.803 1.00 90.56 777 LEU A CA 1
ATOM 6060 C C . LEU A 1 777 ? 3.177 27.172 -6.661 1.00 90.56 777 LEU A C 1
ATOM 6062 O O . LEU A 1 777 ? 2.913 25.971 -6.686 1.00 90.56 777 LEU A O 1
ATOM 6066 N N . PRO A 1 778 ? 2.459 28.066 -7.367 1.00 90.88 778 PRO A N 1
ATOM 6067 C CA . PRO A 1 778 ? 1.393 27.667 -8.284 1.00 90.88 778 PRO A CA 1
ATOM 6068 C C . PRO A 1 778 ? 1.928 26.831 -9.455 1.00 90.88 778 PRO A C 1
ATOM 6070 O O . PRO A 1 778 ? 3.023 27.105 -9.941 1.00 90.88 778 PRO A O 1
ATOM 6073 N N . ASP A 1 779 ? 1.137 25.891 -9.981 1.00 86.00 779 ASP A N 1
ATOM 6074 C CA . ASP A 1 779 ? 1.550 25.016 -11.101 1.00 86.00 779 ASP A CA 1
ATOM 6075 C C . ASP A 1 779 ? 1.861 25.770 -12.403 1.00 86.00 779 ASP A C 1
ATOM 6077 O O . ASP A 1 779 ? 2.611 25.295 -13.254 1.00 86.00 779 ASP A O 1
ATOM 6081 N N . LYS A 1 780 ? 1.277 26.959 -12.566 1.00 91.50 780 LYS A N 1
ATOM 6082 C CA . LYS A 1 780 ? 1.503 27.850 -13.704 1.00 91.50 780 LYS A CA 1
ATOM 6083 C C . LYS A 1 780 ? 1.577 29.304 -13.256 1.00 91.50 780 LYS A C 1
ATOM 6085 O O . LYS A 1 780 ? 0.956 29.685 -12.266 1.00 91.50 780 LYS A O 1
ATOM 6090 N N . GLY A 1 781 ? 2.290 30.120 -14.031 1.00 91.81 781 GLY A N 1
ATOM 6091 C CA . GLY A 1 781 ? 2.587 31.520 -13.710 1.00 91.81 781 GLY A CA 1
ATOM 6092 C C . GLY A 1 781 ? 1.437 32.514 -13.846 1.00 91.81 781 GLY A C 1
ATOM 6093 O O . GLY A 1 781 ? 1.615 33.678 -13.504 1.00 91.81 781 GLY A O 1
ATOM 6094 N N . TYR A 1 782 ? 0.258 32.081 -14.295 1.00 94.56 782 TYR A N 1
ATOM 6095 C CA . TYR A 1 782 ? -0.901 32.951 -14.497 1.00 94.56 782 TYR A CA 1
ATOM 6096 C C . TYR A 1 782 ? -2.233 32.199 -14.369 1.00 94.56 782 TYR A C 1
ATOM 6098 O O . TYR A 1 782 ? -2.262 30.970 -14.449 1.00 94.56 782 TYR A O 1
ATOM 6106 N N . ILE A 1 783 ? -3.332 32.941 -14.238 1.00 95.56 783 ILE A N 1
ATOM 6107 C CA . ILE A 1 783 ? -4.717 32.459 -14.345 1.00 95.56 783 ILE A CA 1
ATOM 6108 C C . ILE A 1 783 ? -5.435 33.257 -15.441 1.00 95.56 783 ILE A C 1
ATOM 6110 O O . ILE A 1 783 ? -5.248 34.468 -15.547 1.00 95.56 783 ILE A O 1
ATOM 6114 N N . ASP A 1 784 ? -6.245 32.585 -16.261 1.00 96.81 784 ASP A N 1
ATOM 6115 C CA . ASP A 1 784 ? -7.108 33.238 -17.247 1.00 96.81 784 ASP A CA 1
ATOM 6116 C C . ASP A 1 784 ? -8.530 33.418 -16.686 1.00 96.81 784 ASP A C 1
ATOM 6118 O O . ASP A 1 784 ? -9.148 32.464 -16.213 1.00 96.81 784 ASP A O 1
ATOM 6122 N N . PHE A 1 785 ? -9.066 34.635 -16.770 1.00 97.50 785 PHE A N 1
ATOM 6123 C CA . PHE A 1 785 ? -10.402 35.014 -16.313 1.00 97.50 785 PHE A CA 1
ATOM 6124 C C . PHE A 1 785 ? -11.251 35.555 -17.468 1.00 97.50 785 PHE A C 1
ATOM 6126 O O . PHE A 1 785 ? -10.820 36.440 -18.207 1.00 97.50 785 PHE A O 1
ATOM 6133 N N . GLU A 1 786 ? -12.495 35.089 -17.574 1.00 98.06 786 GLU A N 1
ATOM 6134 C CA . GLU A 1 786 ? -13.525 35.697 -18.423 1.00 98.06 786 GLU A CA 1
ATOM 6135 C C . GLU A 1 786 ? -14.507 36.472 -17.533 1.00 98.06 786 GLU A C 1
ATOM 6137 O O . GLU A 1 786 ? -15.244 35.883 -16.738 1.00 98.06 786 GLU A O 1
ATOM 6142 N N . LEU A 1 787 ? -14.511 37.801 -17.644 1.00 97.75 787 LEU A N 1
ATOM 6143 C CA . LEU A 1 787 ? -15.315 38.716 -16.839 1.00 97.75 787 LEU A CA 1
ATOM 6144 C C . LEU A 1 787 ? -16.499 39.263 -17.642 1.00 97.75 787 LEU A C 1
ATOM 6146 O O . LEU A 1 787 ? -16.343 39.777 -18.747 1.00 97.75 787 LEU A O 1
ATOM 6150 N N . VAL A 1 788 ? -17.689 39.239 -17.052 1.00 96.75 788 VAL A N 1
ATOM 6151 C CA . VAL A 1 788 ? -18.875 39.939 -17.553 1.00 96.75 788 VAL A CA 1
ATOM 6152 C C . VAL A 1 788 ? -19.046 41.222 -16.750 1.00 96.75 788 VAL A C 1
ATOM 6154 O O . VAL A 1 788 ? -19.509 41.202 -15.606 1.00 96.75 788 VAL A O 1
ATOM 6157 N N . CYS A 1 789 ? -18.649 42.336 -17.358 1.00 94.56 789 CYS A N 1
ATOM 6158 C CA . CYS A 1 789 ? -18.738 43.680 -16.800 1.00 94.56 789 CYS A CA 1
ATOM 6159 C C . CYS A 1 789 ? -19.920 44.457 -17.409 1.00 94.56 789 CYS A C 1
ATOM 6161 O O . CYS A 1 789 ? -20.380 44.121 -18.503 1.00 94.56 789 CYS A O 1
ATOM 6163 N N . PRO A 1 790 ? -20.384 45.557 -16.781 1.00 90.25 790 PRO A N 1
ATOM 6164 C CA . PRO A 1 790 ? -21.371 46.452 -17.397 1.00 90.25 790 PRO A CA 1
ATOM 6165 C C . PRO A 1 790 ? -20.936 47.010 -18.765 1.00 90.25 790 PRO A C 1
ATOM 6167 O O . PRO A 1 790 ? -21.776 47.331 -19.601 1.00 90.25 790 PRO A O 1
ATOM 6170 N N . SER A 1 791 ? -19.624 47.107 -19.001 1.00 87.56 791 SER A N 1
ATOM 6171 C CA . SER A 1 791 ? -19.007 47.526 -20.265 1.00 87.56 791 SER A CA 1
ATOM 6172 C C . SER A 1 791 ? -18.956 46.431 -21.342 1.00 87.56 791 SER A C 1
ATOM 6174 O O . SER A 1 791 ? -18.631 46.738 -22.488 1.00 87.56 791 SER A O 1
ATOM 6176 N N . GLY A 1 792 ? -19.280 45.178 -21.005 1.00 91.88 792 GLY A N 1
ATOM 6177 C CA . GLY A 1 792 ? -19.211 44.020 -21.897 1.00 91.88 792 GLY A CA 1
ATOM 6178 C C . GLY A 1 792 ? -18.355 42.876 -21.345 1.00 91.88 792 GLY A C 1
ATOM 6179 O O . GLY A 1 792 ? -17.963 42.868 -20.178 1.00 91.88 792 GLY A O 1
ATOM 6180 N N . LEU A 1 793 ? -18.089 41.888 -22.203 1.00 94.94 793 LEU A N 1
ATOM 6181 C CA . LEU A 1 793 ? -17.213 40.754 -21.901 1.00 94.94 793 LEU A CA 1
ATOM 6182 C C . LEU A 1 793 ? -15.741 41.188 -21.972 1.00 94.94 793 LEU A C 1
ATOM 6184 O O . LEU A 1 793 ? -15.327 41.790 -22.964 1.00 94.94 793 LEU A O 1
ATOM 6188 N N . VAL A 1 794 ? -14.955 40.861 -20.948 1.00 95.62 794 VAL A N 1
ATOM 6189 C CA . VAL A 1 794 ? -13.529 41.190 -20.833 1.00 95.62 794 VAL A CA 1
ATOM 6190 C C . VAL A 1 794 ? -12.755 39.921 -20.487 1.00 95.62 794 VAL A C 1
ATOM 6192 O O . VAL A 1 794 ? -13.098 39.238 -19.531 1.00 95.62 794 VAL A O 1
ATOM 6195 N N . ASN A 1 795 ? -11.696 39.618 -21.236 1.00 95.81 795 ASN A N 1
ATOM 6196 C CA . ASN A 1 795 ? -10.777 38.527 -20.908 1.00 95.81 795 ASN A CA 1
ATOM 6197 C C . ASN A 1 795 ? -9.525 39.102 -20.251 1.00 95.81 795 ASN A C 1
ATOM 6199 O O . ASN A 1 795 ? -8.903 40.008 -20.810 1.00 95.81 795 ASN A O 1
ATOM 6203 N N . VAL A 1 796 ? -9.160 38.574 -19.087 1.00 93.88 796 VAL A N 1
ATOM 6204 C CA . VAL A 1 796 ? -8.033 39.044 -18.280 1.00 93.88 796 VAL A CA 1
ATOM 6205 C C . VAL A 1 796 ? -7.099 37.872 -18.007 1.00 93.88 796 VAL A C 1
ATOM 6207 O O . VAL A 1 796 ? -7.537 36.827 -17.538 1.00 93.88 796 VAL A O 1
ATOM 6210 N N . ARG A 1 797 ? -5.809 38.041 -18.301 1.00 94.44 797 ARG A N 1
ATOM 6211 C CA . ARG A 1 797 ? -4.759 37.090 -17.924 1.00 94.44 797 ARG A CA 1
ATOM 6212 C C . ARG A 1 797 ? -3.965 37.683 -16.774 1.00 94.44 797 ARG A C 1
ATOM 6214 O O . ARG A 1 797 ? -3.242 38.653 -16.972 1.00 94.44 797 ARG A O 1
ATOM 6221 N N . GLU A 1 798 ? -4.077 37.071 -15.609 1.00 92.25 798 GLU A N 1
ATOM 6222 C CA . GLU A 1 798 ? -3.488 37.563 -14.369 1.00 92.25 798 GLU A CA 1
ATOM 6223 C C . GLU A 1 798 ? -2.246 36.758 -13.995 1.00 92.25 798 GLU A C 1
ATOM 6225 O O . GLU A 1 798 ? -2.322 35.564 -13.694 1.00 92.25 798 GLU A O 1
ATOM 6230 N N . ALA A 1 799 ? -1.084 37.407 -14.002 1.00 92.00 799 ALA A N 1
ATOM 6231 C CA . ALA A 1 799 ? 0.163 36.787 -13.570 1.00 92.00 799 ALA A CA 1
ATOM 6232 C C . ALA A 1 799 ? 0.237 36.686 -12.038 1.00 92.00 799 ALA A C 1
ATOM 6234 O O . ALA A 1 799 ? -0.271 37.538 -11.311 1.00 92.00 799 ALA A O 1
ATOM 6235 N N . TRP A 1 800 ? 0.910 35.654 -11.530 1.00 93.88 800 TRP A N 1
ATOM 6236 C CA . TRP A 1 800 ? 1.250 35.589 -10.112 1.00 93.88 800 TRP A CA 1
ATOM 6237 C C . TRP A 1 800 ? 2.355 36.581 -9.786 1.00 93.88 800 TRP A C 1
ATOM 6239 O O . TRP A 1 800 ? 3.421 36.542 -10.397 1.00 93.88 800 TRP A O 1
ATOM 6249 N N . VAL A 1 801 ? 2.124 37.402 -8.765 1.00 90.94 801 VAL A N 1
ATOM 6250 C CA . VAL A 1 801 ? 3.122 38.315 -8.210 1.00 90.94 801 VAL A CA 1
ATOM 6251 C C . VAL A 1 801 ? 3.726 37.680 -6.956 1.00 90.94 801 VAL A C 1
ATOM 6253 O O . VAL A 1 801 ? 3.025 37.558 -5.944 1.00 90.94 801 VAL A O 1
ATOM 6256 N N . PRO A 1 802 ? 4.999 37.245 -6.990 1.00 90.44 802 PRO A N 1
ATOM 6257 C CA . PRO A 1 802 ? 5.700 36.784 -5.806 1.00 90.44 802 PRO A CA 1
ATOM 6258 C C . PRO A 1 802 ? 5.924 37.913 -4.801 1.00 90.44 802 PRO A C 1
ATOM 6260 O O . PRO A 1 802 ? 6.272 39.040 -5.146 1.00 90.44 802 PRO A O 1
ATOM 6263 N N . LEU A 1 803 ? 5.777 37.580 -3.529 1.00 86.69 803 LEU A N 1
ATOM 6264 C CA . LEU A 1 803 ? 5.951 38.464 -2.391 1.00 86.69 803 LEU A CA 1
ATOM 6265 C C . LEU A 1 803 ? 6.880 37.779 -1.407 1.00 86.69 803 LEU A C 1
ATOM 6267 O O . LEU A 1 803 ? 6.664 36.617 -1.061 1.00 86.69 803 LEU A O 1
ATOM 6271 N N . LEU A 1 804 ? 7.895 38.492 -0.930 1.00 82.56 804 LEU A N 1
ATOM 6272 C CA . LEU A 1 804 ? 8.779 37.954 0.093 1.00 82.56 804 LEU A CA 1
ATOM 6273 C C . LEU A 1 804 ? 7.979 37.693 1.382 1.00 82.56 804 LEU A C 1
ATOM 6275 O O . LEU A 1 804 ? 7.364 38.601 1.941 1.00 82.56 804 LEU A O 1
ATOM 6279 N N . ASN A 1 805 ? 7.984 36.440 1.829 1.00 74.75 805 ASN A N 1
ATOM 6280 C CA . ASN A 1 805 ? 7.227 35.949 2.979 1.00 74.75 805 ASN A CA 1
ATOM 6281 C C . ASN A 1 805 ? 8.146 35.570 4.157 1.00 74.75 805 ASN A C 1
ATOM 6283 O O . ASN A 1 805 ? 7.746 35.679 5.315 1.00 74.75 805 ASN A O 1
ATOM 6287 N N . GLY A 1 806 ? 9.389 35.163 3.874 1.00 65.31 806 GLY A N 1
ATOM 6288 C CA . GLY A 1 806 ? 10.399 34.805 4.875 1.00 65.31 806 GLY A CA 1
ATOM 6289 C C . GLY A 1 806 ? 11.530 35.836 5.025 1.00 65.31 806 GLY A C 1
ATOM 6290 O O . GLY A 1 806 ? 11.716 36.697 4.166 1.00 65.31 806 GLY A O 1
ATOM 6291 N N . PRO A 1 807 ? 12.330 35.757 6.106 1.00 65.62 807 PRO A N 1
ATOM 6292 C CA . PRO A 1 807 ? 13.460 36.660 6.345 1.00 65.62 807 PRO A CA 1
ATOM 6293 C C . PRO A 1 807 ? 14.719 36.301 5.531 1.00 65.62 807 PRO A C 1
ATOM 6295 O O . PRO A 1 807 ? 15.776 36.884 5.758 1.00 65.62 807 PRO A O 1
ATOM 6298 N N . TYR A 1 808 ? 14.650 35.312 4.635 1.00 68.12 808 TYR A N 1
ATOM 6299 C CA . TYR A 1 808 ? 15.825 34.724 3.998 1.00 68.12 808 TYR A CA 1
ATOM 6300 C C . TYR A 1 808 ? 16.078 35.344 2.622 1.00 68.12 808 TYR A C 1
ATOM 6302 O O . TYR A 1 808 ? 15.511 34.921 1.615 1.00 68.12 808 TYR A O 1
ATOM 6310 N N . THR A 1 809 ? 16.952 36.344 2.580 1.00 69.06 809 THR A N 1
ATOM 6311 C CA . THR A 1 809 ? 17.382 37.000 1.332 1.00 69.06 809 THR A CA 1
ATOM 6312 C C . THR A 1 809 ? 18.877 36.845 1.054 1.00 69.06 809 THR A C 1
ATOM 6314 O O . THR A 1 809 ? 19.363 37.277 0.014 1.00 69.06 809 THR A O 1
ATOM 6317 N N . GLU A 1 810 ? 19.620 36.210 1.962 1.00 79.31 810 GLU A N 1
ATOM 6318 C CA . GLU A 1 810 ? 21.080 36.106 1.898 1.00 79.31 810 GLU A CA 1
ATOM 6319 C C . GLU A 1 810 ? 21.537 34.907 1.055 1.00 79.31 810 GLU A C 1
ATOM 6321 O O . GLU A 1 810 ? 22.045 33.913 1.572 1.00 79.31 810 GLU A O 1
ATOM 6326 N N . PHE A 1 811 ? 21.361 34.988 -0.261 1.00 86.25 811 PHE A N 1
ATOM 6327 C CA . PHE A 1 811 ? 21.928 34.035 -1.214 1.00 86.25 811 PHE A CA 1
ATOM 6328 C C . PHE A 1 811 ? 22.227 34.726 -2.545 1.00 86.25 811 PHE A C 1
ATOM 6330 O O . PHE A 1 811 ? 21.568 35.684 -2.927 1.00 86.25 811 PHE A O 1
ATOM 6337 N N . ASN A 1 812 ? 23.245 34.252 -3.252 1.00 86.75 812 ASN A N 1
ATOM 6338 C CA . ASN A 1 812 ? 23.630 34.744 -4.578 1.00 86.75 812 ASN A CA 1
ATOM 6339 C C . ASN A 1 812 ? 23.982 33.603 -5.541 1.00 86.75 812 ASN A C 1
ATOM 6341 O O . ASN A 1 812 ? 24.524 33.844 -6.617 1.00 86.75 812 ASN A O 1
ATOM 6345 N N . SER A 1 813 ? 23.665 32.371 -5.143 1.00 87.19 813 SER A N 1
ATOM 6346 C CA . SER A 1 813 ? 23.825 31.163 -5.934 1.00 87.19 813 SER A CA 1
ATOM 6347 C C . SER A 1 813 ? 22.903 30.052 -5.443 1.00 87.19 813 SER A C 1
ATOM 6349 O O . SER A 1 813 ? 22.444 30.092 -4.299 1.00 87.19 813 SER A O 1
ATOM 6351 N N . LEU A 1 814 ? 22.687 29.014 -6.252 1.00 87.38 814 LEU A N 1
ATOM 6352 C CA . LEU A 1 814 ? 21.990 27.793 -5.826 1.00 87.38 814 LEU A CA 1
ATOM 6353 C C . LEU A 1 814 ? 22.617 27.183 -4.560 1.00 87.38 814 LEU A C 1
ATOM 6355 O O . LEU A 1 814 ? 21.914 26.775 -3.638 1.00 87.38 814 LEU A O 1
ATOM 6359 N N . GLN A 1 815 ? 23.949 27.165 -4.477 1.00 85.50 815 GLN A N 1
ATOM 6360 C CA . GLN A 1 815 ? 24.657 26.616 -3.320 1.00 85.50 815 GLN A CA 1
ATOM 6361 C C . GLN A 1 815 ? 24.391 27.428 -2.047 1.00 85.50 815 GLN A C 1
ATOM 6363 O O . GLN A 1 815 ? 24.089 26.850 -1.002 1.00 85.50 815 GLN A O 1
ATOM 6368 N N . THR A 1 816 ? 24.476 28.758 -2.129 1.00 87.31 816 THR A N 1
ATOM 6369 C CA . THR A 1 816 ? 24.203 29.633 -0.978 1.00 87.31 816 THR A CA 1
ATOM 6370 C C . THR A 1 816 ? 22.717 29.661 -0.628 1.00 87.31 816 THR A C 1
ATOM 6372 O O . THR A 1 816 ? 22.387 29.780 0.546 1.00 87.31 816 THR A O 1
ATOM 6375 N N . PHE A 1 817 ? 21.813 29.449 -1.592 1.00 89.19 817 PHE A N 1
ATOM 6376 C CA . PHE A 1 817 ? 20.389 29.235 -1.327 1.00 89.19 817 PHE A CA 1
ATOM 6377 C C . PHE A 1 817 ? 20.169 27.964 -0.495 1.00 89.19 817 PHE A C 1
ATOM 6379 O O . PHE A 1 817 ? 19.545 28.013 0.567 1.00 89.19 817 PHE A O 1
ATOM 6386 N N . VAL A 1 818 ? 20.748 26.829 -0.903 1.00 88.12 818 VAL A N 1
ATOM 6387 C CA . VAL A 1 818 ? 20.646 25.580 -0.130 1.00 88.12 818 VAL A CA 1
ATOM 6388 C C . VAL A 1 818 ? 21.251 25.739 1.267 1.00 88.12 818 VAL A C 1
ATOM 6390 O O . VAL A 1 818 ? 20.628 25.342 2.244 1.00 88.12 818 VAL A O 1
ATOM 6393 N N . GLN A 1 819 ? 22.418 26.367 1.398 1.00 85.50 819 GLN A N 1
ATOM 6394 C CA . GLN A 1 819 ? 23.098 26.520 2.690 1.00 85.50 819 GLN A CA 1
ATOM 6395 C C . GLN A 1 819 ? 22.407 27.518 3.630 1.00 85.50 819 GLN A C 1
ATOM 6397 O O . GLN A 1 819 ? 22.161 27.211 4.794 1.00 85.50 819 GLN A O 1
ATOM 6402 N N . ASN A 1 820 ? 22.078 28.713 3.138 1.00 84.94 820 ASN A N 1
ATOM 6403 C CA . ASN A 1 820 ? 21.618 29.812 3.987 1.00 84.94 820 ASN A CA 1
ATOM 6404 C C . ASN A 1 820 ? 20.098 29.797 4.172 1.00 84.94 820 ASN A C 1
ATOM 6406 O O . ASN A 1 820 ? 19.599 30.192 5.230 1.00 84.94 820 ASN A O 1
ATOM 6410 N N . VAL A 1 821 ? 19.353 29.326 3.167 1.00 85.06 821 VAL A N 1
ATOM 6411 C CA . VAL A 1 821 ? 17.884 29.312 3.176 1.00 85.06 821 VAL A CA 1
ATOM 6412 C C . VAL A 1 821 ? 17.339 27.937 3.559 1.00 85.06 821 VAL A C 1
ATOM 6414 O O . VAL A 1 821 ? 16.449 27.868 4.405 1.00 85.06 821 VAL A O 1
ATOM 6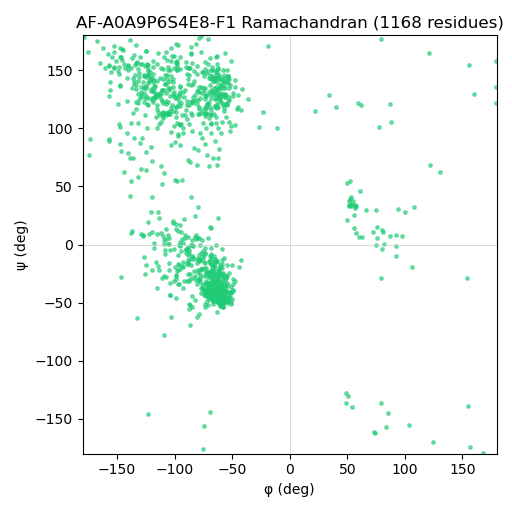417 N N . CYS A 1 822 ? 17.871 26.848 2.986 1.00 87.94 822 CYS A N 1
ATOM 6418 C CA . CYS A 1 822 ? 17.302 25.504 3.165 1.00 87.94 822 CYS A CA 1
ATOM 6419 C C . CYS A 1 822 ? 17.843 24.774 4.397 1.00 87.94 822 CYS A C 1
ATOM 6421 O O . CYS A 1 822 ? 17.059 24.333 5.228 1.00 87.94 822 CYS A O 1
ATOM 6423 N N . GLN A 1 823 ? 19.160 24.624 4.530 1.00 84.75 823 GLN A N 1
ATOM 6424 C CA . GLN A 1 823 ? 19.776 23.753 5.533 1.00 84.75 823 GLN A CA 1
ATOM 6425 C C . GLN A 1 823 ? 19.540 24.253 6.957 1.00 84.75 823 GLN A C 1
ATOM 6427 O O . GLN A 1 823 ? 19.756 25.424 7.274 1.00 84.75 823 GLN A O 1
ATOM 6432 N N . ALA A 1 824 ? 19.117 23.349 7.840 1.00 72.88 824 ALA A N 1
ATOM 6433 C CA . ALA A 1 824 ? 19.126 23.620 9.268 1.00 72.88 824 ALA A CA 1
ATOM 6434 C C . ALA A 1 824 ? 20.582 23.704 9.758 1.00 72.88 824 ALA A C 1
ATOM 6436 O O . ALA A 1 824 ? 21.443 22.945 9.307 1.00 72.88 824 ALA A O 1
ATOM 6437 N N . SER A 1 825 ? 20.879 24.617 10.686 1.00 55.69 825 SER A N 1
ATOM 6438 C CA . SER A 1 825 ? 22.182 24.607 11.357 1.00 55.69 825 SER A CA 1
ATOM 6439 C C . SER A 1 825 ? 22.380 23.245 12.037 1.00 55.69 825 SER A C 1
ATOM 6441 O O . SER A 1 825 ? 21.415 22.738 12.620 1.00 55.69 825 SER A O 1
ATOM 6443 N N . PRO A 1 826 ? 23.591 22.652 12.017 1.00 40.97 826 PRO A N 1
ATOM 6444 C CA . PRO A 1 826 ? 23.859 21.454 12.800 1.00 40.97 826 PRO A CA 1
ATOM 6445 C C . PRO A 1 826 ? 23.447 21.729 14.248 1.00 40.97 826 PRO A C 1
ATOM 6447 O O . PRO A 1 826 ? 23.740 22.828 14.735 1.00 40.97 826 PRO A O 1
ATOM 6450 N N . PRO A 1 827 ? 22.783 20.793 14.948 1.00 37.56 827 PRO A N 1
ATOM 6451 C CA . PRO A 1 827 ? 22.528 20.970 16.364 1.00 37.56 827 PRO A CA 1
ATOM 6452 C C . PRO A 1 827 ? 23.888 21.131 17.043 1.00 37.56 827 PRO A C 1
ATOM 6454 O O . PRO A 1 827 ? 24.652 20.174 17.169 1.00 37.56 827 PRO A O 1
ATOM 6457 N N . SER A 1 828 ? 24.231 22.360 17.436 1.00 28.62 828 SER A N 1
ATOM 6458 C CA . SER A 1 828 ? 25.343 22.593 18.345 1.00 28.62 828 SER A CA 1
ATOM 6459 C C . SER A 1 828 ? 25.089 21.697 19.544 1.00 28.62 828 SER A C 1
ATOM 6461 O O . SER A 1 828 ? 23.994 21.757 20.103 1.00 28.62 828 SER A O 1
ATOM 6463 N N . ALA A 1 829 ? 26.059 20.846 19.868 1.00 30.58 829 ALA A N 1
ATOM 6464 C CA . ALA A 1 829 ? 26.039 19.922 20.986 1.00 30.58 829 ALA A CA 1
ATOM 6465 C C . ALA A 1 829 ? 25.151 20.411 22.148 1.00 30.58 829 ALA A C 1
ATOM 6467 O O . ALA A 1 829 ? 25.569 21.217 22.971 1.00 30.58 829 ALA A O 1
ATOM 6468 N N . PHE A 1 830 ? 23.936 19.868 22.248 1.00 30.06 830 PHE A N 1
ATOM 6469 C CA . PHE A 1 830 ? 23.162 19.871 23.495 1.00 30.06 830 PHE A CA 1
ATOM 6470 C C . PHE A 1 830 ? 23.608 18.719 24.413 1.00 30.06 830 PHE A C 1
ATOM 6472 O O . PHE A 1 830 ? 22.871 18.255 25.277 1.00 30.06 830 PHE A O 1
ATOM 6479 N N . LEU A 1 831 ? 24.851 18.264 24.237 1.00 31.16 831 LEU A N 1
ATOM 6480 C CA . LEU A 1 831 ? 25.575 17.414 25.164 1.00 31.16 831 LEU A CA 1
ATOM 6481 C C . LEU A 1 831 ? 26.887 18.123 25.507 1.00 31.16 831 LEU A C 1
ATOM 6483 O O . LEU A 1 831 ? 27.837 18.075 24.732 1.00 31.16 831 LEU A O 1
ATOM 6487 N N . GLY A 1 832 ? 26.922 18.767 26.677 1.00 27.52 832 GLY A N 1
ATOM 6488 C CA . GLY A 1 832 ? 28.179 19.127 27.333 1.00 27.52 832 GLY A CA 1
ATOM 6489 C C . GLY A 1 832 ? 28.323 20.572 27.800 1.00 27.52 832 GLY A C 1
ATOM 6490 O O . GLY A 1 832 ? 29.253 21.243 27.389 1.00 27.52 832 GLY A O 1
ATOM 6491 N N . GLU A 1 833 ? 27.483 21.017 28.729 1.00 23.14 833 GLU A N 1
ATOM 6492 C CA . GLU A 1 833 ? 27.984 21.556 29.998 1.00 23.14 833 GLU A CA 1
ATOM 6493 C C . GLU A 1 833 ? 26.871 21.411 31.033 1.00 23.14 833 GLU A C 1
ATOM 6495 O O . GLU A 1 833 ? 25.701 21.688 30.770 1.00 23.14 833 GLU A O 1
ATOM 6500 N N . SER A 1 834 ? 27.228 20.903 32.207 1.00 30.83 834 SER A N 1
ATOM 6501 C CA . SER A 1 834 ? 26.358 20.805 33.370 1.00 30.83 834 SER A CA 1
ATOM 6502 C C . SER A 1 834 ? 25.911 22.201 33.811 1.00 30.83 834 SER A C 1
ATOM 6504 O O . SER A 1 834 ? 26.471 22.782 34.738 1.00 30.83 834 SER A O 1
ATOM 6506 N N . SER A 1 835 ? 24.890 22.745 33.161 1.00 26.95 835 SER A N 1
ATOM 6507 C CA . SER A 1 835 ? 24.042 23.758 33.760 1.00 26.95 835 SER A CA 1
ATOM 6508 C C . SER A 1 835 ? 22.770 23.037 34.188 1.00 26.95 835 SER A C 1
ATOM 6510 O O . SER A 1 835 ? 22.076 22.497 33.323 1.00 26.95 835 SER A O 1
ATOM 6512 N N . PRO A 1 836 ? 22.462 22.938 35.495 1.00 31.36 836 PRO A N 1
ATOM 6513 C CA . PRO A 1 836 ? 21.149 22.469 35.902 1.00 31.36 836 PRO A CA 1
ATOM 6514 C C . PRO A 1 836 ? 20.149 23.379 35.196 1.00 31.36 836 PRO A C 1
ATOM 6516 O O . PRO A 1 836 ? 20.225 24.600 35.347 1.00 31.36 836 PRO A O 1
ATOM 6519 N N . LEU A 1 837 ? 19.283 22.794 34.365 1.00 30.78 837 LEU A N 1
ATOM 6520 C CA . LEU A 1 837 ? 18.148 23.487 33.769 1.00 30.78 837 LEU A CA 1
ATOM 6521 C C . LEU A 1 837 ? 17.453 24.228 34.911 1.00 30.78 837 LEU A C 1
ATOM 6523 O O . LEU A 1 837 ? 16.823 23.608 35.767 1.00 30.78 837 LEU A O 1
ATOM 6527 N N . ARG A 1 838 ? 17.677 25.545 34.994 1.00 32.19 838 ARG A N 1
ATOM 6528 C CA . ARG A 1 838 ? 17.068 26.383 36.023 1.00 32.19 838 ARG A CA 1
ATOM 6529 C C . ARG A 1 838 ? 15.560 26.190 35.900 1.00 32.19 838 ARG A C 1
ATOM 6531 O O . ARG A 1 838 ? 15.043 26.140 34.786 1.00 32.19 838 ARG A O 1
ATOM 6538 N N . GLU A 1 839 ? 14.870 26.185 37.033 1.00 34.19 839 GLU A N 1
ATOM 6539 C CA . GLU A 1 839 ? 13.402 26.218 37.189 1.00 34.19 839 GLU A CA 1
ATOM 6540 C C . GLU A 1 839 ? 12.667 27.200 36.243 1.00 34.19 839 GLU A C 1
ATOM 6542 O O . GLU A 1 839 ? 11.457 27.116 36.081 1.00 34.19 839 GLU A O 1
ATOM 6547 N N . HIS A 1 840 ? 13.383 28.112 35.576 1.00 32.28 840 HIS A N 1
ATOM 6548 C CA . HIS A 1 840 ? 12.879 29.074 34.598 1.00 32.28 840 HIS A CA 1
ATOM 6549 C C . HIS A 1 840 ? 12.820 28.601 33.128 1.00 32.28 840 HIS A C 1
ATOM 6551 O O . HIS A 1 840 ? 12.240 29.318 32.315 1.00 32.28 840 HIS A O 1
ATOM 6557 N N . THR A 1 841 ? 13.369 27.440 32.745 1.00 31.31 841 THR A N 1
ATOM 6558 C CA . THR A 1 841 ? 13.280 26.945 31.346 1.00 31.31 841 THR A CA 1
ATOM 6559 C C . THR A 1 841 ? 11.967 26.203 31.064 1.00 31.31 841 THR A C 1
ATOM 6561 O O . THR A 1 841 ? 11.451 26.259 29.954 1.00 31.31 841 THR A O 1
ATOM 6564 N N . LEU A 1 842 ? 11.377 25.573 32.082 1.00 34.56 842 LEU A N 1
ATOM 6565 C CA . LEU A 1 842 ? 10.076 24.893 32.011 1.00 34.56 842 LEU A CA 1
ATOM 6566 C C . LEU A 1 842 ? 8.885 25.856 31.821 1.00 34.56 842 LEU A C 1
ATOM 6568 O O . LEU A 1 842 ? 8.063 25.617 30.941 1.00 34.56 842 LEU A O 1
ATOM 6572 N N . PRO A 1 843 ? 8.812 27.001 32.531 1.00 34.84 843 PRO A N 1
ATOM 6573 C CA . PRO A 1 843 ? 7.847 28.057 32.226 1.00 34.84 843 PRO A CA 1
ATOM 6574 C C . PRO A 1 843 ? 8.011 28.617 30.810 1.00 34.84 843 PRO A C 1
ATOM 6576 O O . PRO A 1 843 ? 7.017 28.911 30.162 1.00 34.84 843 PRO A O 1
ATOM 6579 N N . LYS A 1 844 ? 9.248 28.695 30.295 1.00 31.78 844 LYS A N 1
ATOM 6580 C CA . LYS A 1 844 ? 9.502 29.102 28.908 1.00 31.78 844 LYS A CA 1
ATOM 6581 C C . LYS A 1 844 ? 9.074 28.051 27.890 1.00 31.78 844 LYS A C 1
ATOM 6583 O O . LYS A 1 844 ? 8.609 28.450 26.840 1.00 31.78 844 LYS A O 1
ATOM 6588 N N . LEU A 1 845 ? 9.166 26.751 28.188 1.00 31.14 845 LEU A N 1
ATOM 6589 C CA . LEU A 1 845 ? 8.577 25.674 27.373 1.00 31.14 845 LEU A CA 1
ATOM 6590 C C . LEU A 1 845 ? 7.040 25.727 27.380 1.00 31.14 845 LEU A C 1
ATOM 6592 O O . LEU A 1 845 ? 6.429 25.536 26.335 1.00 31.14 845 LEU A O 1
ATOM 6596 N N . ARG A 1 846 ? 6.419 26.104 28.508 1.00 32.53 846 ARG A N 1
ATOM 6597 C CA . ARG A 1 846 ? 4.975 26.406 28.584 1.00 32.53 846 ARG A CA 1
ATOM 6598 C C . ARG A 1 846 ? 4.583 27.669 27.812 1.00 32.53 846 ARG A C 1
ATOM 6600 O O . ARG A 1 846 ? 3.529 27.683 27.189 1.00 32.53 846 ARG A O 1
ATOM 6607 N N . GLU A 1 847 ? 5.430 28.700 27.806 1.00 32.03 847 GLU A N 1
ATOM 6608 C CA . GLU A 1 847 ? 5.285 29.873 26.926 1.00 32.03 847 GLU A CA 1
ATOM 6609 C C . GLU A 1 847 ? 5.630 29.554 25.456 1.00 32.03 847 GLU A C 1
ATOM 6611 O O . GLU A 1 847 ? 5.143 30.247 24.574 1.00 32.03 847 GLU A O 1
ATOM 6616 N N . HIS A 1 848 ? 6.443 28.521 25.182 1.00 31.30 848 HIS A N 1
ATOM 6617 C CA . HIS A 1 848 ? 6.868 28.050 23.850 1.00 31.30 848 HIS A CA 1
ATOM 6618 C C . HIS A 1 848 ? 6.000 26.910 23.286 1.00 31.30 848 HIS A C 1
ATOM 6620 O O . HIS A 1 848 ? 6.303 26.440 22.194 1.00 31.30 848 HIS A O 1
ATOM 6626 N N . LEU A 1 849 ? 4.841 26.587 23.885 1.00 32.31 849 LEU A N 1
ATOM 6627 C CA . LEU A 1 849 ? 3.673 25.994 23.180 1.00 32.31 849 LEU A CA 1
ATOM 6628 C C . LEU A 1 849 ? 3.111 26.945 22.088 1.00 32.31 849 LEU A C 1
ATOM 6630 O O . LEU A 1 849 ? 1.936 26.928 21.721 1.00 32.31 849 LEU A O 1
ATOM 6634 N N . TYR A 1 850 ? 3.954 27.860 21.623 1.00 32.94 850 TYR A N 1
ATOM 6635 C CA . TYR A 1 850 ? 3.664 29.053 20.871 1.00 32.94 850 TYR A CA 1
ATOM 6636 C C . TYR A 1 850 ? 4.840 29.309 19.927 1.00 32.94 850 TYR A C 1
ATOM 6638 O O . TYR A 1 850 ? 5.764 30.068 20.222 1.00 32.94 850 TYR A O 1
ATOM 6646 N N . ILE A 1 851 ? 4.785 28.689 18.748 1.00 27.36 851 ILE A N 1
ATOM 6647 C CA . ILE A 1 851 ? 5.506 29.183 17.576 1.00 27.36 851 ILE A CA 1
ATOM 6648 C C . ILE A 1 851 ? 4.478 29.820 16.628 1.00 27.36 851 ILE A C 1
ATOM 6650 O O . ILE A 1 851 ? 3.646 29.119 16.037 1.00 27.36 851 ILE A O 1
ATOM 6654 N N . PRO A 1 852 ? 4.509 31.149 16.434 1.00 27.36 852 PRO A N 1
ATOM 6655 C CA . PRO A 1 852 ? 3.614 31.838 15.523 1.00 27.36 852 PRO A CA 1
ATOM 6656 C C . PRO A 1 852 ? 3.956 31.449 14.082 1.00 27.36 852 PRO A C 1
ATOM 6658 O O . PRO A 1 852 ? 4.973 31.847 13.532 1.00 27.36 852 PRO A O 1
ATOM 6661 N N . GLN A 1 853 ? 3.058 30.712 13.441 1.00 29.73 853 GLN A N 1
ATOM 6662 C CA . GLN A 1 853 ? 2.756 30.991 12.042 1.00 29.73 853 GLN A CA 1
ATOM 6663 C C . GLN A 1 853 ? 1.276 31.314 12.000 1.00 29.73 853 GLN A C 1
ATOM 6665 O O . GLN A 1 853 ? 0.412 30.467 11.802 1.00 29.73 853 GLN A O 1
ATOM 6670 N N . VAL A 1 854 ? 0.978 32.577 12.287 1.00 31.11 854 VAL A N 1
ATOM 6671 C CA . VAL A 1 854 ? -0.102 33.204 11.543 1.00 31.11 854 VAL A CA 1
ATOM 6672 C C . VAL A 1 854 ? 0.378 33.142 10.089 1.00 31.11 854 VAL A C 1
ATOM 6674 O O . VAL A 1 854 ? 1.527 33.502 9.825 1.00 31.11 854 VAL A O 1
ATOM 6677 N N . MET A 1 855 ? -0.472 32.747 9.141 1.00 32.47 855 MET A N 1
ATOM 6678 C CA . MET A 1 855 ? -0.409 33.375 7.818 1.00 32.47 855 MET A CA 1
ATOM 6679 C C . MET A 1 855 ? -0.751 34.859 8.025 1.00 32.47 855 MET A C 1
ATOM 6681 O O . MET A 1 855 ? -1.855 35.330 7.736 1.00 32.47 855 MET A O 1
ATOM 6685 N N . GLU A 1 856 ? 0.143 35.576 8.700 1.00 30.59 856 GLU A N 1
ATOM 6686 C CA . GLU A 1 856 ? 0.134 37.015 8.737 1.00 30.59 856 GLU A CA 1
ATOM 6687 C C . GLU A 1 856 ? 0.608 37.387 7.357 1.00 30.59 856 GLU A C 1
ATOM 6689 O O . GLU A 1 856 ? 1.691 37.003 6.927 1.00 30.59 856 GLU A O 1
ATOM 6694 N N . ASN A 1 857 ? -0.265 38.067 6.633 1.00 32.44 857 ASN A N 1
ATOM 6695 C CA . ASN A 1 857 ? 0.109 38.638 5.369 1.00 32.44 857 ASN A CA 1
ATOM 6696 C C . ASN A 1 857 ? 1.357 39.520 5.612 1.00 32.44 857 ASN A C 1
ATOM 6698 O O . ASN A 1 857 ? 1.254 40.460 6.410 1.00 32.44 857 ASN A O 1
ATOM 6702 N N . PRO A 1 858 ? 2.514 39.270 4.967 1.00 29.30 858 PRO A N 1
ATOM 6703 C CA . PRO A 1 858 ? 3.722 40.084 5.153 1.00 29.30 858 PRO A CA 1
ATOM 6704 C C . PRO A 1 858 ? 3.506 41.583 4.844 1.00 29.30 858 PRO A C 1
ATOM 6706 O O . PRO A 1 858 ? 4.305 42.431 5.255 1.00 29.30 858 PRO A O 1
ATOM 6709 N N . TYR A 1 859 ? 2.373 41.935 4.224 1.00 33.47 859 TYR A N 1
ATOM 6710 C CA . TYR A 1 859 ? 1.901 43.305 4.007 1.00 33.47 859 TYR A CA 1
ATOM 6711 C C . TYR A 1 859 ? 1.677 44.164 5.267 1.00 33.47 859 TYR A C 1
ATOM 6713 O O . TYR A 1 859 ? 1.552 45.379 5.122 1.00 33.47 859 TYR A O 1
ATOM 6721 N N . GLU A 1 860 ? 1.637 43.621 6.493 1.00 32.84 860 GLU A N 1
ATOM 6722 C CA . GLU A 1 860 ? 1.577 44.480 7.697 1.00 32.84 860 GLU A CA 1
ATOM 6723 C C . GLU A 1 860 ? 2.956 44.887 8.244 1.00 32.84 860 GLU A C 1
ATOM 6725 O O . GLU A 1 860 ? 3.042 45.886 8.964 1.00 32.84 860 GLU A O 1
ATOM 6730 N N . LYS A 1 861 ? 4.048 44.206 7.851 1.00 28.02 861 LYS A N 1
ATOM 6731 C CA . LYS A 1 861 ? 5.421 44.588 8.245 1.00 28.02 861 LYS A CA 1
ATOM 6732 C C . LYS A 1 861 ? 6.159 45.437 7.210 1.00 28.02 861 LYS A C 1
ATOM 6734 O O . LYS A 1 861 ? 7.117 46.114 7.573 1.00 28.02 861 LYS A O 1
ATOM 6739 N N . THR A 1 862 ? 5.714 45.468 5.955 1.00 27.16 862 THR A N 1
ATOM 6740 C CA . THR A 1 862 ? 6.383 46.222 4.882 1.00 27.16 862 THR A CA 1
ATOM 6741 C C . THR A 1 862 ? 5.430 47.192 4.199 1.00 27.16 862 THR A C 1
ATOM 6743 O O . THR A 1 862 ? 4.918 46.972 3.110 1.00 27.16 862 THR A O 1
ATOM 6746 N N . ASN A 1 863 ? 5.212 48.326 4.857 1.00 21.27 863 ASN A N 1
ATOM 6747 C CA . ASN A 1 863 ? 4.882 49.547 4.136 1.00 21.27 863 ASN A CA 1
ATOM 6748 C C . ASN A 1 863 ? 5.610 50.728 4.797 1.00 21.27 863 ASN A C 1
ATOM 6750 O O . ASN A 1 863 ? 5.011 51.475 5.575 1.00 21.27 863 ASN A O 1
ATOM 6754 N N . PRO A 1 864 ? 6.918 50.924 4.543 1.00 25.89 864 PRO A N 1
ATOM 6755 C CA . PRO A 1 864 ? 7.378 52.280 4.353 1.00 25.89 864 PRO A CA 1
ATOM 6756 C C . PRO A 1 864 ? 6.753 52.746 3.039 1.00 25.89 864 PRO A C 1
ATOM 6758 O O . PRO A 1 864 ? 7.046 52.203 1.981 1.00 25.89 864 PRO A O 1
ATOM 6761 N N . VAL A 1 865 ? 5.839 53.703 3.155 1.00 26.84 865 VAL A N 1
ATOM 6762 C CA . VAL A 1 865 ? 5.442 54.655 2.114 1.00 26.84 865 VAL A CA 1
ATOM 6763 C C . VAL A 1 865 ? 6.403 54.617 0.916 1.00 26.84 865 VAL A C 1
ATOM 6765 O O . VAL A 1 865 ? 7.484 55.207 0.969 1.00 26.84 865 VAL A O 1
ATOM 6768 N N . VAL A 1 866 ? 6.020 53.938 -0.168 1.00 22.61 866 VAL A N 1
ATOM 6769 C CA . VAL A 1 866 ? 6.580 54.273 -1.477 1.00 22.61 866 VAL A CA 1
ATOM 6770 C C . VAL A 1 866 ? 5.925 55.594 -1.837 1.00 22.61 866 VAL A C 1
ATOM 6772 O O . VAL A 1 866 ? 4.750 55.659 -2.188 1.00 22.61 866 VAL A O 1
ATOM 6775 N N . ASN A 1 867 ? 6.685 56.666 -1.630 1.00 23.17 867 ASN A N 1
ATOM 6776 C CA . ASN A 1 867 ? 6.400 57.957 -2.223 1.00 23.17 867 ASN A CA 1
ATOM 6777 C C . ASN A 1 867 ? 6.320 57.749 -3.737 1.00 23.17 867 ASN A C 1
ATOM 6779 O O . ASN A 1 867 ? 7.352 57.524 -4.365 1.00 23.17 867 ASN A O 1
ATOM 6783 N N . ASP A 1 868 ? 5.123 57.844 -4.306 1.00 22.89 868 ASP A N 1
ATOM 6784 C CA . ASP A 1 868 ? 4.983 58.191 -5.713 1.00 22.89 868 ASP A CA 1
ATOM 6785 C C . ASP A 1 868 ? 5.006 59.728 -5.821 1.00 22.89 868 ASP A C 1
ATOM 6787 O O . ASP A 1 868 ? 4.107 60.408 -5.302 1.00 22.89 868 ASP A O 1
ATOM 6791 N N . PRO A 1 869 ? 6.058 60.327 -6.406 1.00 28.00 869 PRO A N 1
ATOM 6792 C CA . PRO A 1 869 ? 6.068 61.738 -6.715 1.00 28.00 869 PRO A CA 1
ATOM 6793 C C . PRO A 1 869 ? 5.188 61.946 -7.947 1.00 28.00 869 PRO A C 1
ATOM 6795 O O . PRO A 1 869 ? 5.635 61.697 -9.057 1.00 28.00 869 PRO A O 1
ATOM 6798 N N . THR A 1 870 ? 3.979 62.478 -7.730 1.00 28.61 870 THR A N 1
ATOM 6799 C CA . THR A 1 870 ? 3.037 63.094 -8.701 1.00 28.61 870 THR A CA 1
ATOM 6800 C C . THR A 1 870 ? 1.658 62.432 -8.776 1.00 28.61 870 THR A C 1
ATOM 6802 O O . THR A 1 870 ? 1.231 61.929 -9.803 1.00 28.61 870 THR A O 1
ATOM 6805 N N . SER A 1 871 ? 0.867 62.570 -7.712 1.00 25.09 871 SER A N 1
ATOM 6806 C CA . SER A 1 871 ? -0.595 62.578 -7.850 1.00 25.09 871 SER A CA 1
ATOM 6807 C C . SER A 1 871 ? -1.235 63.294 -6.663 1.00 25.09 871 SER A C 1
ATOM 6809 O O . SER A 1 871 ? -1.538 62.726 -5.617 1.00 25.09 871 SER A O 1
ATOM 6811 N N . SER A 1 872 ? -1.400 64.604 -6.813 1.00 28.84 872 SER A N 1
ATOM 6812 C CA . SER A 1 872 ? -2.264 65.420 -5.970 1.00 28.84 872 SER A CA 1
ATOM 6813 C C . SER A 1 872 ? -3.727 65.101 -6.285 1.00 28.84 872 SER A C 1
ATOM 6815 O O . SER A 1 872 ? -4.146 65.452 -7.385 1.00 28.84 872 SER A O 1
ATOM 6817 N N . THR A 1 873 ? -4.480 64.489 -5.357 1.00 24.47 873 THR A N 1
ATOM 6818 C CA . THR A 1 873 ? -5.923 64.705 -5.020 1.00 24.47 873 THR A CA 1
ATOM 6819 C C . THR A 1 873 ? -6.575 63.466 -4.359 1.00 24.47 873 THR A C 1
ATOM 6821 O O . THR A 1 873 ? -6.013 62.379 -4.415 1.00 24.47 873 THR A O 1
ATOM 6824 N N . PRO A 1 874 ? -7.639 63.662 -3.550 1.00 29.19 874 PRO A N 1
ATOM 6825 C CA . PRO A 1 874 ? -7.644 63.449 -2.107 1.00 29.19 874 PRO A CA 1
ATOM 6826 C C . PRO A 1 874 ? -7.978 62.009 -1.683 1.00 29.19 874 PRO A C 1
ATOM 6828 O O . PRO A 1 874 ? -8.764 61.310 -2.317 1.00 29.19 874 PRO A O 1
ATOM 6831 N N . SER A 1 875 ? -7.457 61.616 -0.521 1.00 26.25 875 SER A N 1
ATOM 6832 C CA . SER A 1 875 ? -7.922 60.463 0.249 1.00 26.25 875 SER A CA 1
ATOM 6833 C C . SER A 1 875 ? -9.398 60.639 0.618 1.00 26.25 875 SER A C 1
ATOM 6835 O O . SER A 1 875 ? -9.729 61.298 1.606 1.00 26.25 875 SER A O 1
ATOM 6837 N N . VAL A 1 876 ? -10.294 60.060 -0.174 1.00 30.31 876 VAL A N 1
ATOM 6838 C CA . VAL A 1 876 ? -11.660 59.793 0.272 1.00 30.31 876 VAL A CA 1
ATOM 6839 C C . VAL A 1 876 ? -11.596 58.481 1.046 1.00 30.31 876 VAL A C 1
ATOM 6841 O O . VAL A 1 876 ? -11.816 57.412 0.488 1.00 30.31 876 VAL A O 1
ATOM 6844 N N . GLU A 1 877 ? -11.222 58.553 2.325 1.00 30.55 877 GLU A N 1
ATOM 6845 C CA . GLU A 1 877 ? -11.641 57.521 3.273 1.00 30.55 877 GLU A CA 1
ATOM 6846 C C . GLU A 1 877 ? -13.155 57.691 3.451 1.00 30.55 877 GLU A C 1
ATOM 6848 O O . GLU A 1 877 ? -13.583 58.750 3.927 1.00 30.55 877 GLU A O 1
ATOM 6853 N N . PRO A 1 878 ? -13.995 56.716 3.056 1.00 29.98 878 PRO A N 1
ATOM 6854 C CA . PRO A 1 878 ? -15.408 56.791 3.356 1.00 29.98 878 PRO A CA 1
ATOM 6855 C C . PRO A 1 878 ? -15.564 56.685 4.868 1.00 29.98 878 PRO A C 1
ATOM 6857 O O . PRO A 1 878 ? -15.267 55.671 5.499 1.00 29.98 878 PRO A O 1
ATOM 6860 N N . THR A 1 879 ? -16.001 57.799 5.433 1.00 33.81 879 THR A N 1
ATOM 6861 C CA . THR A 1 879 ? -16.561 57.914 6.769 1.00 33.81 879 THR A CA 1
ATOM 6862 C C . THR A 1 879 ? -17.753 56.963 6.871 1.00 33.81 879 THR A C 1
ATOM 6864 O O . THR A 1 879 ? -18.531 56.871 5.926 1.00 33.81 879 THR A O 1
ATOM 6867 N N . ILE A 1 880 ? -17.849 56.266 8.006 1.00 46.12 880 ILE A N 1
ATOM 6868 C CA . ILE A 1 880 ? -18.919 55.354 8.449 1.00 46.12 880 ILE A CA 1
ATOM 6869 C C . ILE A 1 880 ? -20.255 55.647 7.745 1.00 46.12 880 ILE A C 1
ATOM 6871 O O . ILE A 1 880 ? -20.854 56.699 7.975 1.00 46.12 880 ILE A O 1
ATOM 6875 N N . VAL A 1 881 ? -20.737 54.709 6.926 1.00 33.69 881 VAL A N 1
ATOM 6876 C CA . VAL A 1 881 ? -22.105 54.745 6.396 1.00 33.69 881 VAL A CA 1
ATOM 6877 C C . VAL A 1 881 ? -22.858 53.545 6.961 1.00 33.69 881 VAL A C 1
ATOM 6879 O O . VAL A 1 881 ? -22.709 52.434 6.480 1.00 33.69 881 VAL A O 1
ATOM 6882 N N . SER A 1 882 ? -23.651 53.833 7.999 1.00 47.81 882 SER A N 1
ATOM 6883 C CA . SER A 1 882 ? -24.587 52.969 8.740 1.00 47.81 882 SER A CA 1
ATOM 6884 C C . SER A 1 882 ? -23.986 51.721 9.413 1.00 47.81 882 SER A C 1
ATOM 6886 O O . SER A 1 882 ? -23.466 50.835 8.760 1.00 47.81 882 SER A O 1
ATOM 6888 N N . ALA A 1 883 ? -24.082 51.500 10.716 1.00 61.44 883 ALA A N 1
ATOM 6889 C CA . ALA A 1 883 ? -24.644 52.296 11.792 1.00 61.44 883 ALA A CA 1
ATOM 6890 C C . ALA A 1 883 ? -24.288 51.508 13.067 1.00 61.44 883 ALA A C 1
ATOM 6892 O O . ALA A 1 883 ? -25.093 50.734 13.577 1.00 61.44 883 ALA A O 1
ATOM 6893 N N . ALA A 1 884 ? -23.039 51.574 13.531 1.00 62.94 884 ALA A N 1
ATOM 6894 C CA . ALA A 1 884 ? -22.667 50.930 14.785 1.00 62.94 884 ALA A CA 1
ATOM 6895 C C . ALA A 1 884 ? -21.681 51.792 15.565 1.00 62.94 884 ALA A C 1
ATOM 6897 O O . ALA A 1 884 ? -20.603 52.142 15.085 1.00 62.94 884 ALA A O 1
ATOM 6898 N N . THR A 1 885 ? -22.045 52.121 16.798 1.00 79.81 885 THR A N 1
ATOM 6899 C CA . THR A 1 885 ? -21.206 52.923 17.682 1.00 79.81 885 THR A CA 1
ATOM 6900 C C . THR A 1 885 ? -20.333 52.005 18.528 1.00 79.81 885 THR A C 1
ATOM 6902 O O . THR A 1 885 ? -20.840 51.112 19.207 1.00 79.81 885 THR A O 1
ATOM 6905 N N . LEU A 1 886 ? -19.019 52.239 18.522 1.00 83.19 886 LEU A N 1
ATOM 6906 C CA . LEU A 1 886 ? -18.083 51.567 19.424 1.00 83.19 886 LEU A CA 1
ATOM 6907 C C . LEU A 1 886 ? -18.455 51.860 20.889 1.00 83.19 886 LEU A C 1
ATOM 6909 O O . LEU A 1 886 ? -18.647 53.018 21.269 1.00 83.19 886 LEU A O 1
ATOM 6913 N N . VAL A 1 887 ? -18.541 50.822 21.723 1.00 82.00 887 VAL A N 1
ATOM 6914 C CA . VAL A 1 887 ? -18.887 50.944 23.145 1.00 82.00 887 VAL A CA 1
ATOM 6915 C C . VAL A 1 887 ? -17.727 50.473 24.012 1.00 82.00 887 VAL A C 1
ATOM 6917 O O . VAL A 1 887 ? -17.249 49.350 23.878 1.00 82.00 887 VAL A O 1
ATOM 6920 N N . GLY A 1 888 ? -17.302 51.343 24.930 1.00 80.62 888 GLY A N 1
ATOM 6921 C CA . GLY A 1 888 ? -16.195 51.067 25.839 1.00 80.62 888 GLY A CA 1
ATOM 6922 C C . GLY A 1 888 ? -14.826 51.109 25.157 1.00 80.62 888 GLY A C 1
ATOM 6923 O O . GLY A 1 888 ? -14.655 51.717 24.096 1.00 80.62 888 GLY A O 1
ATOM 6924 N N . THR A 1 889 ? -13.830 50.501 25.799 1.00 79.31 889 THR A N 1
ATOM 6925 C CA . THR A 1 889 ? -12.453 50.462 25.286 1.00 79.31 889 THR A CA 1
ATOM 6926 C C . THR A 1 889 ? -12.224 49.123 24.583 1.00 79.31 889 THR A C 1
ATOM 6928 O O . THR A 1 889 ? -12.448 48.093 25.217 1.00 79.31 889 THR A O 1
ATOM 6931 N N . PRO A 1 890 ? -11.774 49.098 23.311 1.00 80.25 890 PRO A N 1
ATOM 6932 C CA . PRO A 1 890 ? -11.413 47.855 22.631 1.00 80.25 890 PRO A CA 1
ATOM 6933 C C . PRO A 1 890 ? -10.409 47.028 23.444 1.00 80.25 890 PRO A C 1
ATOM 6935 O O . PRO A 1 890 ? -9.433 47.587 23.951 1.00 80.25 890 PRO A O 1
ATOM 6938 N N . GLY A 1 891 ? -10.654 45.721 23.549 1.00 79.75 891 GLY A N 1
ATOM 6939 C CA . GLY A 1 891 ? -9.686 44.753 24.058 1.00 79.75 891 GLY A CA 1
ATOM 6940 C C . GLY A 1 891 ? -8.613 44.413 23.021 1.00 79.75 891 GLY A C 1
ATOM 6941 O O . GLY A 1 891 ? -8.623 44.920 21.896 1.00 79.75 891 GLY A O 1
ATOM 6942 N N . GLU A 1 892 ? -7.681 43.542 23.401 1.00 82.56 892 GLU A N 1
ATOM 6943 C CA . GLU A 1 892 ? -6.664 42.990 22.496 1.00 82.56 892 GLU A CA 1
ATOM 6944 C C . GLU A 1 892 ? -7.277 42.000 21.499 1.00 82.56 892 GLU A C 1
ATOM 6946 O O . GLU A 1 892 ? -6.818 41.903 20.359 1.00 82.56 892 GLU A O 1
ATOM 6951 N N . ALA A 1 893 ? -8.311 41.273 21.929 1.00 85.19 893 ALA A N 1
ATOM 6952 C CA . ALA A 1 893 ? -8.907 40.174 21.176 1.00 85.19 893 ALA A CA 1
ATOM 6953 C C . ALA A 1 893 ? -10.368 40.423 20.766 1.00 85.19 893 ALA A C 1
ATOM 6955 O O . ALA A 1 893 ? -10.910 39.715 19.906 1.00 85.19 893 ALA A O 1
ATOM 6956 N N . SER A 1 894 ? -11.015 41.415 21.381 1.00 89.69 894 SER A N 1
ATOM 6957 C CA . SER A 1 894 ? -12.445 41.655 21.241 1.00 89.69 894 SER A CA 1
ATOM 6958 C C . SER A 1 894 ? -12.827 43.134 21.220 1.00 89.69 894 SER A C 1
ATOM 6960 O O . SER A 1 894 ? -12.171 44.003 21.800 1.00 89.69 894 SER A O 1
ATOM 6962 N N . VAL A 1 895 ? -13.934 43.425 20.539 1.00 90.62 895 VAL A N 1
ATOM 6963 C CA . VAL A 1 895 ? -14.477 44.776 20.388 1.00 90.62 895 VAL A CA 1
ATOM 6964 C C . VAL A 1 895 ? -15.995 44.731 20.471 1.00 90.62 895 VAL A C 1
ATOM 6966 O O . VAL A 1 895 ? -16.619 43.783 19.996 1.00 90.62 895 VAL A O 1
ATOM 6969 N N . VAL A 1 896 ? -16.590 45.755 21.080 1.00 91.88 896 VAL A N 1
ATOM 6970 C CA . VAL A 1 896 ? -18.028 45.810 21.344 1.00 91.88 896 VAL A CA 1
ATOM 6971 C C . VAL A 1 896 ? -18.673 46.998 20.637 1.00 91.88 896 VAL A C 1
ATOM 6973 O O . VAL A 1 896 ? -18.192 48.127 20.729 1.00 91.88 896 VAL A O 1
ATOM 6976 N N . PHE A 1 897 ? -19.787 46.746 19.958 1.00 91.69 897 PHE A N 1
ATOM 6977 C CA . PHE A 1 897 ? -20.552 47.735 19.204 1.00 91.69 897 PHE A CA 1
ATOM 6978 C C . PHE A 1 897 ? -22.021 47.751 19.646 1.00 91.69 897 PHE A C 1
ATOM 6980 O O . PHE A 1 897 ? -22.553 46.739 20.097 1.00 91.69 897 PHE A O 1
ATOM 6987 N N . GLN A 1 898 ? -22.691 48.891 19.486 1.00 92.12 898 GLN A N 1
ATOM 6988 C CA . GLN A 1 898 ? -24.152 49.016 19.541 1.00 92.12 898 GLN A CA 1
ATOM 6989 C C . GLN A 1 898 ? -24.664 49.361 18.142 1.00 92.12 898 GLN A C 1
ATOM 6991 O O . GLN A 1 898 ? -24.150 50.310 17.551 1.00 92.12 898 GLN A O 1
ATOM 6996 N N . LEU A 1 899 ? -25.657 48.628 17.629 1.00 90.06 899 LEU A N 1
ATOM 6997 C CA . LEU A 1 899 ? -26.252 48.909 16.317 1.00 90.06 899 LEU A CA 1
ATOM 6998 C C . LEU A 1 899 ? -27.149 50.154 16.398 1.00 90.06 899 LEU A C 1
ATOM 7000 O O . LEU A 1 899 ? -27.977 50.265 17.296 1.00 90.06 899 LEU A O 1
ATOM 7004 N N . GLU A 1 900 ? -27.019 51.097 15.471 1.00 83.44 900 GLU A N 1
ATOM 7005 C CA . GLU A 1 900 ? -27.808 52.335 15.470 1.00 83.44 900 GLU A CA 1
ATOM 7006 C C . GLU A 1 900 ? -29.211 52.101 14.887 1.00 83.44 900 GLU A C 1
ATOM 7008 O O . GLU A 1 900 ? -30.168 52.681 15.396 1.00 83.44 900 GLU A O 1
ATOM 7013 N N . GLY A 1 901 ? -29.374 51.213 13.892 1.00 80.69 901 GLY A N 1
ATOM 7014 C CA . GLY A 1 901 ? -30.690 50.829 13.356 1.00 80.69 901 GLY A CA 1
ATOM 7015 C C . GLY A 1 901 ? -31.515 49.938 14.297 1.00 80.69 901 GLY A C 1
ATOM 7016 O O . GLY A 1 901 ? -32.741 49.869 14.191 1.00 80.69 901 GLY A O 1
ATOM 7017 N N . ARG A 1 902 ? -30.855 49.279 15.257 1.00 86.56 902 ARG A N 1
ATOM 7018 C CA . ARG A 1 902 ? -31.450 48.411 16.289 1.00 86.56 902 ARG A CA 1
ATOM 7019 C C . ARG A 1 902 ? -30.756 48.668 17.636 1.00 86.56 902 ARG A C 1
ATOM 7021 O O . ARG A 1 902 ? -29.956 47.842 18.071 1.00 86.56 902 ARG A O 1
ATOM 7028 N N . PRO A 1 903 ? -31.034 49.798 18.317 1.00 88.50 903 PRO A N 1
ATOM 7029 C CA . PRO A 1 903 ? -30.307 50.204 19.526 1.00 88.50 903 PRO A CA 1
ATOM 7030 C C . PRO A 1 903 ? -30.488 49.250 20.715 1.00 88.50 903 PRO A C 1
ATOM 7032 O O . PRO A 1 903 ? -29.730 49.334 21.681 1.00 88.50 903 PRO A O 1
ATOM 7035 N N . ASP A 1 904 ? -31.464 48.340 20.651 1.00 91.25 904 ASP A N 1
ATOM 7036 C CA . ASP A 1 904 ? -31.667 47.242 21.597 1.00 91.25 904 ASP A CA 1
ATOM 7037 C C . ASP A 1 904 ? -30.698 46.059 21.390 1.00 91.25 904 ASP A C 1
ATOM 7039 O O . ASP A 1 904 ? -30.674 45.146 22.222 1.00 91.25 904 ASP A O 1
ATOM 7043 N N . VAL A 1 905 ? -29.893 46.078 20.320 1.00 93.56 905 VAL A N 1
ATOM 7044 C CA . VAL A 1 905 ? -28.955 45.020 19.925 1.00 93.56 905 VAL A CA 1
ATOM 7045 C C . VAL A 1 905 ? -27.505 45.515 19.988 1.00 93.56 905 VAL A C 1
ATOM 7047 O O . VAL A 1 905 ? -27.138 46.547 19.422 1.00 93.56 905 VAL A O 1
ATOM 7050 N N . GLY A 1 906 ? -26.659 44.745 20.670 1.00 94.81 906 GLY A N 1
ATOM 7051 C CA . GLY A 1 906 ? -25.210 44.923 20.707 1.00 94.81 906 GLY A CA 1
ATOM 7052 C C . GLY A 1 906 ? -24.484 43.814 19.950 1.00 94.81 906 GLY A C 1
ATOM 7053 O O . GLY A 1 906 ? -25.036 42.737 19.727 1.00 94.81 906 GLY A O 1
ATOM 7054 N N . VAL A 1 907 ? -23.229 44.060 19.585 1.00 94.88 907 VAL A N 1
ATOM 7055 C CA . VAL A 1 907 ? -22.352 43.072 18.948 1.00 94.88 907 VAL A CA 1
ATOM 7056 C C . VAL A 1 907 ? -21.050 42.968 19.730 1.00 94.88 907 VAL A C 1
ATOM 7058 O O . VAL A 1 907 ? -20.347 43.961 19.892 1.00 94.88 907 VAL A O 1
ATOM 7061 N N . LEU A 1 908 ? -20.716 41.765 20.190 1.00 95.44 908 LEU A N 1
ATOM 7062 C CA . LEU A 1 908 ? -19.383 41.399 20.656 1.00 95.44 908 LEU A CA 1
ATOM 7063 C C . LEU A 1 908 ? -18.650 40.726 19.494 1.00 95.44 908 LEU A C 1
ATOM 7065 O O . LEU A 1 908 ? -18.912 39.566 19.184 1.00 95.44 908 LEU A O 1
ATOM 7069 N N . HIS A 1 909 ? -17.731 41.444 18.858 1.00 94.00 909 HIS A N 1
ATOM 7070 C CA . HIS A 1 909 ? -16.862 40.876 17.836 1.00 94.00 909 HIS A CA 1
ATOM 7071 C C . HIS A 1 909 ? -15.579 40.344 18.477 1.00 94.00 909 HIS A C 1
ATOM 7073 O O . HIS A 1 909 ? -14.784 41.120 19.009 1.00 94.00 909 HIS A O 1
ATOM 7079 N N . VAL A 1 910 ? -15.365 39.030 18.413 1.00 93.12 910 VAL A N 1
ATOM 7080 C CA . VAL A 1 910 ? -14.135 38.377 18.886 1.00 93.12 910 VAL A CA 1
ATOM 7081 C C . VAL A 1 910 ? -13.299 38.027 17.661 1.00 93.12 910 VAL A C 1
ATOM 7083 O O . VAL A 1 910 ? -13.525 37.008 17.008 1.00 93.12 910 VAL A O 1
ATOM 7086 N N . HIS A 1 911 ? -12.336 38.883 17.324 1.00 86.94 911 HIS A N 1
ATOM 7087 C CA . HIS A 1 911 ? -11.564 38.761 16.081 1.00 86.94 911 HIS A CA 1
ATOM 7088 C C . HIS A 1 911 ? -10.375 37.793 16.184 1.00 86.94 911 HIS A C 1
ATOM 7090 O O . HIS A 1 911 ? -9.768 37.437 15.175 1.00 86.94 911 HIS A O 1
ATOM 7096 N N . THR A 1 912 ? -10.013 37.372 17.394 1.00 86.50 912 THR A N 1
ATOM 7097 C CA . THR A 1 912 ? -8.993 36.350 17.662 1.00 86.50 912 THR A CA 1
ATOM 7098 C C . THR A 1 912 ? -9.248 35.735 19.034 1.00 86.50 912 THR A C 1
ATOM 7100 O O . THR A 1 912 ? -9.839 36.386 19.887 1.00 86.50 912 THR A O 1
ATOM 7103 N N . HIS A 1 913 ? -8.819 34.493 19.276 1.00 84.50 913 HIS A N 1
ATOM 7104 C CA . HIS A 1 913 ? -8.751 33.958 20.645 1.00 84.50 913 HIS A CA 1
ATOM 7105 C C . HIS A 1 913 ? -7.345 34.113 21.257 1.00 84.50 913 HIS A C 1
ATOM 7107 O O . HIS A 1 913 ? -7.001 33.430 22.220 1.00 84.50 913 HIS A O 1
ATOM 7113 N N . ARG A 1 914 ? -6.495 34.968 20.680 1.00 76.81 914 ARG A N 1
ATOM 7114 C CA . ARG A 1 914 ? -5.143 35.257 21.176 1.00 76.81 914 ARG A CA 1
ATOM 7115 C C . ARG A 1 914 ? -5.102 36.610 21.876 1.00 76.81 914 ARG A C 1
ATOM 7117 O O . ARG A 1 914 ? -5.582 37.590 21.321 1.00 76.81 914 ARG A O 1
ATOM 7124 N N . THR A 1 915 ? -4.468 36.653 23.039 1.00 71.31 915 THR A N 1
ATOM 7125 C CA . THR A 1 915 ? -4.122 37.872 23.780 1.00 71.31 915 THR A CA 1
ATOM 7126 C C . THR A 1 915 ? -2.601 37.942 23.894 1.00 71.31 915 THR A C 1
ATOM 7128 O O . THR A 1 915 ? -1.970 36.948 24.242 1.00 71.31 915 THR A O 1
ATOM 7131 N N . GLU A 1 916 ? -1.985 39.076 23.577 1.00 61.25 916 GLU A N 1
ATOM 7132 C CA . GLU A 1 916 ? -0.529 39.232 23.733 1.00 61.25 916 GLU A CA 1
ATOM 7133 C C . GLU A 1 916 ? -0.140 39.392 25.217 1.00 61.25 916 GLU A C 1
ATOM 7135 O O . GLU A 1 916 ? 1.029 39.230 25.569 1.00 61.25 916 GLU A O 1
ATOM 7140 N N . GLY A 1 917 ? -1.118 39.674 26.091 1.00 59.66 917 GLY A N 1
ATOM 7141 C CA . GLY A 1 917 ? -0.938 39.847 27.532 1.00 59.66 917 GLY A CA 1
ATOM 7142 C C . GLY A 1 917 ? -1.769 38.924 28.438 1.00 59.66 917 GLY A C 1
ATOM 7143 O O . GLY A 1 917 ? -2.016 37.752 28.163 1.00 59.66 917 GLY A O 1
ATOM 7144 N N . ASP A 1 918 ? -2.165 39.481 29.585 1.00 70.81 918 ASP A N 1
ATOM 7145 C CA . ASP A 1 918 ? -2.894 38.823 30.676 1.00 70.81 918 ASP A CA 1
ATOM 7146 C C . ASP A 1 918 ? -4.363 38.572 30.295 1.00 70.81 918 ASP A C 1
ATOM 7148 O O . ASP A 1 918 ? -5.160 39.510 30.223 1.00 70.81 918 ASP A O 1
ATOM 7152 N N . LEU A 1 919 ? -4.727 37.300 30.097 1.00 73.25 919 LEU A N 1
ATOM 7153 C CA . LEU A 1 919 ? -6.089 36.849 29.783 1.00 73.25 919 LEU A CA 1
ATOM 7154 C C . LEU A 1 919 ? -7.147 37.440 30.733 1.00 73.25 919 LEU A C 1
ATOM 7156 O O . LEU A 1 919 ? -8.264 37.741 30.312 1.00 73.25 919 LEU A O 1
ATOM 7160 N N . THR A 1 920 ? -6.797 37.652 32.004 1.00 73.81 920 THR A N 1
ATOM 7161 C CA . THR A 1 920 ? -7.694 38.252 33.000 1.00 73.81 920 THR A CA 1
ATOM 7162 C C . THR A 1 920 ? -8.115 39.658 32.588 1.00 73.81 920 THR A C 1
ATOM 7164 O O . THR A 1 920 ? -9.293 39.993 32.713 1.00 73.81 920 THR A O 1
ATOM 7167 N N . LYS A 1 921 ? -7.183 40.450 32.038 1.00 79.69 921 LYS A N 1
ATOM 7168 C CA . LYS A 1 921 ? -7.433 41.825 31.582 1.00 79.69 921 LYS A CA 1
ATOM 7169 C C . LYS A 1 921 ? -8.335 41.870 30.361 1.00 79.69 921 LYS A C 1
ATOM 7171 O O . LYS A 1 921 ? -9.215 42.724 30.303 1.00 79.69 921 LYS A O 1
ATOM 7176 N N . GLU A 1 922 ? -8.148 40.957 29.409 1.00 85.12 922 GLU A N 1
ATOM 7177 C CA . GLU A 1 922 ? -9.040 40.867 28.249 1.00 85.12 922 GLU A CA 1
ATOM 7178 C C . GLU A 1 922 ? -10.466 40.538 28.701 1.00 85.12 922 GLU A C 1
ATOM 7180 O O . GLU A 1 922 ? -11.422 41.210 28.321 1.00 85.12 922 GLU A O 1
ATOM 7185 N N . LEU A 1 923 ? -10.615 39.559 29.591 1.00 82.06 923 LEU A N 1
ATOM 7186 C CA . LEU A 1 923 ? -11.920 39.180 30.126 1.00 82.06 923 LEU A CA 1
ATOM 7187 C C . LEU A 1 923 ? -12.559 40.295 30.963 1.00 82.06 923 LEU A C 1
ATOM 7189 O O . LEU A 1 923 ? -13.775 40.471 30.917 1.00 82.06 923 LEU A O 1
ATOM 7193 N N . ASP A 1 924 ? -11.772 41.040 31.746 1.00 80.88 924 ASP A N 1
ATOM 7194 C CA . ASP A 1 924 ? -12.242 42.222 32.485 1.00 80.88 924 ASP A CA 1
ATOM 7195 C C . ASP A 1 924 ? -12.726 43.320 31.534 1.00 80.88 924 ASP A C 1
ATOM 7197 O O . ASP A 1 924 ? -13.769 43.926 31.780 1.00 80.88 924 ASP A O 1
ATOM 7201 N N . SER A 1 925 ? -12.015 43.529 30.422 1.00 84.56 925 SER A N 1
ATOM 7202 C CA . SER A 1 925 ? -12.417 44.457 29.363 1.00 84.56 925 SER A CA 1
ATOM 7203 C C . SER A 1 925 ? -13.751 44.044 28.738 1.00 84.56 925 SER A C 1
ATOM 7205 O O . SER A 1 925 ? -14.681 44.851 28.677 1.00 84.56 925 SER A O 1
ATOM 7207 N N . ILE A 1 926 ? -13.901 42.767 28.360 1.00 88.31 926 ILE A N 1
ATOM 7208 C CA . ILE A 1 926 ? -15.163 42.234 27.823 1.00 88.31 926 ILE A CA 1
ATOM 7209 C C . ILE A 1 926 ? -16.290 42.430 28.838 1.00 88.31 926 ILE A C 1
ATOM 7211 O O . ILE A 1 926 ? -17.333 42.981 28.497 1.00 88.31 926 ILE A O 1
ATOM 7215 N N . ALA A 1 927 ? -16.079 42.030 30.094 1.00 85.75 927 ALA A N 1
ATOM 7216 C CA . ALA A 1 927 ? -17.061 42.170 31.165 1.00 85.75 927 ALA A CA 1
ATOM 7217 C C . ALA A 1 927 ? -17.528 43.627 31.338 1.00 85.75 927 ALA A C 1
ATOM 7219 O O . ALA A 1 927 ? -18.732 43.891 31.351 1.00 85.75 927 ALA A O 1
ATOM 7220 N N . ALA A 1 928 ? -16.592 44.577 31.418 1.00 86.25 928 ALA A N 1
ATOM 7221 C CA . ALA A 1 928 ? -16.899 45.998 31.563 1.00 86.25 928 ALA A CA 1
ATOM 7222 C C . ALA A 1 928 ? -17.664 46.556 30.350 1.00 86.25 928 ALA A C 1
ATOM 7224 O O . ALA A 1 928 ? -18.654 47.270 30.516 1.00 86.25 928 ALA A O 1
ATOM 7225 N N . ASN A 1 929 ? -17.254 46.190 29.133 1.00 88.94 929 ASN A N 1
ATOM 7226 C CA . ASN A 1 929 ? -17.904 46.640 27.902 1.00 88.94 929 ASN A CA 1
ATOM 7227 C C . ASN A 1 929 ? -19.325 46.060 27.751 1.00 88.94 929 ASN A C 1
ATOM 7229 O O . ASN A 1 929 ? -20.229 46.756 27.286 1.00 88.94 929 ASN A O 1
ATOM 7233 N N . LEU A 1 930 ? -19.556 44.817 28.189 1.00 89.56 930 LEU A N 1
ATOM 7234 C CA . LEU A 1 930 ? -20.889 44.206 28.224 1.00 89.56 930 LEU A CA 1
ATOM 7235 C C . LEU A 1 930 ? -21.816 44.906 29.230 1.00 89.56 930 LEU A C 1
ATOM 7237 O O . LEU A 1 930 ? -22.971 45.187 28.906 1.00 89.56 930 LEU A O 1
ATOM 7241 N N . VAL A 1 931 ? -21.323 45.240 30.427 1.00 88.38 931 VAL A N 1
ATOM 7242 C CA . VAL A 1 931 ? -22.096 46.035 31.399 1.00 88.38 931 VAL A CA 1
ATOM 7243 C C . VAL A 1 931 ? -22.459 47.399 30.803 1.00 88.38 931 VAL A C 1
ATOM 7245 O O . VAL A 1 931 ? -23.626 47.789 30.847 1.00 88.38 931 VAL A O 1
ATOM 7248 N N . ALA A 1 932 ? -21.508 48.069 30.145 1.00 88.94 932 ALA A N 1
ATOM 7249 C CA . ALA A 1 932 ? -21.745 49.354 29.489 1.00 88.94 932 ALA A CA 1
ATOM 7250 C C . ALA A 1 932 ? -22.813 49.284 28.377 1.00 88.94 932 ALA A C 1
ATOM 7252 O O . ALA A 1 932 ? -23.603 50.216 28.227 1.00 88.94 932 ALA A O 1
ATOM 7253 N N . LEU A 1 933 ? -22.890 48.187 27.609 1.00 90.62 933 LEU A N 1
ATOM 7254 C CA . LEU A 1 933 ? -23.986 47.977 26.650 1.00 90.62 933 LEU A CA 1
ATOM 7255 C C . LEU A 1 933 ? -25.347 47.872 27.349 1.00 90.62 933 LEU A C 1
ATOM 7257 O O . LEU A 1 933 ? -26.315 48.500 26.918 1.00 90.62 933 LEU A O 1
ATOM 7261 N N . SER A 1 934 ? -25.425 47.094 28.430 1.00 89.38 934 SER A N 1
ATOM 7262 C CA . SER A 1 934 ? -26.664 46.917 29.196 1.00 89.38 934 SER A CA 1
ATOM 7263 C C . SER A 1 934 ? -27.156 48.246 29.786 1.00 89.38 934 SER A C 1
ATOM 7265 O O . SER A 1 934 ? -28.345 48.558 29.711 1.00 89.38 934 SER A O 1
ATOM 7267 N N . GLU A 1 935 ? -26.247 49.070 30.316 1.00 89.62 935 GLU A N 1
ATOM 7268 C CA . GLU A 1 935 ? -26.558 50.419 30.817 1.00 89.62 935 GLU A CA 1
ATOM 7269 C C . GLU A 1 935 ? -27.074 51.360 29.715 1.00 89.62 935 GLU A C 1
ATOM 7271 O O . GLU A 1 935 ? -27.898 52.234 29.983 1.00 89.62 935 GLU A O 1
ATOM 7276 N N . LYS A 1 936 ? -26.660 51.142 28.460 1.00 89.44 936 LYS A N 1
ATOM 7277 C CA . LYS A 1 936 ? -27.172 51.847 27.272 1.00 89.44 936 LYS A CA 1
ATOM 7278 C C . LYS A 1 936 ? -28.515 51.320 26.750 1.00 89.44 936 LYS A C 1
ATOM 7280 O O . LYS A 1 936 ? -28.991 51.792 25.719 1.00 89.44 936 LYS A O 1
ATOM 7285 N N . GLY A 1 937 ? -29.146 50.376 27.449 1.00 90.50 937 GLY A N 1
ATOM 7286 C CA . GLY A 1 937 ? -30.466 49.847 27.103 1.00 90.50 937 GLY A CA 1
ATOM 7287 C C . GLY A 1 937 ? -30.454 48.678 26.117 1.00 90.50 937 GLY A C 1
ATOM 7288 O O . GLY A 1 937 ? -31.529 48.232 25.714 1.00 90.50 937 GLY A O 1
ATOM 7289 N N . VAL A 1 938 ? -29.279 48.147 25.766 1.00 93.62 938 VAL A N 1
ATOM 7290 C CA . VAL A 1 938 ? -29.158 46.938 24.943 1.00 93.62 938 VAL A CA 1
ATOM 7291 C C . VAL A 1 938 ? -29.715 45.741 25.713 1.00 93.62 938 VAL A C 1
ATOM 7293 O O . VAL A 1 938 ? -29.431 45.563 26.899 1.00 93.62 938 VAL A O 1
ATOM 7296 N N . ARG A 1 939 ? -30.524 44.914 25.046 1.00 92.75 939 ARG A N 1
ATOM 7297 C CA . ARG A 1 939 ? -31.157 43.714 25.621 1.00 92.75 939 ARG A CA 1
ATOM 7298 C C . ARG A 1 939 ? -30.754 42.425 24.918 1.00 92.75 939 ARG A C 1
ATOM 7300 O O . ARG A 1 939 ? -30.852 41.365 25.530 1.00 92.75 939 ARG A O 1
ATOM 7307 N N . ASN A 1 940 ? -30.290 42.516 23.679 1.00 95.12 940 ASN A N 1
ATOM 7308 C CA . ASN A 1 940 ? -29.920 41.388 22.834 1.00 95.12 940 ASN A CA 1
ATOM 7309 C C . ASN A 1 940 ? -28.468 41.536 22.371 1.00 95.12 940 ASN A C 1
ATOM 7311 O O . ASN A 1 940 ? -28.012 42.657 22.140 1.00 95.12 940 ASN A O 1
ATOM 7315 N N . ILE A 1 941 ? -27.741 40.428 22.221 1.00 95.44 941 ILE A N 1
ATOM 7316 C CA . ILE A 1 941 ? -26.338 40.459 21.801 1.00 95.44 941 ILE A CA 1
A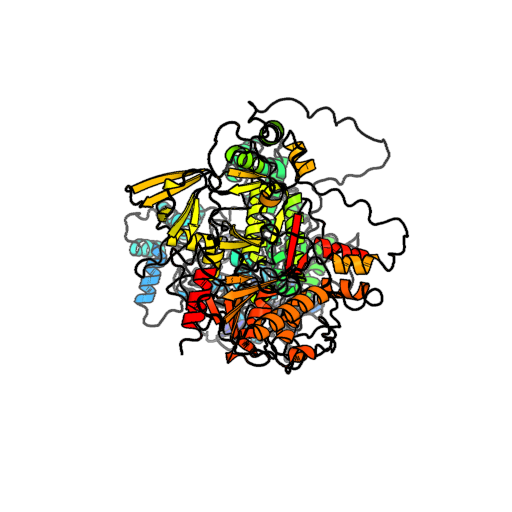TOM 7317 C C . ILE A 1 941 ? -26.025 39.441 20.704 1.00 95.44 941 ILE A C 1
ATOM 7319 O O . ILE A 1 941 ? -26.399 38.271 20.789 1.00 95.44 941 ILE A O 1
ATOM 7323 N N . ILE A 1 942 ? -25.310 39.895 19.675 1.00 96.44 942 ILE A N 1
ATOM 7324 C CA . ILE A 1 942 ? -24.682 39.047 18.661 1.00 96.44 942 ILE A CA 1
ATOM 7325 C C . ILE A 1 942 ? -23.226 38.820 19.071 1.00 96.44 942 ILE A C 1
ATOM 7327 O O . ILE A 1 942 ? -22.494 39.775 19.318 1.00 96.44 942 ILE A O 1
ATOM 7331 N N . ILE A 1 943 ? -22.794 37.567 19.129 1.00 96.56 943 ILE A N 1
ATOM 7332 C CA . ILE A 1 943 ? -21.390 37.186 19.273 1.00 96.56 943 ILE A CA 1
ATOM 7333 C C . ILE A 1 943 ? -20.871 36.867 17.868 1.00 96.56 943 ILE A C 1
ATOM 7335 O O . ILE A 1 943 ? -21.216 35.829 17.308 1.00 96.56 943 ILE A O 1
ATOM 7339 N N . ASP A 1 944 ? -20.082 37.772 17.287 1.00 95.50 944 ASP A N 1
ATOM 7340 C CA . ASP A 1 944 ? -19.500 37.620 15.949 1.00 95.50 944 ASP A CA 1
ATOM 7341 C C . ASP A 1 944 ? -18.097 37.005 16.025 1.00 95.50 944 ASP A C 1
ATOM 7343 O O . ASP A 1 944 ? -17.144 37.648 16.478 1.00 95.50 944 ASP A O 1
ATOM 7347 N N . LEU A 1 945 ? -17.988 35.766 15.540 1.00 93.69 945 LEU A N 1
ATOM 7348 C CA . LEU A 1 945 ? -16.770 34.960 15.463 1.00 93.69 945 LEU A CA 1
ATOM 7349 C C . LEU A 1 945 ? -16.202 34.839 14.035 1.00 93.69 945 LEU A C 1
ATOM 7351 O O . LEU A 1 945 ? -15.280 34.052 13.805 1.00 93.69 945 LEU A O 1
ATOM 7355 N N . GLN A 1 946 ? -16.734 35.581 13.061 1.00 91.25 946 GLN A N 1
ATOM 7356 C CA . GLN A 1 946 ? -16.303 35.493 11.664 1.00 91.25 946 GLN A CA 1
ATOM 7357 C C . GLN A 1 946 ? -14.803 35.785 11.492 1.00 91.25 946 GLN A C 1
ATOM 7359 O O . GLN A 1 946 ? -14.275 36.769 12.021 1.00 91.25 946 GLN A O 1
ATOM 7364 N N . GLY A 1 947 ? -14.119 34.958 10.696 1.00 84.00 947 GLY A N 1
ATOM 7365 C CA . GLY A 1 947 ? -12.693 35.107 10.381 1.00 84.00 947 GLY A CA 1
ATOM 7366 C C . GLY A 1 947 ? -11.720 34.764 11.520 1.00 84.00 947 GLY A C 1
ATOM 7367 O O . GLY A 1 947 ? -10.526 35.056 11.406 1.00 84.00 947 GLY A O 1
ATOM 7368 N N . ASN A 1 948 ? -12.199 34.159 12.612 1.00 88.50 948 ASN A N 1
ATOM 7369 C CA . ASN A 1 948 ? -11.394 33.828 13.788 1.00 88.50 948 ASN A CA 1
ATOM 7370 C C . ASN A 1 948 ? -10.872 32.380 13.743 1.00 88.50 948 ASN A C 1
ATOM 7372 O O . ASN A 1 948 ? -11.569 31.432 14.085 1.00 88.50 948 ASN A O 1
ATOM 7376 N N . TYR A 1 949 ? -9.598 32.199 13.400 1.00 81.88 949 TYR A N 1
ATOM 7377 C CA . TYR A 1 949 ? -8.966 30.872 13.311 1.00 81.88 949 TYR A CA 1
ATOM 7378 C C . TYR A 1 949 ? -8.610 30.234 14.674 1.00 81.88 949 TYR A C 1
ATOM 7380 O O . TYR A 1 949 ? -7.996 29.168 14.712 1.00 81.88 949 TYR A O 1
ATOM 7388 N N . GLY A 1 950 ? -8.968 30.870 15.796 1.00 84.12 950 GLY A N 1
ATOM 7389 C CA . GLY A 1 950 ? -8.732 30.362 17.149 1.00 84.12 950 GLY A CA 1
ATOM 7390 C C . GLY A 1 950 ? -7.578 31.040 17.890 1.00 84.12 950 GLY A C 1
ATOM 7391 O O . GLY A 1 950 ? -7.265 32.209 17.661 1.00 84.12 950 GLY A O 1
ATOM 7392 N N . GLY A 1 951 ? -6.992 30.340 18.866 1.00 78.25 951 GLY A N 1
ATOM 7393 C CA . GLY A 1 951 ? -6.070 30.921 19.848 1.00 78.25 951 GLY A CA 1
ATOM 7394 C C . GLY A 1 951 ? -6.026 30.124 21.152 1.00 78.25 951 GLY A C 1
ATOM 7395 O O . GLY A 1 951 ? -6.029 28.898 21.118 1.00 78.25 951 GLY A O 1
ATOM 7396 N N . PHE A 1 952 ? -5.981 30.804 22.298 1.00 73.12 952 PHE A N 1
ATOM 7397 C CA . PHE A 1 952 ? -5.877 30.160 23.606 1.00 73.12 952 PHE A CA 1
ATOM 7398 C C . PHE A 1 952 ? -7.181 29.460 23.996 1.00 73.12 952 PHE A C 1
ATOM 7400 O O . PHE A 1 952 ? -8.223 30.093 24.158 1.00 73.12 952 PHE A O 1
ATOM 7407 N N . VAL A 1 953 ? -7.108 28.149 24.226 1.00 72.06 953 VAL A N 1
ATOM 7408 C CA . VAL A 1 953 ? -8.246 27.324 24.676 1.00 72.06 953 VAL A CA 1
ATOM 7409 C C . VAL A 1 953 ? -8.847 27.852 25.986 1.00 72.06 953 VAL A C 1
ATOM 7411 O O . VAL A 1 953 ? -10.065 27.936 26.120 1.00 72.06 953 VAL A O 1
ATOM 7414 N N . ALA A 1 954 ? -7.989 28.309 26.902 1.00 69.19 954 ALA A N 1
ATOM 7415 C CA . ALA A 1 954 ? -8.339 29.002 28.143 1.00 69.19 954 ALA A CA 1
ATOM 7416 C C . ALA A 1 954 ? -9.335 30.162 27.946 1.00 69.19 954 ALA A C 1
ATOM 7418 O O . ALA A 1 954 ? -10.231 30.389 28.764 1.00 69.19 954 ALA A O 1
ATOM 7419 N N . PHE A 1 955 ? -9.180 30.914 26.855 1.00 78.25 955 PHE A N 1
ATOM 7420 C CA . PHE A 1 955 ? -10.064 32.031 26.556 1.00 78.25 955 PHE A CA 1
ATOM 7421 C C . PHE A 1 955 ? -11.453 31.539 26.140 1.00 78.25 955 PHE A C 1
ATOM 7423 O O . PHE A 1 955 ? -12.444 32.094 26.600 1.00 78.25 955 PHE A O 1
ATOM 7430 N N . SER A 1 956 ? -11.541 30.452 25.368 1.00 79.56 956 SER A N 1
ATOM 7431 C CA . SER A 1 956 ? -12.820 29.848 24.973 1.00 79.56 956 SER A CA 1
ATOM 7432 C C . SER A 1 956 ? -13.671 29.445 26.180 1.00 79.56 956 SER A C 1
ATOM 7434 O O . SER A 1 956 ? -14.805 29.909 26.326 1.00 79.56 956 SER A O 1
ATOM 7436 N N . SER A 1 957 ? -13.105 28.656 27.102 1.00 71.88 957 SER A N 1
ATOM 7437 C CA . SER A 1 957 ? -13.826 28.202 28.298 1.00 71.88 957 SER A CA 1
ATOM 7438 C C . SER A 1 957 ? -14.271 29.372 29.174 1.00 71.88 957 SER A C 1
ATOM 7440 O O . SER A 1 957 ? -15.381 29.368 29.708 1.00 71.88 957 SER A O 1
ATOM 7442 N N . THR A 1 958 ? -13.432 30.401 29.307 1.00 75.12 958 THR A N 1
ATOM 7443 C CA . THR A 1 958 ? -13.735 31.547 30.174 1.00 75.12 958 THR A CA 1
ATOM 7444 C C . THR A 1 958 ? -14.712 32.530 29.535 1.00 75.12 958 THR A C 1
ATOM 7446 O O . THR A 1 958 ? -15.539 33.116 30.231 1.00 75.12 958 THR A O 1
ATOM 7449 N N . LEU A 1 959 ? -14.688 32.670 28.208 1.00 84.00 959 LEU A N 1
ATOM 7450 C CA . LEU A 1 959 ? -15.678 33.445 27.467 1.00 84.00 959 LEU A CA 1
ATOM 7451 C C . LEU A 1 959 ? -17.076 32.832 27.626 1.00 84.00 959 LEU A C 1
ATOM 7453 O O . LEU A 1 959 ? -18.032 33.552 27.895 1.00 84.00 959 LEU A O 1
ATOM 7457 N N . VAL A 1 960 ? -17.204 31.505 27.544 1.00 81.94 960 VAL A N 1
ATOM 7458 C CA . VAL A 1 960 ? -18.482 30.815 27.792 1.00 81.94 960 VAL A CA 1
ATOM 7459 C C . VAL A 1 960 ? -18.931 30.995 29.246 1.00 81.94 960 VAL A C 1
ATOM 7461 O O . VAL A 1 960 ? -20.104 31.277 29.492 1.00 81.94 960 VAL A O 1
ATOM 7464 N N . GLN A 1 961 ? -18.008 30.899 30.213 1.00 76.56 961 GLN A N 1
ATOM 7465 C CA . GLN A 1 961 ? -18.301 31.163 31.630 1.00 76.56 961 GLN A CA 1
ATOM 7466 C C . GLN A 1 961 ? -18.833 32.578 31.868 1.00 76.56 961 GLN A C 1
ATOM 7468 O O . GLN A 1 961 ? -19.702 32.753 32.719 1.00 76.56 961 GLN A O 1
ATOM 7473 N N . LEU A 1 962 ? -18.345 33.565 31.113 1.00 80.75 962 LEU A N 1
ATOM 7474 C CA . LEU A 1 962 ? -18.797 34.948 31.217 1.00 80.75 962 LEU A CA 1
ATOM 7475 C C . LEU A 1 962 ? -20.291 35.094 30.889 1.00 80.75 962 LEU A C 1
ATOM 7477 O O . LEU A 1 962 ? -20.990 35.838 31.568 1.00 80.75 962 LEU A O 1
ATOM 7481 N N . PHE A 1 963 ? -20.779 34.376 29.873 1.00 86.62 963 PHE A N 1
ATOM 7482 C CA . PHE A 1 963 ? -22.182 34.424 29.444 1.00 86.62 963 PHE A CA 1
ATOM 7483 C C . PHE A 1 963 ? -23.091 33.456 30.210 1.00 86.62 963 PHE A C 1
ATOM 7485 O O . PHE A 1 963 ? -24.274 33.747 30.387 1.00 86.62 963 PHE A O 1
ATOM 7492 N N . PHE A 1 964 ? -22.556 32.325 30.678 1.00 84.38 964 PHE A N 1
ATOM 7493 C CA . PHE A 1 964 ? -23.305 31.292 31.398 1.00 84.38 964 PHE A CA 1
ATOM 7494 C C . PHE A 1 964 ? -22.676 30.977 32.764 1.00 84.38 964 PHE A C 1
ATOM 7496 O O . PHE A 1 964 ? -22.174 29.865 32.961 1.00 84.38 964 PHE A O 1
ATOM 7503 N N . PRO A 1 965 ? -22.638 31.921 33.722 1.00 77.19 965 PRO A N 1
ATOM 7504 C CA . PRO A 1 965 ? -21.959 31.717 35.001 1.00 77.19 965 PRO A CA 1
ATOM 7505 C C . PRO A 1 965 ? -22.580 30.616 35.879 1.00 77.19 965 PRO A C 1
ATOM 7507 O O . PRO A 1 965 ? -21.834 29.986 36.622 1.00 77.19 965 PRO A O 1
ATOM 7510 N N . ASP A 1 966 ? -23.877 30.304 35.741 1.00 75.75 966 ASP A N 1
ATOM 7511 C CA . ASP A 1 966 ? -24.593 29.365 36.637 1.00 75.75 966 ASP A CA 1
ATOM 7512 C C . ASP A 1 966 ? -24.321 27.886 36.331 1.00 75.75 966 ASP A C 1
ATOM 7514 O O . ASP A 1 966 ? -24.658 26.996 37.109 1.00 75.75 966 ASP A O 1
ATOM 7518 N N . LYS A 1 967 ? -23.736 27.607 35.169 1.00 68.19 967 LYS A N 1
ATOM 7519 C CA . LYS A 1 967 ? -23.356 26.258 34.748 1.00 68.19 967 LYS A CA 1
ATOM 7520 C C . LYS A 1 967 ? -22.094 25.800 35.508 1.00 68.19 967 LYS A C 1
ATOM 7522 O O . LYS A 1 967 ? -21.236 26.627 35.820 1.00 68.19 967 LYS A O 1
ATOM 7527 N N . ASP A 1 968 ? -21.935 24.510 35.792 1.00 62.56 968 ASP A N 1
ATOM 7528 C CA . ASP A 1 968 ? -20.716 23.997 36.449 1.00 62.56 968 ASP A CA 1
ATOM 7529 C C . ASP A 1 968 ? -19.490 24.125 35.514 1.00 62.56 968 ASP A C 1
ATOM 7531 O O . ASP A 1 968 ? -19.638 24.107 34.291 1.00 62.56 968 ASP A O 1
ATOM 7535 N N . VAL A 1 969 ? -18.274 24.254 36.056 1.00 55.94 969 VAL A N 1
ATOM 7536 C CA . VAL A 1 969 ? -17.020 24.256 35.275 1.00 55.94 969 VAL A CA 1
ATOM 7537 C C . VAL A 1 969 ? -16.873 22.958 34.471 1.00 55.94 969 VAL A C 1
ATOM 7539 O O . VAL A 1 969 ? -16.460 23.007 33.314 1.00 55.94 969 VAL A O 1
ATOM 7542 N N . ALA A 1 970 ? -17.286 21.814 35.029 1.00 56.75 970 ALA A N 1
ATOM 7543 C CA . ALA A 1 970 ? -17.259 20.520 34.344 1.00 56.75 970 ALA A CA 1
ATOM 7544 C C . ALA A 1 970 ? -18.254 20.422 33.168 1.00 56.75 970 ALA A C 1
ATOM 7546 O O . ALA A 1 970 ? -18.061 19.617 32.261 1.00 56.75 970 ALA A O 1
ATOM 7547 N N . GLU A 1 971 ? -19.299 21.259 33.143 1.00 59.19 971 GLU A N 1
ATOM 7548 C CA . GLU A 1 971 ? -20.251 21.361 32.024 1.00 59.19 971 GLU A CA 1
ATOM 7549 C C . GLU A 1 971 ? -19.765 22.319 30.913 1.00 59.19 971 GLU A C 1
ATOM 7551 O O . GLU A 1 971 ? -20.454 22.507 29.909 1.00 59.19 971 GLU A O 1
ATOM 7556 N N . LYS A 1 972 ? -18.586 22.940 31.085 1.00 58.91 972 LYS A N 1
ATOM 7557 C CA . LYS A 1 972 ? -18.047 24.019 30.232 1.00 58.91 972 LYS A CA 1
ATOM 7558 C C . LYS A 1 972 ? -16.632 23.760 29.708 1.00 58.91 972 LYS A C 1
ATOM 7560 O O . LYS A 1 972 ? -16.014 24.664 29.142 1.00 58.91 972 LYS A O 1
ATOM 7565 N N . THR A 1 973 ? -16.088 22.567 29.918 1.00 65.88 973 THR A N 1
ATOM 7566 C CA . THR A 1 973 ? -14.777 22.160 29.402 1.00 65.88 973 THR A CA 1
ATOM 7567 C C . THR A 1 973 ? -14.924 20.912 28.542 1.00 65.88 973 THR A C 1
ATOM 7569 O O . THR A 1 973 ? -15.801 20.077 28.768 1.00 65.88 973 THR A O 1
ATOM 7572 N N . PHE A 1 974 ? -14.116 20.816 27.485 1.00 72.19 974 PHE A N 1
ATOM 7573 C CA . PHE A 1 974 ? -14.091 19.612 26.665 1.00 72.19 974 PHE A CA 1
ATOM 7574 C C . PHE A 1 974 ? -13.149 18.605 27.316 1.00 72.19 974 PHE A C 1
ATOM 7576 O O . PHE A 1 974 ? -11.998 18.960 27.591 1.00 72.19 974 PHE A O 1
ATOM 7583 N N . PRO A 1 975 ? -13.591 17.363 27.562 1.00 69.06 975 PRO A N 1
ATOM 7584 C CA . PRO A 1 975 ? -12.654 16.310 27.898 1.00 69.06 975 PRO A CA 1
ATOM 7585 C C . PRO A 1 975 ? -11.668 16.097 26.742 1.00 69.06 975 PRO A C 1
ATOM 7587 O O . PRO A 1 975 ? -12.033 16.189 25.567 1.00 69.06 975 PRO A O 1
ATOM 7590 N N . SER A 1 976 ? -10.417 15.810 27.090 1.00 70.75 976 SER A N 1
ATOM 7591 C CA . SER A 1 976 ? -9.353 15.507 26.141 1.00 70.75 976 SER A CA 1
ATOM 7592 C C . SER A 1 976 ? -8.705 14.155 26.431 1.00 70.75 976 SER A C 1
ATOM 7594 O O . SER A 1 976 ? -8.737 13.651 27.559 1.00 70.75 976 SER A O 1
ATOM 7596 N N . ASN A 1 977 ? -8.122 13.567 25.392 1.00 67.38 977 ASN A N 1
ATOM 7597 C CA . ASN A 1 977 ? -7.368 12.327 25.438 1.00 67.38 977 ASN A CA 1
ATOM 7598 C C . ASN A 1 977 ? -6.025 12.502 24.725 1.00 67.38 977 ASN A C 1
ATOM 7600 O O . ASN A 1 977 ? -5.924 13.228 23.738 1.00 67.38 977 ASN A O 1
ATOM 7604 N N . LEU A 1 978 ? -5.012 11.793 25.209 1.00 71.94 978 LEU A N 1
ATOM 7605 C CA . LEU A 1 978 ? -3.692 11.713 24.600 1.00 71.94 978 LEU A CA 1
ATOM 7606 C C . LEU A 1 978 ? -3.513 10.328 23.983 1.00 71.94 978 LEU A C 1
ATOM 7608 O O . LEU A 1 978 ? -3.832 9.308 24.599 1.00 71.94 978 LEU A O 1
ATOM 7612 N N . ARG A 1 979 ? -2.929 10.271 22.788 1.00 74.69 979 ARG A N 1
ATOM 7613 C CA . ARG A 1 979 ? -2.512 9.000 22.196 1.00 74.69 979 ARG A CA 1
ATOM 7614 C C . ARG A 1 979 ? -1.410 8.371 23.059 1.00 74.69 979 ARG A C 1
ATOM 7616 O O . ARG A 1 979 ? -0.351 8.953 23.234 1.00 74.69 979 ARG A O 1
ATOM 7623 N N . VAL A 1 980 ? -1.616 7.172 23.607 1.00 71.94 980 VAL A N 1
ATOM 7624 C CA . VAL A 1 980 ? -0.617 6.541 24.497 1.00 71.94 980 VAL A CA 1
ATOM 7625 C C . VAL A 1 980 ? 0.280 5.575 23.717 1.00 71.94 980 VAL A C 1
ATOM 7627 O O . VAL A 1 980 ? 0.031 4.370 23.676 1.00 71.94 980 VAL A O 1
ATOM 7630 N N . THR A 1 981 ? 1.345 6.100 23.110 1.00 78.19 981 THR A N 1
ATOM 7631 C CA . THR A 1 981 ? 2.387 5.312 22.422 1.00 78.19 981 THR A CA 1
ATOM 7632 C C . THR A 1 981 ? 3.609 5.068 23.310 1.00 78.19 981 THR A C 1
ATOM 7634 O O . THR A 1 981 ? 3.715 5.599 24.417 1.00 78.19 981 THR A O 1
ATOM 7637 N N . ASN A 1 982 ? 4.551 4.233 22.861 1.00 75.50 982 ASN A N 1
ATOM 7638 C CA . ASN A 1 982 ? 5.803 4.012 23.595 1.00 75.50 982 ASN A CA 1
ATOM 7639 C C . ASN A 1 982 ? 6.663 5.275 23.646 1.00 75.50 982 ASN A C 1
ATOM 7641 O O . ASN A 1 982 ? 7.225 5.574 24.695 1.00 75.50 982 ASN A O 1
ATOM 7645 N N . SER A 1 983 ? 6.710 6.040 22.556 1.00 79.81 983 SER A N 1
ATOM 7646 C CA . SER A 1 983 ? 7.420 7.317 22.499 1.00 79.81 983 SER A CA 1
ATOM 7647 C C . SER A 1 983 ? 6.864 8.295 23.530 1.00 79.81 983 SER A C 1
ATOM 7649 O O . SER A 1 983 ? 7.624 8.783 24.368 1.00 79.81 983 SER A O 1
ATOM 7651 N N . ILE A 1 984 ? 5.539 8.471 23.568 1.00 77.44 984 ILE A N 1
ATOM 7652 C CA . ILE A 1 984 ? 4.879 9.313 24.571 1.00 77.44 984 ILE A CA 1
ATOM 7653 C C . ILE A 1 984 ? 5.137 8.781 25.984 1.00 77.44 984 ILE A C 1
ATOM 7655 O O . ILE A 1 984 ? 5.610 9.539 26.817 1.00 77.44 984 ILE A O 1
ATOM 7659 N N . ARG A 1 985 ? 4.961 7.479 26.257 1.00 74.94 985 ARG A N 1
ATOM 7660 C CA . ARG A 1 985 ? 5.242 6.896 27.586 1.00 74.94 985 ARG A CA 1
ATOM 7661 C C . ARG A 1 985 ? 6.685 7.097 28.047 1.00 74.94 985 ARG A C 1
ATOM 7663 O O . ARG A 1 985 ? 6.904 7.404 29.219 1.00 74.94 985 ARG A O 1
ATOM 7670 N N . ASN A 1 986 ? 7.661 6.933 27.158 1.00 74.75 986 ASN A N 1
ATOM 7671 C CA . ASN A 1 986 ? 9.076 7.143 27.470 1.00 74.75 986 ASN A CA 1
ATOM 7672 C C . ASN A 1 986 ? 9.353 8.611 27.796 1.00 74.75 986 ASN A C 1
ATOM 7674 O O . ASN A 1 986 ? 10.013 8.904 28.795 1.00 74.75 986 ASN A O 1
ATOM 7678 N N . LEU A 1 987 ? 8.800 9.520 26.988 1.00 76.44 987 LEU A N 1
ATOM 7679 C CA . LEU A 1 987 ? 8.874 10.954 27.231 1.00 76.44 987 LEU A CA 1
ATOM 7680 C C . LEU A 1 987 ? 8.255 11.304 28.590 1.00 76.44 987 LEU A C 1
ATOM 7682 O O . LEU A 1 987 ? 8.904 11.953 29.408 1.00 76.44 987 LEU A O 1
ATOM 7686 N N . THR A 1 988 ? 7.047 10.808 28.879 1.00 71.62 988 THR A N 1
ATOM 7687 C CA . THR A 1 988 ? 6.375 11.073 30.152 1.00 71.62 988 THR A CA 1
ATOM 7688 C C . THR A 1 988 ? 7.159 10.515 31.337 1.00 71.62 988 THR A C 1
ATOM 7690 O O . THR A 1 988 ? 7.334 11.205 32.336 1.00 71.62 988 THR A O 1
ATOM 7693 N N . THR A 1 989 ? 7.693 9.296 31.224 1.00 70.88 989 THR A N 1
ATOM 7694 C CA . THR A 1 989 ? 8.491 8.652 32.284 1.00 70.88 989 THR A CA 1
ATOM 7695 C C . THR A 1 989 ? 9.724 9.476 32.653 1.00 70.88 989 THR A C 1
ATOM 7697 O O . THR A 1 989 ? 10.022 9.620 33.836 1.00 70.88 989 THR A O 1
ATOM 7700 N N . GLY A 1 990 ? 10.411 10.060 31.665 1.00 67.88 990 GLY A N 1
ATOM 7701 C CA . GLY A 1 990 ? 11.566 10.934 31.901 1.00 67.88 990 GLY A CA 1
ATOM 7702 C C . GLY A 1 990 ? 11.212 12.312 32.479 1.00 67.88 990 GLY A C 1
ATOM 7703 O O . GLY A 1 990 ? 12.050 12.943 33.130 1.00 67.88 990 GLY A O 1
ATOM 7704 N N . LEU A 1 991 ? 9.975 12.774 32.265 1.00 66.62 991 LEU A N 1
ATOM 7705 C CA . LEU A 1 991 ? 9.454 14.045 32.780 1.00 66.62 991 LEU A CA 1
ATOM 7706 C C . LEU A 1 991 ? 8.832 13.921 34.184 1.00 66.62 991 LEU A C 1
ATOM 7708 O O . LEU A 1 991 ? 8.820 14.905 34.936 1.00 66.62 991 LEU A O 1
ATOM 7712 N N . PHE A 1 992 ? 8.353 12.733 34.574 1.00 57.06 992 PHE A N 1
ATOM 7713 C CA . PHE A 1 992 ? 7.740 12.508 35.886 1.00 57.06 992 PHE A CA 1
ATOM 7714 C C . PHE A 1 992 ? 8.721 12.798 37.029 1.00 57.06 992 PHE A C 1
ATOM 7716 O O . PHE A 1 992 ? 9.808 12.232 37.124 1.00 57.06 992 PHE A O 1
ATOM 7723 N N . GLY A 1 993 ? 8.310 13.708 37.917 1.00 51.22 993 GLY A N 1
ATOM 7724 C CA . GLY A 1 993 ? 9.110 14.202 39.043 1.00 51.22 993 GLY A CA 1
ATOM 7725 C C . GLY A 1 993 ? 9.926 15.465 38.747 1.00 51.22 993 GLY A C 1
ATOM 7726 O O . GLY A 1 993 ? 10.437 16.070 39.686 1.00 51.22 993 GLY A O 1
ATOM 7727 N N . LYS A 1 994 ? 10.016 15.898 37.480 1.00 51.00 994 LYS A N 1
ATOM 7728 C CA . LYS A 1 994 ? 10.704 17.138 37.069 1.00 51.00 994 LYS A CA 1
ATOM 7729 C C . LYS A 1 994 ? 9.737 18.251 36.641 1.00 51.00 994 LYS A C 1
ATOM 7731 O O . LYS A 1 994 ? 10.076 19.420 36.804 1.00 51.00 994 LYS A O 1
ATOM 7736 N N . ALA A 1 995 ? 8.549 17.907 36.131 1.00 45.91 995 ALA A N 1
ATOM 7737 C CA . ALA A 1 995 ? 7.552 18.875 35.659 1.00 45.91 995 ALA A CA 1
ATOM 7738 C C . ALA A 1 995 ? 6.107 18.316 35.661 1.00 45.91 995 ALA A C 1
ATOM 7740 O O . ALA A 1 995 ? 5.671 17.735 34.670 1.00 45.91 995 ALA A O 1
ATOM 7741 N N . PRO A 1 996 ? 5.335 18.467 36.753 1.00 41.09 996 PRO A N 1
ATOM 7742 C CA . PRO A 1 996 ? 3.918 18.086 36.782 1.00 41.09 996 PRO A CA 1
ATOM 7743 C C . PRO A 1 996 ? 3.058 19.006 35.889 1.00 41.09 996 PRO A C 1
ATOM 7745 O O . PRO A 1 996 ? 3.175 20.230 35.996 1.00 41.09 996 PRO A O 1
ATOM 7748 N N . GLY A 1 997 ? 2.169 18.444 35.056 1.00 49.06 997 GLY A N 1
ATOM 7749 C CA . GLY A 1 997 ? 1.194 19.197 34.238 1.00 49.06 997 GLY A CA 1
ATOM 7750 C C . GLY A 1 997 ? 1.624 19.531 32.800 1.00 49.06 997 GLY A C 1
ATOM 7751 O O . GLY A 1 997 ? 1.258 20.583 32.284 1.00 49.06 997 GLY A O 1
ATOM 7752 N N . GLU A 1 998 ? 2.444 18.688 32.169 1.00 55.97 998 GLU A N 1
ATOM 7753 C CA . GLU A 1 998 ? 2.871 18.834 30.767 1.00 55.97 998 GLU A CA 1
ATOM 7754 C C . GLU A 1 998 ? 1.852 18.229 29.782 1.00 55.97 998 GLU A C 1
ATOM 7756 O O . GLU A 1 998 ? 1.113 17.301 30.117 1.00 55.97 998 GLU A O 1
ATOM 7761 N N . LEU A 1 999 ? 1.853 18.712 28.532 1.00 60.12 999 LEU A N 1
ATOM 7762 C CA . LEU A 1 999 ? 0.922 18.282 27.478 1.00 60.12 999 LEU A CA 1
ATOM 7763 C C . LEU A 1 999 ? 0.937 16.760 27.229 1.00 60.12 999 LEU A C 1
ATOM 7765 O O . LEU A 1 999 ? -0.082 16.175 26.872 1.00 60.12 999 LEU A O 1
ATOM 7769 N N . TYR A 1 1000 ? 2.073 16.118 27.501 1.00 64.88 1000 TYR A N 1
ATOM 7770 C CA . TYR A 1 1000 ? 2.320 14.693 27.283 1.00 64.88 1000 TYR A CA 1
ATOM 7771 C C . TYR A 1 1000 ? 2.231 13.837 28.558 1.00 64.88 1000 TYR A C 1
ATOM 7773 O O . TYR A 1 1000 ? 2.758 12.725 28.586 1.00 64.88 1000 TYR A O 1
ATOM 7781 N N . ASP A 1 1001 ? 1.591 14.326 29.628 1.00 63.69 1001 ASP A N 1
ATOM 7782 C CA . ASP A 1 1001 ? 1.374 13.558 30.861 1.00 63.69 1001 ASP A CA 1
ATOM 7783 C C . ASP A 1 1001 ? 0.298 12.465 30.730 1.00 63.69 1001 ASP A C 1
ATOM 7785 O O . ASP A 1 1001 ? -0.857 12.649 31.107 1.00 63.69 1001 ASP A O 1
ATOM 7789 N N . ALA A 1 1002 ? 0.693 11.277 30.265 1.00 58.75 1002 ALA A N 1
ATOM 7790 C CA . ALA A 1 1002 ? -0.197 10.127 30.105 1.00 58.75 1002 ALA A CA 1
ATOM 7791 C C . ALA A 1 1002 ? -0.896 9.654 31.406 1.00 58.75 1002 ALA A C 1
ATOM 7793 O O . ALA A 1 1002 ? -1.875 8.916 31.312 1.00 58.75 1002 ALA A O 1
ATOM 7794 N N . SER A 1 1003 ? -0.433 10.049 32.605 1.00 54.38 1003 SER A N 1
ATOM 7795 C CA . SER A 1 1003 ? -1.092 9.689 33.877 1.00 54.38 1003 SER A CA 1
ATOM 7796 C C . SER A 1 1003 ? -2.295 10.571 34.215 1.00 54.38 1003 SER A C 1
ATOM 7798 O O . SER A 1 1003 ? -3.118 10.183 35.045 1.00 54.38 1003 SER A O 1
ATOM 7800 N N . SER A 1 1004 ? -2.417 11.719 33.543 1.00 52.41 1004 SER A N 1
ATOM 7801 C CA . SER A 1 1004 ? -3.436 12.733 33.817 1.00 52.41 1004 SER A CA 1
ATOM 7802 C C . SER A 1 1004 ? -4.666 12.638 32.893 1.00 52.41 1004 SER A C 1
ATOM 7804 O O . SER A 1 1004 ? -5.671 13.279 33.182 1.00 52.41 1004 SER A O 1
ATOM 7806 N N . TYR A 1 1005 ? -4.646 11.813 31.830 1.00 54.09 1005 TYR A N 1
ATOM 7807 C CA . TYR A 1 1005 ? -5.717 11.762 30.812 1.00 54.09 1005 TYR A CA 1
ATOM 7808 C C . TYR A 1 1005 ? -6.547 10.458 30.800 1.00 54.09 1005 TYR A C 1
ATOM 7810 O O . TYR A 1 1005 ? -6.075 9.376 31.152 1.00 54.09 1005 TYR A O 1
ATOM 7818 N N . TYR A 1 1006 ? -7.812 10.562 30.365 1.00 46.91 1006 TYR A N 1
ATOM 7819 C CA . TYR A 1 1006 ? -8.788 9.461 30.280 1.00 46.91 1006 TYR A CA 1
ATOM 7820 C C . TYR A 1 1006 ? -8.591 8.615 29.013 1.00 46.91 1006 TYR A C 1
ATOM 7822 O O . TYR A 1 1006 ? -8.677 9.132 27.905 1.00 46.91 1006 TYR A O 1
ATOM 7830 N N . ASN A 1 1007 ? -8.413 7.297 29.151 1.00 47.00 1007 ASN A N 1
ATOM 7831 C CA . ASN A 1 1007 ? -8.237 6.401 28.005 1.00 47.00 1007 ASN A CA 1
ATOM 7832 C C . ASN A 1 1007 ? -9.598 5.912 27.456 1.00 47.00 1007 ASN A C 1
ATOM 7834 O O . ASN A 1 1007 ? -10.220 5.000 28.014 1.00 47.00 1007 ASN A O 1
ATOM 7838 N N . TYR A 1 1008 ? -10.035 6.483 26.327 1.00 40.56 1008 TYR A N 1
ATOM 7839 C CA . TYR A 1 1008 ? -11.328 6.181 25.691 1.00 40.56 1008 TYR A CA 1
ATOM 7840 C C . TYR A 1 1008 ? -11.433 4.774 25.078 1.00 40.56 1008 TYR A C 1
ATOM 7842 O O . TYR A 1 1008 ? -12.532 4.223 25.014 1.00 40.56 1008 TYR A O 1
ATOM 7850 N N . ALA A 1 1009 ? -10.311 4.143 24.719 1.00 38.91 1009 ALA A N 1
ATOM 7851 C CA . ALA A 1 1009 ? -10.293 2.761 24.233 1.00 38.91 1009 ALA A CA 1
ATOM 7852 C C . ALA A 1 1009 ? -10.545 1.736 25.358 1.00 38.91 1009 ALA A C 1
ATOM 7854 O O . ALA A 1 1009 ? -11.127 0.678 25.130 1.00 38.91 1009 ALA A O 1
ATOM 7855 N N . THR A 1 1010 ? -10.132 2.044 26.592 1.00 42.50 1010 THR A N 1
ATOM 7856 C CA . THR A 1 1010 ? -10.175 1.103 27.732 1.00 42.50 1010 THR A CA 1
ATOM 7857 C C . THR A 1 1010 ? -11.233 1.436 28.786 1.00 42.50 1010 THR A C 1
ATOM 7859 O O . THR A 1 1010 ? -11.456 0.632 29.692 1.00 42.50 1010 THR A O 1
ATOM 7862 N N . LYS A 1 1011 ? -11.896 2.597 28.681 1.00 43.47 1011 LYS A N 1
ATOM 7863 C CA . LYS A 1 1011 ? -12.938 3.086 29.609 1.00 43.47 1011 LYS A CA 1
ATOM 7864 C C . LYS A 1 1011 ? -12.498 3.157 31.081 1.00 43.47 1011 LYS A C 1
ATOM 7866 O O . LYS A 1 1011 ? -13.334 3.077 31.983 1.00 43.47 1011 LYS A O 1
ATOM 7871 N N . ARG A 1 1012 ? -11.193 3.288 31.352 1.00 40.78 1012 ARG A N 1
ATOM 7872 C CA . ARG A 1 1012 ? -10.652 3.423 32.715 1.00 40.78 1012 ARG A CA 1
ATOM 7873 C C . ARG A 1 1012 ? -10.311 4.889 33.017 1.00 40.78 1012 ARG A C 1
ATOM 7875 O O . ARG A 1 1012 ? -9.603 5.502 32.221 1.00 40.78 1012 ARG A O 1
ATOM 7882 N N . PRO A 1 1013 ? -10.770 5.448 34.152 1.00 38.75 1013 PRO A N 1
ATOM 7883 C CA . PRO A 1 1013 ? -10.428 6.810 34.541 1.00 38.75 1013 PRO A CA 1
ATOM 7884 C C . PRO A 1 1013 ? -9.072 6.887 35.254 1.00 38.75 1013 PRO A C 1
ATOM 7886 O O . PRO A 1 1013 ? -8.796 6.083 36.143 1.00 38.75 1013 PRO A O 1
ATOM 7889 N N . HIS A 1 1014 ? -8.298 7.931 34.955 1.00 43.53 1014 HIS A N 1
ATOM 7890 C CA . HIS A 1 1014 ? -7.497 8.623 35.963 1.00 43.53 1014 HIS A CA 1
ATOM 7891 C C . HIS A 1 1014 ? -7.980 10.072 36.066 1.00 43.53 1014 HIS A C 1
ATOM 7893 O O . HIS A 1 1014 ? -8.338 10.705 35.076 1.00 43.53 1014 HIS A O 1
ATOM 7899 N N . ILE A 1 1015 ? -8.103 10.530 37.309 1.00 38.53 1015 ILE A N 1
ATOM 7900 C CA . ILE A 1 1015 ? -8.683 11.813 37.695 1.00 38.53 1015 ILE A CA 1
ATOM 7901 C C . ILE A 1 1015 ? -7.531 12.809 37.820 1.00 38.53 1015 ILE A C 1
ATOM 7903 O O . ILE A 1 1015 ? -6.828 12.735 38.823 1.00 38.53 1015 ILE A O 1
ATOM 7907 N N . ASN A 1 1016 ? -7.354 13.700 36.835 1.00 36.66 1016 ASN A N 1
ATOM 7908 C CA . ASN A 1 1016 ? -7.173 15.146 37.051 1.00 36.66 1016 ASN A CA 1
ATOM 7909 C C . ASN A 1 1016 ? -7.150 15.928 35.712 1.00 36.66 1016 ASN A C 1
ATOM 7911 O O . ASN A 1 1016 ? -6.093 16.138 35.129 1.00 36.66 1016 ASN A O 1
ATOM 7915 N N . ASN A 1 1017 ? -8.304 16.403 35.228 1.00 40.28 1017 ASN A N 1
ATOM 7916 C CA . ASN A 1 1017 ? -8.393 17.248 34.022 1.00 40.28 1017 ASN A CA 1
ATOM 7917 C C . ASN A 1 1017 ? -8.523 18.741 34.384 1.00 40.28 1017 ASN A C 1
ATOM 7919 O O . ASN A 1 1017 ? -9.451 19.422 33.952 1.00 40.28 1017 ASN A O 1
ATOM 7923 N N . GLU A 1 1018 ? -7.582 19.278 35.162 1.00 38.16 1018 GLU A N 1
ATOM 7924 C CA . GLU A 1 1018 ? -7.484 20.727 35.412 1.00 38.16 1018 GLU A CA 1
ATOM 7925 C C . GLU A 1 1018 ? -6.684 21.450 34.316 1.00 38.16 1018 GLU A C 1
ATOM 7927 O O . GLU A 1 1018 ? -5.885 22.339 34.607 1.00 38.16 1018 GLU A O 1
ATOM 7932 N N . PHE A 1 1019 ? -6.863 21.105 33.034 1.00 40.09 1019 PHE A N 1
ATOM 7933 C CA . PHE A 1 1019 ? -6.104 21.815 32.002 1.00 40.09 1019 PHE A CA 1
ATOM 7934 C C . PHE A 1 1019 ? -6.498 23.293 31.883 1.00 40.09 1019 PHE A C 1
ATOM 7936 O O . PHE A 1 1019 ? -5.682 24.067 31.397 1.00 40.09 1019 PHE A O 1
ATOM 7943 N N . PHE A 1 1020 ? -7.664 23.734 32.386 1.00 41.31 1020 PHE A N 1
ATOM 7944 C CA . PHE A 1 1020 ? -8.041 25.151 32.333 1.00 41.31 1020 PHE A CA 1
ATOM 7945 C C . PHE A 1 1020 ? -8.914 25.634 33.515 1.00 41.31 1020 PHE A C 1
ATOM 7947 O O . PHE A 1 1020 ? -10.131 25.486 33.518 1.00 41.31 1020 PHE A O 1
ATOM 7954 N N . ILE A 1 1021 ? -8.238 26.360 34.417 1.00 39.91 1021 ILE A N 1
ATOM 7955 C CA . ILE A 1 1021 ? -8.672 27.568 35.150 1.00 39.91 1021 ILE A CA 1
ATOM 7956 C C . ILE A 1 1021 ? -9.437 27.397 36.472 1.00 39.91 1021 ILE A C 1
ATOM 7958 O O . ILE A 1 1021 ? -10.577 26.949 36.546 1.00 39.91 1021 ILE A O 1
ATOM 7962 N N . ASN A 1 1022 ? -8.815 27.973 37.503 1.00 36.25 1022 ASN A N 1
ATOM 7963 C CA . ASN A 1 1022 ? -9.433 28.411 38.746 1.00 36.25 1022 ASN A CA 1
ATOM 7964 C C . ASN A 1 1022 ? -10.348 29.619 38.443 1.00 36.25 1022 ASN A C 1
ATOM 7966 O O . ASN A 1 1022 ? -9.863 30.719 38.160 1.00 36.25 1022 ASN A O 1
ATOM 7970 N N . ALA A 1 1023 ? -11.666 29.409 38.423 1.00 42.44 1023 ALA A N 1
ATOM 7971 C CA . ALA A 1 1023 ? -12.647 30.449 38.123 1.00 42.44 1023 ALA A CA 1
ATOM 7972 C C . ALA A 1 1023 ? -12.575 31.579 39.168 1.00 42.44 1023 ALA A C 1
ATOM 7974 O O . ALA A 1 1023 ? -12.822 31.367 40.356 1.00 42.44 1023 ALA A O 1
ATOM 7975 N N . THR A 1 1024 ? -12.247 32.801 38.742 1.00 43.97 1024 THR A N 1
ATOM 7976 C CA . THR A 1 1024 ? -12.384 33.979 39.608 1.00 43.97 1024 THR A CA 1
ATOM 7977 C C . THR A 1 1024 ? -13.838 34.443 39.628 1.00 43.97 1024 THR A C 1
ATOM 7979 O O . THR A 1 1024 ? -14.497 34.568 38.599 1.00 43.97 1024 THR A O 1
ATOM 7982 N N . ASN A 1 1025 ? -14.340 34.690 40.836 1.00 45.69 1025 ASN A N 1
ATOM 7983 C CA . ASN A 1 1025 ? -15.717 35.065 41.132 1.00 45.69 1025 ASN A CA 1
ATOM 7984 C C . ASN A 1 1025 ? -16.016 36.496 40.632 1.00 45.69 1025 ASN A C 1
ATOM 7986 O O . ASN A 1 1025 ? -15.504 37.464 41.196 1.00 45.69 1025 ASN A O 1
ATOM 7990 N N . ARG A 1 1026 ? -16.824 36.643 39.572 1.00 58.31 1026 ARG A N 1
ATOM 7991 C CA . ARG A 1 1026 ? -17.151 37.940 38.938 1.00 58.31 1026 ARG A CA 1
ATOM 7992 C C . ARG A 1 1026 ? -18.617 38.330 39.152 1.00 58.31 1026 ARG A C 1
ATOM 7994 O O . ARG A 1 1026 ? -19.409 38.400 38.220 1.00 58.31 1026 ARG A O 1
ATOM 8001 N N . SER A 1 1027 ? -18.978 38.621 40.398 1.00 51.66 1027 SER A N 1
ATOM 8002 C CA . SER A 1 1027 ? -20.344 38.935 40.858 1.00 51.66 1027 SER A CA 1
ATOM 8003 C C . SER A 1 1027 ? -21.019 40.166 40.218 1.00 51.66 1027 SER A C 1
ATOM 8005 O O . SER A 1 1027 ? -22.243 40.269 40.270 1.00 51.66 1027 SER A O 1
ATOM 8007 N N . ALA A 1 1028 ? -20.272 41.076 39.579 1.00 53.50 1028 ALA A N 1
ATOM 8008 C CA . ALA A 1 1028 ? -20.807 42.283 38.921 1.00 53.50 1028 ALA A CA 1
ATOM 8009 C C . ALA A 1 1028 ? -21.642 41.998 37.654 1.00 53.50 1028 ALA A C 1
ATOM 8011 O O . ALA A 1 1028 ? -22.289 42.885 37.105 1.00 53.50 1028 ALA A O 1
ATOM 8012 N N . LEU A 1 1029 ? -21.615 40.752 37.192 1.00 60.41 1029 LEU A N 1
ATOM 8013 C CA . LEU A 1 1029 ? -22.184 40.315 35.932 1.00 60.41 1029 LEU A CA 1
ATOM 8014 C C . LEU A 1 1029 ? -23.676 39.948 36.032 1.00 60.41 1029 LEU A C 1
ATOM 8016 O O . LEU A 1 1029 ? -24.413 40.125 35.069 1.00 60.41 1029 LEU A O 1
ATOM 8020 N N . ALA A 1 1030 ? -24.171 39.561 37.210 1.00 58.19 1030 ALA A N 1
ATOM 8021 C CA . ALA A 1 1030 ? -25.514 38.999 37.416 1.00 58.19 1030 ALA A CA 1
ATOM 8022 C C . ALA A 1 1030 ? -26.722 39.882 36.997 1.00 58.19 1030 ALA A C 1
ATOM 8024 O O . ALA A 1 1030 ? -27.858 39.426 37.088 1.00 58.19 1030 ALA A O 1
ATOM 8025 N N . ALA A 1 1031 ? -26.511 41.128 36.553 1.00 66.06 1031 ALA A N 1
ATOM 8026 C CA . ALA A 1 1031 ? -27.563 42.088 36.208 1.00 66.06 1031 ALA A CA 1
ATOM 8027 C C . ALA A 1 1031 ? -27.724 42.391 34.699 1.00 66.06 1031 ALA A C 1
ATOM 8029 O O . ALA A 1 1031 ? -28.583 43.207 34.356 1.00 66.06 1031 ALA A O 1
ATOM 8030 N N . VAL A 1 1032 ? -26.942 41.783 33.791 1.00 82.88 1032 VAL A N 1
ATOM 8031 C CA . VAL A 1 1032 ? -27.090 42.040 32.338 1.00 82.88 1032 VAL A CA 1
ATOM 8032 C C . VAL A 1 1032 ? -28.104 41.087 31.665 1.00 82.88 1032 VAL A C 1
ATOM 8034 O O . VAL A 1 1032 ? -28.196 39.921 32.050 1.00 82.88 1032 VAL A O 1
ATOM 8037 N N . PRO A 1 1033 ? -28.857 41.529 30.634 1.00 86.75 1033 PRO A N 1
ATOM 8038 C CA . PRO A 1 1033 ? -30.019 40.798 30.096 1.00 86.75 1033 PRO A CA 1
ATOM 8039 C C . PRO A 1 1033 ? -29.737 39.437 29.447 1.00 86.75 1033 PRO A C 1
ATOM 8041 O O . PRO A 1 1033 ? -30.629 38.592 29.372 1.00 86.75 1033 PRO A O 1
ATOM 8044 N N . TRP A 1 1034 ? -28.523 39.239 28.936 1.00 88.81 1034 TRP A N 1
ATOM 8045 C CA . TRP A 1 1034 ? -28.136 38.045 28.183 1.00 88.81 1034 TRP A CA 1
ATOM 8046 C C . TRP A 1 1034 ? -27.452 36.966 29.032 1.00 88.81 1034 TRP A C 1
ATOM 8048 O O . TRP A 1 1034 ? -27.131 35.906 28.504 1.00 88.81 1034 TRP A O 1
ATOM 8058 N N . PHE A 1 1035 ? -27.232 37.173 30.333 1.00 88.06 1035 PHE A N 1
ATOM 8059 C CA . PHE A 1 1035 ? -26.585 36.145 31.157 1.00 88.06 1035 PHE A CA 1
ATOM 8060 C C . PHE A 1 1035 ? -27.500 35.004 31.540 1.00 88.06 1035 PHE A C 1
ATOM 8062 O O . PHE A 1 1035 ? -28.658 35.199 31.900 1.00 88.06 1035 PHE A O 1
ATOM 8069 N N . ASN A 1 1036 ? -26.950 33.794 31.410 1.00 86.12 1036 ASN A N 1
ATOM 8070 C CA . ASN A 1 1036 ? -27.665 32.527 31.495 1.00 86.12 1036 ASN A CA 1
ATOM 8071 C C . ASN A 1 1036 ? -28.929 32.478 30.608 1.00 86.12 1036 ASN A C 1
ATOM 8073 O O . ASN A 1 1036 ? -29.816 31.660 30.843 1.00 86.12 1036 ASN A O 1
ATOM 8077 N N . ASN A 1 1037 ? -29.022 33.333 29.581 1.00 90.19 1037 ASN A N 1
ATOM 8078 C CA . ASN A 1 1037 ? -30.214 33.491 28.759 1.00 90.19 1037 ASN A CA 1
ATOM 8079 C C . ASN A 1 1037 ? -29.871 33.410 27.267 1.00 90.19 1037 ASN A C 1
ATOM 8081 O O . ASN A 1 1037 ? -29.665 34.414 26.583 1.00 90.19 1037 ASN A O 1
ATOM 8085 N N . ALA A 1 1038 ? -29.866 32.180 26.753 1.00 91.44 1038 ALA A N 1
ATOM 8086 C CA . ALA A 1 1038 ? -29.569 31.889 25.355 1.00 91.44 1038 ALA A CA 1
ATOM 8087 C C . ALA A 1 1038 ? -30.542 32.555 24.363 1.00 91.44 1038 ALA A C 1
ATOM 8089 O O . ALA A 1 1038 ? -30.159 32.822 23.226 1.00 91.44 1038 ALA A O 1
ATOM 8090 N N . ALA A 1 1039 ? -31.774 32.886 24.774 1.00 92.31 1039 ALA A N 1
ATOM 8091 C CA . ALA A 1 1039 ? -32.748 33.542 23.898 1.00 92.31 1039 ALA A CA 1
ATOM 8092 C C . ALA A 1 1039 ? -32.321 34.967 23.497 1.00 92.31 1039 ALA A C 1
ATOM 8094 O O . ALA A 1 1039 ? -32.677 35.436 22.411 1.00 92.31 1039 ALA A O 1
ATOM 8095 N N . ASN A 1 1040 ? -31.504 35.618 24.328 1.00 94.62 1040 ASN A N 1
ATOM 8096 C CA . ASN A 1 1040 ? -30.985 36.970 24.119 1.00 94.62 1040 ASN A CA 1
ATOM 8097 C C . ASN A 1 1040 ? -29.594 36.981 23.460 1.00 94.62 1040 ASN A C 1
ATOM 8099 O O . ASN A 1 1040 ? -29.028 38.055 23.262 1.00 94.62 1040 ASN A O 1
ATOM 8103 N N . ILE A 1 1041 ? -29.047 35.811 23.110 1.00 95.44 1041 ILE A N 1
ATOM 8104 C CA . ILE A 1 1041 ? -27.738 35.660 22.464 1.00 95.44 1041 ILE A CA 1
ATOM 8105 C C . ILE A 1 1041 ? -27.931 35.072 21.064 1.00 95.44 1041 ILE A C 1
ATOM 8107 O O . ILE A 1 1041 ? -28.754 34.176 20.859 1.00 95.44 1041 ILE A O 1
ATOM 8111 N N . ARG A 1 1042 ? -27.158 35.553 20.091 1.00 95.00 1042 ARG A N 1
ATOM 8112 C CA . ARG A 1 1042 ? -27.020 34.927 18.771 1.00 95.00 1042 ARG A CA 1
ATOM 8113 C C . ARG A 1 1042 ? -25.561 34.758 18.429 1.00 95.00 1042 ARG A C 1
ATOM 8115 O O . ARG A 1 1042 ? -24.776 35.676 18.635 1.00 95.00 1042 ARG A O 1
ATOM 8122 N N . LEU A 1 1043 ? -25.209 33.595 17.905 1.00 95.50 1043 LEU A N 1
ATOM 8123 C CA . LEU A 1 1043 ? -23.861 33.323 17.436 1.00 95.50 1043 LEU A CA 1
ATOM 8124 C C . LEU A 1 1043 ? -23.791 33.584 15.931 1.00 95.50 1043 LEU A C 1
ATOM 8126 O O . LEU A 1 1043 ? -24.642 33.095 15.196 1.00 95.50 1043 LEU A O 1
ATOM 8130 N N . LEU A 1 1044 ? -22.791 34.334 15.478 1.00 95.31 1044 LEU A N 1
ATOM 8131 C CA . LEU A 1 1044 ? -22.544 34.618 14.068 1.00 95.31 1044 LEU A CA 1
ATOM 8132 C C . LEU A 1 1044 ? -21.152 34.120 13.668 1.00 95.31 1044 LEU A C 1
ATOM 8134 O O . LEU A 1 1044 ? -20.168 34.387 14.354 1.00 95.31 1044 LEU A O 1
ATOM 8138 N N . THR A 1 1045 ? -21.062 33.398 12.555 1.00 93.00 1045 THR A N 1
ATOM 8139 C CA . THR A 1 1045 ? -19.824 32.770 12.065 1.00 93.00 1045 THR A CA 1
ATOM 8140 C C . THR A 1 1045 ? -19.838 32.664 10.539 1.00 93.00 1045 THR A C 1
ATOM 8142 O O . THR A 1 1045 ? -20.888 32.728 9.909 1.00 93.00 1045 THR A O 1
ATOM 8145 N N . ASP A 1 1046 ? -18.669 32.547 9.918 1.00 90.12 1046 ASP A N 1
ATOM 8146 C CA . ASP A 1 1046 ? -18.484 32.342 8.473 1.00 90.12 1046 ASP A CA 1
ATOM 8147 C C . ASP A 1 1046 ? -17.890 30.954 8.197 1.00 90.12 1046 ASP A C 1
ATOM 8149 O O . ASP A 1 1046 ? -17.255 30.722 7.167 1.00 90.12 1046 ASP A O 1
ATOM 8153 N N . GLY A 1 1047 ? -18.066 30.029 9.143 1.00 86.94 1047 GLY A N 1
ATOM 8154 C CA . GLY A 1 1047 ? -17.532 28.672 9.091 1.00 86.94 1047 GLY A CA 1
ATOM 8155 C C . GLY A 1 1047 ? -16.060 28.605 9.474 1.00 86.94 1047 GLY A C 1
ATOM 8156 O O . GLY A 1 1047 ? -15.673 27.633 10.099 1.00 86.94 1047 GLY A O 1
ATOM 8157 N N . ARG A 1 1048 ? -15.264 29.663 9.244 1.00 87.19 1048 ARG A N 1
ATOM 8158 C CA . ARG A 1 1048 ? -13.804 29.704 9.485 1.00 87.19 1048 ARG A CA 1
ATOM 8159 C C . ARG A 1 1048 ? -13.392 29.663 10.960 1.00 87.19 1048 ARG A C 1
ATOM 8161 O O . ARG A 1 1048 ? -12.200 29.668 11.268 1.00 87.19 1048 ARG A O 1
ATOM 8168 N N . CYS A 1 1049 ? -14.364 29.663 11.866 1.00 88.00 1049 CYS A N 1
ATOM 8169 C CA . CYS A 1 1049 ? -14.152 29.590 13.300 1.00 88.00 1049 CYS A CA 1
ATOM 8170 C C . CYS A 1 1049 ? -13.473 28.259 13.670 1.00 88.00 1049 CYS A C 1
ATOM 8172 O O . CYS A 1 1049 ? -14.121 27.214 13.712 1.00 88.00 1049 CYS A O 1
ATOM 8174 N N . GLY A 1 1050 ? -12.156 28.290 13.888 1.00 86.50 1050 GLY A N 1
ATOM 8175 C CA . GLY A 1 1050 ? -11.306 27.107 14.092 1.00 86.50 1050 GLY A CA 1
ATOM 8176 C C . GLY A 1 1050 ? -10.687 27.022 15.491 1.00 86.50 1050 GLY A C 1
ATOM 8177 O O . GLY A 1 1050 ? -10.680 28.005 16.234 1.00 86.50 1050 GLY A O 1
ATOM 8178 N N . SER A 1 1051 ? -10.159 25.854 15.875 1.00 83.38 1051 SER A N 1
ATOM 8179 C CA . SER A 1 1051 ? -9.453 25.642 17.154 1.00 83.38 1051 SER A CA 1
ATOM 8180 C C . SER A 1 1051 ? -10.245 26.187 18.365 1.00 83.38 1051 SER A C 1
ATOM 8182 O O . SER A 1 1051 ? -11.431 25.891 18.499 1.00 83.38 1051 SER A O 1
ATOM 8184 N N . ALA A 1 1052 ? -9.651 27.021 19.229 1.00 81.94 1052 ALA A N 1
ATOM 8185 C CA . ALA A 1 1052 ? -10.343 27.613 20.382 1.00 81.94 1052 ALA A CA 1
ATOM 8186 C C . ALA A 1 1052 ? -11.631 28.387 20.017 1.00 81.94 1052 ALA A C 1
ATOM 8188 O O . ALA A 1 1052 ? -12.566 28.418 20.813 1.00 81.94 1052 ALA A O 1
ATOM 8189 N N . CYS A 1 1053 ? -11.726 28.969 18.814 1.00 88.62 1053 CYS A N 1
ATOM 8190 C CA . CYS A 1 1053 ? -12.972 29.580 18.347 1.00 88.62 1053 CYS A CA 1
ATOM 8191 C C . CYS A 1 1053 ? -14.064 28.528 18.161 1.00 88.62 1053 CYS A C 1
ATOM 8193 O O . CYS A 1 1053 ? -15.178 28.697 18.656 1.00 88.62 1053 CYS A O 1
ATOM 8195 N N . SER A 1 1054 ? -13.728 27.427 17.481 1.00 87.88 1054 SER A N 1
ATOM 8196 C CA . SER A 1 1054 ? -14.647 26.311 17.249 1.00 87.88 1054 SER A CA 1
ATOM 8197 C C . SER A 1 1054 ? -15.177 25.756 18.572 1.00 87.88 1054 SER A C 1
ATOM 8199 O O . SER A 1 1054 ? -16.381 25.559 18.713 1.00 87.88 1054 SER A O 1
ATOM 8201 N N . MET A 1 1055 ? -14.318 25.628 19.588 1.00 83.00 1055 MET A N 1
ATOM 8202 C CA . MET A 1 1055 ? -14.727 25.234 20.941 1.00 83.00 1055 MET A CA 1
ATOM 8203 C C . MET A 1 1055 ? -15.774 26.193 21.533 1.00 83.00 1055 MET A C 1
ATOM 8205 O O . MET A 1 1055 ? -16.790 25.735 22.060 1.00 83.00 1055 MET A O 1
ATOM 8209 N N . SER A 1 1056 ? -15.583 27.511 21.390 1.00 86.69 1056 SER A N 1
ATOM 8210 C CA . SER A 1 1056 ? -16.561 28.517 21.831 1.00 86.69 1056 SER A CA 1
ATOM 8211 C C . SER A 1 1056 ? -17.889 28.343 21.093 1.00 86.69 1056 SER A C 1
ATOM 8213 O O . SER A 1 1056 ? -18.940 28.262 21.730 1.00 86.69 1056 SER A O 1
ATOM 8215 N N . ALA A 1 1057 ? -17.849 28.229 19.761 1.00 89.94 1057 ALA A N 1
ATOM 8216 C CA . ALA A 1 1057 ? -19.037 28.046 18.929 1.00 89.94 1057 ALA A CA 1
ATOM 8217 C C . ALA A 1 1057 ? -19.828 26.789 19.325 1.00 89.94 1057 ALA A C 1
ATOM 8219 O O . ALA A 1 1057 ? -21.043 26.853 19.525 1.00 89.94 1057 ALA A O 1
ATOM 8220 N N . ILE A 1 1058 ? -19.130 25.671 19.541 1.00 86.25 1058 ILE A N 1
ATOM 8221 C CA . ILE A 1 1058 ? -19.732 24.405 19.966 1.00 86.25 1058 ILE A CA 1
ATOM 8222 C C . ILE A 1 1058 ? -20.376 24.537 21.349 1.00 86.25 1058 ILE A C 1
ATOM 8224 O O . ILE A 1 1058 ? -21.490 24.050 21.551 1.00 86.25 1058 ILE A O 1
ATOM 8228 N N . PHE A 1 1059 ? -19.732 25.215 22.302 1.00 84.44 1059 PHE A N 1
ATOM 8229 C CA . PHE A 1 1059 ? -20.332 25.462 23.614 1.00 84.44 1059 PHE A CA 1
ATOM 8230 C C . PHE A 1 1059 ? -21.585 26.321 23.551 1.00 84.44 1059 PHE A C 1
ATOM 8232 O O . PHE A 1 1059 ? -22.598 25.959 24.158 1.00 84.44 1059 PHE A O 1
ATOM 8239 N N . PHE A 1 1060 ? -21.537 27.434 22.823 1.00 88.94 1060 PHE A N 1
ATOM 8240 C CA . PHE A 1 1060 ? -22.694 28.306 22.664 1.00 88.94 1060 PHE A CA 1
ATOM 8241 C C . PHE A 1 1060 ? -23.862 27.550 22.015 1.00 88.94 1060 PHE A C 1
ATOM 8243 O O . PHE A 1 1060 ? -24.955 27.515 22.583 1.00 88.94 1060 PHE A O 1
ATOM 8250 N N . GLN A 1 1061 ? -23.630 26.865 20.896 1.00 88.62 1061 GLN A N 1
ATOM 8251 C CA . GLN A 1 1061 ? -24.689 26.203 20.136 1.00 88.62 1061 GLN A CA 1
ATOM 8252 C C . GLN A 1 1061 ? -25.135 24.863 20.747 1.00 88.62 1061 GLN A C 1
ATOM 8254 O O . GLN A 1 1061 ? -26.301 24.692 21.110 1.00 88.62 1061 GLN A O 1
ATOM 8259 N N . LYS A 1 1062 ? -24.225 23.887 20.890 1.00 83.69 1062 LYS A N 1
ATOM 8260 C CA . LYS A 1 1062 ? -24.568 22.500 21.266 1.00 83.69 1062 LYS A CA 1
ATOM 8261 C C . LYS A 1 1062 ? -25.034 22.409 22.716 1.00 83.69 1062 LYS A C 1
ATOM 8263 O O . LYS A 1 1062 ? -26.059 21.772 22.987 1.00 83.69 1062 LYS A O 1
ATOM 8268 N N . PHE A 1 1063 ? -24.299 23.045 23.630 1.00 81.56 1063 PHE A N 1
ATOM 8269 C CA . PHE A 1 1063 ? -24.475 22.872 25.078 1.00 81.56 1063 PHE A CA 1
ATOM 8270 C C . PHE A 1 1063 ? -25.356 23.945 25.717 1.00 81.56 1063 PHE A C 1
ATOM 8272 O O . PHE A 1 1063 ? -26.135 23.625 26.614 1.00 81.56 1063 PHE A O 1
ATOM 8279 N N . ASN A 1 1064 ? -25.306 25.182 25.218 1.00 86.19 1064 ASN A N 1
ATOM 8280 C CA . ASN A 1 1064 ? -26.109 26.286 25.750 1.00 86.19 1064 ASN A CA 1
ATOM 8281 C C . ASN A 1 1064 ? -27.302 26.680 24.864 1.00 86.19 1064 ASN A C 1
ATOM 8283 O O . ASN A 1 1064 ? -28.068 27.557 25.252 1.00 86.19 1064 ASN A O 1
ATOM 8287 N N . LYS A 1 1065 ? -27.510 26.004 23.723 1.00 89.88 1065 LYS A N 1
ATOM 8288 C CA . LYS A 1 1065 ? -28.671 26.191 22.829 1.00 89.88 1065 LYS A CA 1
ATOM 8289 C C . LYS A 1 1065 ? -28.828 27.629 22.318 1.00 89.88 1065 LYS A C 1
ATOM 8291 O O . LYS A 1 1065 ? -29.944 28.104 22.121 1.00 89.88 1065 LYS A O 1
ATOM 8296 N N . VAL A 1 1066 ? -27.711 28.324 22.108 1.00 93.19 1066 VAL A N 1
ATOM 8297 C CA . VAL A 1 1066 ? -27.688 29.630 21.442 1.00 93.19 1066 VAL A CA 1
ATOM 8298 C C . VAL A 1 1066 ? -27.933 29.431 19.950 1.00 93.19 1066 VAL A C 1
ATOM 8300 O O . VAL A 1 1066 ? -27.204 28.686 19.296 1.00 93.19 1066 VAL A O 1
ATOM 8303 N N . ALA A 1 1067 ? -28.940 30.123 19.413 1.00 94.00 1067 ALA A N 1
ATOM 8304 C CA . ALA A 1 1067 ? -29.241 30.079 17.987 1.00 94.00 1067 ALA A CA 1
ATOM 8305 C C . ALA A 1 1067 ? -28.081 30.667 17.166 1.00 94.00 1067 ALA A C 1
ATOM 8307 O O . ALA A 1 1067 ? -27.573 31.755 17.467 1.00 94.00 1067 ALA A O 1
ATOM 8308 N N . THR A 1 1068 ? -27.676 29.937 16.131 1.00 93.56 1068 THR A N 1
ATOM 8309 C CA . THR A 1 1068 ? -26.454 30.182 15.365 1.00 93.56 1068 THR A CA 1
ATOM 8310 C C . THR A 1 1068 ? -26.747 30.515 13.908 1.00 93.56 1068 THR A C 1
ATOM 8312 O O . THR A 1 1068 ? -27.574 29.881 13.256 1.00 93.56 1068 THR A O 1
ATOM 8315 N N . TYR A 1 1069 ? -26.038 31.520 13.403 1.00 94.19 1069 TYR A N 1
ATOM 8316 C CA . TYR A 1 1069 ? -26.154 32.081 12.067 1.00 94.19 1069 TYR A CA 1
ATOM 8317 C C . TYR A 1 1069 ? -24.815 31.922 11.351 1.00 94.19 1069 TYR A C 1
ATOM 8319 O O . TYR A 1 1069 ? -23.781 32.383 11.838 1.00 94.19 1069 TYR A O 1
ATOM 8327 N N . THR A 1 1070 ? -24.835 31.279 10.188 1.00 92.81 1070 THR A N 1
ATOM 8328 C CA . THR A 1 1070 ? -23.688 31.234 9.271 1.00 92.81 1070 THR A CA 1
ATOM 8329 C C . THR A 1 1070 ? -23.836 32.253 8.159 1.00 92.81 1070 THR A C 1
ATOM 8331 O O . THR A 1 1070 ? -24.951 32.662 7.832 1.00 92.81 1070 THR A O 1
ATOM 8334 N N . VAL A 1 1071 ? -22.711 32.655 7.569 1.00 91.81 1071 VAL A N 1
ATOM 8335 C CA . VAL A 1 1071 ? -22.693 33.561 6.421 1.00 91.81 1071 VAL A CA 1
ATOM 8336 C C . VAL A 1 1071 ? -21.886 32.988 5.266 1.00 91.81 1071 VAL A C 1
ATOM 8338 O O . VAL A 1 1071 ? -20.767 32.509 5.463 1.00 91.81 1071 VAL A O 1
ATOM 8341 N N . GLY A 1 1072 ? -22.434 33.088 4.056 1.00 92.00 1072 GLY A N 1
ATOM 8342 C CA . GLY A 1 1072 ? -21.789 32.609 2.837 1.00 92.00 1072 GLY A CA 1
ATOM 8343 C C . GLY A 1 1072 ? -21.919 31.098 2.660 1.00 92.00 1072 GLY A C 1
ATOM 8344 O O . GLY A 1 1072 ? -22.998 30.545 2.855 1.00 92.00 1072 GLY A O 1
ATOM 8345 N N . GLY A 1 1073 ? -20.828 30.439 2.264 1.00 91.56 1073 GLY A N 1
ATOM 8346 C CA . GLY A 1 1073 ? -20.820 29.012 1.940 1.00 91.56 1073 GLY A CA 1
ATOM 8347 C C . GLY A 1 1073 ? -21.491 28.700 0.603 1.00 91.56 1073 GLY A C 1
ATOM 8348 O O . GLY A 1 1073 ? -21.645 29.582 -0.235 1.00 91.56 1073 GLY A O 1
ATOM 8349 N N . ILE A 1 1074 ? -21.868 27.440 0.382 1.00 91.88 1074 ILE A N 1
ATOM 8350 C CA . ILE A 1 1074 ? -22.567 27.002 -0.835 1.00 91.88 1074 ILE A CA 1
ATOM 8351 C C . ILE A 1 1074 ? -24.074 27.148 -0.605 1.00 91.88 1074 ILE A C 1
ATOM 8353 O O . ILE A 1 1074 ? -24.637 26.528 0.295 1.00 91.88 1074 ILE A O 1
ATOM 8357 N N . THR A 1 1075 ? -24.761 27.950 -1.423 1.00 88.62 1075 THR A N 1
ATOM 8358 C CA . THR A 1 1075 ? -26.172 28.322 -1.182 1.00 88.62 1075 THR A CA 1
ATOM 8359 C C . THR A 1 1075 ? -27.134 27.120 -1.177 1.00 88.62 1075 THR A C 1
ATOM 8361 O O . THR A 1 1075 ? -28.213 27.173 -0.589 1.00 88.62 1075 THR A O 1
ATOM 8364 N N . THR A 1 1076 ? -26.777 25.995 -1.788 1.00 84.38 1076 THR A N 1
ATOM 8365 C CA . THR A 1 1076 ? -27.618 24.785 -1.793 1.00 84.38 1076 THR A CA 1
ATOM 8366 C C . THR A 1 1076 ? -27.348 23.831 -0.633 1.00 84.38 1076 THR A C 1
ATOM 8368 O O . THR A 1 1076 ? -28.059 22.838 -0.505 1.00 84.38 1076 THR A O 1
ATOM 8371 N N . GLU A 1 1077 ? -26.358 24.112 0.216 1.00 87.31 1077 GLU A N 1
ATOM 8372 C CA . GLU A 1 1077 ? -25.866 23.166 1.218 1.00 87.31 1077 GLU A CA 1
ATOM 8373 C C . GLU A 1 1077 ? -25.941 23.727 2.647 1.00 87.31 1077 GLU A C 1
ATOM 8375 O O . GLU A 1 1077 ? -25.853 24.945 2.851 1.00 87.31 1077 GLU A O 1
ATOM 8380 N N . PRO A 1 1078 ? -26.141 22.860 3.658 1.00 85.69 1078 PRO A N 1
ATOM 8381 C CA . PRO A 1 1078 ? -25.967 23.250 5.049 1.00 85.69 1078 PRO A CA 1
ATOM 8382 C C . PRO A 1 1078 ? -24.513 23.654 5.308 1.00 85.69 1078 PRO A C 1
ATOM 8384 O O . PRO A 1 1078 ? -23.592 23.139 4.680 1.00 85.69 1078 PRO A O 1
ATOM 8387 N N . MET A 1 1079 ? -24.318 24.553 6.267 1.00 87.06 1079 MET A N 1
ATOM 8388 C CA . MET A 1 1079 ? -23.003 25.057 6.641 1.00 87.06 1079 MET A CA 1
ATOM 8389 C C . MET A 1 1079 ? -22.841 25.007 8.154 1.00 87.06 1079 MET A C 1
ATOM 8391 O O . MET A 1 1079 ? -23.776 25.288 8.911 1.00 87.06 1079 MET A O 1
ATOM 8395 N N . SER A 1 1080 ? -21.650 24.641 8.599 1.00 85.69 1080 SER A N 1
ATOM 8396 C CA . SER A 1 1080 ? -21.321 24.519 10.006 1.00 85.69 1080 SER A CA 1
ATOM 8397 C C . SER A 1 1080 ? -20.933 25.829 10.648 1.00 85.69 1080 SER A C 1
ATOM 8399 O O . SER A 1 1080 ? -20.321 26.715 10.047 1.00 85.69 1080 SER A O 1
ATOM 8401 N N . ALA A 1 1081 ? -21.245 25.909 11.935 1.00 84.12 1081 ALA A N 1
ATOM 8402 C CA . ALA A 1 1081 ? -20.842 27.003 12.787 1.00 84.12 1081 ALA A CA 1
ATOM 8403 C C . ALA A 1 1081 ? -19.320 27.080 13.026 1.00 84.12 1081 ALA A C 1
ATOM 8405 O O . ALA A 1 1081 ? -18.812 28.120 13.459 1.00 84.12 1081 ALA A O 1
ATOM 8406 N N . SER A 1 1082 ? -18.582 25.997 12.764 1.00 84.94 1082 SER A N 1
ATOM 8407 C CA . SER A 1 1082 ? -17.146 25.917 13.034 1.00 84.94 1082 SER A CA 1
ATOM 8408 C C . SER A 1 1082 ? -16.410 24.945 12.119 1.00 84.94 1082 SER A C 1
ATOM 8410 O O . SER A 1 1082 ? -17.002 23.947 11.726 1.00 84.94 1082 SER A O 1
ATOM 8412 N N . SER A 1 1083 ? -15.119 25.177 11.873 1.00 79.38 1083 SER A N 1
ATOM 8413 C CA . SER A 1 1083 ? -14.315 24.389 10.932 1.00 79.38 1083 SER A CA 1
ATOM 8414 C C . SER A 1 1083 ? -13.670 23.131 11.533 1.00 79.38 1083 SER A C 1
ATOM 8416 O O . SER A 1 1083 ? -14.043 22.028 11.149 1.00 79.38 1083 SER A O 1
ATOM 8418 N N . PHE A 1 1084 ? -12.687 23.298 12.430 1.00 77.12 1084 PHE A N 1
ATOM 8419 C CA . PHE A 1 1084 ? -11.820 22.230 12.961 1.00 77.12 1084 PHE A CA 1
ATOM 8420 C C . PHE A 1 1084 ? -11.668 22.372 14.492 1.00 77.12 1084 PHE A C 1
ATOM 8422 O O . PHE A 1 1084 ? -10.811 23.129 14.972 1.00 77.12 1084 PHE A O 1
ATOM 8429 N N . PRO A 1 1085 ? -12.521 21.719 15.302 1.00 71.88 1085 PRO A N 1
ATOM 8430 C CA . PRO A 1 1085 ? -12.333 21.623 16.749 1.00 71.88 1085 PRO A CA 1
ATOM 8431 C C . PRO A 1 1085 ? -11.169 20.677 17.095 1.00 71.88 1085 PRO A C 1
ATOM 8433 O O . PRO A 1 1085 ? -11.369 19.534 17.491 1.00 71.88 1085 PRO A O 1
ATOM 8436 N N . GLY A 1 1086 ? -9.933 21.151 16.942 1.00 62.91 1086 GLY A N 1
ATOM 8437 C CA . GLY A 1 1086 ? -8.718 20.405 17.291 1.00 62.91 1086 GLY A CA 1
ATOM 8438 C C . GLY A 1 1086 ? -8.114 20.856 18.621 1.00 62.91 1086 GLY A C 1
ATOM 8439 O O . GLY A 1 1086 ? -8.118 22.053 18.919 1.00 62.91 1086 GLY A O 1
ATOM 8440 N N . GLY A 1 1087 ? -7.636 19.892 19.417 1.00 65.19 1087 GLY A N 1
ATOM 8441 C CA . GLY A 1 1087 ? -7.104 20.066 20.770 1.00 65.19 1087 GLY A CA 1
ATOM 8442 C C . GLY A 1 1087 ? -5.773 20.817 20.845 1.00 65.19 1087 GLY A C 1
ATOM 8443 O O . GLY A 1 1087 ? -5.524 21.790 20.140 1.00 65.19 1087 GLY A O 1
ATOM 8444 N N . ALA A 1 1088 ? -4.908 20.418 21.769 1.00 72.25 1088 ALA A N 1
ATOM 8445 C CA . ALA A 1 1088 ? -3.623 21.081 21.921 1.00 72.25 1088 ALA A CA 1
ATOM 8446 C C . ALA A 1 1088 ? -2.673 20.698 20.780 1.00 72.25 1088 ALA A C 1
ATOM 8448 O O . ALA A 1 1088 ? -2.457 19.515 20.508 1.00 72.25 1088 ALA A O 1
ATOM 8449 N N . VAL A 1 1089 ? -2.111 21.711 20.131 1.00 75.25 1089 VAL A N 1
ATOM 8450 C CA . VAL A 1 1089 ? -1.153 21.571 19.033 1.00 75.25 1089 VAL A CA 1
ATOM 8451 C C . VAL A 1 1089 ? 0.250 21.466 19.607 1.00 75.25 1089 VAL A C 1
ATOM 8453 O O . VAL A 1 1089 ? 0.558 22.112 20.608 1.00 75.25 1089 VAL A O 1
ATOM 8456 N N . SER A 1 1090 ? 1.103 20.690 18.951 1.00 80.69 1090 SER A N 1
ATOM 8457 C CA . SER A 1 1090 ? 2.538 20.715 19.199 1.00 80.69 1090 SER A CA 1
ATOM 8458 C C . SER A 1 1090 ? 3.312 20.626 17.888 1.00 80.69 1090 SER A C 1
ATOM 8460 O O . SER A 1 1090 ? 2.734 20.507 16.801 1.00 80.69 1090 SER A O 1
ATOM 8462 N N . SER A 1 1091 ? 4.631 20.721 17.992 1.00 83.88 1091 SER A N 1
ATOM 8463 C CA . SER A 1 1091 ? 5.550 20.619 16.871 1.00 83.88 1091 SER A CA 1
ATOM 8464 C C . SER A 1 1091 ? 6.655 19.603 17.125 1.00 83.88 1091 SER A C 1
ATOM 8466 O O . SER A 1 1091 ? 7.030 19.328 18.265 1.00 83.88 1091 SER A O 1
ATOM 8468 N N . LEU A 1 1092 ? 7.230 19.065 16.050 1.00 84.94 1092 LEU A N 1
ATOM 8469 C CA . LEU A 1 1092 ? 8.412 18.208 16.124 1.00 84.94 1092 LEU A CA 1
ATOM 8470 C C . LEU A 1 1092 ? 9.555 18.913 16.877 1.00 84.94 1092 LEU A C 1
ATOM 8472 O O . LEU A 1 1092 ? 10.213 18.301 17.719 1.00 84.94 1092 LEU A O 1
ATOM 8476 N N . SER A 1 1093 ? 9.749 20.210 16.630 1.00 79.75 1093 SER A N 1
ATOM 8477 C CA . SER A 1 1093 ? 10.754 21.032 17.317 1.00 79.75 1093 SER A CA 1
ATOM 8478 C C . SER A 1 1093 ? 10.539 21.114 18.838 1.00 79.75 1093 SER A C 1
ATOM 8480 O O . SER A 1 1093 ? 11.496 20.982 19.604 1.00 79.75 1093 SER A O 1
ATOM 8482 N N . GLU A 1 1094 ? 9.297 21.280 19.302 1.00 76.75 1094 GLU A N 1
ATOM 8483 C CA . GLU A 1 1094 ? 8.956 21.248 20.734 1.00 76.75 1094 GLU A CA 1
ATOM 8484 C C . GLU A 1 1094 ? 9.193 19.866 21.343 1.00 76.75 1094 GLU A C 1
ATOM 8486 O O . GLU A 1 1094 ? 9.823 19.754 22.398 1.00 76.75 1094 GLU A O 1
ATOM 8491 N N . VAL A 1 1095 ? 8.742 18.807 20.661 1.00 80.00 1095 VAL A N 1
ATOM 8492 C CA . VAL A 1 1095 ? 8.920 17.420 21.111 1.00 80.00 1095 VAL A CA 1
ATOM 8493 C C . VAL A 1 1095 ? 10.404 17.122 21.324 1.00 80.00 1095 VAL A C 1
ATOM 8495 O O . VAL A 1 1095 ? 10.774 16.594 22.372 1.00 80.00 1095 VAL A O 1
ATOM 8498 N N . TYR A 1 1096 ? 11.282 17.539 20.407 1.00 78.75 1096 TYR A N 1
ATOM 8499 C CA . TYR A 1 1096 ? 12.731 17.428 20.601 1.00 78.75 1096 TYR A CA 1
ATOM 8500 C C . TYR A 1 1096 ? 13.232 18.086 21.880 1.00 78.75 1096 TYR A C 1
ATOM 8502 O O . TYR A 1 1096 ? 14.016 17.481 22.617 1.00 78.75 1096 TYR A O 1
ATOM 8510 N N . GLY A 1 1097 ? 12.787 19.317 22.142 1.00 75.06 1097 GLY A N 1
ATOM 8511 C CA . GLY A 1 1097 ? 13.134 20.046 23.358 1.00 75.06 1097 GLY A CA 1
ATOM 8512 C C . GLY A 1 1097 ? 12.698 19.299 24.618 1.00 75.06 1097 GLY A C 1
ATOM 8513 O O . GLY A 1 1097 ? 13.452 19.241 25.591 1.00 75.06 1097 GLY A O 1
ATOM 8514 N N . LEU A 1 1098 ? 11.527 18.660 24.582 1.00 76.50 1098 LEU A N 1
ATOM 8515 C CA . LEU A 1 1098 ? 11.015 17.862 25.693 1.00 76.50 1098 LEU A CA 1
ATOM 8516 C C . LEU A 1 1098 ? 11.838 16.590 25.931 1.00 76.50 1098 LEU A C 1
ATOM 8518 O O . LEU A 1 1098 ? 12.171 16.311 27.080 1.00 76.50 1098 LEU A O 1
ATOM 8522 N N . TYR A 1 1099 ? 12.238 15.855 24.886 1.00 79.69 1099 TYR A N 1
ATOM 8523 C CA . TYR A 1 1099 ? 13.138 14.698 25.040 1.00 79.69 1099 TYR A CA 1
ATOM 8524 C C . TYR A 1 1099 ? 14.489 15.106 25.641 1.00 79.69 1099 TYR A C 1
ATOM 8526 O O . TYR A 1 1099 ? 14.991 14.447 26.557 1.00 79.69 1099 TYR A O 1
ATOM 8534 N N . ALA A 1 1100 ? 15.044 16.236 25.191 1.00 77.69 1100 ALA A N 1
ATOM 8535 C CA . ALA A 1 1100 ? 16.274 16.789 25.748 1.00 77.69 1100 ALA A CA 1
ATOM 8536 C C . ALA A 1 1100 ? 16.117 17.165 27.235 1.00 77.69 1100 ALA A C 1
ATOM 8538 O O . ALA A 1 1100 ? 16.964 16.807 28.056 1.00 77.69 1100 ALA A O 1
ATOM 8539 N N . ALA A 1 1101 ? 15.017 17.828 27.609 1.00 72.75 1101 ALA A N 1
ATOM 8540 C CA . ALA A 1 1101 ? 14.722 18.199 28.996 1.00 72.75 1101 ALA A CA 1
ATOM 8541 C C . ALA A 1 1101 ? 14.487 16.975 29.900 1.00 72.75 1101 ALA A C 1
ATOM 8543 O O . ALA A 1 1101 ? 14.952 16.929 31.044 1.00 72.75 1101 ALA A O 1
ATOM 8544 N N . ALA A 1 1102 ? 13.812 15.957 29.370 1.00 72.19 1102 ALA A N 1
ATOM 8545 C CA . ALA A 1 1102 ? 13.575 14.681 30.029 1.00 72.19 1102 ALA A CA 1
ATOM 8546 C C . ALA A 1 1102 ? 14.857 13.841 30.182 1.00 72.19 1102 ALA A C 1
ATOM 8548 O O . ALA A 1 1102 ? 14.881 12.907 30.984 1.00 72.19 1102 ALA A O 1
ATOM 8549 N N . GLN A 1 1103 ? 15.936 14.201 29.471 1.00 78.69 1103 GLN A N 1
ATOM 8550 C CA . GLN A 1 1103 ? 17.197 13.452 29.400 1.00 78.69 1103 GLN A CA 1
ATOM 8551 C C . GLN A 1 1103 ? 16.995 12.011 28.913 1.00 78.69 1103 GLN A C 1
ATOM 8553 O O . GLN A 1 1103 ? 17.711 11.098 29.324 1.00 78.69 1103 GLN A O 1
ATOM 8558 N N . VAL A 1 1104 ? 16.018 11.807 28.029 1.00 77.06 1104 VAL A N 1
ATOM 8559 C CA . VAL A 1 1104 ? 15.791 10.533 27.346 1.00 77.06 1104 VAL A CA 1
ATOM 8560 C C . VAL A 1 1104 ? 16.156 10.677 25.867 1.00 77.06 1104 VAL A C 1
ATOM 8562 O O . VAL A 1 1104 ? 15.912 11.735 25.283 1.00 77.06 1104 VAL A O 1
ATOM 8565 N N . PRO A 1 1105 ? 16.747 9.648 25.233 1.00 76.38 1105 PRO A N 1
ATOM 8566 C CA . PRO A 1 1105 ? 17.039 9.696 23.807 1.00 76.38 1105 PRO A CA 1
ATOM 8567 C C . PRO A 1 1105 ? 15.768 9.965 22.998 1.00 76.38 1105 PRO A C 1
ATOM 8569 O O . PRO A 1 1105 ? 14.768 9.263 23.154 1.00 76.38 1105 PRO A O 1
ATOM 8572 N N . SER A 1 1106 ? 15.818 10.983 22.140 1.00 77.81 1106 SER A N 1
ATOM 8573 C CA . SER A 1 1106 ? 14.749 11.239 21.178 1.00 77.81 1106 SER A CA 1
ATOM 8574 C C . SER A 1 1106 ? 14.745 10.130 20.121 1.00 77.81 1106 SER A C 1
ATOM 8576 O O . SER A 1 1106 ? 15.803 9.861 19.547 1.00 77.81 1106 SER A O 1
ATOM 8578 N N . PRO A 1 1107 ? 13.596 9.494 19.830 1.00 73.81 1107 PRO A N 1
ATOM 8579 C CA . PRO A 1 1107 ? 13.491 8.521 18.745 1.00 73.81 1107 PRO A CA 1
ATOM 8580 C C . PRO A 1 1107 ? 13.508 9.181 17.355 1.00 73.81 1107 PRO A C 1
ATOM 8582 O O . PRO A 1 1107 ? 13.556 8.484 16.348 1.00 73.81 1107 PRO A O 1
ATOM 8585 N N . PHE A 1 1108 ? 13.459 10.514 17.282 1.00 77.38 1108 PHE A N 1
ATOM 8586 C CA . PHE A 1 1108 ? 13.306 11.258 16.036 1.00 77.38 1108 PHE A CA 1
ATOM 8587 C C . PHE A 1 1108 ? 14.651 11.771 15.497 1.00 77.38 1108 PHE A C 1
ATOM 8589 O O . PHE A 1 1108 ? 15.503 12.216 16.268 1.00 77.38 1108 PHE A O 1
ATOM 8596 N N . LYS A 1 1109 ? 14.803 11.905 14.172 1.00 79.00 1109 LYS A N 1
ATOM 8597 C CA . LYS A 1 1109 ? 15.959 12.585 13.541 1.00 79.00 1109 LYS A CA 1
ATOM 8598 C C . LYS A 1 1109 ? 15.660 14.040 13.148 1.00 79.00 1109 LYS A C 1
ATOM 8600 O O . LYS A 1 1109 ? 14.638 14.273 12.502 1.00 79.00 1109 LYS A O 1
ATOM 8605 N N . PRO A 1 1110 ? 16.479 15.033 13.550 1.00 79.00 1110 PRO A N 1
ATOM 8606 C CA . PRO A 1 1110 ? 16.188 16.431 13.241 1.00 79.00 1110 PRO A CA 1
ATOM 8607 C C . PRO A 1 1110 ? 15.940 16.628 11.746 1.00 79.00 1110 PRO A C 1
ATOM 8609 O O . PRO A 1 1110 ? 16.608 15.989 10.928 1.00 79.00 1110 PRO A O 1
ATOM 8612 N N . LEU A 1 1111 ? 14.995 17.503 11.388 1.00 86.38 1111 LEU A N 1
ATOM 8613 C CA . LEU A 1 1111 ? 14.745 17.804 9.981 1.00 86.38 1111 LEU A CA 1
ATOM 8614 C C . LEU A 1 1111 ? 16.028 18.366 9.344 1.00 86.38 1111 LEU A C 1
ATOM 8616 O O . LEU A 1 1111 ? 16.601 19.319 9.880 1.00 86.38 1111 LEU A O 1
ATOM 8620 N N . PRO A 1 1112 ? 16.490 17.811 8.208 1.00 87.12 1112 PRO A N 1
ATOM 8621 C CA . PRO A 1 1112 ? 17.698 18.301 7.544 1.00 87.12 1112 PRO A CA 1
ATOM 8622 C C . PRO A 1 1112 ? 17.561 19.743 7.044 1.00 87.12 1112 PRO A C 1
ATOM 8624 O O . PRO A 1 1112 ? 18.543 20.485 6.970 1.00 87.12 1112 PRO A O 1
ATOM 8627 N N . TYR A 1 1113 ? 16.340 20.140 6.682 1.00 89.81 1113 TYR A N 1
ATOM 8628 C CA . TYR A 1 1113 ? 16.005 21.492 6.246 1.00 89.81 1113 TYR A CA 1
ATOM 8629 C C . TYR A 1 1113 ? 15.279 22.263 7.347 1.00 89.81 1113 TYR A C 1
ATOM 8631 O O . TYR A 1 1113 ? 14.549 21.683 8.150 1.00 89.81 1113 TYR A O 1
ATOM 8639 N N . LYS A 1 1114 ? 15.454 23.590 7.356 1.00 86.12 1114 LYS A N 1
ATOM 8640 C CA . LYS A 1 1114 ? 14.674 24.518 8.177 1.00 86.12 1114 LYS A CA 1
ATOM 8641 C C . LYS A 1 1114 ? 13.201 24.310 7.857 1.00 86.12 1114 LYS A C 1
ATOM 8643 O O . LYS A 1 1114 ? 12.774 24.476 6.715 1.00 86.12 1114 LYS A O 1
ATOM 8648 N N . GLY A 1 1115 ? 12.434 23.968 8.870 1.00 85.38 1115 GLY A N 1
ATOM 8649 C CA . GLY A 1 1115 ? 11.058 23.554 8.705 1.00 85.38 1115 GLY A CA 1
ATOM 8650 C C . GLY A 1 1115 ? 10.549 22.943 9.991 1.00 85.38 1115 GLY A C 1
ATOM 8651 O O . GLY A 1 1115 ? 11.279 22.873 10.982 1.00 85.38 1115 GLY A O 1
ATOM 8652 N N . ASP A 1 1116 ? 9.298 22.516 9.973 1.00 87.12 1116 ASP A N 1
ATOM 8653 C CA . ASP A 1 1116 ? 8.687 21.891 11.134 1.00 87.12 1116 ASP A CA 1
ATOM 8654 C C . ASP A 1 1116 ? 7.550 20.957 10.719 1.00 87.12 1116 ASP A C 1
ATOM 8656 O O . ASP A 1 1116 ? 6.996 21.060 9.619 1.00 87.12 1116 ASP A O 1
ATOM 8660 N N . VAL A 1 1117 ? 7.191 20.055 11.629 1.00 89.69 1117 VAL A N 1
ATOM 8661 C CA . VAL A 1 1117 ? 5.979 19.236 11.524 1.00 89.69 1117 VAL A CA 1
ATOM 8662 C C . VAL A 1 1117 ? 5.076 19.633 12.673 1.00 89.69 1117 VAL A C 1
ATOM 8664 O O . VAL A 1 1117 ? 5.451 19.451 13.830 1.00 89.69 1117 VAL A O 1
ATOM 8667 N N . ARG A 1 1118 ? 3.902 20.177 12.366 1.00 86.19 1118 ARG A N 1
ATOM 8668 C CA . ARG A 1 1118 ? 2.873 20.508 13.356 1.00 86.19 1118 ARG A CA 1
ATOM 8669 C C . ARG A 1 1118 ? 1.781 19.464 13.321 1.00 86.19 1118 ARG A C 1
ATOM 8671 O O . ARG A 1 1118 ? 1.482 18.932 12.253 1.00 86.19 1118 ARG A O 1
ATOM 8678 N N . PHE A 1 1119 ? 1.222 19.170 14.484 1.00 86.56 1119 PHE A N 1
ATOM 8679 C CA . PHE A 1 1119 ? 0.185 18.161 14.625 1.00 86.56 1119 PHE A CA 1
ATOM 8680 C C . PHE A 1 1119 ? -0.651 18.416 15.883 1.00 86.56 1119 PHE A C 1
ATOM 8682 O O . PHE A 1 1119 ? -0.180 18.979 16.876 1.00 86.56 1119 PHE A O 1
ATOM 8689 N N . THR A 1 1120 ? -1.900 17.958 15.857 1.00 83.81 1120 THR A N 1
ATOM 8690 C CA . THR A 1 1120 ? -2.742 17.886 17.054 1.00 83.81 1120 THR A CA 1
ATOM 8691 C C . THR A 1 1120 ? -2.236 16.761 17.952 1.00 83.81 1120 THR A C 1
ATOM 8693 O O . THR A 1 1120 ? -2.185 15.617 17.508 1.00 83.81 1120 THR A O 1
ATOM 8696 N N . ALA A 1 1121 ? -1.860 17.071 19.194 1.00 77.75 1121 ALA A N 1
ATOM 8697 C CA . ALA A 1 1121 ? -1.354 16.100 20.168 1.00 77.75 1121 ALA A CA 1
ATOM 8698 C C . ALA A 1 1121 ? -2.462 15.510 21.058 1.00 77.75 1121 ALA A C 1
ATOM 8700 O O . ALA A 1 1121 ? -2.375 14.355 21.470 1.00 77.75 1121 ALA A O 1
ATOM 8701 N N . LEU A 1 1122 ? -3.514 16.288 21.347 1.00 76.50 1122 LEU A N 1
ATOM 8702 C CA . LEU A 1 1122 ? -4.657 15.853 22.158 1.00 76.50 1122 LEU A CA 1
ATOM 8703 C C . LEU A 1 1122 ? -5.949 15.803 21.337 1.00 76.50 1122 LEU A C 1
ATOM 8705 O O . LEU A 1 1122 ? -6.336 16.800 20.727 1.00 76.50 1122 LEU A O 1
ATOM 8709 N N . GLU A 1 1123 ? -6.662 14.679 21.397 1.00 73.12 1123 GLU A N 1
ATOM 8710 C CA . GLU A 1 1123 ? -8.026 14.562 20.877 1.00 73.12 1123 GLU A CA 1
ATOM 8711 C C . GLU A 1 1123 ? -9.007 15.175 21.881 1.00 73.12 1123 GLU A C 1
ATOM 8713 O O . GLU A 1 1123 ? -8.961 14.858 23.067 1.00 73.12 1123 GLU A O 1
ATOM 8718 N N . VAL A 1 1124 ? -9.917 16.034 21.427 1.00 76.31 1124 VAL A N 1
ATOM 8719 C CA . VAL A 1 1124 ? -11.009 16.587 22.248 1.00 76.31 1124 VAL A CA 1
ATOM 8720 C C . VAL A 1 1124 ? -12.311 15.860 21.945 1.00 76.31 1124 VAL A C 1
ATOM 8722 O O . VAL A 1 1124 ? -12.580 15.541 20.793 1.00 76.31 1124 VAL A O 1
ATOM 8725 N N . PHE A 1 1125 ? -13.132 15.621 22.967 1.00 73.88 1125 PHE A N 1
ATOM 8726 C CA . PHE A 1 1125 ? -14.399 14.891 22.873 1.00 73.88 1125 PHE A CA 1
ATOM 8727 C C . PHE A 1 1125 ? -15.546 15.758 23.374 1.00 73.88 1125 PHE A C 1
ATOM 8729 O O . PHE A 1 1125 ? -15.368 16.581 24.269 1.00 73.88 1125 PHE A O 1
ATOM 8736 N N . ALA A 1 1126 ? -16.754 15.539 22.857 1.00 72.75 1126 ALA A N 1
ATOM 8737 C CA . ALA A 1 1126 ? -17.944 16.085 23.499 1.00 72.75 1126 ALA A CA 1
ATOM 8738 C C . ALA A 1 1126 ? -18.088 15.509 24.929 1.00 72.75 1126 ALA A C 1
ATOM 8740 O O . ALA A 1 1126 ? -17.833 14.319 25.130 1.00 72.75 1126 ALA A O 1
ATOM 8741 N N . PRO A 1 1127 ? -18.538 16.297 25.923 1.00 67.31 1127 PRO A N 1
ATOM 8742 C CA . PRO A 1 1127 ? -18.993 15.775 27.209 1.00 67.31 1127 PRO A CA 1
ATOM 8743 C C . PRO A 1 1127 ? -19.918 14.556 27.050 1.00 67.31 1127 PRO A C 1
ATOM 8745 O O . PRO A 1 1127 ? -20.976 14.645 26.431 1.00 67.31 1127 PRO A O 1
ATOM 8748 N N . GLY A 1 1128 ? -19.497 13.403 27.583 1.00 63.72 1128 GLY A N 1
ATOM 8749 C CA . GLY A 1 1128 ? -20.226 12.129 27.482 1.00 63.72 1128 GLY A CA 1
ATOM 8750 C C . GLY A 1 1128 ? -20.174 11.426 26.113 1.00 63.72 1128 GLY A C 1
ATOM 8751 O O . GLY A 1 1128 ? -20.755 10.351 25.977 1.00 63.72 1128 GLY A O 1
ATOM 8752 N N . GLY A 1 1129 ? -19.491 12.001 25.118 1.00 66.12 1129 GLY A N 1
ATOM 8753 C CA . GLY A 1 1129 ? -19.295 11.421 23.788 1.00 66.12 1129 GLY A CA 1
ATOM 8754 C C . GLY A 1 1129 ? -18.176 10.377 23.750 1.00 66.12 1129 GLY A C 1
ATOM 8755 O O . GLY A 1 1129 ? -17.247 10.413 24.557 1.00 66.12 1129 GLY A O 1
ATOM 8756 N N . ALA A 1 1130 ? -18.276 9.437 22.805 1.00 66.56 1130 ALA A N 1
ATOM 8757 C CA . ALA A 1 1130 ? -17.300 8.359 22.602 1.00 66.56 1130 ALA A CA 1
ATOM 8758 C C . ALA A 1 1130 ? -16.439 8.532 21.336 1.00 66.56 1130 ALA A C 1
ATOM 8760 O O . ALA A 1 1130 ? -15.528 7.741 21.115 1.00 66.56 1130 ALA A O 1
ATOM 8761 N N . VAL A 1 1131 ? -16.727 9.551 20.524 1.00 71.94 1131 VAL A N 1
ATOM 8762 C CA . VAL A 1 1131 ? -16.030 9.865 19.270 1.00 71.94 1131 VAL A CA 1
ATOM 8763 C C . VAL A 1 1131 ? -15.384 11.247 19.412 1.00 71.94 1131 VAL A C 1
ATOM 8765 O O . VAL A 1 1131 ? -15.995 12.116 20.055 1.00 71.94 1131 VAL A O 1
ATOM 8768 N N . PRO A 1 1132 ? -14.164 11.473 18.880 1.00 76.62 1132 PRO A N 1
ATOM 8769 C CA . PRO A 1 1132 ? -13.552 12.794 18.903 1.00 76.62 1132 PRO A CA 1
ATOM 8770 C C . PRO A 1 1132 ? -14.488 13.835 18.291 1.00 76.62 1132 PRO A C 1
ATOM 8772 O O . PRO A 1 1132 ? -15.219 13.561 17.345 1.00 76.62 1132 PRO A O 1
ATOM 8775 N N . LEU A 1 1133 ? -14.461 15.048 18.830 1.00 75.94 1133 LEU A N 1
ATOM 8776 C CA . LEU A 1 1133 ? -15.375 16.132 18.476 1.00 75.94 1133 LEU A CA 1
ATOM 8777 C C . LEU A 1 1133 ? -15.301 16.509 16.989 1.00 75.94 1133 LEU A C 1
ATOM 8779 O O . LEU A 1 1133 ? -16.294 16.943 16.417 1.00 75.94 1133 LEU A O 1
ATOM 8783 N N . ASP A 1 1134 ? -14.141 16.287 16.374 1.00 76.50 1134 ASP A N 1
ATOM 8784 C CA . ASP A 1 1134 ? -13.873 16.492 14.951 1.00 76.50 1134 ASP A CA 1
ATOM 8785 C C . ASP A 1 1134 ? -14.491 15.397 14.037 1.00 76.50 1134 ASP A C 1
ATOM 8787 O O . ASP A 1 1134 ? -14.427 15.499 12.809 1.00 76.50 1134 ASP A O 1
ATOM 8791 N N . PHE A 1 1135 ? -15.088 14.350 14.633 1.00 73.19 1135 PHE A N 1
ATOM 8792 C CA . PHE A 1 1135 ? -15.705 13.185 13.974 1.00 73.19 1135 PHE A CA 1
ATOM 8793 C C . PHE A 1 1135 ? -17.057 12.734 14.605 1.00 73.19 1135 PHE A C 1
ATOM 8795 O O . PHE A 1 1135 ? -17.553 11.669 14.257 1.00 73.19 1135 PHE A O 1
ATOM 8802 N N . ASP A 1 1136 ? -17.673 13.498 15.526 1.00 67.62 1136 ASP A N 1
ATOM 8803 C CA . ASP A 1 1136 ? -18.939 13.147 16.225 1.00 67.62 1136 ASP A CA 1
ATOM 8804 C C . ASP A 1 1136 ? -20.229 13.643 15.500 1.00 67.62 1136 ASP A C 1
ATOM 8806 O O . ASP A 1 1136 ? -20.230 14.660 14.805 1.00 67.62 1136 ASP A O 1
ATOM 8810 N N . ALA A 1 1137 ? -21.348 12.929 15.716 1.00 44.50 1137 ALA A N 1
ATOM 8811 C CA . ALA A 1 1137 ? -22.403 12.559 14.753 1.00 44.50 1137 ALA A CA 1
ATOM 8812 C C . ALA A 1 1137 ? -23.528 13.563 14.366 1.00 44.50 1137 ALA A C 1
ATOM 8814 O O . ALA A 1 1137 ? -24.476 13.161 13.684 1.00 44.50 1137 ALA A O 1
ATOM 8815 N N . PRO A 1 1138 ? -23.525 14.850 14.749 1.00 50.59 1138 PRO A N 1
ATOM 8816 C CA . PRO A 1 1138 ? -24.074 15.833 13.813 1.00 50.59 1138 PRO A CA 1
ATOM 8817 C C . PRO A 1 1138 ? -23.226 17.099 13.854 1.00 50.59 1138 PRO A C 1
ATOM 8819 O O . PRO A 1 1138 ? -23.415 17.960 14.718 1.00 50.59 1138 PRO A O 1
ATOM 8822 N N . TYR A 1 1139 ? -22.276 17.205 12.929 1.00 57.97 1139 TYR A N 1
ATOM 8823 C CA . TYR A 1 1139 ? -21.507 18.423 12.698 1.00 57.97 1139 TYR A CA 1
ATOM 8824 C C . TYR A 1 1139 ? -22.452 19.640 12.690 1.00 57.97 1139 TYR A C 1
ATOM 8826 O O . TYR A 1 1139 ? -23.515 19.593 12.063 1.00 57.97 1139 TYR A O 1
ATOM 8834 N N . LEU A 1 1140 ? -22.122 20.663 13.489 1.00 69.69 1140 LEU A N 1
ATOM 8835 C CA . LEU A 1 1140 ? -23.028 21.721 13.951 1.00 69.69 1140 LEU A CA 1
ATOM 8836 C C . LEU A 1 1140 ? -23.505 22.631 12.824 1.00 69.69 1140 LEU A C 1
ATOM 8838 O O . LEU A 1 1140 ? -23.089 23.784 12.702 1.00 69.69 1140 LEU A O 1
ATOM 8842 N N . THR A 1 1141 ? -24.419 22.109 12.020 1.00 79.56 1141 THR A N 1
ATOM 8843 C CA . THR A 1 1141 ? -25.139 22.894 11.031 1.00 79.56 1141 THR A CA 1
ATOM 8844 C C . THR A 1 1141 ? -25.759 24.071 11.765 1.00 79.56 1141 THR A C 1
ATOM 8846 O O . THR A 1 1141 ? -26.437 23.890 12.779 1.00 79.56 1141 THR A O 1
ATOM 8849 N N . ALA A 1 1142 ? -25.450 25.281 11.317 1.00 86.25 1142 ALA A N 1
ATOM 8850 C CA . ALA A 1 1142 ? -26.035 26.468 11.906 1.00 86.25 1142 ALA A CA 1
ATOM 8851 C C . ALA A 1 1142 ? -27.557 26.435 11.737 1.00 86.25 1142 ALA A C 1
ATOM 8853 O O . ALA A 1 1142 ? -28.071 25.943 10.732 1.00 86.25 1142 ALA A O 1
ATOM 8854 N N . ASP A 1 1143 ? -28.277 26.976 12.718 1.00 89.62 1143 ASP A N 1
ATOM 8855 C CA . ASP A 1 1143 ? -29.742 27.017 12.694 1.00 89.62 1143 ASP A CA 1
ATOM 8856 C C . ASP A 1 1143 ? -30.259 27.849 11.509 1.00 89.62 1143 ASP A C 1
ATOM 8858 O O . ASP A 1 1143 ? -31.335 27.591 10.967 1.00 89.62 1143 ASP A O 1
ATOM 8862 N N . HIS A 1 1144 ? -29.468 28.842 11.092 1.00 90.69 1144 HIS A N 1
ATOM 8863 C CA . HIS A 1 1144 ? -29.786 29.756 10.006 1.00 90.69 1144 HIS A CA 1
ATOM 8864 C C . HIS A 1 1144 ? -28.551 30.070 9.151 1.00 90.69 1144 HIS A C 1
ATOM 8866 O O . HIS A 1 1144 ? -27.414 30.056 9.633 1.00 90.69 1144 HIS A O 1
ATOM 8872 N N . ARG A 1 1145 ? -28.785 30.427 7.883 1.00 90.56 1145 ARG A N 1
ATOM 8873 C CA . ARG A 1 1145 ? -27.765 30.927 6.954 1.00 90.56 1145 ARG A CA 1
ATOM 8874 C C . ARG A 1 1145 ? -28.191 32.277 6.384 1.00 90.56 1145 ARG A C 1
ATOM 8876 O O . ARG A 1 1145 ? -29.349 32.447 6.008 1.00 90.56 1145 ARG A O 1
ATOM 8883 N N . ILE A 1 1146 ? -27.250 33.210 6.314 1.00 91.94 1146 ILE A N 1
ATOM 8884 C CA . ILE A 1 1146 ? -27.366 34.481 5.601 1.00 91.94 1146 ILE A CA 1
ATOM 8885 C C . ILE A 1 1146 ? -26.440 34.410 4.387 1.00 91.94 1146 ILE A C 1
ATOM 8887 O O . ILE A 1 1146 ? -25.237 34.189 4.520 1.00 91.94 1146 ILE A O 1
ATOM 8891 N N . ASP A 1 1147 ? -26.984 34.574 3.189 1.00 91.94 1147 ASP A N 1
ATOM 8892 C CA . ASP A 1 1147 ? -26.159 34.568 1.985 1.00 91.94 1147 ASP A CA 1
ATOM 8893 C C . ASP A 1 1147 ? -25.353 35.876 1.872 1.00 91.94 1147 ASP A C 1
ATOM 8895 O O . ASP A 1 1147 ? -25.782 36.943 2.328 1.00 91.94 1147 ASP A O 1
ATOM 8899 N N . PHE A 1 1148 ? -24.178 35.812 1.240 1.00 92.69 1148 PHE A N 1
ATOM 8900 C CA . PHE A 1 1148 ? -23.454 37.031 0.886 1.00 92.69 1148 PHE A CA 1
ATOM 8901 C C . PHE A 1 1148 ? -24.215 37.782 -0.211 1.00 92.69 1148 PHE A C 1
ATOM 8903 O O . PHE A 1 1148 ? -24.487 37.221 -1.268 1.00 92.69 1148 PHE A O 1
ATOM 8910 N N . THR A 1 1149 ? -24.510 39.058 0.005 1.00 91.75 1149 THR A N 1
ATOM 8911 C CA . THR A 1 1149 ? -24.935 40.003 -1.033 1.00 91.75 1149 THR A CA 1
ATOM 8912 C C . THR A 1 1149 ? -23.747 40.883 -1.438 1.00 91.75 1149 THR A C 1
ATOM 8914 O O . THR A 1 1149 ? -22.761 40.967 -0.695 1.00 91.75 1149 THR A O 1
ATOM 8917 N N . PRO A 1 1150 ? -23.799 41.566 -2.597 1.00 89.62 1150 PRO A N 1
ATOM 8918 C CA . PRO A 1 1150 ? -22.758 42.519 -2.987 1.00 89.62 1150 PRO A CA 1
ATOM 8919 C C . PRO A 1 1150 ? -22.488 43.613 -1.941 1.00 89.62 1150 PRO A C 1
ATOM 8921 O O . PRO A 1 1150 ? -21.374 44.130 -1.863 1.00 89.62 1150 PRO A O 1
ATOM 8924 N N . GLU A 1 1151 ? -23.491 43.950 -1.129 1.00 89.06 1151 GLU A N 1
ATOM 8925 C CA . GLU A 1 1151 ? -23.421 44.952 -0.067 1.00 89.06 1151 GLU A CA 1
ATOM 8926 C C . GLU A 1 1151 ? -22.874 44.365 1.241 1.00 89.06 1151 GLU A C 1
ATOM 8928 O O . GLU A 1 1151 ? -21.884 44.872 1.768 1.00 89.06 1151 GLU A O 1
ATOM 8933 N N . ASN A 1 1152 ? -23.464 43.277 1.762 1.00 89.94 1152 ASN A N 1
ATOM 8934 C CA . ASN A 1 1152 ? -23.069 42.740 3.073 1.00 89.94 1152 ASN A CA 1
ATOM 8935 C C . ASN A 1 1152 ? -21.668 42.094 3.051 1.00 89.94 1152 ASN A C 1
ATOM 8937 O O . ASN A 1 1152 ? -20.971 42.094 4.063 1.00 89.94 1152 ASN A O 1
ATOM 8941 N N . ALA A 1 1153 ? -21.202 41.609 1.895 1.00 88.88 1153 ALA A N 1
ATOM 8942 C CA . ALA A 1 1153 ? -19.859 41.054 1.756 1.00 88.88 1153 ALA A CA 1
ATOM 8943 C C . ALA A 1 1153 ? -18.771 42.133 1.876 1.00 88.88 1153 ALA A C 1
ATOM 8945 O O . ALA A 1 1153 ? -17.637 41.831 2.250 1.00 88.88 1153 ALA A O 1
ATOM 8946 N N . LYS A 1 1154 ? -19.126 43.387 1.569 1.00 87.00 1154 LYS A N 1
ATOM 8947 C CA . LYS A 1 1154 ? -18.239 44.555 1.617 1.00 87.00 1154 LYS A CA 1
ATOM 8948 C C . LYS A 1 1154 ? -18.341 45.320 2.932 1.00 87.00 1154 LYS A C 1
ATOM 8950 O O . LYS A 1 1154 ? -17.402 46.037 3.276 1.00 87.00 1154 LYS A O 1
ATOM 8955 N N . ASP A 1 1155 ? -19.438 45.151 3.668 1.00 87.62 1155 ASP A N 1
ATOM 8956 C CA . ASP A 1 1155 ? -19.694 45.863 4.915 1.00 87.62 1155 ASP A CA 1
ATOM 8957 C C . ASP A 1 1155 ? -20.242 44.948 6.022 1.00 87.62 1155 ASP A C 1
ATOM 8959 O O . ASP A 1 1155 ? -21.379 44.465 5.990 1.00 87.62 1155 ASP A O 1
ATOM 8963 N N . ARG A 1 1156 ? -19.420 44.768 7.064 1.00 87.31 1156 ARG A N 1
ATOM 8964 C CA . ARG A 1 1156 ? -19.748 43.972 8.253 1.00 87.31 1156 ARG A CA 1
ATOM 8965 C C . ARG A 1 1156 ? -20.944 44.541 9.030 1.00 87.31 1156 ARG A C 1
ATOM 8967 O O . ARG A 1 1156 ? -21.648 43.782 9.686 1.00 87.31 1156 ARG A O 1
ATOM 8974 N N . MET A 1 1157 ? -21.204 45.845 8.949 1.00 87.12 1157 MET A N 1
ATOM 8975 C CA . MET A 1 1157 ? -22.311 46.488 9.664 1.00 87.12 1157 MET A CA 1
ATOM 8976 C C . MET A 1 1157 ? -23.659 46.126 9.040 1.00 87.12 1157 MET A C 1
ATOM 8978 O O . MET A 1 1157 ? -24.583 45.735 9.753 1.00 87.12 1157 MET A O 1
ATOM 8982 N N . VAL A 1 1158 ? -23.741 46.157 7.706 1.00 88.62 1158 VAL A N 1
ATOM 8983 C CA . VAL A 1 1158 ? -24.921 45.707 6.948 1.00 88.62 1158 VAL A CA 1
ATOM 8984 C C . VAL A 1 1158 ? -25.238 44.246 7.273 1.00 88.62 1158 VAL A C 1
ATOM 8986 O O . VAL A 1 1158 ? -26.397 43.890 7.490 1.00 88.62 1158 VAL A O 1
ATOM 8989 N N . MET A 1 1159 ? -24.204 43.406 7.383 1.00 90.44 1159 MET A N 1
ATOM 8990 C CA . MET A 1 1159 ? -24.342 42.013 7.816 1.00 90.44 1159 MET A CA 1
ATOM 8991 C C . MET A 1 1159 ? -24.979 41.897 9.207 1.00 90.44 1159 MET A C 1
ATOM 8993 O O . MET A 1 1159 ? -25.924 41.130 9.397 1.00 90.44 1159 MET A O 1
ATOM 8997 N N . TRP A 1 1160 ? -24.472 42.645 10.192 1.00 92.81 1160 TRP A N 1
ATOM 8998 C CA . TRP A 1 1160 ? -24.985 42.590 11.562 1.00 92.81 1160 TRP A CA 1
ATOM 8999 C C . TRP A 1 1160 ? -26.435 43.063 11.659 1.00 92.81 1160 TRP A C 1
ATOM 9001 O O . TRP A 1 1160 ? -27.210 42.447 12.391 1.00 92.81 1160 TRP A O 1
ATOM 9011 N N . GLU A 1 1161 ? -26.838 44.087 10.901 1.00 90.19 1161 GLU A N 1
ATOM 9012 C CA . GLU A 1 1161 ? -28.241 44.514 10.856 1.00 90.19 1161 GLU A CA 1
ATOM 9013 C C . GLU A 1 1161 ? -29.158 43.450 10.240 1.00 90.19 1161 GLU A C 1
ATOM 9015 O O . GLU A 1 1161 ? -30.234 43.188 10.781 1.00 90.19 1161 GLU A O 1
ATOM 9020 N N . GLN A 1 1162 ? -28.732 42.784 9.161 1.00 89.88 1162 GLN A N 1
ATOM 9021 C CA . GLN A 1 1162 ? -29.494 41.687 8.550 1.00 89.88 1162 GLN A CA 1
ATOM 9022 C C . GLN A 1 1162 ? -29.676 40.514 9.521 1.00 89.88 1162 GLN A C 1
ATOM 9024 O O . GLN A 1 1162 ? -30.785 39.996 9.671 1.00 89.88 1162 GLN A O 1
ATOM 9029 N N . VAL A 1 1163 ? -28.609 40.133 10.230 1.00 90.88 1163 VAL A N 1
ATOM 9030 C CA . VAL A 1 1163 ? -28.663 39.088 11.261 1.00 90.88 1163 VAL A CA 1
ATOM 9031 C C . VAL A 1 1163 ? -29.573 39.515 12.411 1.00 90.88 1163 VAL A C 1
ATOM 9033 O O . VAL A 1 1163 ? -30.433 38.740 12.818 1.00 90.88 1163 VAL A O 1
ATOM 9036 N N . ALA A 1 1164 ? -29.450 40.748 12.911 1.00 92.19 1164 ALA A N 1
ATOM 9037 C CA . ALA A 1 1164 ? -30.296 41.265 13.987 1.00 92.19 1164 ALA A CA 1
ATOM 9038 C C . ALA A 1 1164 ? -31.785 41.289 13.600 1.00 92.19 1164 ALA A C 1
ATOM 9040 O O . ALA A 1 1164 ? -32.649 40.937 14.409 1.00 92.19 1164 ALA A O 1
ATOM 9041 N N . ALA A 1 1165 ? -32.091 41.682 12.360 1.00 88.88 1165 ALA A N 1
ATOM 9042 C CA . ALA A 1 1165 ? -33.445 41.696 11.826 1.00 88.88 1165 ALA A CA 1
ATOM 9043 C C . ALA A 1 1165 ? -34.041 40.286 11.733 1.00 88.88 1165 ALA A C 1
ATOM 9045 O O . ALA A 1 1165 ? -35.180 40.092 12.154 1.00 88.88 1165 ALA A O 1
ATOM 9046 N N . ALA A 1 1166 ? -33.270 39.313 11.240 1.00 87.94 1166 ALA A N 1
ATOM 9047 C CA . ALA A 1 1166 ? -33.699 37.921 11.134 1.00 87.94 1166 ALA A CA 1
ATOM 9048 C C . ALA A 1 1166 ? -33.835 37.236 12.506 1.00 87.94 1166 ALA A C 1
ATOM 9050 O O . ALA A 1 1166 ? -34.765 36.469 12.735 1.00 87.94 1166 ALA A O 1
ATOM 9051 N N . ALA A 1 1167 ? -32.922 37.525 13.433 1.00 86.19 1167 ALA A N 1
ATOM 9052 C CA . ALA A 1 1167 ? -32.802 36.800 14.691 1.00 86.19 1167 ALA A CA 1
ATOM 9053 C C . ALA A 1 1167 ? -33.831 37.164 15.762 1.00 86.19 1167 ALA A C 1
ATOM 9055 O O . ALA A 1 1167 ? -34.130 36.338 16.635 1.00 86.19 1167 ALA A O 1
ATOM 9056 N N . TRP A 1 1168 ? -34.321 38.401 15.723 1.00 88.06 1168 TRP A N 1
ATOM 9057 C CA . TRP A 1 1168 ? -35.273 38.950 16.685 1.00 88.06 1168 TRP A CA 1
ATOM 9058 C C . TRP A 1 1168 ? -36.343 39.783 15.974 1.00 88.06 1168 TRP A C 1
ATOM 9060 O O . TRP A 1 1168 ? -36.678 40.887 16.415 1.00 88.06 1168 TRP A O 1
ATOM 9070 N N . SER A 1 1169 ? -36.845 39.296 14.837 1.00 71.12 1169 SER A N 1
ATOM 9071 C CA . SER A 1 1169 ? -38.099 39.795 14.269 1.00 71.12 1169 SER A CA 1
ATOM 9072 C C . SER A 1 1169 ? -39.223 39.558 15.286 1.00 71.12 1169 SER A C 1
ATOM 9074 O O . SER A 1 1169 ? -39.367 38.432 15.765 1.00 71.12 1169 SER A O 1
ATOM 9076 N N . ALA A 1 1170 ? -39.937 40.626 15.651 1.00 44.00 1170 ALA A N 1
ATOM 9077 C CA . ALA A 1 1170 ? -40.952 40.650 16.709 1.00 44.00 1170 ALA A CA 1
ATOM 9078 C C . ALA A 1 1170 ? -42.155 39.733 16.453 1.00 44.00 1170 ALA A C 1
ATOM 9080 O O . ALA A 1 1170 ? -42.545 39.591 15.270 1.00 44.00 1170 ALA A O 1
#

pLDDT: mean 78.91, std 19.92, range [21.03, 98.81]

Sequence (1170 aa):
MSTAETIDITLPNYGTIRGTVDTKIQVAIFRNVPYAHVPERWRVAVKPQPWTGVRDATVQGPVCPQGQTTYPLHKLVPEKYLQVGTNPKYEFGVDQSEQDSLNMNIFVPLSVLEKGAEPVPVVTWVHGGAFRNGSNCIPLYDARNFVAHSAQLNQPVIVVTINYRLGVFGFFASKELQQEMDEYVRNSPTPIPLYEQSVGNWGLQDQKLAFEWVRANISALGGNGRNVTAWGESAGSFSLHYHMLIPAHFGLFDHAIMQSGVVGTTPAQTVELEGQAIFDQLIAVLDIPADLDALEKVKRLRAVPMDELTQASETAFPIMAYGPFHDGGKLMPSTMPIQTLSTSPASYDPNIKSIMIGATRDEGSAFVLAFGEAKVSAYPDIVQKFAPDPKLVPLFQSVYGIPQTDADVFKLLNDFIGDMIFLYPIEQIVDTLIRLQQERGGPEKLSLSRYHYNVEMSKLQEISPTLGAMHAGELPIIFGPPLSELALTEDEMRLSLEIQKRWIAFAHQQPVVAEGGRVTDAGKDEAIVWTEDHRVEVASLATVTTTAHPILEPDPLKAFLLTTPLSPPVDDACGILGTSGDFTYEKVASCYNSVPFNHHVAATTLESVTTIVNDFYAFRDSALTPDLPKPFSVEPFDILKELKEIKLALYTNDHRFHYDLSMALAGFKDAHATYTANCYHNYAFMQSLVLYAPVVDGKQIIQVHTDRENRGHEGCRVQLIDGEDALTHITKWADANSIFSKDPGARLNNVLATLKYSTKTKSFKLKAGEFSLRTMLPDKGYIDFELVCPSGLVNVREAWVPLLNGPYTEFNSLQTFVQNVCQASPPSAFLGESSPLREHTLPKLREHLYIPQVMENPYEKTNPVVNDPTSSTPSVEPTIVSAATLVGTPGEASVVFQLEGRPDVGVLHVHTHRTEGDLTKELDSIAANLVALSEKGVRNIIIDLQGNYGGFVAFSSTLVQLFFPDKDVAEKTFPSNLRVTNSIRNLTTGLFGKAPGELYDASSYYNYATKRPHINNEFFINATNRSALAAVPWFNNAANIRLLTDGRCGSACSMSAIFFQKFNKVATYTVGGITTEPMSASSFPGGAVSSLSEVYGLYAAAQVPSPFKPLPYKGDVRFTALEVFAPGGAVPLDFDAPYLTADHRIDFTPENAKDRMVMWEQVAAAAWSA

Radius of gyration: 37.84 Å; Cα contacts (8 Å, |Δi|>4): 2309; chains: 1; bounding box: 91×127×81 Å